Protein AF-0000000086875423 (afdb_homodimer)

pLDDT: mean 84.33, std 10.04, range [43.59, 97.69]

InterPro domains:
  IPR003594 Histidine kinase/HSP90-like ATPase domain [PF02518] (480-582)
  IPR003660 HAMP domain [PF00672] (319-369)
  IPR003660 HAMP domain [PS50885] (320-373)
  IPR003660 HAMP domain [SM00304] (320-373)
  IPR004358 Signal transduction histidine kinase-related protein, C-terminal [PR00344] (516-530)
  IPR004358 Signal transduction histidine kinase-related protein, C-terminal [PR00344] (540-558)
  IPR004358 Signal transduction histidine kinase-related protein, C-terminal [PR00344] (567-580)
  IPR005467 Histidine kinase domain [PS50109] (484-583)
  IPR010559 Signal transduction histidine kinase, internal region [PF06580] (385-463)
  IPR033479 Double Cache domain 1 [PF02743] (49-282)
  IPR036890 Histidine kinase/HSP90-like ATPase superfamily [G3DSA:3.30.565.10] (444-585)
  IPR036890 Histidine kinase/HSP90-like ATPase superfamily [SSF55874] (443-580)
  IPR050640 Bacterial two-component sensor kinase systems [PTHR34220] (109-584)

Structure (mmCIF, N/CA/C/O backbone):
data_AF-0000000086875423-model_v1
#
loop_
_entity.id
_entity.type
_entity.pdbx_description
1 polymer 'histidine kinase'
#
loop_
_atom_site.group_PDB
_atom_site.id
_atom_site.type_symbol
_atom_site.label_atom_id
_atom_site.label_alt_id
_atom_site.label_comp_id
_atom_site.label_asym_id
_atom_site.label_entity_id
_atom_site.label_seq_id
_atom_site.pdbx_PDB_ins_code
_atom_site.Cartn_x
_atom_site.Cartn_y
_atom_site.Cartn_z
_atom_site.occupancy
_atom_site.B_iso_or_equiv
_atom_site.auth_seq_id
_atom_site.auth_comp_id
_atom_site.auth_asym_id
_atom_site.auth_atom_id
_atom_site.pdbx_PDB_model_num
ATOM 1 N N . MET A 1 1 ? 19.328 7.938 24.641 1 50.44 1 MET A N 1
ATOM 2 C CA . MET A 1 1 ? 18.453 7.504 23.562 1 50.44 1 MET A CA 1
ATOM 3 C C . MET A 1 1 ? 17.484 8.617 23.156 1 50.44 1 MET A C 1
ATOM 5 O O . MET A 1 1 ? 17.203 8.805 21.969 1 50.44 1 MET A O 1
ATOM 9 N N . ARG A 1 2 ? 17.125 9.375 24.203 1 70.81 2 ARG A N 1
ATOM 10 C CA . ARG A 1 2 ? 16.156 10.461 24.047 1 70.81 2 ARG A CA 1
ATOM 11 C C . ARG A 1 2 ? 16.766 11.617 23.266 1 70.81 2 ARG A C 1
ATOM 13 O O . ARG A 1 2 ? 16.141 12.156 22.344 1 70.81 2 ARG A O 1
ATOM 20 N N . PRO A 1 3 ? 18.031 11.781 23.547 1 72.12 3 PRO A N 1
ATOM 21 C CA . PRO A 1 3 ? 18.594 12.906 22.797 1 72.12 3 PRO A CA 1
ATOM 22 C C . PRO A 1 3 ? 18.922 12.539 21.344 1 72.12 3 PRO A C 1
ATOM 24 O O . PRO A 1 3 ? 18.797 13.375 20.453 1 72.12 3 PRO A O 1
ATOM 27 N N . PHE A 1 4 ? 19.297 11.297 21.172 1 67.56 4 PHE A N 1
ATOM 28 C CA . PHE A 1 4 ? 19.594 10.844 19.812 1 67.56 4 PHE A CA 1
ATOM 29 C C . PHE A 1 4 ? 18.328 10.852 18.969 1 67.56 4 PHE A C 1
ATOM 31 O O . PHE A 1 4 ? 18.344 11.305 17.812 1 67.56 4 PHE A O 1
ATOM 38 N N . TYR A 1 5 ? 17.328 10.344 19.547 1 70.56 5 TYR A N 1
ATOM 39 C CA . TYR A 1 5 ? 16.047 10.344 18.859 1 70.56 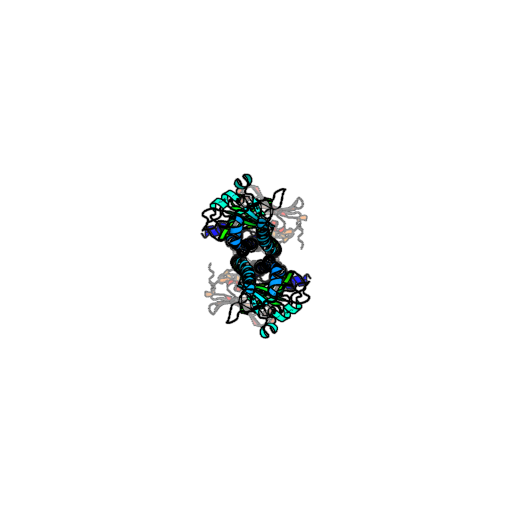5 TYR A CA 1
ATOM 40 C C . TYR A 1 5 ? 15.609 11.758 18.516 1 70.56 5 TYR A C 1
ATOM 42 O O . TYR A 1 5 ? 15.148 12.008 17.391 1 70.56 5 TYR A O 1
ATOM 50 N N . LYS A 1 6 ? 15.828 12.578 19.406 1 74.06 6 LYS A N 1
ATOM 51 C CA . LYS A 1 6 ? 15.391 13.953 19.188 1 74.06 6 LYS A CA 1
ATOM 52 C C . LYS A 1 6 ? 16.25 14.641 18.125 1 74.06 6 LYS A C 1
ATOM 54 O O . LYS A 1 6 ? 15.734 15.32 17.25 1 74.06 6 LYS A O 1
ATOM 59 N N . LYS A 1 7 ? 17.516 14.359 18.125 1 74.81 7 LYS A N 1
ATOM 60 C CA . LYS A 1 7 ? 18.438 15.078 17.25 1 74.81 7 LYS A CA 1
ATOM 61 C C . LYS A 1 7 ? 18.453 14.477 15.844 1 74.81 7 LYS A C 1
ATOM 63 O O . LYS A 1 7 ? 18.5 15.203 14.852 1 74.81 7 LYS A O 1
ATOM 68 N N . TYR A 1 8 ? 18.234 13.211 15.766 1 71.12 8 TYR A N 1
ATOM 69 C CA . TYR A 1 8 ? 18.516 12.609 14.469 1 71.12 8 TYR A CA 1
ATOM 70 C C . TYR A 1 8 ? 17.219 12.172 13.781 1 71.12 8 TYR A C 1
ATOM 72 O O . TYR A 1 8 ? 17.188 12.008 12.562 1 71.12 8 TYR A O 1
ATOM 80 N N . ILE A 1 9 ? 16.203 12.016 14.484 1 74.75 9 ILE A N 1
ATOM 81 C CA . ILE A 1 9 ? 14.969 11.547 13.859 1 74.75 9 ILE A CA 1
ATOM 82 C C . ILE A 1 9 ? 13.883 12.617 13.977 1 74.75 9 ILE A C 1
ATOM 84 O O . ILE A 1 9 ? 13.336 13.07 12.969 1 74.75 9 ILE A O 1
ATOM 88 N N . TYR A 1 10 ? 13.781 13.102 15.203 1 75.38 10 TYR A N 1
ATOM 89 C CA . TYR A 1 10 ? 12.688 14.031 15.461 1 75.38 10 TYR A CA 1
ATOM 90 C C . TYR A 1 10 ? 12.93 15.375 14.781 1 75.38 10 TYR A C 1
ATOM 92 O O . TYR A 1 10 ? 12.07 15.859 14.039 1 75.38 10 TYR A O 1
ATOM 100 N N . MET A 1 11 ? 14.078 15.898 14.883 1 75.75 11 MET A N 1
ATOM 101 C CA . MET A 1 11 ? 14.336 17.25 14.398 1 75.75 11 MET A CA 1
ATOM 102 C C . MET A 1 11 ? 14.375 17.297 12.875 1 75.75 11 MET A C 1
ATOM 104 O O . MET A 1 11 ? 13.773 18.172 12.258 1 75.75 11 MET A O 1
ATOM 108 N N . PRO A 1 12 ? 15.055 16.297 12.328 1 75.88 12 PRO A N 1
ATOM 109 C CA . PRO A 1 12 ? 15.039 16.328 10.867 1 75.88 12 PRO A CA 1
ATOM 110 C C . PRO A 1 12 ? 13.6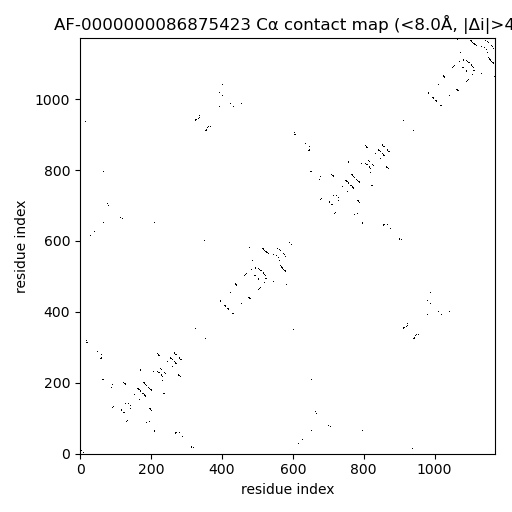33 16.156 10.289 1 75.88 12 PRO A C 1
ATOM 112 O O . PRO A 1 12 ? 13.305 16.75 9.258 1 75.88 12 PRO A O 1
ATOM 115 N N . PHE A 1 13 ? 12.797 15.438 10.938 1 80.25 13 PHE A N 1
ATOM 116 C CA . PHE A 1 13 ? 11.43 15.234 10.477 1 80.25 13 PHE A CA 1
ATOM 117 C C . PHE A 1 13 ? 10.594 16.484 10.695 1 80.25 13 PHE A C 1
ATOM 119 O O . PHE A 1 13 ? 9.805 16.875 9.82 1 80.25 13 PHE A O 1
ATOM 126 N N . VAL A 1 14 ? 10.812 17.094 11.789 1 76.56 14 VAL A N 1
ATOM 127 C CA . VAL A 1 14 ? 10.008 18.266 12.141 1 76.56 14 VAL A CA 1
ATOM 128 C C . VAL A 1 14 ? 10.422 19.453 11.281 1 76.56 14 VAL A C 1
ATOM 130 O O . VAL A 1 14 ? 9.594 20.328 10.977 1 76.56 14 VAL A O 1
ATOM 133 N N . ASN A 1 15 ? 11.648 19.406 10.773 1 76.94 15 ASN A N 1
ATOM 134 C CA . ASN A 1 15 ? 12.148 20.531 9.984 1 76.94 15 ASN A CA 1
ATOM 135 C C . ASN A 1 15 ? 11.727 20.422 8.523 1 76.94 15 ASN A C 1
ATOM 137 O O . ASN A 1 15 ? 11.805 21.406 7.773 1 76.94 15 ASN A O 1
ATOM 141 N N . LEU A 1 16 ? 11.266 19.281 8.188 1 78.06 16 LEU A N 1
ATOM 142 C CA . LEU A 1 16 ? 10.812 19.094 6.812 1 78.06 16 LEU A CA 1
ATOM 143 C C . LEU A 1 16 ? 9.492 19.828 6.57 1 78.06 16 LEU A C 1
ATOM 145 O O . LEU A 1 16 ? 8.688 19.984 7.492 1 78.06 16 LEU A O 1
ATOM 149 N N . SER A 1 17 ? 9.359 20.203 5.336 1 75.94 17 SER A N 1
ATOM 150 C CA . SER A 1 17 ? 8.086 20.812 4.969 1 75.94 17 SER A CA 1
ATOM 151 C C . SER A 1 17 ? 6.934 19.812 5.105 1 75.94 17 SER A C 1
ATOM 153 O O . SER A 1 17 ? 7.16 18.609 5.156 1 75.94 17 SER A O 1
ATOM 155 N N . PHE A 1 18 ? 5.855 20.297 5.305 1 77.31 18 PHE A N 1
ATOM 156 C CA . PHE A 1 18 ? 4.691 19.438 5.441 1 77.31 18 PHE A CA 1
ATOM 157 C C . PHE A 1 18 ? 4.547 18.531 4.227 1 77.31 18 PHE A C 1
ATOM 159 O O . PHE A 1 18 ? 4.238 17.344 4.367 1 77.31 18 PHE A O 1
ATOM 166 N N . ARG A 1 19 ? 4.82 19.094 3.084 1 75.38 19 ARG A N 1
ATOM 167 C CA . ARG A 1 19 ? 4.754 18.312 1.85 1 75.38 19 ARG A CA 1
ATOM 168 C C . ARG A 1 19 ? 5.77 17.172 1.861 1 75.38 19 ARG A C 1
ATOM 170 O O . ARG A 1 19 ? 5.441 16.031 1.521 1 75.38 19 ARG A O 1
ATOM 177 N N . SER A 1 20 ? 6.895 17.5 2.277 1 79.38 20 SER A N 1
ATOM 178 C CA . SER A 1 20 ? 7.957 16.5 2.301 1 79.38 20 SER A CA 1
ATOM 179 C C . SER A 1 20 ? 7.703 15.438 3.369 1 79.38 20 SER A C 1
ATOM 181 O O . SER A 1 20 ? 8.023 14.266 3.178 1 79.38 20 SER A O 1
ATOM 183 N N . LYS A 1 21 ? 7.125 15.82 4.441 1 81.94 21 LYS A N 1
ATOM 184 C CA . LYS A 1 21 ? 6.781 14.867 5.496 1 81.94 21 LYS A CA 1
ATOM 185 C C . LYS A 1 21 ? 5.746 13.859 5.012 1 81.94 21 LYS A C 1
ATOM 187 O O . LYS A 1 21 ? 5.895 12.656 5.238 1 81.94 21 LYS A O 1
ATOM 192 N N . LEU A 1 22 ? 4.766 14.461 4.402 1 78.19 22 LEU A N 1
ATOM 193 C CA . LEU A 1 22 ? 3.705 13.594 3.906 1 78.19 22 LEU A CA 1
ATOM 194 C C . LEU A 1 22 ? 4.234 12.648 2.834 1 78.19 22 LEU A C 1
ATOM 196 O O . LEU A 1 22 ? 3.859 11.477 2.793 1 78.19 22 LEU A O 1
ATOM 200 N N . PHE A 1 23 ? 5.105 13.188 2.053 1 79.06 23 PHE A N 1
ATOM 201 C CA . PHE A 1 23 ? 5.707 12.359 1.014 1 79.06 23 PHE A CA 1
ATOM 202 C C . PHE A 1 23 ? 6.52 11.227 1.629 1 79.06 23 PHE A C 1
ATOM 204 O O . PHE A 1 23 ? 6.445 10.086 1.173 1 79.06 23 PHE A O 1
ATOM 211 N N . LEU A 1 24 ? 7.301 11.516 2.566 1 80.62 24 LEU A N 1
ATOM 212 C CA . LEU A 1 24 ? 8.141 10.523 3.217 1 80.62 24 LEU A CA 1
ATOM 213 C C . LEU A 1 24 ? 7.297 9.43 3.863 1 80.62 24 LEU A C 1
ATOM 215 O O . LEU A 1 24 ? 7.594 8.242 3.725 1 80.62 24 LEU A O 1
ATOM 219 N N . VAL A 1 25 ? 6.289 9.844 4.555 1 78.75 25 VAL A N 1
ATOM 220 C CA . VAL A 1 25 ? 5.426 8.883 5.23 1 78.75 25 VAL A CA 1
ATOM 221 C C . VAL A 1 25 ? 4.695 8.023 4.199 1 78.75 25 VAL A C 1
ATOM 223 O O . VAL A 1 25 ? 4.562 6.809 4.371 1 78.75 25 VAL A O 1
ATOM 226 N N . PHE A 1 26 ? 4.383 8.617 3.137 1 76.75 26 PHE A N 1
ATOM 227 C CA . PHE A 1 26 ? 3.65 7.898 2.1 1 76.75 26 PHE A CA 1
ATOM 228 C C . PHE A 1 26 ? 4.551 6.883 1.406 1 76.75 26 PHE A C 1
ATOM 230 O O . PHE A 1 26 ? 4.105 5.785 1.06 1 76.75 26 PHE A O 1
ATOM 237 N N . VAL A 1 27 ? 5.719 7.301 1.132 1 77.81 27 VAL A N 1
ATOM 238 C CA . VAL A 1 27 ? 6.668 6.379 0.521 1 77.81 27 VAL A CA 1
ATOM 239 C C . VAL A 1 27 ? 6.844 5.152 1.414 1 77.81 27 VAL A C 1
ATOM 241 O O . VAL A 1 27 ? 6.836 4.016 0.93 1 77.81 27 VAL A O 1
ATOM 244 N N . LEU A 1 28 ? 6.883 5.375 2.66 1 78.12 28 LEU A N 1
ATOM 245 C CA . LEU A 1 28 ? 7.141 4.301 3.615 1 78.12 28 LEU A CA 1
ATOM 246 C C . LEU A 1 28 ? 5.91 3.412 3.773 1 78.12 28 LEU A C 1
ATOM 248 O O . LEU A 1 28 ? 6.039 2.209 4.012 1 78.12 28 LEU A O 1
ATOM 252 N N . VAL A 1 29 ? 4.758 4.008 3.535 1 77.12 29 VAL A N 1
ATOM 253 C CA . VAL A 1 29 ? 3.551 3.258 3.867 1 77.12 29 VAL A CA 1
ATOM 254 C C . VAL A 1 29 ? 2.951 2.656 2.6 1 77.12 29 VAL A C 1
ATOM 256 O O . VAL A 1 29 ? 2.217 1.666 2.662 1 77.12 29 VAL A O 1
ATOM 259 N N . THR A 1 30 ? 3.24 3.201 1.452 1 76.94 30 THR A N 1
ATOM 260 C CA . THR A 1 30 ? 2.576 2.725 0.244 1 76.94 30 THR A CA 1
ATOM 261 C C . THR A 1 30 ? 3.584 2.098 -0.715 1 76.94 30 THR A C 1
ATOM 263 O O . THR A 1 30 ? 3.461 0.925 -1.074 1 76.94 30 THR A O 1
ATOM 266 N N . ILE A 1 31 ? 4.656 2.846 -1.039 1 78.19 31 ILE A N 1
ATOM 267 C CA . ILE A 1 31 ? 5.555 2.414 -2.104 1 78.19 31 ILE A CA 1
ATOM 268 C C . ILE A 1 31 ? 6.34 1.186 -1.649 1 78.19 31 ILE A C 1
ATOM 270 O O . ILE A 1 31 ? 6.387 0.177 -2.357 1 78.19 31 ILE A O 1
ATOM 274 N N . ILE A 1 32 ? 6.852 1.234 -0.473 1 81 32 ILE A N 1
ATOM 275 C CA . ILE A 1 32 ? 7.715 0.156 -0.001 1 81 32 ILE A CA 1
ATOM 276 C C . ILE A 1 32 ? 6.891 -1.116 0.189 1 81 32 ILE A C 1
ATOM 278 O O . ILE A 1 32 ? 7.234 -2.172 -0.347 1 81 32 ILE A O 1
ATOM 282 N N . PRO A 1 33 ? 5.719 -1.047 0.858 1 79.94 33 PRO A N 1
ATOM 283 C CA . PRO A 1 33 ? 4.918 -2.262 1.01 1 79.94 33 PRO A CA 1
ATOM 284 C C . PRO A 1 33 ? 4.418 -2.811 -0.325 1 79.94 33 PRO A C 1
ATOM 286 O O . PRO A 1 33 ? 4.355 -4.031 -0.511 1 79.94 33 PRO A O 1
ATOM 289 N N . MET A 1 34 ? 4.121 -1.986 -1.259 1 80.44 34 MET A N 1
ATOM 290 C CA . MET A 1 34 ? 3.646 -2.439 -2.564 1 80.44 34 MET A CA 1
ATOM 291 C C . MET A 1 34 ? 4.758 -3.146 -3.33 1 80.44 34 MET A C 1
ATOM 293 O O . MET A 1 34 ? 4.523 -4.176 -3.965 1 80.44 34 MET A O 1
ATOM 297 N N . MET A 1 35 ? 5.949 -2.623 -3.225 1 82.62 35 MET A N 1
ATOM 298 C CA . MET A 1 35 ? 7.086 -3.25 -3.887 1 82.62 35 MET A CA 1
ATOM 299 C C . MET A 1 35 ? 7.414 -4.598 -3.248 1 82.62 35 MET A C 1
ATOM 301 O O . MET A 1 35 ? 7.734 -5.559 -3.947 1 82.62 35 MET A O 1
ATOM 305 N N . LEU A 1 36 ? 7.301 -4.645 -2 1 83.19 36 LEU A N 1
ATOM 306 C CA . LEU A 1 36 ? 7.559 -5.895 -1.293 1 83.19 36 LEU A CA 1
ATOM 307 C C . LEU A 1 36 ? 6.488 -6.934 -1.611 1 83.19 36 LEU A C 1
ATOM 309 O O . LEU A 1 36 ? 6.793 -8.117 -1.762 1 83.19 36 LEU A O 1
ATOM 313 N N . LEU A 1 37 ? 5.332 -6.449 -1.753 1 81.25 37 LEU A N 1
ATOM 314 C CA . LEU A 1 37 ? 4.242 -7.367 -2.076 1 81.25 37 LEU A CA 1
ATOM 315 C C . LEU A 1 37 ? 4.418 -7.945 -3.475 1 81.25 37 LEU A C 1
ATOM 317 O O . LEU A 1 37 ? 4.152 -9.133 -3.699 1 81.25 37 LEU A O 1
ATOM 321 N N . VAL A 1 38 ? 4.82 -7.152 -4.391 1 80.06 38 VAL A N 1
ATOM 322 C CA . VAL A 1 38 ? 5.074 -7.613 -5.75 1 80.06 38 VAL A CA 1
ATOM 323 C C . VAL A 1 38 ? 6.191 -8.648 -5.742 1 80.06 38 VAL A C 1
ATOM 325 O O . VAL A 1 38 ? 6.082 -9.695 -6.387 1 80.06 38 VAL A O 1
ATOM 328 N N . TYR A 1 39 ? 7.172 -8.414 -4.977 1 84.62 39 TYR A N 1
ATOM 329 C CA . TYR A 1 39 ? 8.32 -9.305 -4.883 1 84.62 39 TYR A CA 1
ATOM 330 C C . TYR A 1 39 ? 7.922 -10.641 -4.254 1 84.62 39 TYR A C 1
ATOM 332 O O . TYR A 1 39 ? 8.266 -11.703 -4.777 1 84.62 39 TYR A O 1
ATOM 340 N N . PHE A 1 40 ? 7.195 -10.547 -3.238 1 82.25 40 PHE A N 1
ATOM 341 C CA . PHE A 1 40 ? 6.801 -11.766 -2.543 1 82.25 40 PHE A CA 1
ATOM 342 C C . PHE A 1 40 ? 5.801 -12.562 -3.375 1 82.25 40 PHE A C 1
ATOM 344 O O . PHE A 1 40 ? 5.84 -13.789 -3.387 1 82.25 40 PHE A O 1
ATOM 351 N N . SER A 1 41 ? 4.953 -11.867 -4.008 1 80.38 41 SER A N 1
ATOM 352 C CA . SER A 1 41 ? 4.004 -12.547 -4.883 1 80.38 41 SER A CA 1
ATOM 353 C C . SER A 1 41 ? 4.719 -13.305 -5.996 1 80.38 41 SER A C 1
ATOM 355 O O . SER A 1 41 ? 4.359 -14.445 -6.312 1 80.38 41 SER A O 1
ATOM 357 N N . PHE A 1 42 ? 5.773 -12.781 -6.512 1 84.12 42 PHE A N 1
ATOM 358 C CA . PHE A 1 42 ? 6.562 -13.406 -7.566 1 84.12 42 PHE A CA 1
ATOM 359 C C . PHE A 1 42 ? 7.266 -14.656 -7.051 1 84.12 42 PHE A C 1
ATOM 361 O O . PHE A 1 42 ? 7.191 -15.719 -7.676 1 84.12 42 PHE A O 1
ATOM 368 N N . GLU A 1 43 ? 7.879 -14.469 -5.973 1 85.19 43 GLU A N 1
ATOM 369 C CA . GLU A 1 43 ? 8.656 -15.586 -5.43 1 85.19 43 GLU A CA 1
ATOM 370 C C . GLU A 1 43 ? 7.75 -16.75 -5.035 1 85.19 43 GLU A C 1
ATOM 372 O O . GLU A 1 43 ? 8.102 -17.906 -5.227 1 85.19 43 GLU A O 1
ATOM 377 N N . LEU A 1 44 ? 6.637 -16.469 -4.582 1 81.94 44 LEU A N 1
ATOM 378 C CA . LEU A 1 44 ? 5.707 -17.5 -4.145 1 81.94 44 LEU A CA 1
ATOM 379 C C . LEU A 1 44 ? 5.074 -18.203 -5.344 1 81.94 44 LEU A C 1
ATOM 381 O O . LEU A 1 44 ? 4.941 -19.422 -5.348 1 81.94 44 LEU A O 1
ATOM 385 N N . THR A 1 45 ? 4.746 -17.375 -6.27 1 81.94 45 THR A N 1
ATOM 386 C CA . THR A 1 45 ? 4.188 -17.969 -7.48 1 81.94 45 THR A CA 1
ATOM 387 C C . THR A 1 45 ? 5.207 -18.875 -8.164 1 81.94 45 THR A C 1
ATOM 389 O O . THR A 1 45 ? 4.875 -19.984 -8.586 1 81.94 45 THR A O 1
ATOM 392 N N . LYS A 1 46 ? 6.363 -18.406 -8.273 1 86.81 46 LYS A N 1
ATOM 393 C CA . LYS A 1 46 ? 7.445 -19.188 -8.859 1 86.81 46 LYS A CA 1
ATOM 394 C C . LYS A 1 46 ? 7.637 -20.516 -8.125 1 86.81 46 LYS A C 1
ATOM 396 O O . LYS A 1 46 ? 7.73 -21.562 -8.758 1 86.81 46 LYS A O 1
ATOM 401 N N . SER A 1 47 ? 7.605 -20.422 -6.832 1 87 47 SER A N 1
ATOM 402 C CA . SER A 1 47 ? 7.82 -21.609 -6.012 1 87 47 SER A CA 1
ATOM 403 C C . SER A 1 47 ? 6.676 -22.609 -6.176 1 87 47 SER A C 1
ATOM 405 O O . SER A 1 47 ? 6.91 -23.812 -6.332 1 87 47 SER A O 1
ATOM 407 N N . LYS A 1 48 ? 5.488 -22.125 -6.207 1 83.88 48 LYS A N 1
ATOM 408 C CA . LYS A 1 48 ? 4.328 -23 -6.316 1 83.88 48 LYS A CA 1
ATOM 409 C C . LYS A 1 48 ? 4.234 -23.625 -7.711 1 83.88 48 LYS A C 1
ATOM 411 O O . LYS A 1 48 ? 3.885 -24.797 -7.852 1 83.88 48 LYS A O 1
ATOM 416 N N . LEU A 1 49 ? 4.547 -22.875 -8.703 1 84.06 49 LEU A N 1
ATOM 417 C CA . LEU A 1 49 ? 4.555 -23.406 -10.07 1 84.06 49 LEU A CA 1
ATOM 418 C C . LEU A 1 49 ? 5.617 -24.484 -10.227 1 84.06 49 LEU A C 1
ATOM 420 O O . LEU A 1 49 ? 5.371 -25.516 -10.852 1 84.06 49 LEU A O 1
ATOM 424 N N . THR A 1 50 ? 6.73 -24.188 -9.578 1 87.69 50 THR A N 1
ATOM 425 C CA . THR A 1 50 ? 7.809 -25.172 -9.633 1 87.69 50 THR A CA 1
ATOM 426 C C . THR A 1 50 ? 7.387 -26.484 -8.969 1 87.69 50 THR A C 1
ATOM 428 O O . THR A 1 50 ? 7.637 -27.562 -9.5 1 87.69 50 THR A O 1
ATOM 431 N N . GLU A 1 51 ? 6.742 -26.312 -7.883 1 87.19 51 GLU A N 1
ATOM 432 C CA . GLU A 1 51 ? 6.289 -27.5 -7.148 1 87.19 51 GLU A CA 1
ATOM 433 C C . GLU A 1 51 ? 5.258 -28.281 -7.953 1 87.19 51 GLU A C 1
ATOM 435 O O . GLU A 1 51 ? 5.32 -29.516 -8.008 1 87.19 51 GLU A O 1
ATOM 440 N N . GLN A 1 52 ? 4.402 -27.625 -8.547 1 83.31 52 GLN A N 1
ATOM 441 C CA . GLN A 1 52 ? 3.363 -28.266 -9.336 1 83.31 52 GLN A CA 1
ATOM 442 C C . GLN A 1 52 ? 3.955 -28.969 -10.562 1 83.31 52 GLN A C 1
ATOM 444 O O . GLN A 1 52 ? 3.557 -30.078 -10.898 1 83.31 52 GLN A O 1
ATOM 449 N N . ILE A 1 53 ? 4.84 -28.312 -11.195 1 87.25 53 ILE A N 1
ATOM 450 C CA . ILE A 1 53 ? 5.496 -28.906 -12.359 1 87.25 53 ILE A CA 1
ATOM 451 C C . ILE A 1 53 ? 6.273 -30.141 -11.938 1 87.25 53 ILE A C 1
ATOM 453 O O . ILE A 1 53 ? 6.234 -31.172 -12.625 1 87.25 53 ILE A O 1
ATOM 457 N N . TYR A 1 54 ? 6.848 -30.062 -10.789 1 88.81 54 TYR A N 1
ATOM 458 C CA . TYR A 1 54 ? 7.598 -31.188 -10.258 1 88.81 54 TYR A CA 1
ATOM 459 C C . TYR A 1 54 ? 6.684 -32.406 -10.047 1 88.81 54 TYR A C 1
ATOM 461 O O . TYR A 1 54 ? 7.004 -33.5 -10.469 1 88.81 54 TYR A O 1
ATOM 469 N N . ILE A 1 55 ? 5.598 -32.156 -9.414 1 87.06 55 ILE A N 1
ATOM 470 C CA . ILE A 1 55 ? 4.676 -33.25 -9.117 1 87.06 55 ILE A CA 1
ATOM 471 C C . ILE A 1 55 ? 4.156 -33.875 -10.422 1 87.06 55 ILE A C 1
ATOM 473 O O . ILE A 1 55 ? 4.125 -35.094 -10.57 1 87.06 55 ILE A O 1
ATOM 477 N N . ASN A 1 56 ? 3.857 -33.031 -11.32 1 86.5 56 ASN A N 1
ATOM 478 C CA . ASN A 1 56 ? 3.359 -33.5 -12.609 1 86.5 56 ASN A CA 1
ATOM 479 C C . ASN A 1 56 ? 4.414 -34.312 -13.359 1 86.5 56 ASN A C 1
ATOM 481 O O . ASN A 1 56 ? 4.105 -35.344 -13.945 1 86.5 56 ASN A O 1
ATOM 485 N N . MET A 1 57 ? 5.594 -33.781 -13.297 1 89.19 57 MET A N 1
ATOM 486 C CA . MET A 1 57 ? 6.695 -34.469 -13.969 1 89.19 57 MET A CA 1
ATOM 487 C C . MET A 1 57 ? 6.977 -35.812 -13.32 1 89.19 57 MET A C 1
ATOM 489 O O . MET A 1 57 ? 7.242 -36.812 -14.016 1 89.19 57 MET A O 1
ATOM 493 N N . MET A 1 58 ? 6.879 -35.844 -12.039 1 91.12 58 MET A N 1
ATOM 494 C CA . MET A 1 58 ? 7.113 -37.094 -11.32 1 91.12 58 MET A CA 1
ATOM 495 C C . MET A 1 58 ? 6.078 -38.125 -11.703 1 91.12 58 MET A C 1
ATOM 497 O O . MET A 1 58 ? 6.426 -39.281 -11.969 1 91.12 58 MET A O 1
ATOM 501 N N . ASN A 1 59 ? 4.859 -37.688 -11.805 1 89.56 59 ASN A N 1
ATOM 502 C CA . ASN A 1 59 ? 3.777 -38.625 -12.156 1 89.56 59 ASN A CA 1
ATOM 503 C C . ASN A 1 59 ? 3.869 -39.062 -13.609 1 89.56 59 ASN A C 1
ATOM 505 O O . ASN A 1 59 ? 3.76 -40.25 -13.898 1 89.56 59 ASN A O 1
ATOM 509 N N . SER A 1 60 ? 4.105 -38.125 -14.445 1 90.19 60 SER A N 1
ATOM 510 C CA . SER A 1 60 ? 4.168 -38.438 -15.867 1 90.19 60 SER A CA 1
ATOM 511 C C . SER A 1 60 ? 5.359 -39.344 -16.188 1 90.19 60 SER A C 1
ATOM 513 O O . SER A 1 60 ? 5.234 -40.312 -16.938 1 90.19 60 SER A O 1
ATOM 515 N N . THR A 1 61 ? 6.504 -39.031 -15.594 1 93.19 61 THR A N 1
ATOM 516 C CA . THR A 1 61 ? 7.699 -39.844 -15.82 1 93.19 61 THR A CA 1
ATOM 517 C C . THR A 1 61 ? 7.52 -41.25 -15.258 1 93.19 61 THR A C 1
ATOM 519 O O . THR A 1 61 ? 7.938 -42.219 -15.883 1 93.19 61 THR A O 1
ATOM 522 N N . ALA A 1 62 ? 6.91 -41.344 -14.133 1 93.12 62 ALA A N 1
ATOM 523 C CA . ALA A 1 62 ? 6.629 -42.656 -13.555 1 93.12 62 ALA A CA 1
ATOM 524 C C . ALA A 1 62 ? 5.707 -43.469 -14.461 1 93.12 62 ALA A C 1
ATOM 526 O O . ALA A 1 62 ? 5.887 -44.656 -14.625 1 93.12 62 ALA A O 1
ATOM 527 N N . GLN A 1 63 ? 4.781 -42.75 -15 1 91.62 63 GLN A N 1
ATOM 528 C CA . GLN A 1 63 ? 3.844 -43.438 -15.891 1 91.62 63 GLN A CA 1
ATOM 529 C C . GLN A 1 63 ? 4.539 -43.906 -17.172 1 91.62 63 GLN A C 1
ATOM 531 O O . GLN A 1 63 ? 4.301 -45 -17.641 1 91.62 63 GLN A O 1
ATOM 536 N N . ILE A 1 64 ? 5.336 -43.094 -17.719 1 93.75 64 ILE A N 1
ATOM 537 C CA . ILE A 1 64 ? 6.098 -43.438 -18.906 1 93.75 64 ILE A CA 1
ATOM 538 C C . ILE A 1 64 ? 6.965 -44.688 -18.594 1 93.75 64 ILE A C 1
ATOM 540 O O . ILE A 1 64 ? 7.027 -45.594 -19.406 1 93.75 64 ILE A O 1
ATOM 544 N N . THR A 1 65 ? 7.566 -44.656 -17.469 1 94.31 65 THR A N 1
ATOM 545 C CA . THR A 1 65 ? 8.398 -45.781 -17.016 1 94.31 65 THR A CA 1
ATOM 546 C C . THR A 1 65 ? 7.59 -47.062 -16.953 1 94.31 65 THR A C 1
ATOM 548 O O . THR A 1 65 ? 8.023 -48.094 -17.438 1 94.31 65 THR A O 1
ATOM 551 N N . LYS A 1 66 ? 6.461 -46.906 -16.391 1 92.75 66 LYS A N 1
ATOM 552 C CA . LYS A 1 66 ? 5.605 -48.094 -16.25 1 92.75 66 LYS A CA 1
ATOM 553 C C . LYS A 1 66 ? 5.172 -48.625 -17.609 1 92.75 66 LYS A C 1
ATOM 555 O O . LYS A 1 66 ? 5.168 -49.844 -17.844 1 92.75 66 LYS A O 1
ATOM 560 N N . ASN A 1 67 ? 4.836 -47.781 -18.484 1 92.62 67 ASN A N 1
ATOM 561 C CA . ASN A 1 67 ? 4.426 -48.188 -19.828 1 92.62 67 ASN A CA 1
ATOM 562 C C . ASN A 1 67 ? 5.574 -48.844 -20.594 1 92.62 67 ASN A C 1
ATOM 564 O O . ASN A 1 67 ? 5.371 -49.844 -21.297 1 92.62 67 ASN A O 1
ATOM 568 N N . LEU A 1 68 ? 6.688 -48.25 -20.438 1 93.06 68 LEU A N 1
ATOM 569 C CA . LEU A 1 68 ? 7.867 -48.844 -21.062 1 93.06 68 LEU A CA 1
ATOM 570 C C . LEU A 1 68 ? 8.172 -50.219 -20.5 1 93.06 68 LEU A C 1
ATOM 572 O O . LEU A 1 68 ? 8.484 -51.156 -21.25 1 93.06 68 LEU A O 1
ATOM 576 N N . GLU A 1 69 ? 8.086 -50.344 -19.219 1 91.81 69 GLU A N 1
ATOM 577 C CA . GLU A 1 69 ? 8.305 -51.625 -18.562 1 91.81 69 GLU A CA 1
ATOM 578 C C . GLU A 1 69 ? 7.328 -52.688 -19.078 1 91.81 69 GLU A C 1
ATOM 580 O O . GLU A 1 69 ? 7.723 -53.812 -19.359 1 91.81 69 GLU A O 1
ATOM 585 N N . ASN A 1 70 ? 6.109 -52.281 -19.203 1 88.19 70 ASN A N 1
ATOM 586 C CA . ASN A 1 70 ? 5.098 -53.188 -19.719 1 88.19 70 ASN A CA 1
ATOM 587 C C . ASN A 1 70 ? 5.434 -53.656 -21.141 1 88.19 70 ASN A C 1
ATOM 589 O O . ASN A 1 70 ? 5.273 -54.812 -21.484 1 88.19 70 ASN A O 1
ATOM 593 N N . LYS A 1 71 ? 5.848 -52.719 -21.859 1 89.25 71 LYS A N 1
ATOM 594 C CA . LYS A 1 71 ? 6.207 -53.031 -23.25 1 89.25 71 LYS A CA 1
ATOM 595 C C . LYS A 1 71 ? 7.398 -54 -23.312 1 89.25 71 LYS A C 1
ATOM 597 O O . LYS A 1 71 ? 7.367 -54.969 -24.031 1 89.25 71 LYS A O 1
ATOM 602 N N . LEU A 1 72 ? 8.406 -53.781 -22.547 1 89.19 72 LEU A N 1
ATOM 603 C CA . LEU A 1 72 ? 9.602 -54.625 -22.531 1 89.19 72 LEU A CA 1
ATOM 604 C C . LEU A 1 72 ? 9.289 -56 -21.984 1 89.19 72 LEU A C 1
ATOM 606 O O . LEU A 1 72 ? 9.836 -57 -22.453 1 89.19 72 LEU A O 1
ATOM 610 N N . ASP A 1 73 ? 8.461 -56 -21.016 1 87.75 73 ASP A N 1
ATOM 611 C CA . ASP A 1 73 ? 8.023 -57.281 -20.484 1 87.75 73 ASP A CA 1
ATOM 612 C C . ASP A 1 73 ? 7.34 -58.125 -21.547 1 87.75 73 ASP A C 1
ATOM 614 O O . ASP A 1 73 ? 7.574 -59.312 -21.641 1 87.75 73 ASP A O 1
ATOM 618 N N . SER A 1 74 ? 6.566 -57.469 -22.328 1 84.12 74 SER A N 1
ATOM 619 C CA . SER A 1 74 ? 5.902 -58.156 -23.422 1 84.12 74 SER A CA 1
ATOM 620 C C . SER A 1 74 ? 6.914 -58.75 -24.422 1 84.12 74 SER A C 1
ATOM 622 O O . SER A 1 74 ? 6.773 -59.875 -24.875 1 84.12 74 SER A O 1
ATOM 624 N N . TYR A 1 75 ? 7.887 -57.969 -24.719 1 87.25 75 TYR A N 1
ATOM 625 C CA . TYR A 1 75 ? 8.922 -58.438 -25.641 1 87.25 75 TYR A CA 1
ATOM 626 C C . TYR A 1 75 ? 9.68 -59.625 -25.047 1 87.25 75 TYR A C 1
ATOM 628 O O . TYR A 1 75 ? 10.023 -60.562 -25.766 1 87.25 75 TYR A O 1
ATOM 636 N N . GLU A 1 76 ? 9.938 -59.562 -23.812 1 87.25 76 GLU A N 1
ATOM 637 C CA . GLU A 1 76 ? 10.633 -60.656 -23.141 1 87.25 76 GLU A CA 1
ATOM 638 C C . GLU A 1 76 ? 9.812 -61.938 -23.203 1 87.25 76 GLU A C 1
ATOM 640 O O . GLU A 1 76 ? 10.352 -63 -23.422 1 87.25 76 GLU A O 1
ATOM 645 N N . HIS A 1 77 ? 8.578 -61.812 -23.047 1 84.44 77 HIS A N 1
ATOM 646 C CA . HIS A 1 77 ? 7.711 -62.969 -23.062 1 84.44 77 HIS A CA 1
ATOM 647 C C . HIS A 1 77 ? 7.641 -63.594 -24.453 1 84.44 77 HIS A C 1
ATOM 649 O O . HIS A 1 77 ? 7.664 -64.812 -24.609 1 84.44 77 HIS A O 1
ATOM 655 N N . ILE A 1 78 ? 7.633 -62.75 -25.406 1 83.69 78 ILE A N 1
ATOM 656 C CA . ILE A 1 78 ? 7.594 -63.25 -26.766 1 83.69 78 ILE A CA 1
ATOM 657 C C . ILE A 1 78 ? 8.898 -63.969 -27.094 1 83.69 78 ILE A C 1
ATOM 659 O O . ILE A 1 78 ? 8.891 -65.062 -27.703 1 83.69 78 ILE A O 1
ATOM 663 N N . SER A 1 79 ? 9.945 -63.406 -26.719 1 86.94 79 SER A N 1
ATOM 664 C CA . SER A 1 79 ? 11.25 -64.062 -26.953 1 86.94 79 SER A CA 1
ATOM 665 C C . SER A 1 79 ? 11.367 -65.375 -26.219 1 86.94 79 SER A C 1
ATOM 667 O O . SER A 1 79 ? 11.922 -66.312 -26.75 1 86.94 79 SER A O 1
ATOM 669 N N . ALA A 1 80 ? 10.805 -65.375 -25.062 1 84.06 80 ALA A N 1
ATOM 670 C CA . ALA A 1 80 ? 10.844 -66.625 -24.266 1 84.06 80 ALA A CA 1
ATOM 671 C C . ALA A 1 80 ? 10.008 -67.75 -24.906 1 84.06 80 ALA A C 1
ATOM 673 O O . ALA A 1 80 ? 10.383 -68.875 -24.859 1 84.06 80 ALA A O 1
ATOM 674 N N . SER A 1 81 ? 8.922 -67.312 -25.531 1 80.75 81 SER A N 1
ATOM 675 C CA . SER A 1 81 ? 8.055 -68.312 -26.188 1 80.75 81 SER A CA 1
ATOM 676 C C . SER A 1 81 ? 8.766 -69 -27.344 1 80.75 81 SER A C 1
ATOM 678 O O . SER A 1 81 ? 8.539 -70.188 -27.609 1 80.75 81 SER A O 1
ATOM 680 N N . ILE A 1 82 ? 9.617 -68.312 -28 1 83 82 ILE A N 1
ATOM 681 C CA . ILE A 1 82 ? 10.391 -68.875 -29.094 1 83 82 ILE A CA 1
ATOM 682 C C . ILE A 1 82 ? 11.555 -69.688 -28.547 1 83 82 ILE A C 1
ATOM 684 O O . ILE A 1 82 ? 11.836 -70.812 -29.031 1 83 82 ILE A O 1
ATOM 688 N N . TYR A 1 83 ? 12.094 -69.188 -27.516 1 83 83 TYR A N 1
ATOM 689 C CA . TYR A 1 83 ? 13.234 -69.812 -26.875 1 83 83 TYR A CA 1
ATOM 690 C C . TYR A 1 83 ? 12.859 -71.188 -26.344 1 83 83 TYR A C 1
ATOM 692 O O . TYR A 1 83 ? 13.672 -72.125 -26.406 1 83 83 TYR A O 1
ATOM 700 N N . LEU A 1 84 ? 11.68 -71.375 -25.953 1 78.94 84 LEU A N 1
ATOM 701 C CA . LEU A 1 84 ? 11.25 -72.562 -25.297 1 78.94 84 LEU A CA 1
ATOM 702 C C . LEU A 1 84 ? 10.586 -73.5 -26.297 1 78.94 84 LEU A C 1
ATOM 704 O O . LEU A 1 84 ? 10.078 -74.562 -25.922 1 78.94 84 LEU A O 1
ATOM 708 N N . ASP A 1 85 ? 10.586 -73.125 -27.5 1 80.75 85 ASP A N 1
ATOM 709 C CA . ASP A 1 85 ? 10 -74 -28.531 1 80.75 85 ASP A CA 1
ATOM 710 C C . ASP A 1 85 ? 10.93 -75.125 -28.906 1 80.75 85 ASP A C 1
ATOM 712 O O . ASP A 1 85 ? 11.875 -74.938 -29.672 1 80.75 85 ASP A O 1
ATOM 716 N N . ASN A 1 86 ? 10.672 -76.312 -28.5 1 81.19 86 ASN A N 1
ATOM 717 C CA . ASN A 1 86 ? 11.508 -77.5 -28.719 1 81.19 86 ASN A CA 1
ATOM 718 C C . ASN A 1 86 ? 11.547 -77.938 -30.188 1 81.19 86 ASN A C 1
ATOM 720 O O . ASN A 1 86 ? 12.547 -78.438 -30.672 1 81.19 86 ASN A O 1
ATOM 724 N N . ARG A 1 87 ? 10.461 -77.75 -30.859 1 83.06 87 ARG A N 1
ATOM 725 C CA . ARG A 1 87 ? 10.438 -78.062 -32.281 1 83.06 87 ARG A CA 1
ATOM 726 C C . ARG A 1 87 ? 11.406 -77.188 -33.062 1 83.06 87 ARG A C 1
ATOM 728 O O . ARG A 1 87 ? 12.109 -77.688 -33.938 1 83.06 87 ARG A O 1
ATOM 735 N N . LEU A 1 88 ? 11.414 -76 -32.688 1 85.81 88 LEU A N 1
ATOM 736 C CA . LEU A 1 88 ? 12.344 -75.062 -33.344 1 85.81 88 LEU A CA 1
ATOM 737 C C . LEU A 1 88 ? 13.789 -75.5 -33.062 1 85.81 88 LEU A C 1
ATOM 739 O O . LEU A 1 88 ? 14.617 -75.5 -33.969 1 85.81 88 LEU A O 1
ATOM 743 N N . ALA A 1 89 ? 14.047 -75.812 -31.891 1 87.75 89 ALA A N 1
ATOM 744 C CA . ALA A 1 89 ? 15.391 -76.188 -31.531 1 87.75 89 ALA A CA 1
ATOM 745 C C . ALA A 1 89 ? 15.812 -77.438 -32.344 1 87.75 89 ALA A C 1
ATOM 747 O O . ALA A 1 89 ? 16.938 -77.5 -32.812 1 87.75 89 ALA A O 1
ATOM 748 N N . ASN A 1 90 ? 14.906 -78.312 -32.469 1 87.06 90 ASN A N 1
ATOM 749 C CA . ASN A 1 90 ? 15.195 -79.562 -33.219 1 87.06 90 ASN A CA 1
ATOM 750 C C . ASN A 1 90 ? 15.461 -79.25 -34.688 1 87.06 90 ASN A C 1
ATOM 752 O O . ASN A 1 90 ? 16.375 -79.812 -35.281 1 87.06 90 ASN A O 1
ATOM 756 N N . TYR A 1 91 ? 14.664 -78.438 -35.188 1 88 91 TYR A N 1
ATOM 757 C CA . TYR A 1 91 ? 14.836 -78.062 -36.594 1 88 91 TYR A CA 1
ATOM 758 C C . TYR A 1 91 ? 16.172 -77.375 -36.844 1 88 91 TYR A C 1
ATOM 760 O O . TYR A 1 91 ? 16.828 -77.625 -37.875 1 88 91 TYR A O 1
ATOM 768 N N . LEU A 1 92 ? 16.625 -76.625 -35.906 1 89.56 92 LEU A N 1
ATOM 769 C CA . LEU A 1 92 ? 17.844 -75.812 -36.094 1 89.56 92 LEU A CA 1
ATOM 770 C C . LEU A 1 92 ? 19.094 -76.625 -35.812 1 89.56 92 LEU A C 1
ATOM 772 O O . LEU A 1 92 ? 20.188 -76.312 -36.25 1 89.56 92 LEU A O 1
ATOM 776 N N . THR A 1 93 ? 18.891 -77.75 -35.156 1 88.94 93 THR A N 1
ATOM 777 C CA . THR A 1 93 ? 20.062 -78.562 -34.781 1 88.94 93 THR A CA 1
ATOM 778 C C . THR A 1 93 ? 20.125 -79.875 -35.562 1 88.94 93 THR A C 1
ATOM 780 O O . THR A 1 93 ? 21.156 -80.562 -35.562 1 88.94 93 THR A O 1
ATOM 783 N N . SER A 1 94 ? 19.141 -80.125 -36.219 1 88.25 94 SER A N 1
ATOM 784 C CA . SER A 1 94 ? 19.094 -81.375 -37 1 88.25 94 SER A CA 1
ATOM 785 C C . SER A 1 94 ? 20.047 -81.312 -38.188 1 88.25 94 SER A C 1
ATOM 787 O O . SER A 1 94 ? 20.391 -80.25 -38.656 1 88.25 94 SER A O 1
ATOM 789 N N . GLU A 1 95 ? 20.516 -82.562 -38.625 1 87.5 95 GLU A N 1
ATOM 790 C CA . GLU A 1 95 ? 21.375 -82.625 -39.781 1 87.5 95 GLU A CA 1
ATOM 791 C C . GLU A 1 95 ? 20.547 -82.875 -41.062 1 87.5 95 GLU A C 1
ATOM 793 O O . GLU A 1 95 ? 19.719 -83.812 -41.094 1 87.5 95 GLU A O 1
ATOM 798 N N . TYR A 1 96 ? 20.719 -82 -41.906 1 86.88 96 TYR A N 1
ATOM 799 C CA . TYR A 1 96 ? 19.922 -82.062 -43.125 1 86.88 96 TYR A CA 1
ATOM 800 C C . TYR A 1 96 ? 20.781 -82.562 -44.281 1 86.88 96 TYR A C 1
ATOM 802 O O . TYR A 1 96 ? 21.922 -82.125 -44.438 1 86.88 96 TYR A O 1
ATOM 810 N N . GLN A 1 97 ? 20.391 -83.688 -44.781 1 77.31 97 GLN A N 1
ATOM 811 C CA . GLN A 1 97 ? 21 -84.188 -46 1 77.31 97 GLN A CA 1
ATOM 812 C C . GLN A 1 97 ? 20.25 -83.75 -47.25 1 77.31 97 GLN A C 1
ATOM 814 O O . GLN A 1 97 ? 19.125 -83.25 -47.125 1 77.31 97 GLN A O 1
ATOM 819 N N . ASP A 1 98 ? 20.844 -83.625 -48.531 1 65.06 98 ASP A N 1
ATOM 820 C CA . ASP A 1 98 ? 20.312 -83.062 -49.812 1 65.06 98 ASP A CA 1
ATOM 821 C C . ASP A 1 98 ? 18.844 -83.5 -50 1 65.06 98 ASP A C 1
ATOM 823 O O . ASP A 1 98 ? 18.453 -83.938 -51.062 1 65.06 98 ASP A O 1
ATOM 827 N N . ASP A 1 99 ? 18.031 -83.625 -48.75 1 63.56 99 ASP A N 1
ATOM 828 C CA . ASP A 1 99 ? 16.641 -84 -48.938 1 63.56 99 ASP A CA 1
ATOM 829 C C . ASP A 1 99 ? 15.695 -82.812 -48.656 1 63.56 99 ASP A C 1
ATOM 831 O O . ASP A 1 99 ? 16.078 -81.875 -48.031 1 63.56 99 ASP A O 1
ATOM 835 N N . PRO A 1 100 ? 14.477 -82.812 -49.344 1 72.94 100 PRO A N 1
ATOM 836 C CA . PRO A 1 100 ? 13.438 -81.812 -49.281 1 72.94 100 PRO A CA 1
ATOM 837 C C . PRO A 1 100 ? 12.938 -81.562 -47.875 1 72.94 100 PRO A C 1
ATOM 839 O O . PRO A 1 100 ? 12.078 -80.688 -47.656 1 72.94 100 PRO A O 1
ATOM 842 N N . SER A 1 101 ? 13.594 -82.125 -46.875 1 76.25 101 SER A N 1
ATOM 843 C CA . SER A 1 101 ? 13.117 -82.062 -45.5 1 76.25 101 SER A CA 1
ATOM 844 C C . SER A 1 101 ? 13.391 -80.625 -44.938 1 76.25 101 SER A C 1
ATOM 846 O O . SER A 1 101 ? 12.711 -80.188 -44 1 76.25 101 SER A O 1
ATOM 848 N N . TYR A 1 102 ? 14.328 -79.938 -45.562 1 80.75 102 TYR A N 1
ATOM 849 C CA . TYR A 1 102 ? 14.633 -78.625 -45.031 1 80.75 102 TYR A CA 1
ATOM 850 C C . TYR A 1 102 ? 13.523 -77.625 -45.375 1 80.75 102 TYR A C 1
ATOM 852 O O . TYR A 1 102 ? 13.406 -76.562 -44.719 1 80.75 102 TYR A O 1
ATOM 860 N N . LEU A 1 103 ? 12.734 -77.938 -46.281 1 81.94 103 LEU A N 1
ATOM 861 C CA . LEU A 1 103 ? 11.609 -77.062 -46.625 1 81.94 103 LEU A CA 1
ATOM 862 C C . LEU A 1 103 ? 10.625 -77 -45.469 1 81.94 103 LEU A C 1
ATOM 864 O O . LEU A 1 103 ? 10.016 -75.938 -45.25 1 81.94 103 LEU A O 1
ATOM 868 N N . ASP A 1 104 ? 10.523 -78.062 -44.719 1 81.56 104 ASP A N 1
ATOM 869 C CA . ASP A 1 104 ? 9.648 -78.062 -43.531 1 81.56 104 ASP A CA 1
ATOM 870 C C . ASP A 1 104 ? 10.156 -77.125 -42.469 1 81.56 104 ASP A C 1
ATOM 872 O O . ASP A 1 104 ? 9.359 -76.5 -41.75 1 81.56 104 ASP A O 1
ATOM 876 N N . VAL A 1 105 ? 11.453 -76.938 -42.438 1 83.38 105 VAL A N 1
ATOM 877 C CA . VAL A 1 105 ? 12.062 -76.062 -41.438 1 83.38 105 VAL A CA 1
ATOM 878 C C . VAL A 1 105 ? 11.688 -74.625 -41.781 1 83.38 105 VAL A C 1
ATOM 880 O O . VAL A 1 105 ? 11.242 -73.875 -40.875 1 83.38 105 VAL A O 1
ATOM 883 N N . TYR A 1 106 ? 11.727 -74.25 -43.031 1 85.31 106 TYR A N 1
ATOM 884 C CA . TYR A 1 106 ? 11.422 -72.875 -43.438 1 85.31 106 TYR A CA 1
ATOM 885 C C . TYR A 1 106 ? 9.945 -72.562 -43.25 1 85.31 106 TYR A C 1
ATOM 887 O O . TYR A 1 106 ? 9.594 -71.438 -42.812 1 85.31 106 TYR A O 1
ATOM 895 N N . ASN A 1 107 ? 9.18 -73.5 -43.469 1 81 107 ASN A N 1
ATOM 896 C CA . ASN A 1 107 ? 7.742 -73.312 -43.281 1 81 107 ASN A CA 1
ATOM 897 C C . ASN A 1 107 ? 7.387 -73.188 -41.812 1 81 107 ASN A C 1
ATOM 899 O O . ASN A 1 107 ? 6.598 -72.25 -41.469 1 81 107 ASN A O 1
ATOM 903 N N . TYR A 1 108 ? 8 -74 -41.031 1 81.38 108 TYR A N 1
ATOM 904 C CA . TYR A 1 108 ? 7.699 -73.875 -39.625 1 81.38 108 TYR A CA 1
ATOM 905 C C . TYR A 1 108 ? 8.219 -72.625 -39 1 81.38 108 TYR A C 1
ATOM 907 O O . TYR A 1 108 ? 7.465 -71.875 -38.375 1 81.38 108 TYR A O 1
ATOM 915 N N . ILE A 1 109 ? 9.477 -72.312 -39.281 1 85.81 109 ILE A N 1
ATOM 916 C CA . ILE A 1 109 ? 10.102 -71.125 -38.688 1 85.81 109 ILE A CA 1
ATOM 917 C C . ILE A 1 109 ? 9.5 -69.875 -39.281 1 85.81 109 ILE A C 1
ATOM 919 O O . ILE A 1 109 ? 9.211 -68.875 -38.562 1 85.81 109 ILE A O 1
ATOM 923 N N . GLY A 1 110 ? 9.305 -69.875 -40.531 1 83.19 110 GLY A N 1
ATOM 924 C CA . GLY A 1 110 ? 8.664 -68.75 -41.188 1 83.19 110 GLY A CA 1
ATOM 925 C C . GLY A 1 110 ? 7.27 -68.438 -40.656 1 83.19 110 GLY A C 1
ATOM 926 O O . GLY A 1 110 ? 6.934 -67.312 -40.375 1 83.19 110 GLY A O 1
ATOM 927 N N . ASN A 1 111 ? 6.52 -69.5 -40.469 1 74.94 111 ASN A N 1
ATOM 928 C CA . ASN A 1 111 ? 5.172 -69.312 -39.938 1 74.94 111 ASN A CA 1
ATOM 929 C C . ASN A 1 111 ? 5.203 -68.812 -38.5 1 74.94 111 ASN A C 1
ATOM 931 O O . ASN A 1 111 ? 4.367 -68 -38.125 1 74.94 111 ASN A O 1
ATOM 935 N N . ARG A 1 112 ? 6.098 -69.312 -37.719 1 78.69 112 ARG A N 1
ATOM 936 C CA . ARG A 1 112 ? 6.23 -68.812 -36.344 1 78.69 112 ARG A CA 1
ATOM 937 C C . ARG A 1 112 ? 6.582 -67.375 -36.281 1 78.69 112 ARG A C 1
ATOM 939 O O . ARG A 1 112 ? 5.965 -66.625 -35.531 1 78.69 112 ARG A O 1
ATOM 946 N N . ILE A 1 113 ? 7.492 -66.938 -37.094 1 84.38 113 ILE A N 1
ATOM 947 C CA . ILE A 1 113 ? 7.953 -65.562 -37.094 1 84.38 113 ILE A CA 1
ATOM 948 C C . ILE A 1 113 ? 6.875 -64.625 -37.688 1 84.38 113 ILE A C 1
ATOM 950 O O . ILE A 1 113 ? 6.598 -63.562 -37.125 1 84.38 113 ILE A O 1
ATOM 954 N N . ASP A 1 114 ? 6.301 -65.125 -38.688 1 78.19 114 ASP A N 1
ATOM 955 C CA . ASP A 1 114 ? 5.242 -64.312 -39.312 1 78.19 114 ASP A CA 1
ATOM 956 C C . ASP A 1 114 ? 4.074 -64.125 -38.344 1 78.19 114 ASP A C 1
ATOM 958 O O . ASP A 1 114 ? 3.473 -63.062 -38.312 1 78.19 114 ASP A O 1
ATOM 962 N N . THR A 1 115 ? 3.764 -65.125 -37.625 1 73.31 115 THR A N 1
ATOM 963 C CA . THR A 1 115 ? 2.686 -65 -36.656 1 73.31 115 THR A CA 1
ATOM 964 C C . THR A 1 115 ? 3.023 -63.969 -35.594 1 73.31 115 THR A C 1
ATOM 966 O O . THR A 1 115 ? 2.17 -63.188 -35.219 1 73.31 115 THR A O 1
ATOM 969 N N . ILE A 1 116 ? 4.215 -64 -35.219 1 79.81 116 ILE A N 1
ATOM 970 C CA . ILE A 1 116 ? 4.648 -63.062 -34.188 1 79.81 116 ILE A CA 1
ATOM 971 C C . ILE A 1 116 ? 4.656 -61.656 -34.75 1 79.81 116 ILE A C 1
ATOM 973 O O . ILE A 1 116 ? 4.184 -60.719 -34.094 1 79.81 116 ILE A O 1
ATOM 977 N N . MET A 1 117 ? 5.164 -61.469 -35.906 1 82.56 117 MET A N 1
ATOM 978 C CA . MET A 1 117 ? 5.23 -60.156 -36.531 1 82.56 117 MET A CA 1
ATOM 979 C C . MET A 1 117 ? 3.836 -59.594 -36.781 1 82.56 117 MET A C 1
ATOM 981 O O . MET A 1 117 ? 3.625 -58.375 -36.688 1 82.56 117 MET A O 1
ATOM 985 N N . ALA A 1 118 ? 3.004 -60.5 -37.062 1 72.38 118 ALA A N 1
ATOM 986 C CA . ALA A 1 118 ? 1.621 -60.062 -37.281 1 72.38 118 ALA A CA 1
ATOM 987 C C . ALA A 1 118 ? 0.96 -59.688 -35.969 1 72.38 118 ALA A C 1
ATOM 989 O O . ALA A 1 118 ? 0.157 -58.75 -35.906 1 72.38 118 ALA A O 1
ATOM 990 N N . ALA A 1 119 ? 1.396 -60.375 -34.969 1 71 119 ALA A N 1
ATOM 991 C CA . ALA A 1 119 ? 0.822 -60.156 -33.656 1 71 119 ALA A CA 1
ATOM 992 C C . ALA A 1 119 ? 1.415 -58.875 -33 1 71 119 ALA A C 1
ATOM 994 O O . ALA A 1 119 ? 0.745 -58.188 -32.25 1 71 119 ALA A O 1
ATOM 995 N N . TYR A 1 120 ? 2.619 -58.594 -33.375 1 79.19 120 TYR A N 1
ATOM 996 C CA . TYR A 1 120 ? 3.303 -57.438 -32.781 1 79.19 120 TYR A CA 1
ATOM 997 C C . TYR A 1 120 ? 3.807 -56.5 -33.875 1 79.19 120 TYR A C 1
ATOM 999 O O . TYR A 1 120 ? 4.965 -56.594 -34.281 1 79.19 120 TYR A O 1
ATOM 1007 N N . PRO A 1 121 ? 2.975 -55.625 -34.156 1 79.19 121 PRO A N 1
ATOM 1008 C CA . PRO A 1 121 ? 3.361 -54.719 -35.219 1 79.19 121 PRO A CA 1
ATOM 1009 C C . PRO A 1 121 ? 4.547 -53.812 -34.875 1 79.19 121 PRO A C 1
ATOM 1011 O O . PRO A 1 121 ? 5.121 -53.156 -35.75 1 79.19 121 PRO A O 1
ATOM 1014 N N . ASP A 1 122 ? 4.918 -53.906 -33.625 1 85.69 122 ASP A N 1
ATOM 1015 C CA . ASP A 1 122 ? 6.066 -53.125 -33.188 1 85.69 122 ASP A CA 1
ATOM 1016 C C . ASP A 1 122 ? 7.348 -53.594 -33.875 1 85.69 122 ASP A C 1
ATOM 1018 O O . ASP A 1 122 ? 8.297 -52.812 -34.031 1 85.69 122 ASP A O 1
ATOM 1022 N N . PHE A 1 123 ? 7.352 -54.875 -34.188 1 88.5 123 PHE A N 1
ATOM 1023 C CA . PHE A 1 123 ? 8.57 -55.469 -34.719 1 88.5 123 PHE A CA 1
ATOM 1024 C C . PHE A 1 123 ? 8.68 -55.188 -36.219 1 88.5 123 PHE A C 1
ATOM 1026 O O . PHE A 1 123 ? 7.793 -55.531 -37 1 88.5 123 PHE A O 1
ATOM 1033 N N . ASP A 1 124 ? 9.688 -54.562 -36.562 1 89.56 124 ASP A N 1
ATOM 1034 C CA . ASP A 1 124 ? 9.961 -54.312 -38 1 89.56 124 ASP A CA 1
ATOM 1035 C C . ASP A 1 124 ? 10.484 -55.562 -38.656 1 89.56 124 ASP A C 1
ATOM 1037 O O . ASP A 1 124 ? 10.172 -55.844 -39.844 1 89.56 124 ASP A O 1
ATOM 1041 N N . SER A 1 125 ? 11.336 -56.281 -37.906 1 90.25 125 SER A N 1
ATOM 1042 C CA . SER A 1 125 ? 11.875 -57.531 -38.438 1 90.25 125 SER A CA 1
ATOM 1043 C C . SER A 1 125 ? 12.227 -58.5 -37.281 1 90.25 125 SER A C 1
ATOM 1045 O O . SER A 1 125 ? 12.438 -58.062 -36.156 1 90.25 125 SER A O 1
ATOM 1047 N N . ALA A 1 126 ? 12.125 -59.75 -37.594 1 92.69 126 ALA A N 1
ATOM 1048 C CA . ALA A 1 126 ? 12.523 -60.844 -36.688 1 92.69 126 ALA A CA 1
ATOM 1049 C C . ALA A 1 126 ? 13.195 -61.969 -37.438 1 92.69 126 ALA A C 1
ATOM 1051 O O . ALA A 1 126 ? 12.711 -62.375 -38.5 1 92.69 126 ALA A O 1
ATOM 1052 N N . PHE A 1 127 ? 14.312 -62.375 -37.031 1 93.88 127 PHE A N 1
ATOM 1053 C CA . PHE A 1 127 ? 15.023 -63.469 -37.688 1 93.88 127 PHE A CA 1
ATOM 1054 C C . PHE A 1 127 ? 15.898 -64.25 -36.688 1 93.88 127 PHE A C 1
ATOM 1056 O O . PHE A 1 127 ? 16.062 -63.812 -35.562 1 93.88 127 PHE A O 1
ATOM 1063 N N . ILE A 1 128 ? 16.422 -65.375 -37.156 1 94.81 128 ILE A N 1
ATOM 1064 C CA . ILE A 1 128 ? 17.25 -66.25 -36.312 1 94.81 128 ILE A CA 1
ATOM 1065 C C . ILE A 1 128 ? 18.594 -66.5 -37 1 94.81 128 ILE A C 1
ATOM 1067 O O . ILE A 1 128 ? 18.641 -66.812 -38.188 1 94.81 128 ILE A O 1
ATOM 1071 N N . TYR A 1 129 ? 19.656 -66.25 -36.312 1 94.69 129 TYR A N 1
ATOM 1072 C CA . TYR A 1 129 ? 20.969 -66.688 -36.781 1 94.69 129 TYR A CA 1
ATOM 1073 C C . TYR A 1 129 ? 21.234 -68.188 -36.406 1 94.69 129 TYR A C 1
ATOM 1075 O O . TYR A 1 129 ? 21.031 -68.562 -35.25 1 94.69 129 TYR A O 1
ATOM 1083 N N . SER A 1 130 ? 21.594 -68.938 -37.344 1 92.69 130 SER A N 1
ATOM 1084 C CA . SER A 1 130 ? 21.891 -70.312 -37.094 1 92.69 130 SER A CA 1
ATOM 1085 C C . SER A 1 130 ? 23.312 -70.688 -37.531 1 92.69 130 SER A C 1
ATOM 1087 O O . SER A 1 130 ? 23.781 -70.188 -38.562 1 92.69 130 SER A O 1
ATOM 1089 N N . ASP A 1 131 ? 23.969 -71.5 -36.781 1 86.88 131 ASP A N 1
ATOM 1090 C CA . ASP A 1 131 ? 25.328 -71.938 -37.094 1 86.88 131 ASP A CA 1
ATOM 1091 C C . ASP A 1 131 ? 25.312 -73.312 -37.688 1 86.88 131 ASP A C 1
ATOM 1093 O O . ASP A 1 131 ? 26.375 -73.938 -37.906 1 86.88 131 ASP A O 1
ATOM 1097 N N . ASN A 1 132 ? 24.188 -73.875 -37.938 1 89.69 132 ASN A N 1
ATOM 1098 C CA . ASN A 1 132 ? 24.094 -75.188 -38.562 1 89.69 132 ASN A CA 1
ATOM 1099 C C . ASN A 1 132 ? 24.453 -75.125 -40.031 1 89.69 132 ASN A C 1
ATOM 1101 O O . ASN A 1 132 ? 23.703 -74.625 -40.844 1 89.69 132 ASN A O 1
ATOM 1105 N N . PRO A 1 133 ? 25.547 -75.75 -40.438 1 87.38 133 PRO A N 1
ATOM 1106 C CA . PRO A 1 133 ? 25.984 -75.688 -41.812 1 87.38 133 PRO A CA 1
ATOM 1107 C C . PRO A 1 133 ? 25.109 -76.5 -42.75 1 87.38 133 PRO A C 1
ATOM 1109 O O . PRO A 1 133 ? 25.031 -76.25 -43.969 1 87.38 133 PRO A O 1
ATOM 1112 N N . SER A 1 134 ? 24.469 -77.5 -42.219 1 88.56 134 SER A N 1
ATOM 1113 C CA . SER A 1 134 ? 23.672 -78.375 -43.062 1 88.56 134 SER A CA 1
ATOM 1114 C C . SER A 1 134 ? 22.312 -77.75 -43.375 1 88.56 134 SER A C 1
ATOM 1116 O O . SER A 1 134 ? 21.609 -78.25 -44.281 1 88.56 134 SER A O 1
ATOM 1118 N N . LEU A 1 135 ? 22.047 -76.75 -42.656 1 88.69 135 LEU A N 1
ATOM 1119 C CA . LEU A 1 135 ? 20.781 -76.062 -42.906 1 88.69 135 LEU A CA 1
ATOM 1120 C C . LEU A 1 135 ? 20.953 -74.875 -43.844 1 88.69 135 LEU A C 1
ATOM 1122 O O . LEU A 1 135 ? 21.641 -73.938 -43.531 1 88.69 135 LEU A O 1
ATOM 1126 N N . PRO A 1 136 ? 20.328 -74.938 -45 1 86.5 136 PRO A N 1
ATOM 1127 C CA . PRO A 1 136 ? 20.391 -73.812 -45.906 1 86.5 136 PRO A CA 1
ATOM 1128 C C . PRO A 1 136 ? 19.75 -72.562 -45.312 1 86.5 136 PRO A C 1
ATOM 1130 O O . PRO A 1 136 ? 18.734 -72.625 -44.625 1 86.5 136 PRO A O 1
ATOM 1133 N N . LYS A 1 137 ? 20.375 -71.438 -45.531 1 88.56 137 LYS A N 1
ATOM 1134 C CA . LYS A 1 137 ? 19.891 -70.188 -45 1 88.56 137 LYS A CA 1
ATOM 1135 C C . LYS A 1 137 ? 19.094 -69.438 -46.062 1 88.56 137 LYS A C 1
ATOM 1137 O O . LYS A 1 137 ? 19.547 -69.25 -47.188 1 88.56 137 LYS A O 1
ATOM 1142 N N . ASP A 1 138 ? 17.938 -69 -45.719 1 85.69 138 ASP A N 1
ATOM 1143 C CA . ASP A 1 138 ? 17.125 -68.25 -46.688 1 85.69 138 ASP A CA 1
ATOM 1144 C C . ASP A 1 138 ? 17.422 -66.75 -46.625 1 85.69 138 ASP A C 1
ATOM 1146 O O . ASP A 1 138 ? 16.906 -65.938 -47.438 1 85.69 138 ASP A O 1
ATOM 1150 N N . HIS A 1 139 ? 18.156 -66.25 -45.656 1 86.5 139 HIS A N 1
ATOM 1151 C CA . HIS A 1 139 ? 18.594 -64.875 -45.5 1 86.5 139 HIS A CA 1
ATOM 1152 C C . HIS A 1 139 ? 17.422 -63.969 -45.188 1 86.5 139 HIS A C 1
ATOM 1154 O O . HIS A 1 139 ? 17.484 -62.75 -45.438 1 86.5 139 HIS A O 1
ATOM 1160 N N . TYR A 1 140 ? 16.375 -64.5 -44.844 1 89.5 140 TYR A N 1
ATOM 1161 C CA . TYR A 1 140 ? 15.195 -63.75 -44.438 1 89.5 140 TYR A CA 1
ATOM 1162 C C . TYR A 1 140 ? 14.781 -64.125 -43 1 89.5 140 TYR A C 1
ATOM 1164 O O . TYR A 1 140 ? 15 -63.344 -42.062 1 89.5 140 TYR A O 1
ATOM 1172 N N . TYR A 1 141 ? 14.453 -65.438 -42.812 1 90.88 141 TYR A N 1
ATOM 1173 C CA . TYR A 1 141 ? 14.109 -65.875 -41.469 1 90.88 141 TYR A CA 1
ATOM 1174 C C . TYR A 1 141 ? 15.336 -66.438 -40.75 1 90.88 141 TYR A C 1
ATOM 1176 O O . TYR A 1 141 ? 15.477 -66.312 -39.531 1 90.88 141 TYR A O 1
ATOM 1184 N N . ILE A 1 142 ? 16.141 -67.125 -41.562 1 93.25 142 ILE A N 1
ATOM 1185 C CA . ILE A 1 142 ? 17.328 -67.75 -41 1 93.25 142 ILE A CA 1
ATOM 1186 C C . ILE A 1 142 ? 18.578 -67.125 -41.688 1 93.25 142 ILE A C 1
ATOM 1188 O O . ILE A 1 142 ? 18.719 -67.25 -42.906 1 93.25 142 ILE A O 1
ATOM 1192 N N . LYS A 1 143 ? 19.391 -66.625 -40.875 1 93.94 143 LYS A N 1
ATOM 1193 C CA . LYS A 1 143 ? 20.625 -66 -41.375 1 93.94 143 LYS A CA 1
ATOM 1194 C C . LYS A 1 143 ? 21.859 -66.75 -40.844 1 93.94 143 LYS A C 1
ATOM 1196 O O . LYS A 1 143 ? 21.828 -67.25 -39.75 1 93.94 143 LYS A O 1
ATOM 1201 N N . PRO A 1 144 ? 22.891 -66.688 -41.656 1 93.62 144 PRO A N 1
ATOM 1202 C CA . PRO A 1 144 ? 24.109 -67.375 -41.188 1 93.62 144 PRO A CA 1
ATOM 1203 C C . PRO A 1 144 ? 24.906 -66.5 -40.219 1 93.62 144 PRO A C 1
ATOM 1205 O O . PRO A 1 144 ? 24.766 -65.25 -40.219 1 93.62 144 PRO A O 1
ATOM 1208 N N . ILE A 1 145 ? 25.625 -67.188 -39.406 1 92.81 145 ILE A N 1
ATOM 1209 C CA . ILE A 1 145 ? 26.547 -66.5 -38.531 1 92.81 145 ILE A CA 1
ATOM 1210 C C . ILE A 1 145 ? 27.891 -66.312 -39.219 1 92.81 145 ILE A C 1
ATOM 1212 O O . ILE A 1 145 ? 28.766 -67.188 -39.156 1 92.81 145 ILE A O 1
ATOM 1216 N N . THR A 1 146 ? 28.047 -65.188 -39.875 1 91.31 146 THR A N 1
ATOM 1217 C CA . THR A 1 146 ? 29.281 -64.875 -40.594 1 91.31 146 THR A CA 1
ATOM 1218 C C . THR A 1 146 ? 30.328 -64.312 -39.656 1 91.31 146 THR A C 1
ATOM 1220 O O . THR A 1 146 ? 30.016 -63.906 -38.531 1 91.31 146 THR A O 1
ATOM 1223 N N . PRO A 1 147 ? 31.531 -64.312 -40.094 1 92 147 PRO A N 1
ATOM 1224 C CA . PRO A 1 147 ? 32.562 -63.719 -39.25 1 92 147 PRO A CA 1
ATOM 1225 C C . PRO A 1 147 ? 32.281 -62.25 -38.969 1 92 147 PRO A C 1
ATOM 1227 O O . PRO A 1 147 ? 32.625 -61.75 -37.875 1 92 147 PRO A O 1
ATOM 1230 N N . GLU A 1 148 ? 31.672 -61.594 -39.812 1 92 148 GLU A N 1
ATOM 1231 C CA . GLU A 1 148 ? 31.297 -60.188 -39.594 1 92 148 GLU A CA 1
ATOM 1232 C C . GLU A 1 148 ? 30.297 -60.062 -38.469 1 92 148 GLU A C 1
ATOM 1234 O O . GLU A 1 148 ? 30.391 -59.125 -37.656 1 92 148 GLU A O 1
ATOM 1239 N N . VAL A 1 149 ? 29.359 -60.969 -38.438 1 91 149 VAL A N 1
ATOM 1240 C CA . VAL A 1 149 ? 28.344 -60.969 -37.375 1 91 149 VAL A CA 1
ATOM 1241 C C . VAL A 1 149 ? 29 -61.25 -36.031 1 91 149 VAL A C 1
ATOM 1243 O O . VAL A 1 149 ? 28.609 -60.688 -35 1 91 149 VAL A O 1
ATOM 1246 N N . GLN A 1 150 ? 29.969 -62.094 -36.062 1 91.94 150 GLN A N 1
ATOM 1247 C CA . GLN A 1 150 ? 30.656 -62.469 -34.844 1 91.94 150 GLN A CA 1
ATOM 1248 C C . GLN A 1 150 ? 31.422 -61.312 -34.25 1 91.94 150 GLN A C 1
ATOM 1250 O O . GLN A 1 150 ? 31.672 -61.25 -33.062 1 91.94 150 GLN A O 1
ATOM 1255 N N . GLU A 1 151 ? 31.688 -60.344 -35.062 1 91.19 151 GLU A N 1
ATOM 1256 C CA . GLU A 1 151 ? 32.469 -59.188 -34.625 1 91.19 151 GLU A CA 1
ATOM 1257 C C . GLU A 1 151 ? 31.547 -58.062 -34.125 1 91.19 151 GLU A C 1
ATOM 1259 O O . GLU A 1 151 ? 32.031 -57.094 -33.531 1 91.19 151 GLU A O 1
ATOM 1264 N N . THR A 1 152 ? 30.344 -58.25 -34.312 1 88.88 152 THR A N 1
ATOM 1265 C CA . THR A 1 152 ? 29.406 -57.188 -33.906 1 88.88 152 THR A CA 1
ATOM 1266 C C . THR A 1 152 ? 29.25 -57.156 -32.375 1 88.88 152 THR A C 1
ATOM 1268 O O . THR A 1 152 ? 29.516 -58.156 -31.703 1 88.88 152 THR A O 1
ATOM 1271 N N . GLU A 1 153 ? 28.891 -56.031 -31.906 1 87.81 153 GLU A N 1
ATOM 1272 C CA . GLU A 1 153 ? 28.625 -55.844 -30.484 1 87.81 153 GLU A CA 1
ATOM 1273 C C . GLU A 1 153 ? 27.484 -56.75 -30.031 1 87.81 153 GLU A C 1
ATOM 1275 O O . GLU A 1 153 ? 27.516 -57.281 -28.906 1 87.81 153 GLU A O 1
ATOM 1280 N N . LEU A 1 154 ? 26.562 -57 -30.828 1 88.69 154 LEU A N 1
ATOM 1281 C CA . LEU A 1 154 ? 25.422 -57.812 -30.531 1 88.69 154 LEU A CA 1
ATOM 1282 C C . LEU A 1 154 ? 25.844 -59.25 -30.203 1 88.69 154 LEU A C 1
ATOM 1284 O O . LEU A 1 154 ? 25.422 -59.812 -29.188 1 88.69 154 LEU A O 1
ATOM 1288 N N . TYR A 1 155 ? 26.672 -59.75 -31.062 1 91.31 155 TYR A N 1
ATOM 1289 C CA . TYR A 1 155 ? 27.125 -61.125 -30.891 1 91.31 155 TYR A CA 1
ATOM 1290 C C . TYR A 1 155 ? 27.906 -61.25 -29.594 1 91.31 155 TYR A C 1
ATOM 1292 O O . TYR A 1 155 ? 27.688 -62.219 -28.844 1 91.31 155 TYR A O 1
ATOM 1300 N N . GLN A 1 156 ? 28.75 -60.312 -29.344 1 90.19 156 GLN A N 1
ATOM 1301 C CA . GLN A 1 156 ? 29.578 -60.344 -28.141 1 90.19 156 GLN A CA 1
ATOM 1302 C C . GLN A 1 156 ? 28.719 -60.312 -26.875 1 90.19 156 GLN A C 1
ATOM 1304 O O . GLN A 1 156 ? 28.938 -61.062 -25.938 1 90.19 156 GLN A O 1
ATOM 1309 N N . LYS A 1 157 ? 27.734 -59.5 -26.875 1 88.75 157 LYS A N 1
ATOM 1310 C CA . LYS A 1 157 ? 26.859 -59.344 -25.719 1 88.75 157 LYS A CA 1
ATOM 1311 C C . LYS A 1 157 ? 26.016 -60.625 -25.516 1 88.75 157 LYS A C 1
ATOM 1313 O O . LYS A 1 157 ? 25.75 -61.031 -24.375 1 88.75 157 LYS A O 1
ATOM 1318 N N . LEU A 1 158 ? 25.578 -61.156 -26.531 1 90.5 158 LEU A N 1
ATOM 1319 C CA . LEU A 1 158 ? 24.719 -62.344 -26.469 1 90.5 158 LEU A CA 1
ATOM 1320 C C . LEU A 1 158 ? 25.484 -63.531 -25.906 1 90.5 158 LEU A C 1
ATOM 1322 O O . LEU A 1 158 ? 24.922 -64.312 -25.156 1 90.5 158 LEU A O 1
ATOM 1326 N N . GLN A 1 159 ? 26.734 -63.594 -26.281 1 87.06 159 GLN A N 1
ATOM 1327 C CA . GLN A 1 159 ? 27.547 -64.688 -25.812 1 87.06 159 GLN A CA 1
ATOM 1328 C C . GLN A 1 159 ? 27.672 -64.688 -24.281 1 87.06 159 GLN A C 1
ATOM 1330 O O . GLN A 1 159 ? 27.812 -65.75 -23.656 1 87.06 159 GLN A O 1
ATOM 1335 N N . GLN A 1 160 ? 27.531 -63.5 -23.766 1 85.62 160 GLN A N 1
ATOM 1336 C CA . GLN A 1 160 ? 27.688 -63.375 -22.328 1 85.62 160 GLN A CA 1
ATOM 1337 C C . GLN A 1 160 ? 26.312 -63.312 -21.641 1 85.62 160 GLN A C 1
ATOM 1339 O O . GLN A 1 160 ? 26.234 -63.188 -20.406 1 85.62 160 GLN A O 1
ATOM 1344 N N . SER A 1 161 ? 25.234 -63.469 -22.297 1 85.06 161 SER A N 1
ATOM 1345 C CA . SER A 1 161 ? 23.891 -63.281 -21.734 1 85.06 161 SER A CA 1
ATOM 1346 C C . SER A 1 161 ? 23.328 -64.562 -21.156 1 85.06 161 SER A C 1
ATOM 1348 O O . SER A 1 161 ? 22.391 -64.562 -20.359 1 85.06 161 SER A O 1
ATOM 1350 N N . TYR A 1 162 ? 23.844 -65.688 -21.5 1 79 162 TYR A N 1
ATOM 1351 C CA . TYR A 1 162 ? 23.406 -67 -21.047 1 79 162 TYR A CA 1
ATOM 1352 C C . TYR A 1 162 ? 21.891 -67.188 -21.234 1 79 162 TYR A C 1
ATOM 1354 O O . TYR A 1 162 ? 21.203 -67.625 -20.312 1 79 162 TYR A O 1
ATOM 1362 N N . GLY A 1 163 ? 21.344 -66.688 -22.375 1 80.56 163 GLY A N 1
ATOM 1363 C CA . GLY A 1 163 ? 19.938 -66.875 -22.688 1 80.56 163 GLY A CA 1
ATOM 1364 C C . GLY A 1 163 ? 19.062 -65.688 -22.328 1 80.56 163 GLY A C 1
ATOM 1365 O O . GLY A 1 163 ? 17.891 -65.625 -22.688 1 80.56 163 GLY A O 1
ATOM 1366 N N . ASN A 1 164 ? 19.625 -64.812 -21.594 1 85.12 164 ASN A N 1
ATOM 1367 C CA . ASN A 1 164 ? 18.891 -63.594 -21.25 1 85.12 164 ASN A CA 1
ATOM 1368 C C . ASN A 1 164 ? 18.766 -62.625 -22.438 1 85.12 164 ASN A C 1
ATOM 1370 O O . ASN A 1 164 ? 19.594 -62.688 -23.359 1 85.12 164 ASN A O 1
ATOM 1374 N N . ILE A 1 165 ? 17.766 -61.875 -22.391 1 88.88 165 ILE A N 1
ATOM 1375 C CA . ILE A 1 165 ? 17.5 -60.969 -23.484 1 88.88 165 ILE A CA 1
ATOM 1376 C C . ILE A 1 165 ? 18.516 -59.812 -23.422 1 88.88 165 ILE A C 1
ATOM 1378 O O . ILE A 1 165 ? 18.859 -59.344 -22.344 1 88.88 165 ILE A O 1
ATOM 1382 N N . VAL A 1 166 ? 19.047 -59.438 -24.5 1 88.88 166 VAL A N 1
ATOM 1383 C CA . VAL A 1 166 ? 19.953 -58.312 -24.641 1 88.88 166 VAL A CA 1
ATOM 1384 C C . VAL A 1 166 ? 19.297 -57.188 -25.438 1 88.88 166 VAL A C 1
ATOM 1386 O O . VAL A 1 166 ? 18.594 -57.469 -26.422 1 88.88 166 VAL A O 1
ATOM 1389 N N . HIS A 1 167 ? 19.484 -56 -24.938 1 87.44 167 HIS A N 1
ATOM 1390 C CA . HIS A 1 167 ? 18.953 -54.812 -25.609 1 87.44 167 HIS A CA 1
ATOM 1391 C C . HIS A 1 167 ? 20.062 -53.969 -26.219 1 87.44 167 HIS A C 1
ATOM 1393 O O . HIS A 1 167 ? 21.094 -53.719 -25.578 1 87.44 167 HIS A O 1
ATOM 1399 N N . LEU A 1 168 ? 19.875 -53.562 -27.469 1 85.31 168 LEU A N 1
ATOM 1400 C CA . LEU A 1 168 ? 20.812 -52.656 -28.125 1 85.31 168 LEU A CA 1
ATOM 1401 C C . LEU A 1 168 ? 20.078 -51.562 -28.891 1 85.31 168 LEU A C 1
ATOM 1403 O O . LEU A 1 168 ? 18.969 -51.781 -29.406 1 85.31 168 LEU A O 1
ATOM 1407 N N . SER A 1 169 ? 20.594 -50.375 -28.891 1 83.62 169 SER A N 1
ATOM 1408 C CA . SER A 1 169 ? 20.047 -49.281 -29.672 1 83.62 169 SER A CA 1
ATOM 1409 C C . SER A 1 169 ? 21.016 -48.844 -30.781 1 83.62 169 SER A C 1
ATOM 1411 O O . SER A 1 169 ? 22.234 -48.875 -30.578 1 83.62 169 SER A O 1
ATOM 1413 N N . SER A 1 170 ? 20.484 -48.594 -31.953 1 80.19 170 SER A N 1
ATOM 1414 C CA . SER A 1 170 ? 21.266 -48.062 -33.062 1 80.19 170 SER A CA 1
ATOM 1415 C C . SER A 1 170 ? 20.703 -46.719 -33.531 1 80.19 170 SER A C 1
ATOM 1417 O O . SER A 1 170 ? 19.484 -46.562 -33.719 1 80.19 170 SER A O 1
ATOM 1419 N N . PRO A 1 171 ? 21.562 -45.719 -33.656 1 77.06 171 PRO A N 1
ATOM 1420 C CA . PRO A 1 171 ? 21.109 -44.375 -34.062 1 77.06 171 PRO A CA 1
ATOM 1421 C C . PRO A 1 171 ? 20.656 -44.344 -35.531 1 77.06 171 PRO A C 1
ATOM 1423 O O . PRO A 1 171 ? 20.781 -45.344 -36.25 1 77.06 171 PRO A O 1
ATOM 1426 N N . ILE A 1 172 ? 20.031 -43.219 -35.781 1 75.19 172 ILE A N 1
ATOM 1427 C CA . ILE A 1 172 ? 19.578 -43 -37.156 1 75.19 172 ILE A CA 1
ATOM 1428 C C . ILE A 1 172 ? 20.797 -42.906 -38.094 1 75.19 172 ILE A C 1
ATOM 1430 O O . ILE A 1 172 ? 21.797 -42.281 -37.75 1 75.19 172 ILE A O 1
ATOM 1434 N N . THR A 1 173 ? 20.797 -43.75 -39.062 1 74.19 173 THR A N 1
ATOM 1435 C CA . THR A 1 173 ? 21.828 -43.688 -40.094 1 74.19 173 THR A CA 1
ATOM 1436 C C . THR A 1 173 ? 21.219 -43.344 -41.438 1 74.19 173 THR A C 1
ATOM 1438 O O . THR A 1 173 ? 20.016 -43.156 -41.562 1 74.19 173 THR A O 1
ATOM 1441 N N . GLU A 1 174 ? 22.016 -42.938 -42.406 1 74.12 174 GLU A N 1
ATOM 1442 C CA . GLU A 1 174 ? 21.562 -42.688 -43.781 1 74.12 174 GLU A CA 1
ATOM 1443 C C . GLU A 1 174 ? 20.766 -43.844 -44.312 1 74.12 174 GLU A C 1
ATOM 1445 O O . GLU A 1 174 ? 19.891 -43.688 -45.156 1 74.12 174 GLU A O 1
ATOM 1450 N N . GLU A 1 175 ? 20.984 -44.969 -43.719 1 66.88 175 GLU A N 1
ATOM 1451 C CA . GLU A 1 175 ? 20.422 -46.188 -44.25 1 66.88 175 GLU A CA 1
ATOM 1452 C C . GLU A 1 175 ? 19.078 -46.5 -43.625 1 66.88 175 GLU A C 1
ATOM 1454 O O . GLU A 1 175 ? 18.281 -47.281 -44.188 1 66.88 175 GLU A O 1
ATOM 1459 N N . GLY A 1 176 ? 18.797 -45.75 -42.438 1 75.69 176 GLY A N 1
ATOM 1460 C CA . GLY A 1 176 ? 17.516 -46.094 -41.844 1 75.69 176 GLY A CA 1
ATOM 1461 C C . GLY A 1 176 ? 17.25 -45.375 -40.531 1 75.69 176 GLY A C 1
ATOM 1462 O O . GLY A 1 176 ? 18.109 -44.656 -40.031 1 75.69 176 GLY A O 1
ATOM 1463 N N . PRO A 1 177 ? 16.062 -45.531 -40.125 1 82.75 177 PRO A N 1
ATOM 1464 C CA . PRO A 1 177 ? 15.672 -44.875 -38.875 1 82.75 177 PRO A CA 1
ATOM 1465 C C . PRO A 1 177 ? 16.328 -45.5 -37.656 1 82.75 177 PRO A C 1
ATOM 1467 O O . PRO A 1 177 ? 16.984 -46.531 -37.75 1 82.75 177 PRO A O 1
ATOM 1470 N N . ALA A 1 178 ? 16.359 -44.875 -36.531 1 86.31 178 ALA A N 1
ATOM 1471 C CA . ALA A 1 178 ? 16.859 -45.406 -35.281 1 86.31 178 ALA A CA 1
ATOM 1472 C C . ALA A 1 178 ? 16.109 -46.688 -34.906 1 86.31 178 ALA A C 1
ATOM 1474 O O . ALA A 1 178 ? 14.898 -46.781 -35.062 1 86.31 178 ALA A O 1
ATOM 1475 N N . MET A 1 179 ? 16.875 -47.719 -34.531 1 88.25 179 MET A N 1
ATOM 1476 C CA . MET A 1 179 ? 16.266 -49 -34.25 1 88.25 179 MET A CA 1
ATOM 1477 C C . MET A 1 179 ? 16.641 -49.469 -32.844 1 88.25 179 MET A C 1
ATOM 1479 O O . MET A 1 179 ? 17.688 -49.094 -32.312 1 88.25 179 MET A O 1
ATOM 1483 N N . PHE A 1 180 ? 15.719 -50.219 -32.312 1 89 180 PHE A N 1
ATOM 1484 C CA . PHE A 1 180 ? 15.922 -50.938 -31.078 1 89 180 PHE A CA 1
ATOM 1485 C C . PHE A 1 180 ? 15.969 -52.438 -31.359 1 89 180 PHE A C 1
ATOM 1487 O O . PHE A 1 180 ? 15.086 -53 -32.031 1 89 180 PHE A O 1
ATOM 1494 N N . THR A 1 181 ? 17.094 -53.062 -30.938 1 90.44 181 THR A N 1
ATOM 1495 C CA . THR A 1 181 ? 17.266 -54.469 -31.203 1 90.44 181 THR A CA 1
ATOM 1496 C C . THR A 1 181 ? 17.172 -55.281 -29.906 1 90.44 181 THR A C 1
ATOM 1498 O O . THR A 1 181 ? 17.812 -54.969 -28.922 1 90.44 181 THR A O 1
ATOM 1501 N N . LEU A 1 182 ? 16.312 -56.219 -29.922 1 92.25 182 LEU A N 1
ATOM 1502 C CA . LEU A 1 182 ? 16.219 -57.219 -28.875 1 92.25 182 LEU A CA 1
ATOM 1503 C C . LEU A 1 182 ? 16.703 -58.594 -29.359 1 92.25 182 LEU A C 1
ATOM 1505 O O . LEU A 1 182 ? 16.312 -59.031 -30.438 1 92.25 182 LEU A O 1
ATOM 1509 N N . ALA A 1 183 ? 17.594 -59.188 -28.594 1 93.88 183 ALA A N 1
ATOM 1510 C CA . ALA A 1 183 ? 18.156 -60.469 -29.047 1 93.88 183 ALA A CA 1
ATOM 1511 C C . ALA A 1 183 ? 18.297 -61.438 -27.875 1 93.88 183 ALA A C 1
ATOM 1513 O O . ALA A 1 183 ? 18.406 -61.031 -26.719 1 93.88 183 ALA A O 1
ATOM 1514 N N . ARG A 1 184 ? 18.188 -62.625 -28.219 1 92.56 184 ARG A N 1
ATOM 1515 C CA . ARG A 1 184 ? 18.297 -63.719 -27.234 1 92.56 184 ARG A CA 1
ATOM 1516 C C . ARG A 1 184 ? 19.078 -64.875 -27.797 1 92.56 184 ARG A C 1
ATOM 1518 O O . ARG A 1 184 ? 18.906 -65.25 -28.969 1 92.56 184 ARG A O 1
ATOM 1525 N N . LEU A 1 185 ? 20.016 -65.375 -26.984 1 92 185 LEU A N 1
ATOM 1526 C CA . LEU A 1 185 ? 20.75 -66.625 -27.359 1 92 185 LEU A CA 1
ATOM 1527 C C . LEU A 1 185 ? 19.891 -67.875 -27.172 1 92 185 LEU A C 1
ATOM 1529 O O . LEU A 1 185 ? 19.266 -68.062 -26.125 1 92 185 LEU A O 1
ATOM 1533 N N . LEU A 1 186 ? 19.734 -68.625 -28.25 1 91 186 LEU A N 1
ATOM 1534 C CA . LEU A 1 186 ? 19 -69.875 -28.172 1 91 186 LEU A CA 1
ATOM 1535 C C . LEU A 1 186 ? 19.906 -71 -27.734 1 91 186 LEU A C 1
ATOM 1537 O O . LEU A 1 186 ? 20.781 -71.438 -28.5 1 91 186 LEU A O 1
ATOM 1541 N N . ASN A 1 187 ? 19.781 -71.375 -26.5 1 83.94 187 ASN A N 1
ATOM 1542 C CA . ASN A 1 187 ? 20.594 -72.438 -25.969 1 83.94 187 ASN A CA 1
ATOM 1543 C C . ASN A 1 187 ? 19.734 -73.5 -25.234 1 83.94 187 ASN A C 1
ATOM 1545 O O . ASN A 1 187 ? 18.625 -73.188 -24.781 1 83.94 187 ASN A O 1
ATOM 1549 N N . ASN A 1 188 ? 19.75 -74.625 -25.453 1 68.38 188 ASN A N 1
ATOM 1550 C CA . ASN A 1 188 ? 19.016 -75.688 -24.75 1 68.38 188 ASN A CA 1
ATOM 1551 C C . ASN A 1 188 ? 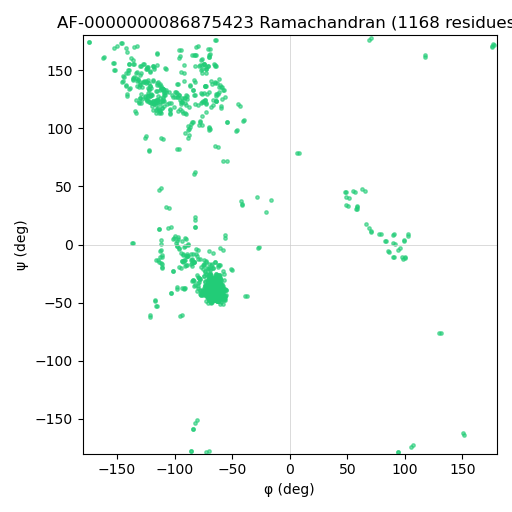19.812 -76.25 -23.578 1 68.38 188 ASN A C 1
ATOM 1553 O O . ASN A 1 188 ? 21.047 -76.25 -23.609 1 68.38 188 ASN A O 1
ATOM 1557 N N . ASN A 1 189 ? 19.234 -76.25 -22.344 1 58.19 189 ASN A N 1
ATOM 1558 C CA . ASN A 1 189 ? 19.906 -76.938 -21.219 1 58.19 189 ASN A CA 1
ATOM 1559 C C . ASN A 1 189 ? 20.562 -78.25 -21.641 1 58.19 189 ASN A C 1
ATOM 1561 O O . ASN A 1 189 ? 21.625 -78.625 -21.125 1 58.19 189 ASN A O 1
ATOM 1565 N N . SER A 1 190 ? 19.75 -78.938 -22.422 1 54.56 190 SER A N 1
ATOM 1566 C CA . SER A 1 190 ? 20.266 -80.312 -22.75 1 54.56 190 SER A CA 1
ATOM 1567 C C . SER A 1 190 ? 21.484 -80.188 -23.656 1 54.56 190 SER A C 1
ATOM 1569 O O . SER A 1 190 ? 22.328 -81.125 -23.656 1 54.56 190 SER A O 1
ATOM 1571 N N . ASN A 1 191 ? 21.438 -79.312 -24.516 1 53.78 191 ASN A N 1
ATOM 1572 C CA . ASN A 1 191 ? 22.562 -79.188 -25.438 1 53.78 191 ASN A CA 1
ATOM 1573 C C . ASN A 1 191 ? 23.562 -78.125 -25 1 53.78 191 ASN A C 1
ATOM 1575 O O . ASN A 1 191 ? 23.172 -77.062 -24.609 1 53.78 191 ASN A O 1
ATOM 1579 N N . GLN A 1 192 ? 24.5 -78.312 -24.125 1 57.5 192 GLN A N 1
ATOM 1580 C CA . GLN A 1 192 ? 25.578 -77.5 -23.562 1 57.5 192 GLN A CA 1
ATOM 1581 C C . GLN A 1 192 ? 26 -76.438 -24.547 1 57.5 192 GLN A C 1
ATOM 1583 O O . GLN A 1 192 ? 26.891 -75.625 -24.234 1 57.5 192 GLN A O 1
ATOM 1588 N N . TYR A 1 193 ? 25.469 -76.25 -25.875 1 74.06 193 TYR A N 1
ATOM 1589 C CA . TYR A 1 193 ? 26.031 -75.312 -26.812 1 74.06 193 TYR A CA 1
ATOM 1590 C C . TYR A 1 193 ? 24.922 -74.438 -27.438 1 74.06 193 TYR A C 1
ATOM 1592 O O . TYR A 1 193 ? 23.812 -74.938 -27.641 1 74.06 193 TYR A O 1
ATOM 1600 N N . PRO A 1 194 ? 25.062 -73.188 -27.688 1 85.94 194 PRO A N 1
ATOM 1601 C CA . PRO A 1 194 ? 24.141 -72.312 -28.406 1 85.94 194 PRO A CA 1
ATOM 1602 C C . PRO A 1 194 ? 23.938 -72.75 -29.859 1 85.94 194 PRO A C 1
ATOM 1604 O O . PRO A 1 194 ? 24.875 -73.188 -30.5 1 85.94 194 PRO A O 1
ATOM 1607 N N . TYR A 1 195 ? 22.688 -72.875 -30.312 1 88.19 195 TYR A N 1
ATOM 1608 C CA . TYR A 1 195 ? 22.422 -73.312 -31.672 1 88.19 195 TYR A CA 1
ATOM 1609 C C . TYR A 1 195 ? 21.828 -72.25 -32.531 1 88.19 195 TYR A C 1
ATOM 1611 O O . TYR A 1 195 ? 21.531 -72.438 -33.719 1 88.19 195 TYR A O 1
ATOM 1619 N N . GLY A 1 196 ? 21.688 -71 -31.953 1 91.75 196 GLY A N 1
ATOM 1620 C CA . GLY A 1 196 ? 21.172 -69.875 -32.75 1 91.75 196 GLY A CA 1
ATOM 1621 C C . GLY A 1 196 ? 21.016 -68.625 -31.922 1 91.75 196 GLY A C 1
ATOM 1622 O O . GLY A 1 196 ? 21.266 -68.625 -30.719 1 91.75 196 GLY A O 1
ATOM 1623 N N . MET A 1 197 ? 20.703 -67.562 -32.625 1 93.56 197 MET A N 1
ATOM 1624 C CA . MET A 1 197 ? 20.422 -66.25 -32.031 1 93.56 197 MET A CA 1
ATOM 1625 C C . MET A 1 197 ? 19.125 -65.688 -32.594 1 93.56 197 MET A C 1
ATOM 1627 O O . MET A 1 197 ? 18.984 -65.5 -33.812 1 93.56 197 MET A O 1
ATOM 1631 N N . LEU A 1 198 ? 18.219 -65.438 -31.641 1 94.25 198 LEU A N 1
ATOM 1632 C CA . LEU A 1 198 ? 16.953 -64.812 -32.031 1 94.25 198 LEU A CA 1
ATOM 1633 C C . LEU A 1 198 ? 17.078 -63.281 -31.969 1 94.25 198 LEU A C 1
ATOM 1635 O O . LEU A 1 198 ? 17.531 -62.719 -30.969 1 94.25 198 LEU A O 1
ATOM 1639 N N . VAL A 1 199 ? 16.703 -62.562 -33.062 1 94.12 199 VAL A N 1
ATOM 1640 C CA . VAL A 1 199 ? 16.875 -61.125 -33.125 1 94.12 199 VAL A CA 1
ATOM 1641 C C . VAL A 1 199 ? 15.547 -60.469 -33.531 1 94.12 199 VAL A C 1
ATOM 1643 O O . VAL A 1 199 ? 14.922 -60.875 -34.5 1 94.12 199 VAL A O 1
ATOM 1646 N N . PHE A 1 200 ? 15.086 -59.531 -32.719 1 93.44 200 PHE A N 1
ATOM 1647 C CA . PHE A 1 200 ? 13.961 -58.656 -33.031 1 93.44 200 PHE A CA 1
ATOM 1648 C C . PHE A 1 200 ? 14.43 -57.219 -33.25 1 93.44 200 PHE A C 1
ATOM 1650 O O . PHE A 1 200 ? 15.195 -56.688 -32.438 1 93.44 200 PHE A O 1
ATOM 1657 N N . GLN A 1 201 ? 13.977 -56.594 -34.281 1 92.25 201 GLN A N 1
ATOM 1658 C CA . GLN A 1 201 ? 14.273 -55.188 -34.5 1 92.25 201 GLN A CA 1
ATOM 1659 C C . GLN A 1 201 ? 13.008 -54.344 -34.406 1 92.25 201 GLN A C 1
ATOM 1661 O O . GLN A 1 201 ? 11.977 -54.656 -35 1 92.25 201 GLN A O 1
ATOM 1666 N N . ILE A 1 202 ? 13.109 -53.312 -33.562 1 92.38 202 ILE A N 1
ATOM 1667 C CA . ILE A 1 202 ? 11.984 -52.438 -33.312 1 92.38 202 ILE A CA 1
ATOM 1668 C C . ILE A 1 202 ? 12.375 -51 -33.656 1 92.38 202 ILE A C 1
ATOM 1670 O O . ILE A 1 202 ? 13.445 -50.531 -33.281 1 92.38 202 ILE A O 1
ATOM 1674 N N . SER A 1 203 ? 11.492 -50.312 -34.375 1 90.88 203 SER A N 1
ATOM 1675 C CA . SER A 1 203 ? 11.734 -48.906 -34.656 1 90.88 203 SER A CA 1
ATOM 1676 C C . SER A 1 203 ? 11.719 -48.062 -33.375 1 90.88 203 SER A C 1
ATOM 1678 O O . SER A 1 203 ? 10.898 -48.312 -32.469 1 90.88 203 SER A O 1
ATOM 1680 N N . GLU A 1 204 ? 12.594 -47.125 -33.219 1 91.44 204 GLU A N 1
ATOM 1681 C CA . GLU A 1 204 ? 12.648 -46.25 -32.062 1 91.44 204 GLU A CA 1
ATOM 1682 C C . GLU A 1 204 ? 11.352 -45.438 -31.906 1 91.44 204 GLU A C 1
ATOM 1684 O O . GLU A 1 204 ? 10.984 -45.094 -30.797 1 91.44 204 GLU A O 1
ATOM 1689 N N . SER A 1 205 ? 10.648 -45.188 -32.969 1 90.5 205 SER A N 1
ATOM 1690 C CA . SER A 1 205 ? 9.406 -44.406 -32.938 1 90.5 205 SER A CA 1
ATOM 1691 C C . SER A 1 205 ? 8.344 -45.094 -32.094 1 90.5 205 SER A C 1
ATOM 1693 O O . SER A 1 205 ? 7.477 -44.438 -31.516 1 90.5 205 SER A O 1
ATOM 1695 N N . VAL A 1 206 ? 8.453 -46.438 -32 1 91.12 206 VAL A N 1
ATOM 1696 C CA . VAL A 1 206 ? 7.5 -47.188 -31.203 1 91.12 206 VAL A CA 1
ATOM 1697 C C . VAL A 1 206 ? 7.695 -46.875 -29.734 1 91.12 206 VAL A C 1
ATOM 1699 O O . VAL A 1 206 ? 6.727 -46.656 -29 1 91.12 206 VAL A O 1
ATOM 1702 N N . ILE A 1 207 ? 8.906 -46.75 -29.359 1 91.06 207 ILE A N 1
ATOM 1703 C CA . ILE A 1 207 ? 9.234 -46.438 -27.969 1 91.06 207 ILE A CA 1
ATOM 1704 C C . ILE A 1 207 ? 8.898 -44.969 -27.688 1 91.06 207 ILE A C 1
ATOM 1706 O O . ILE A 1 207 ? 8.328 -44.625 -26.641 1 91.06 207 ILE A O 1
ATOM 1710 N N . TYR A 1 208 ? 9.234 -44.125 -28.609 1 92.12 208 TYR A N 1
ATOM 1711 C CA . TYR A 1 208 ? 8.984 -42.719 -28.453 1 92.12 208 TYR A CA 1
ATOM 1712 C C . TYR A 1 208 ? 7.488 -42.438 -28.359 1 92.12 208 TYR A C 1
ATOM 1714 O O . TYR A 1 208 ? 7.07 -41.5 -27.672 1 92.12 208 TYR A O 1
ATOM 1722 N N . SER A 1 209 ? 6.648 -43.156 -28.969 1 91.38 209 SER A N 1
ATOM 1723 C CA . SER A 1 209 ? 5.203 -42.938 -28.969 1 91.38 209 SER A CA 1
ATOM 1724 C C . SER A 1 209 ? 4.629 -43.062 -27.562 1 91.38 209 SER A C 1
ATOM 1726 O O . SER A 1 209 ? 3.527 -42.594 -27.281 1 91.38 209 SER A O 1
ATOM 1728 N N . LEU A 1 210 ? 5.391 -43.719 -26.641 1 91.25 210 LEU A N 1
ATOM 1729 C CA . LEU A 1 210 ? 4.957 -43.875 -25.25 1 91.25 210 LEU A CA 1
ATOM 1730 C C . LEU A 1 210 ? 5.059 -42.562 -24.484 1 91.25 210 LEU A C 1
ATOM 1732 O O . LEU A 1 210 ? 4.492 -42.438 -23.406 1 91.25 210 LEU A O 1
ATOM 1736 N N . MET A 1 211 ? 5.781 -41.594 -25.078 1 92.38 211 MET A N 1
ATOM 1737 C CA . MET A 1 211 ? 6.016 -40.344 -24.344 1 92.38 211 MET A CA 1
ATOM 1738 C C . MET A 1 211 ? 5.82 -39.125 -25.234 1 92.38 211 MET A C 1
ATOM 1740 O O . MET A 1 211 ? 5.93 -38 -24.766 1 92.38 211 MET A O 1
ATOM 1744 N N . GLU A 1 212 ? 5.484 -39.281 -26.406 1 90.56 212 GLU A N 1
ATOM 1745 C CA . GLU A 1 212 ? 5.477 -38.219 -27.422 1 90.56 212 GLU A CA 1
ATOM 1746 C C . GLU A 1 212 ? 4.5 -37.125 -27.047 1 90.56 212 GLU A C 1
ATOM 1748 O O . GLU A 1 212 ? 4.82 -35.938 -27.172 1 90.56 212 GLU A O 1
ATOM 1753 N N . LYS A 1 213 ? 3.334 -37.469 -26.516 1 87.06 213 LYS A N 1
ATOM 1754 C CA . LYS A 1 213 ? 2.289 -36.469 -26.266 1 87.06 213 LYS A CA 1
ATOM 1755 C C . LYS A 1 213 ? 2.514 -35.75 -24.938 1 87.06 213 LYS A C 1
ATOM 1757 O O . LYS A 1 213 ? 1.926 -34.719 -24.672 1 87.06 213 LYS A O 1
ATOM 1762 N N . GLU A 1 214 ? 3.381 -36.375 -24.156 1 84.62 214 GLU A N 1
ATOM 1763 C CA . GLU A 1 214 ? 3.697 -35.781 -22.859 1 84.62 214 GLU A CA 1
ATOM 1764 C C . GLU A 1 214 ? 4.719 -34.656 -23 1 84.62 214 GLU A C 1
ATOM 1766 O O . GLU A 1 214 ? 4.898 -33.875 -22.094 1 84.62 214 GLU A O 1
ATOM 1771 N N . ALA A 1 215 ? 5.277 -34.5 -24.078 1 70.25 215 ALA A N 1
ATOM 1772 C CA . ALA A 1 215 ? 6.434 -33.625 -24.281 1 70.25 215 ALA A CA 1
ATOM 1773 C C . ALA A 1 215 ? 6 -32.188 -24.469 1 70.25 215 ALA A C 1
ATOM 1775 O O . ALA A 1 215 ? 6.797 -31.344 -24.891 1 70.25 215 ALA A O 1
ATOM 1776 N N . GLY A 1 216 ? 4.902 -31.891 -24 1 71.81 216 GLY A N 1
ATOM 1777 C CA . GLY A 1 216 ? 4.547 -30.5 -24.125 1 71.81 216 GLY A CA 1
ATOM 1778 C C . GLY A 1 216 ? 5.367 -29.578 -23.234 1 71.81 216 GLY A C 1
ATOM 1779 O O . GLY A 1 216 ? 5.094 -29.469 -22.047 1 71.81 216 GLY A O 1
ATOM 1780 N N . GLY A 1 217 ? 6.402 -28.953 -23.797 1 75.62 217 GLY A N 1
ATOM 1781 C CA . GLY A 1 217 ? 7.25 -28 -23.078 1 75.62 217 GLY A CA 1
ATOM 1782 C C . GLY A 1 217 ? 8.383 -28.672 -22.328 1 75.62 217 GLY A C 1
ATOM 1783 O O . GLY A 1 217 ? 9.133 -28 -21.609 1 75.62 217 GLY A O 1
ATOM 1784 N N . LYS A 1 218 ? 8.438 -29.969 -22.281 1 87.81 218 LYS A N 1
ATOM 1785 C CA . LYS A 1 218 ? 9.5 -30.719 -21.609 1 87.81 218 LYS A CA 1
ATOM 1786 C C . LYS A 1 218 ? 10.188 -31.688 -22.562 1 87.81 218 LYS A C 1
ATOM 1788 O O . LYS A 1 218 ? 9.617 -32.062 -23.594 1 87.81 218 LYS A O 1
ATOM 1793 N N . ASP A 1 219 ? 11.398 -31.984 -22.312 1 91.69 219 ASP A N 1
ATOM 1794 C CA . ASP A 1 219 ? 12.141 -33 -23.047 1 91.69 219 ASP A CA 1
ATOM 1795 C C . ASP A 1 219 ? 12.227 -34.312 -22.234 1 91.69 219 ASP A C 1
ATOM 1797 O O . ASP A 1 219 ? 12.617 -34.281 -21.062 1 91.69 219 ASP A O 1
ATOM 1801 N N . ILE A 1 220 ? 11.844 -35.312 -22.875 1 94.94 220 ILE A N 1
ATOM 1802 C CA . ILE A 1 220 ? 11.859 -36.594 -22.188 1 94.94 220 ILE A CA 1
ATOM 1803 C C . ILE A 1 220 ? 12.875 -37.531 -22.859 1 94.94 220 ILE A C 1
ATOM 1805 O O . ILE A 1 220 ? 12.938 -37.594 -24.094 1 94.94 220 ILE A O 1
ATOM 1809 N N . PHE A 1 221 ? 13.641 -38.281 -22.031 1 95.12 221 PHE A N 1
ATOM 1810 C CA . PHE A 1 221 ? 14.664 -39.188 -22.516 1 95.12 221 PHE A CA 1
ATOM 1811 C C . PHE A 1 221 ? 14.5 -40.562 -21.875 1 95.12 221 PHE A C 1
ATOM 1813 O O . PHE A 1 221 ? 14.07 -40.688 -20.719 1 95.12 221 PHE A O 1
ATOM 1820 N N . ILE A 1 222 ? 14.805 -41.5 -22.609 1 95.19 222 ILE A N 1
ATOM 1821 C CA . ILE A 1 222 ? 14.992 -42.844 -22.078 1 95.19 222 ILE A CA 1
ATOM 1822 C C . ILE A 1 222 ? 16.453 -43.281 -22.234 1 95.19 222 ILE A C 1
ATOM 1824 O O . ILE A 1 222 ? 17.016 -43.188 -23.344 1 95.19 222 ILE A O 1
ATOM 1828 N N . MET A 1 223 ? 17.062 -43.656 -21.172 1 93.81 223 MET A N 1
ATOM 1829 C CA . MET A 1 223 ? 18.453 -44.062 -21.234 1 93.81 223 MET A CA 1
ATOM 1830 C C . MET A 1 223 ? 18.672 -45.438 -20.609 1 93.81 223 MET A C 1
ATOM 1832 O O . MET A 1 223 ? 17.875 -45.875 -19.781 1 93.81 223 MET A O 1
ATOM 1836 N N . ASN A 1 224 ? 19.719 -46.094 -21.047 1 89.94 224 ASN A N 1
ATOM 1837 C CA . ASN A 1 224 ? 20.031 -47.375 -20.469 1 89.94 224 ASN A CA 1
ATOM 1838 C C . ASN A 1 224 ? 20.875 -47.25 -19.203 1 89.94 224 ASN A C 1
ATOM 1840 O O . ASN A 1 224 ? 21.031 -46.156 -18.672 1 89.94 224 ASN A O 1
ATOM 1844 N N . ASP A 1 225 ? 21.266 -48.344 -18.609 1 87.69 225 ASP A N 1
ATOM 1845 C CA . ASP A 1 225 ? 21.984 -48.375 -17.344 1 87.69 225 ASP A CA 1
ATOM 1846 C C . ASP A 1 225 ? 23.359 -47.719 -17.469 1 87.69 225 ASP A C 1
ATOM 1848 O O . ASP A 1 225 ? 23.953 -47.312 -16.469 1 87.69 225 ASP A O 1
ATOM 1852 N N . GLN A 1 226 ? 23.859 -47.5 -18.656 1 87 226 GLN A N 1
ATOM 1853 C CA . GLN A 1 226 ? 25.172 -46.875 -18.891 1 87 226 GLN A CA 1
ATOM 1854 C C . GLN A 1 226 ? 25.016 -45.406 -19.188 1 87 226 GLN A C 1
ATOM 1856 O O . GLN A 1 226 ? 26.016 -44.719 -19.406 1 87 226 GLN A O 1
ATOM 1861 N N . GLY A 1 227 ? 23.781 -44.938 -19.219 1 91 227 GLY A N 1
ATOM 1862 C CA . GLY A 1 227 ? 23.547 -43.531 -19.422 1 91 227 GLY A CA 1
ATOM 1863 C C . GLY A 1 227 ? 23.406 -43.156 -20.891 1 91 227 GLY A C 1
ATOM 1864 O O . GLY A 1 227 ? 23.375 -41.969 -21.234 1 91 227 GLY A O 1
ATOM 1865 N N . ILE A 1 228 ? 23.344 -44.156 -21.734 1 90.94 228 ILE A N 1
ATOM 1866 C CA . ILE A 1 228 ? 23.219 -43.906 -23.156 1 90.94 228 ILE A CA 1
ATOM 1867 C C . ILE A 1 228 ? 21.766 -43.688 -23.531 1 90.94 228 ILE A C 1
ATOM 1869 O O . ILE A 1 228 ? 20.891 -44.469 -23.156 1 90.94 228 ILE A O 1
ATOM 1873 N N . ILE A 1 229 ? 21.5 -42.656 -24.312 1 93.38 229 ILE A N 1
ATOM 1874 C CA . ILE A 1 229 ? 20.141 -42.281 -24.703 1 93.38 229 ILE A CA 1
ATOM 1875 C C . ILE A 1 229 ? 19.625 -43.281 -25.734 1 93.38 229 ILE A C 1
ATOM 1877 O O . ILE A 1 229 ? 20.234 -43.5 -26.781 1 93.38 229 ILE A O 1
ATOM 1881 N N . LEU A 1 230 ? 18.547 -43.812 -25.391 1 91.06 230 LEU A N 1
ATOM 1882 C CA . LEU A 1 230 ? 17.906 -44.781 -26.281 1 91.06 230 LEU A CA 1
ATOM 1883 C C . LEU A 1 230 ? 16.812 -44.125 -27.109 1 91.06 230 LEU A C 1
ATOM 1885 O O . LEU A 1 230 ? 16.578 -44.531 -28.25 1 91.06 230 LEU A O 1
ATOM 1889 N N . SER A 1 231 ? 16.094 -43.219 -26.5 1 92.62 231 SER A N 1
ATOM 1890 C CA . SER A 1 231 ? 15 -42.531 -27.172 1 92.62 231 SER A CA 1
ATOM 1891 C C . SER A 1 231 ? 14.883 -41.094 -26.719 1 92.62 231 SER A C 1
ATOM 1893 O O . SER A 1 231 ? 15.109 -40.781 -25.547 1 92.62 231 SER A O 1
ATOM 1895 N N . SER A 1 232 ? 14.609 -40.219 -27.625 1 91.38 232 SER A N 1
ATOM 1896 C CA . SER A 1 232 ? 14.438 -38.781 -27.359 1 91.38 232 SER A CA 1
ATOM 1897 C C . SER A 1 232 ? 13.703 -38.094 -28.5 1 91.38 232 SER A C 1
ATOM 1899 O O . SER A 1 232 ? 13.547 -38.688 -29.594 1 91.38 232 SER A O 1
ATOM 1901 N N . ALA A 1 233 ? 13.18 -36.969 -28.203 1 88.94 233 ALA A N 1
ATOM 1902 C CA . ALA A 1 233 ? 12.555 -36.188 -29.266 1 88.94 233 ALA A CA 1
ATOM 1903 C C . ALA A 1 233 ? 13.547 -35.844 -30.375 1 88.94 233 ALA A C 1
ATOM 1905 O O . ALA A 1 233 ? 13.234 -35.969 -31.562 1 88.94 233 ALA A O 1
ATOM 1906 N N . ASP A 1 234 ? 14.742 -35.406 -29.984 1 88.06 234 ASP A N 1
ATOM 1907 C CA . ASP A 1 234 ? 15.836 -35.156 -30.922 1 88.06 234 ASP A CA 1
ATOM 1908 C C . ASP A 1 234 ? 16.594 -36.469 -31.219 1 88.06 234 ASP A C 1
ATOM 1910 O O . ASP A 1 234 ? 17.438 -36.875 -30.422 1 88.06 234 ASP A O 1
ATOM 1914 N N . LYS A 1 235 ? 16.375 -36.969 -32.344 1 87.12 235 LYS A N 1
ATOM 1915 C CA . LYS A 1 235 ? 16.922 -38.281 -32.719 1 87.12 235 LYS A CA 1
ATOM 1916 C C . LYS A 1 235 ? 18.438 -38.219 -32.812 1 87.12 235 LYS A C 1
ATOM 1918 O O . LYS A 1 235 ? 19.109 -39.25 -32.781 1 87.12 235 LYS A O 1
ATOM 1923 N N . LYS A 1 236 ? 19.047 -36.969 -32.969 1 86.56 236 LYS A N 1
ATOM 1924 C CA . LYS A 1 236 ? 20.484 -36.812 -33.094 1 86.56 236 LYS A CA 1
ATOM 1925 C C . LYS A 1 236 ? 21.188 -37.125 -31.766 1 86.56 236 LYS A C 1
ATOM 1927 O O . LYS A 1 236 ? 22.375 -37.406 -31.75 1 86.56 236 LYS A O 1
ATOM 1932 N N . LEU A 1 237 ? 20.406 -37.125 -30.719 1 89.31 237 LEU A N 1
ATOM 1933 C CA . LEU A 1 237 ? 20.984 -37.312 -29.406 1 89.31 237 LEU A CA 1
ATOM 1934 C C . LEU A 1 237 ? 21.047 -38.781 -29.047 1 89.31 237 LEU A C 1
ATOM 1936 O O . LEU A 1 237 ? 21.688 -39.156 -28.062 1 89.31 237 LEU A O 1
ATOM 1940 N N . ILE A 1 238 ? 20.453 -39.594 -29.781 1 88.06 238 ILE A N 1
ATOM 1941 C CA . ILE A 1 238 ? 20.453 -41.031 -29.516 1 88.06 238 ILE A CA 1
ATOM 1942 C C . ILE A 1 238 ? 21.891 -41.562 -29.547 1 88.06 238 ILE A C 1
ATOM 1944 O O . ILE A 1 238 ? 22.672 -41.188 -30.406 1 88.06 238 ILE A O 1
ATOM 1948 N N . ASN A 1 239 ? 22.234 -42.406 -28.609 1 87.38 239 ASN A N 1
ATOM 1949 C CA . ASN A 1 239 ? 23.531 -43.062 -28.453 1 87.38 239 ASN A CA 1
ATOM 1950 C C . ASN A 1 239 ? 24.562 -42.094 -27.859 1 87.38 239 ASN A C 1
ATOM 1952 O O . ASN A 1 239 ? 25.766 -42.375 -27.922 1 87.38 239 ASN A O 1
ATOM 1956 N N . THR A 1 240 ? 24.109 -40.938 -27.422 1 90 240 THR A N 1
ATOM 1957 C CA . THR A 1 240 ? 24.953 -40.062 -26.625 1 90 240 THR A CA 1
ATOM 1958 C C . THR A 1 240 ? 24.703 -40.281 -25.141 1 90 240 THR A C 1
ATOM 1960 O O . THR A 1 240 ? 23.688 -40.844 -24.75 1 90 240 THR A O 1
ATOM 1963 N N . ARG A 1 241 ? 25.656 -39.812 -24.328 1 93.44 241 ARG A N 1
ATOM 1964 C CA . ARG A 1 241 ? 25.547 -40 -22.891 1 93.44 241 ARG A CA 1
ATOM 1965 C C . ARG A 1 241 ? 24.797 -38.812 -22.25 1 93.44 241 ARG A C 1
ATOM 1967 O O . ARG A 1 241 ? 25.266 -37.688 -22.312 1 93.44 241 ARG A O 1
ATOM 1974 N N . LEU A 1 242 ? 23.703 -39.125 -21.625 1 93.31 242 LEU A N 1
ATOM 1975 C CA . LEU A 1 242 ? 22.844 -38.094 -21.062 1 93.31 242 LEU A CA 1
ATOM 1976 C C . LEU A 1 242 ? 23.5 -37.438 -19.859 1 93.31 242 LEU A C 1
ATOM 1978 O O . LEU A 1 242 ? 23.438 -36.219 -19.703 1 93.31 242 LEU A O 1
ATOM 1982 N N . PRO A 1 243 ? 24.188 -38.188 -18.953 1 92.56 243 PRO A N 1
ATOM 1983 C CA . PRO A 1 243 ? 24.828 -37.562 -17.797 1 92.56 243 PRO A CA 1
ATOM 1984 C C . PRO A 1 243 ? 25.875 -36.531 -18.203 1 92.56 243 PRO A C 1
ATOM 1986 O O . PRO A 1 243 ? 26.062 -35.562 -17.484 1 92.56 243 PRO A O 1
ATOM 1989 N N . GLU A 1 244 ? 26.484 -36.75 -19.328 1 91.44 244 GLU A N 1
ATOM 1990 C CA . GLU A 1 244 ? 27.469 -35.812 -19.828 1 91.44 244 GLU A CA 1
ATOM 1991 C C . GLU A 1 244 ? 26.781 -34.531 -20.375 1 91.44 244 GLU A C 1
ATOM 1993 O O . GLU A 1 244 ? 27.281 -33.438 -20.203 1 91.44 244 GLU A O 1
ATOM 1998 N N . LEU A 1 245 ? 25.641 -34.781 -21 1 91.31 245 LEU A N 1
ATOM 1999 C CA . LEU A 1 245 ? 24.875 -33.656 -21.531 1 91.31 245 LEU A CA 1
ATOM 2000 C C . LEU A 1 245 ? 24.328 -32.781 -20.406 1 91.31 245 LEU A C 1
ATOM 2002 O O . LEU A 1 245 ? 24.203 -31.578 -20.562 1 91.31 245 LEU A O 1
ATOM 2006 N N . LEU A 1 246 ? 24.016 -33.469 -19.312 1 92 246 LEU A N 1
ATOM 2007 C CA . LEU A 1 246 ? 23.422 -32.75 -18.172 1 92 246 LEU A CA 1
ATOM 2008 C C . LEU A 1 246 ? 24.484 -32.406 -17.141 1 92 246 LEU A C 1
ATOM 2010 O O . LEU A 1 246 ? 24.188 -31.703 -16.172 1 92 246 LEU A O 1
ATOM 2014 N N . GLN A 1 247 ? 25.75 -32.781 -17.344 1 85.56 247 GLN A N 1
ATOM 2015 C CA . GLN A 1 247 ? 26.844 -32.531 -16.438 1 85.56 247 GLN A CA 1
ATOM 2016 C C . GLN A 1 247 ? 26.484 -32.938 -15.008 1 85.56 247 GLN A C 1
ATOM 2018 O O . GLN A 1 247 ? 26.75 -32.219 -14.062 1 85.56 247 GLN A O 1
ATOM 2023 N N . GLN A 1 248 ? 25.703 -33.969 -14.875 1 83.88 248 GLN A N 1
ATOM 2024 C CA . GLN A 1 248 ? 25.25 -34.469 -13.578 1 83.88 248 GLN A CA 1
ATOM 2025 C C . GLN A 1 248 ? 25.125 -35.969 -13.57 1 83.88 248 GLN A C 1
ATOM 2027 O O . GLN A 1 248 ? 24.688 -36.562 -14.562 1 83.88 248 GLN A O 1
ATOM 2032 N N . ASN A 1 249 ? 25.453 -36.5 -12.414 1 80.88 249 ASN A N 1
ATOM 2033 C CA . ASN A 1 249 ? 25.281 -37.938 -12.258 1 80.88 249 ASN A CA 1
ATOM 2034 C C . ASN A 1 249 ? 23.969 -38.281 -11.57 1 80.88 249 ASN A C 1
ATOM 2036 O O . ASN A 1 249 ? 23.5 -37.531 -10.719 1 80.88 249 ASN A O 1
ATOM 2040 N N . PHE A 1 250 ? 23.359 -39.312 -12.109 1 84.31 250 PHE A N 1
ATOM 2041 C CA . PHE A 1 250 ? 22.094 -39.75 -11.531 1 84.31 250 PHE A CA 1
ATOM 2042 C C . PHE A 1 250 ? 22.344 -40.531 -10.25 1 84.31 250 PHE A C 1
ATOM 2044 O O . PHE A 1 250 ? 23.328 -41.281 -10.148 1 84.31 250 PHE A O 1
ATOM 2051 N N . GLY A 1 251 ? 21.703 -40.25 -9.188 1 74.62 251 GLY A N 1
ATOM 2052 C CA . GLY A 1 251 ? 21.844 -40.969 -7.918 1 74.62 251 GLY A CA 1
ATOM 2053 C C . GLY A 1 251 ? 21.406 -42.406 -7.977 1 74.62 251 GLY A C 1
ATOM 2054 O O . GLY A 1 251 ? 20.953 -42.875 -9.023 1 74.62 251 GLY A O 1
ATOM 2055 N N . GLU A 1 252 ? 21.609 -43.125 -6.84 1 78.44 252 GLU A N 1
ATOM 2056 C CA . GLU A 1 252 ? 21.297 -44.562 -6.715 1 78.44 252 GLU A CA 1
ATOM 2057 C C . GLU A 1 252 ? 19.797 -44.75 -6.441 1 78.44 252 GLU A C 1
ATOM 2059 O O . GLU A 1 252 ? 19.297 -45.875 -6.582 1 78.44 252 GLU A O 1
ATOM 2064 N N . SER A 1 253 ? 19.172 -43.688 -6.301 1 85.06 253 SER A N 1
ATOM 2065 C CA . SER A 1 253 ? 17.75 -43.812 -5.977 1 85.06 253 SER A CA 1
ATOM 2066 C C . SER A 1 253 ? 16.938 -44.188 -7.211 1 85.06 253 SER A C 1
ATOM 2068 O O . SER A 1 253 ? 17.328 -43.875 -8.336 1 85.06 253 SER A O 1
ATOM 2070 N N . LEU A 1 254 ? 15.82 -44.906 -7.039 1 89.94 254 LEU A N 1
ATOM 2071 C CA . LEU A 1 254 ? 14.961 -45.375 -8.117 1 89.94 254 LEU A CA 1
ATOM 2072 C C . LEU A 1 254 ? 14.258 -44.188 -8.789 1 89.94 254 LEU A C 1
ATOM 2074 O O . LEU A 1 254 ? 13.969 -44.25 -9.992 1 89.94 254 LEU A O 1
ATOM 2078 N N . SER A 1 255 ? 13.984 -43.188 -7.996 1 92.19 255 SER A N 1
ATOM 2079 C CA . SER A 1 255 ? 13.383 -41.969 -8.523 1 92.19 255 SER A CA 1
ATOM 2080 C C . SER A 1 255 ? 13.961 -40.75 -7.832 1 92.19 255 SER A C 1
ATOM 2082 O O . SER A 1 255 ? 14.484 -40.844 -6.723 1 92.19 255 SER A O 1
ATOM 2084 N N . GLY A 1 256 ? 14.039 -39.688 -8.57 1 91.06 256 GLY A N 1
ATOM 2085 C CA . GLY A 1 256 ? 14.578 -38.469 -7.965 1 91.06 256 GLY A CA 1
ATOM 2086 C C . GLY A 1 256 ? 14.5 -37.25 -8.875 1 91.06 256 GLY A C 1
ATOM 2087 O O . GLY A 1 256 ? 13.938 -37.344 -9.977 1 91.06 256 GLY A O 1
ATOM 2088 N N . ARG A 1 257 ? 14.875 -36.219 -8.227 1 91.75 257 ARG A N 1
ATOM 2089 C CA . ARG A 1 257 ? 14.922 -34.938 -8.961 1 91.75 257 ARG A CA 1
ATOM 2090 C C . ARG A 1 257 ? 16.234 -34.219 -8.703 1 91.75 257 ARG A C 1
ATOM 2092 O O . ARG A 1 257 ? 16.875 -34.406 -7.66 1 91.75 257 ARG A O 1
ATOM 2099 N N . PHE A 1 258 ? 16.734 -33.469 -9.664 1 92.06 258 PHE A N 1
ATOM 2100 C CA . PHE A 1 258 ? 17.906 -32.625 -9.469 1 92.06 258 PHE A CA 1
ATOM 2101 C C . PHE A 1 258 ? 17.875 -31.438 -10.43 1 92.06 258 PHE A C 1
ATOM 2103 O O . PHE A 1 258 ? 17.219 -31.5 -11.469 1 92.06 258 PHE A O 1
ATOM 2110 N N . ASP A 1 259 ? 18.547 -30.453 -10.023 1 91.94 259 ASP A N 1
ATOM 2111 C CA . ASP A 1 259 ? 18.703 -29.297 -10.891 1 91.94 259 ASP A CA 1
ATOM 2112 C C . ASP A 1 259 ? 19.891 -29.469 -11.836 1 91.94 259 ASP A C 1
ATOM 2114 O O . ASP A 1 259 ? 20.922 -30.031 -11.438 1 91.94 259 ASP A O 1
ATOM 2118 N N . THR A 1 260 ? 19.656 -29.078 -13.086 1 92.25 260 THR A N 1
ATOM 2119 C CA . THR A 1 260 ? 20.734 -29.234 -14.062 1 92.25 260 THR A CA 1
ATOM 2120 C C . THR A 1 260 ? 20.688 -28.094 -15.086 1 92.25 260 THR A C 1
ATOM 2122 O O . THR A 1 260 ? 19.906 -27.156 -14.953 1 92.25 260 THR A O 1
ATOM 2125 N N . THR A 1 261 ? 21.734 -28.094 -15.945 1 91.81 261 THR A N 1
ATOM 2126 C CA . THR A 1 261 ? 21.781 -27.188 -17.078 1 91.81 261 THR A CA 1
ATOM 2127 C C . THR A 1 261 ? 21.672 -27.953 -18.391 1 91.81 261 THR A C 1
ATOM 2129 O O . THR A 1 261 ? 22.438 -28.875 -18.641 1 91.81 261 THR A O 1
ATOM 2132 N N . TYR A 1 262 ? 20.641 -27.734 -19.078 1 89.81 262 TYR A N 1
ATOM 2133 C CA . TYR A 1 262 ? 20.375 -28.375 -20.359 1 89.81 262 TYR A CA 1
ATOM 2134 C C . TYR A 1 262 ? 20.359 -27.359 -21.484 1 89.81 262 TYR A C 1
ATOM 2136 O O . TYR A 1 262 ? 19.547 -26.422 -21.469 1 89.81 262 TYR A O 1
ATOM 2144 N N . GLN A 1 263 ? 21.281 -27.5 -22.406 1 86.12 263 GLN A N 1
ATOM 2145 C CA . GLN A 1 263 ? 21.406 -26.578 -23.531 1 86.12 263 GLN A CA 1
ATOM 2146 C C . GLN A 1 263 ? 21.625 -25.156 -23.047 1 86.12 263 GLN A C 1
ATOM 2148 O O . GLN A 1 263 ? 21 -24.219 -23.562 1 86.12 263 GLN A O 1
ATOM 2153 N N . GLY A 1 264 ? 22.281 -24.969 -21.938 1 86.56 264 GLY A N 1
ATOM 2154 C CA . GLY A 1 264 ? 22.688 -23.656 -21.453 1 86.56 264 GLY A CA 1
ATOM 2155 C C . GLY A 1 264 ? 21.641 -23.016 -20.562 1 86.56 264 GLY A C 1
ATOM 2156 O O . GLY A 1 264 ? 21.828 -21.875 -20.109 1 86.56 264 GLY A O 1
ATOM 2157 N N . VAL A 1 265 ? 20.656 -23.672 -20.359 1 89.69 265 VAL A N 1
ATOM 2158 C CA . VAL A 1 265 ? 19.594 -23.094 -19.531 1 89.69 265 VAL A CA 1
ATOM 2159 C C . VAL A 1 265 ? 19.375 -23.953 -18.297 1 89.69 265 VAL A C 1
ATOM 2161 O O . VAL A 1 265 ? 19.469 -25.188 -18.359 1 89.69 265 VAL A O 1
ATOM 2164 N N . LYS A 1 266 ? 19.156 -23.266 -17.203 1 92.88 266 LYS A N 1
ATOM 2165 C CA . LYS A 1 266 ? 18.844 -24 -15.977 1 92.88 266 LYS A CA 1
ATOM 2166 C C . LYS A 1 266 ? 17.547 -24.781 -16.109 1 92.88 266 LYS A C 1
ATOM 2168 O O . LYS A 1 266 ? 16.562 -24.266 -16.641 1 92.88 266 LYS A O 1
ATOM 2173 N N . ALA A 1 267 ? 17.578 -26.109 -15.766 1 93.69 267 ALA A N 1
ATOM 2174 C CA . ALA A 1 267 ? 16.406 -26.953 -15.945 1 93.69 267 ALA A CA 1
ATOM 2175 C C . ALA A 1 267 ? 16.234 -27.906 -14.766 1 93.69 267 ALA A C 1
ATOM 2177 O O . ALA A 1 267 ? 17.188 -28.125 -14 1 93.69 267 ALA A O 1
ATOM 2178 N N . LEU A 1 268 ? 15.031 -28.297 -14.602 1 92.75 268 LEU A N 1
ATOM 2179 C CA . LEU A 1 268 ? 14.695 -29.312 -13.617 1 92.75 268 LEU A CA 1
ATOM 2180 C C . LEU A 1 268 ? 14.617 -30.688 -14.258 1 92.75 268 LEU A C 1
ATOM 2182 O O . LEU A 1 268 ? 13.938 -30.859 -15.273 1 92.75 268 LEU A O 1
ATOM 2186 N N . ALA A 1 269 ? 15.312 -31.656 -13.703 1 94.62 269 ALA A N 1
ATOM 2187 C CA . ALA A 1 269 ? 15.297 -33.031 -14.227 1 94.62 269 ALA A CA 1
ATOM 2188 C C . ALA A 1 269 ? 14.672 -33.969 -13.219 1 94.62 269 ALA A C 1
ATOM 2190 O O . ALA A 1 269 ? 14.945 -33.906 -12.016 1 94.62 269 ALA A O 1
ATOM 2191 N N . VAL A 1 270 ? 13.781 -34.75 -13.703 1 94.69 270 VAL A N 1
ATOM 2192 C CA . VAL A 1 270 ? 13.156 -35.812 -12.922 1 94.69 270 VAL A CA 1
ATOM 2193 C C . VAL A 1 270 ? 13.391 -37.156 -13.602 1 94.69 270 VAL A C 1
ATOM 2195 O O . VAL A 1 270 ? 13.32 -37.281 -14.828 1 94.69 270 VAL A O 1
ATOM 2198 N N . TYR A 1 271 ? 13.734 -38.156 -12.828 1 95.44 271 TYR A N 1
ATOM 2199 C CA . TYR A 1 271 ? 13.992 -39.438 -13.453 1 95.44 271 TYR A CA 1
ATOM 2200 C C . TYR A 1 271 ? 13.344 -40.562 -12.672 1 95.44 271 TYR A C 1
ATOM 2202 O O . TYR A 1 271 ? 13 -40.406 -11.492 1 95.44 271 TYR A O 1
ATOM 2210 N N . ASN A 1 272 ? 13.07 -41.594 -13.297 1 95.38 272 ASN A N 1
ATOM 2211 C CA . ASN A 1 272 ? 12.547 -42.844 -12.766 1 95.38 272 ASN A CA 1
ATOM 2212 C C . ASN A 1 272 ? 13.266 -44.031 -13.383 1 95.38 272 ASN A C 1
ATOM 2214 O O . ASN A 1 272 ? 13.586 -44.031 -14.57 1 95.38 272 ASN A O 1
ATOM 2218 N N . THR A 1 273 ? 13.484 -45.062 -12.562 1 95 273 THR A N 1
ATOM 2219 C CA . THR A 1 273 ? 14.297 -46.188 -12.992 1 95 273 THR A CA 1
ATOM 2220 C C . THR A 1 273 ? 13.438 -47.438 -13.18 1 95 273 THR A C 1
ATOM 2222 O O . THR A 1 273 ? 12.57 -47.75 -12.352 1 95 273 THR A O 1
ATOM 2225 N N . LEU A 1 274 ? 13.656 -48.125 -14.273 1 93 274 LEU A N 1
ATOM 2226 C CA . LEU A 1 274 ? 12.992 -49.375 -14.562 1 93 274 LEU A CA 1
ATOM 2227 C C . LEU A 1 274 ? 13.672 -50.531 -13.828 1 93 274 LEU A C 1
ATOM 2229 O O . LEU A 1 274 ? 14.766 -50.375 -13.281 1 93 274 LEU A O 1
ATOM 2233 N N . LYS A 1 275 ? 13.047 -51.656 -13.852 1 87.19 275 LYS A N 1
ATOM 2234 C CA . LYS A 1 275 ? 13.586 -52.844 -13.211 1 87.19 275 LYS A CA 1
ATOM 2235 C C . LYS A 1 275 ? 14.898 -53.281 -13.859 1 87.19 275 LYS A C 1
ATOM 2237 O O . LYS A 1 275 ? 15.789 -53.812 -13.188 1 87.19 275 LYS A O 1
ATOM 2242 N N . ASN A 1 276 ? 15.109 -53.031 -15.148 1 86.31 276 ASN A N 1
ATOM 2243 C CA . ASN A 1 276 ? 16.297 -53.469 -15.875 1 86.31 276 ASN A CA 1
ATOM 2244 C C . ASN A 1 276 ? 17.422 -52.438 -15.781 1 86.31 276 ASN A C 1
ATOM 2246 O O . ASN A 1 276 ? 18.469 -52.594 -16.422 1 86.31 276 ASN A O 1
ATOM 2250 N N . GLY A 1 277 ? 17.156 -51.344 -15.07 1 89.44 277 GLY A N 1
ATOM 2251 C CA . GLY A 1 277 ? 18.188 -50.344 -14.875 1 89.44 277 GLY A CA 1
ATOM 2252 C C . GLY A 1 277 ? 18.047 -49.156 -15.812 1 89.44 277 GLY A C 1
ATOM 2253 O O . GLY A 1 277 ? 18.734 -48.125 -15.641 1 89.44 277 GLY A O 1
ATOM 2254 N N . TRP A 1 278 ? 17.172 -49.25 -16.828 1 92.62 278 TRP A N 1
ATOM 2255 C CA . TRP A 1 278 ? 16.922 -48.125 -17.703 1 92.62 278 TRP A CA 1
ATOM 2256 C C . TRP A 1 278 ? 16.266 -47 -16.938 1 92.62 278 TRP A C 1
ATOM 2258 O O . TRP A 1 278 ? 15.648 -47.219 -15.891 1 92.62 278 TRP A O 1
ATOM 2268 N N . LYS A 1 279 ? 16.438 -45.781 -17.422 1 94.75 279 LYS A N 1
ATOM 2269 C CA . LYS A 1 279 ? 15.852 -44.625 -16.75 1 94.75 279 LYS A CA 1
ATOM 2270 C C . LYS A 1 279 ? 15.094 -43.75 -17.734 1 94.75 279 LYS A C 1
ATOM 2272 O O . LYS A 1 279 ? 15.523 -43.594 -18.891 1 94.75 279 LYS A O 1
ATOM 2277 N N . THR A 1 280 ? 13.961 -43.312 -17.297 1 95.44 280 THR A N 1
ATOM 2278 C CA . THR A 1 280 ? 13.25 -42.25 -17.984 1 95.44 280 THR A CA 1
ATOM 2279 C C . THR A 1 280 ? 13.523 -40.906 -17.328 1 95.44 280 THR A C 1
ATOM 2281 O O . THR A 1 280 ? 13.391 -40.75 -16.109 1 95.44 280 THR A O 1
ATOM 2284 N N . VAL A 1 281 ? 13.945 -39.938 -18.141 1 95.31 281 VAL A N 1
ATOM 2285 C CA . VAL A 1 281 ? 14.336 -38.625 -17.625 1 95.31 281 VAL A CA 1
ATOM 2286 C C . VAL A 1 281 ? 13.516 -37.531 -18.312 1 95.31 281 VAL A C 1
ATOM 2288 O O . VAL A 1 281 ? 13.484 -37.469 -19.547 1 95.31 281 VAL A O 1
ATOM 2291 N N . SER A 1 282 ? 12.883 -36.781 -17.516 1 94.62 282 SER A N 1
ATOM 2292 C CA . SER A 1 282 ? 12.156 -35.625 -18 1 94.62 282 SER A CA 1
ATOM 2293 C C . SER A 1 282 ? 12.852 -34.312 -17.594 1 94.62 282 SER A C 1
ATOM 2295 O O . SER A 1 282 ? 13.234 -34.156 -16.422 1 94.62 282 SER A O 1
ATOM 2297 N N . ILE A 1 283 ? 13.047 -33.438 -18.516 1 94.25 283 ILE A N 1
ATOM 2298 C CA . ILE A 1 283 ? 13.727 -32.156 -18.266 1 94.25 283 ILE A CA 1
ATOM 2299 C C . ILE A 1 283 ? 12.797 -31 -18.594 1 94.25 283 ILE A C 1
ATOM 2301 O O . ILE A 1 283 ? 12.227 -30.953 -19.688 1 94.25 283 ILE A O 1
ATOM 2305 N N . PHE A 1 284 ? 12.656 -30.125 -17.703 1 92.38 284 PHE A N 1
ATOM 2306 C CA . PHE A 1 284 ? 11.836 -28.922 -17.875 1 92.38 284 PHE A CA 1
ATOM 2307 C C . PHE A 1 284 ? 12.656 -27.672 -17.609 1 92.38 284 PHE A C 1
ATOM 2309 O O . PHE A 1 284 ? 13.203 -27.484 -16.531 1 92.38 284 PHE A O 1
ATOM 2316 N N . PRO A 1 285 ? 12.664 -26.781 -18.562 1 91.31 285 PRO A N 1
ATOM 2317 C CA . PRO A 1 285 ? 13.414 -25.531 -18.391 1 91.31 285 PRO A CA 1
ATOM 2318 C C . PRO A 1 285 ? 12.758 -24.578 -17.406 1 91.31 285 PRO A C 1
ATOM 2320 O O . PRO A 1 285 ? 11.547 -24.344 -17.469 1 91.31 285 PRO A O 1
ATOM 2323 N N . TYR A 1 286 ? 13.547 -23.969 -16.516 1 90.19 286 TYR A N 1
ATOM 2324 C CA . TYR A 1 286 ? 13.047 -23.031 -15.523 1 90.19 286 TYR A CA 1
ATOM 2325 C C . TYR A 1 286 ? 12.57 -21.734 -16.172 1 90.19 286 TYR A C 1
ATOM 2327 O O . TYR A 1 286 ? 11.711 -21.047 -15.641 1 90.19 286 TYR A O 1
ATOM 2335 N N . ASP A 1 287 ? 13.109 -21.484 -17.297 1 88.69 287 ASP A N 1
ATOM 2336 C CA . ASP A 1 287 ? 12.758 -20.25 -17.984 1 88.69 287 ASP A CA 1
ATOM 2337 C C . ASP A 1 287 ? 11.258 -20.203 -18.281 1 88.69 287 ASP A C 1
ATOM 2339 O O . ASP A 1 287 ? 10.648 -19.141 -18.25 1 88.69 287 ASP A O 1
ATOM 2343 N N . SER A 1 288 ? 10.695 -21.328 -18.547 1 84.25 288 SER A N 1
ATOM 2344 C CA . SER A 1 288 ? 9.266 -21.375 -18.812 1 84.25 288 SER A CA 1
ATOM 2345 C C . SER A 1 288 ? 8.453 -21.078 -17.562 1 84.25 288 SER A C 1
ATOM 2347 O O . SER A 1 288 ? 7.438 -20.391 -17.625 1 84.25 288 SER A O 1
ATOM 2349 N N . ILE A 1 289 ? 8.984 -21.516 -16.469 1 83.75 289 ILE A N 1
ATOM 2350 C CA . ILE A 1 289 ? 8.344 -21.25 -15.18 1 83.75 289 ILE A CA 1
ATOM 2351 C C . ILE A 1 289 ? 8.445 -19.766 -14.859 1 83.75 289 ILE A C 1
ATOM 2353 O O . ILE A 1 289 ? 7.453 -19.141 -14.469 1 83.75 289 ILE A O 1
ATOM 2357 N N . ILE A 1 290 ? 9.625 -19.281 -15.117 1 85.25 290 ILE A N 1
ATOM 2358 C CA . ILE A 1 290 ? 9.898 -17.875 -14.828 1 85.25 290 ILE A CA 1
ATOM 2359 C C . ILE A 1 290 ? 9.047 -16.984 -15.727 1 85.25 290 ILE A C 1
ATOM 2361 O O . ILE A 1 290 ? 8.516 -15.961 -15.281 1 85.25 290 ILE A O 1
ATOM 2365 N N . LYS A 1 291 ? 8.906 -17.453 -16.938 1 84.94 291 LYS A N 1
ATOM 2366 C CA . LYS A 1 291 ? 8.109 -16.672 -17.891 1 84.94 291 LYS A CA 1
ATOM 2367 C C . LYS A 1 291 ? 6.66 -16.562 -17.438 1 84.94 291 LYS A C 1
ATOM 2369 O O . LYS A 1 291 ? 6.066 -15.484 -17.5 1 84.94 291 LYS A O 1
ATOM 2374 N N . ASP A 1 292 ? 6.105 -17.531 -16.875 1 81.56 292 ASP A N 1
ATOM 2375 C CA . ASP A 1 292 ? 4.73 -17.516 -16.391 1 81.56 292 ASP A CA 1
ATOM 2376 C C . ASP A 1 292 ? 4.609 -16.672 -15.125 1 81.56 292 ASP A C 1
ATOM 2378 O O . ASP A 1 292 ? 3.664 -15.898 -14.977 1 81.56 292 ASP A O 1
ATOM 2382 N N . ALA A 1 293 ? 5.629 -16.891 -14.367 1 83.12 293 ALA A N 1
ATOM 2383 C CA . ALA A 1 293 ? 5.645 -16.109 -13.133 1 83.12 293 ALA A CA 1
ATOM 2384 C C . ALA A 1 293 ? 5.824 -14.625 -13.43 1 83.12 293 ALA A C 1
ATOM 2386 O O . ALA A 1 293 ? 5.188 -13.781 -12.797 1 83.12 293 ALA A O 1
ATOM 2387 N N . LYS A 1 294 ? 6.641 -14.289 -14.445 1 84.19 294 LYS A N 1
ATOM 2388 C CA . LYS A 1 294 ? 6.902 -12.898 -14.82 1 84.19 294 LYS A CA 1
ATOM 2389 C C . LYS A 1 294 ? 5.66 -12.242 -15.414 1 84.19 294 LYS A C 1
ATOM 2391 O O . LYS A 1 294 ? 5.391 -11.07 -15.164 1 84.19 294 LYS A O 1
ATOM 2396 N N . SER A 1 295 ? 4.969 -12.992 -16.125 1 83.56 295 SER A N 1
ATOM 2397 C CA . SER A 1 295 ? 3.76 -12.438 -16.719 1 83.56 295 SER A CA 1
ATOM 2398 C C . SER A 1 295 ? 2.76 -12.008 -15.648 1 83.56 295 SER A C 1
ATOM 2400 O O . SER A 1 295 ? 2.146 -10.945 -15.75 1 83.56 295 SER A O 1
ATOM 2402 N N . LEU A 1 296 ? 2.691 -12.766 -14.656 1 78.44 296 LEU A N 1
ATOM 2403 C CA . LEU A 1 296 ? 1.814 -12.445 -13.531 1 78.44 296 LEU A CA 1
ATOM 2404 C C . LEU A 1 296 ? 2.338 -11.242 -12.766 1 78.44 296 LEU A C 1
ATOM 2406 O O . LEU A 1 296 ? 1.574 -10.336 -12.422 1 78.44 296 LEU A O 1
ATOM 2410 N N . SER A 1 297 ? 3.555 -11.297 -12.586 1 80.81 297 SER A N 1
ATOM 2411 C CA . SER A 1 297 ? 4.176 -10.227 -11.812 1 80.81 297 SER A CA 1
ATOM 2412 C C . SER A 1 297 ? 4.094 -8.898 -12.547 1 80.81 297 SER A C 1
ATOM 2414 O O . SER A 1 297 ? 3.916 -7.848 -11.922 1 80.81 297 SER A O 1
ATOM 2416 N N . GLN A 1 298 ? 4.145 -8.922 -13.844 1 85.31 298 GLN A N 1
ATOM 2417 C CA . GLN A 1 298 ? 4.059 -7.691 -14.625 1 85.31 298 GLN A CA 1
ATOM 2418 C C . GLN A 1 298 ? 2.684 -7.047 -14.477 1 85.31 298 GLN A C 1
ATOM 2420 O O . GLN A 1 298 ? 2.572 -5.82 -14.414 1 85.31 298 GLN A O 1
ATOM 2425 N N . LEU A 1 299 ? 1.727 -7.918 -14.453 1 83 299 LEU A N 1
ATOM 2426 C CA . LEU A 1 299 ? 0.381 -7.391 -14.25 1 83 299 LEU A CA 1
ATOM 2427 C C . LEU A 1 299 ? 0.244 -6.758 -12.875 1 83 299 LEU A C 1
ATOM 2429 O O . LEU A 1 299 ? -0.333 -5.676 -12.734 1 83 299 LEU A O 1
ATOM 2433 N N . ILE A 1 300 ? 0.803 -7.363 -11.898 1 81.69 300 ILE A N 1
ATOM 2434 C CA . ILE A 1 300 ? 0.747 -6.855 -10.531 1 81.69 300 ILE A CA 1
ATOM 2435 C C . ILE A 1 300 ? 1.522 -5.543 -10.438 1 81.69 300 ILE A C 1
ATOM 2437 O O . ILE A 1 300 ? 1.098 -4.613 -9.75 1 81.69 300 ILE A O 1
ATOM 2441 N N . ILE A 1 301 ? 2.598 -5.422 -11.164 1 84.25 301 ILE A N 1
ATOM 2442 C CA . ILE A 1 301 ? 3.412 -4.211 -11.18 1 84.25 301 ILE A CA 1
ATOM 2443 C C . ILE A 1 301 ? 2.621 -3.066 -11.805 1 84.25 301 ILE A C 1
ATOM 2445 O O . ILE A 1 301 ? 2.617 -1.948 -11.281 1 84.25 301 ILE A O 1
ATOM 2449 N N . LYS A 1 302 ? 1.899 -3.354 -12.867 1 85.38 302 LYS A N 1
ATOM 2450 C CA . LYS A 1 302 ? 1.103 -2.324 -13.531 1 85.38 302 LYS A CA 1
ATOM 2451 C C . LYS A 1 302 ? 0.001 -1.807 -12.609 1 85.38 302 LYS A C 1
ATOM 2453 O O . LYS A 1 302 ? -0.216 -0.597 -12.508 1 85.38 302 LYS A O 1
ATOM 2458 N N . ILE A 1 303 ? -0.571 -2.738 -11.891 1 81.56 303 ILE A N 1
ATOM 2459 C CA . ILE A 1 303 ? -1.637 -2.365 -10.961 1 81.56 303 ILE A CA 1
ATOM 2460 C C . ILE A 1 303 ? -1.056 -1.552 -9.805 1 81.56 303 ILE A C 1
ATOM 2462 O O . ILE A 1 303 ? -1.626 -0.533 -9.406 1 81.56 303 ILE A O 1
ATOM 2466 N N . SER A 1 304 ? 0.082 -1.967 -9.297 1 82.06 304 SER A N 1
ATOM 2467 C CA . SER A 1 304 ? 0.753 -1.261 -8.211 1 82.06 304 SER A CA 1
ATOM 2468 C C . SER A 1 304 ? 1.156 0.148 -8.633 1 82.06 304 SER A C 1
ATOM 2470 O O . SER A 1 304 ? 1.04 1.093 -7.848 1 82.06 304 SER A O 1
ATOM 2472 N N . LEU A 1 305 ? 1.562 0.326 -9.875 1 84.94 305 LEU A N 1
ATOM 2473 C CA . LEU A 1 305 ? 1.951 1.634 -10.391 1 84.94 305 LEU A CA 1
ATOM 2474 C C . LEU A 1 305 ? 0.746 2.564 -10.477 1 84.94 305 LEU A C 1
ATOM 2476 O O . LEU A 1 305 ? 0.86 3.762 -10.203 1 84.94 305 LEU A O 1
ATOM 2480 N N . GLY A 1 306 ? -0.363 1.969 -10.836 1 84.69 306 GLY A N 1
ATOM 2481 C CA . GLY A 1 306 ? -1.595 2.742 -10.82 1 84.69 306 GLY A CA 1
ATOM 2482 C C . GLY A 1 306 ? -1.964 3.244 -9.438 1 84.69 306 GLY A C 1
ATOM 2483 O O . GLY A 1 306 ? -2.305 4.418 -9.266 1 84.69 306 GLY A O 1
ATOM 2484 N N . PHE A 1 307 ? -1.76 2.416 -8.445 1 82.19 307 PHE A N 1
ATOM 2485 C CA . PHE A 1 307 ? -2.08 2.777 -7.066 1 82.19 307 PHE A CA 1
ATOM 2486 C C . PHE A 1 307 ? -1.102 3.82 -6.539 1 82.19 307 PHE A C 1
ATOM 2488 O O . PHE A 1 307 ? -1.486 4.715 -5.781 1 82.19 307 PHE A O 1
ATOM 2495 N N . ILE A 1 308 ? 0.106 3.73 -6.965 1 82.81 308 ILE A N 1
ATOM 2496 C CA . ILE A 1 308 ? 1.117 4.699 -6.559 1 82.81 308 ILE A CA 1
ATOM 2497 C C . ILE A 1 308 ? 0.793 6.066 -7.156 1 82.81 308 ILE A C 1
ATOM 2499 O O . ILE A 1 308 ? 0.926 7.094 -6.484 1 82.81 308 ILE A O 1
ATOM 2503 N N . GLY A 1 309 ? 0.327 6.121 -8.398 1 85.19 309 GLY A N 1
ATOM 2504 C CA . GLY A 1 309 ? -0.083 7.363 -9.031 1 85.19 309 GLY A CA 1
ATOM 2505 C C . GLY A 1 309 ? -1.212 8.062 -8.297 1 85.19 309 GLY A C 1
ATOM 2506 O O . GLY A 1 309 ? -1.146 9.266 -8.039 1 85.19 309 GLY A O 1
ATOM 2507 N N . VAL A 1 310 ? -2.145 7.316 -7.906 1 82.69 310 VAL A N 1
ATOM 2508 C CA . VAL A 1 310 ? -3.289 7.859 -7.184 1 82.69 310 VAL A CA 1
ATOM 2509 C C . VAL A 1 310 ? -2.848 8.352 -5.809 1 82.69 310 VAL A C 1
ATOM 2511 O O . VAL A 1 310 ? -3.299 9.398 -5.34 1 82.69 310 VAL A O 1
ATOM 2514 N N . ALA A 1 311 ? -1.988 7.559 -5.184 1 81.06 311 ALA A N 1
ATOM 2515 C CA . ALA A 1 311 ? -1.473 7.938 -3.873 1 81.06 311 ALA A CA 1
ATOM 2516 C C . ALA A 1 311 ? -0.722 9.266 -3.939 1 81.06 311 ALA A C 1
ATOM 2518 O O . ALA A 1 311 ? -0.901 10.133 -3.08 1 81.06 311 ALA A O 1
ATOM 2519 N N . LEU A 1 312 ? 0.067 9.469 -4.977 1 83.06 312 LEU A N 1
ATOM 2520 C CA . LEU A 1 312 ? 0.833 10.703 -5.148 1 83.06 312 LEU A CA 1
ATOM 2521 C C . LEU A 1 312 ? -0.092 11.891 -5.379 1 83.06 312 LEU A C 1
ATOM 2523 O O . LEU A 1 312 ? 0.146 12.984 -4.855 1 83.06 312 LEU A O 1
ATOM 2527 N N . LEU A 1 313 ? -1.121 11.695 -6.094 1 84.75 313 LEU A N 1
ATOM 2528 C CA . LEU A 1 313 ? -2.098 12.75 -6.352 1 84.75 313 LEU A CA 1
ATOM 2529 C C . LEU A 1 313 ? -2.801 13.164 -5.066 1 84.75 313 LEU A C 1
ATOM 2531 O O . LEU A 1 313 ? -2.959 14.359 -4.801 1 84.75 313 LEU A O 1
ATOM 2535 N N . LEU A 1 314 ? -3.123 12.211 -4.254 1 80.69 314 LEU A N 1
ATOM 2536 C CA . LEU A 1 314 ? -3.83 12.492 -3.008 1 80.69 314 LEU A CA 1
ATOM 2537 C C . LEU A 1 314 ? -2.922 13.211 -2.016 1 80.69 314 LEU A C 1
ATOM 2539 O O . LEU A 1 314 ? -3.371 14.102 -1.291 1 80.69 314 LEU A O 1
ATOM 2543 N N . ILE A 1 315 ? -1.729 12.844 -2.023 1 76.81 315 ILE A N 1
ATOM 2544 C CA . ILE A 1 315 ? -0.751 13.492 -1.155 1 76.81 315 ILE A CA 1
ATOM 2545 C C . ILE A 1 315 ? -0.572 14.945 -1.574 1 76.81 315 ILE A C 1
ATOM 2547 O O . ILE A 1 315 ? -0.507 15.844 -0.726 1 76.81 315 ILE A O 1
ATOM 2551 N N . TYR A 1 316 ? -0.56 15.133 -2.834 1 82.06 316 TYR A N 1
ATOM 2552 C CA . TYR A 1 316 ? -0.383 16.484 -3.357 1 82.06 316 TYR A CA 1
ATOM 2553 C C . TYR A 1 316 ? -1.567 17.359 -2.992 1 82.06 316 TYR A C 1
ATOM 2555 O O . TYR A 1 316 ? -1.388 18.516 -2.562 1 82.06 316 TYR A O 1
ATOM 2563 N N . ILE A 1 317 ? -2.682 16.812 -3.109 1 82.38 317 ILE A N 1
ATOM 2564 C CA . ILE A 1 317 ? -3.895 17.578 -2.822 1 82.38 317 ILE A CA 1
ATOM 2565 C C . ILE A 1 317 ? -3.953 17.906 -1.333 1 82.38 317 ILE A C 1
ATOM 2567 O O . ILE A 1 317 ? -4.199 19.062 -0.958 1 82.38 317 ILE A O 1
ATOM 2571 N N . THR A 1 318 ? -3.688 16.922 -0.49 1 81.56 318 THR A N 1
ATOM 2572 C CA . THR A 1 318 ? -3.758 17.125 0.953 1 81.56 318 THR A CA 1
ATOM 2573 C C . THR A 1 318 ? -2.703 18.125 1.41 1 81.56 318 THR A C 1
ATOM 2575 O O . THR A 1 318 ? -2.99 19.016 2.217 1 81.56 318 THR A O 1
ATOM 2578 N N . ALA A 1 319 ? -1.534 17.953 0.903 1 79.38 319 ALA A N 1
ATOM 2579 C CA . ALA A 1 319 ? -0.444 18.859 1.266 1 79.38 319 ALA A CA 1
ATOM 2580 C C . ALA A 1 319 ? -0.748 20.297 0.828 1 79.38 319 ALA A C 1
ATOM 2582 O O . ALA A 1 319 ? -0.464 21.25 1.557 1 79.38 319 ALA A O 1
ATOM 2583 N N . SER A 1 320 ? -1.312 20.438 -0.292 1 82.69 320 SER A N 1
ATOM 2584 C CA . SER A 1 320 ? -1.621 21.766 -0.816 1 82.69 320 SER A CA 1
ATOM 2585 C C . SER A 1 320 ? -2.725 22.438 -0.005 1 82.69 320 SER A C 1
ATOM 2587 O O . SER A 1 320 ? -2.668 23.641 0.251 1 82.69 320 SER A O 1
ATOM 2589 N N . LEU A 1 321 ? -3.682 21.688 0.376 1 81.5 321 LEU A N 1
ATOM 2590 C CA . LEU A 1 321 ? -4.777 22.219 1.178 1 81.5 321 LEU A CA 1
ATOM 2591 C C . LEU A 1 321 ? -4.277 22.688 2.537 1 81.5 321 LEU A C 1
ATOM 2593 O O . LEU A 1 321 ? -4.656 23.766 3.004 1 81.5 321 LEU A O 1
ATOM 2597 N N . PHE A 1 322 ? -3.41 21.922 3.041 1 82.88 322 PHE A N 1
ATOM 2598 C CA . PHE A 1 322 ? -2.852 22.25 4.348 1 82.88 322 PHE A CA 1
ATOM 2599 C C . PHE A 1 322 ? -1.953 23.469 4.258 1 82.88 322 PHE A C 1
ATOM 2601 O O . PHE A 1 322 ? -2.066 24.391 5.07 1 82.88 322 PHE A O 1
ATOM 2608 N N . SER A 1 323 ? -1.111 23.469 3.314 1 80.25 323 SER A N 1
ATOM 2609 C CA . SER A 1 323 ? -0.149 24.547 3.162 1 80.25 323 SER A CA 1
ATOM 2610 C C . SER A 1 323 ? -0.851 25.875 2.873 1 80.25 323 SER A C 1
ATOM 2612 O O . SER A 1 323 ? -0.448 26.922 3.385 1 80.25 323 SER A O 1
ATOM 2614 N N . LYS A 1 324 ? -1.854 25.844 2.113 1 83.81 324 LYS A N 1
ATOM 2615 C CA . LYS A 1 324 ? -2.598 27.047 1.772 1 83.81 324 LYS A CA 1
ATOM 2616 C C . LYS A 1 324 ? -3.268 27.656 3.004 1 83.81 324 LYS A C 1
ATOM 2618 O O . LYS A 1 324 ? -3.26 28.875 3.189 1 83.81 324 LYS A O 1
ATOM 2623 N N . ARG A 1 325 ? -3.836 26.844 3.785 1 85.62 325 ARG A N 1
ATOM 2624 C CA . ARG A 1 325 ? -4.531 27.312 4.977 1 85.62 325 ARG A CA 1
ATOM 2625 C C . ARG A 1 325 ? -3.549 27.906 5.98 1 85.62 325 ARG A C 1
ATOM 2627 O O . ARG A 1 325 ? -3.832 28.953 6.59 1 85.62 325 ARG A O 1
ATOM 2634 N N . ILE A 1 326 ? -2.377 27.312 6.059 1 84.69 326 ILE A N 1
ATOM 2635 C CA . ILE A 1 326 ? -1.366 27.828 6.98 1 84.69 326 ILE A CA 1
ATOM 2636 C C . ILE A 1 326 ? -0.825 29.156 6.469 1 84.69 326 ILE A C 1
ATOM 2638 O O . ILE A 1 326 ? -0.597 30.078 7.254 1 84.69 326 ILE A O 1
ATOM 2642 N N . ARG A 1 327 ? -0.688 29.266 5.258 1 84.69 327 ARG A N 1
ATOM 2643 C CA . ARG A 1 327 ? -0.189 30.5 4.672 1 84.69 327 ARG A CA 1
ATOM 2644 C C . ARG A 1 327 ? -1.174 31.656 4.887 1 84.69 327 ARG A C 1
ATOM 2646 O O . ARG A 1 327 ? -0.767 32.812 5.078 1 84.69 327 ARG A O 1
ATOM 2653 N N . THR A 1 328 ? -2.412 31.266 4.766 1 86.06 328 THR A N 1
ATOM 2654 C CA . THR A 1 328 ? -3.438 32.281 5.02 1 86.06 328 THR A CA 1
ATOM 2655 C C . THR A 1 328 ? -3.342 32.781 6.449 1 86.06 328 THR A C 1
ATOM 2657 O O . THR A 1 328 ? -3.463 34 6.688 1 86.06 328 THR A O 1
ATOM 2660 N N . LEU A 1 329 ? -3.078 31.938 7.344 1 86.5 329 LEU A N 1
ATOM 2661 C CA . LEU A 1 329 ? -2.934 32.344 8.742 1 86.5 329 LEU A CA 1
ATOM 2662 C C . LEU A 1 329 ? -1.709 33.219 8.93 1 86.5 329 LEU A C 1
ATOM 2664 O O . LEU A 1 329 ? -1.751 34.188 9.68 1 86.5 329 LEU A O 1
ATOM 2668 N N . ILE A 1 330 ? -0.661 32.875 8.211 1 86.81 330 ILE A N 1
ATOM 2669 C CA . ILE A 1 330 ? 0.568 33.656 8.297 1 86.81 330 ILE A CA 1
ATOM 2670 C C . ILE A 1 330 ? 0.32 35.062 7.766 1 86.81 330 ILE A C 1
ATOM 2672 O O . ILE A 1 330 ? 0.802 36.031 8.344 1 86.81 330 ILE A O 1
ATOM 2676 N N . ARG A 1 331 ? -0.425 35.188 6.738 1 87 331 ARG A N 1
ATOM 2677 C CA . ARG A 1 331 ? -0.754 36.469 6.172 1 87 331 ARG A CA 1
ATOM 2678 C C . ARG A 1 331 ? -1.559 37.312 7.16 1 87 331 ARG A C 1
ATOM 2680 O O . ARG A 1 331 ? -1.351 38.531 7.266 1 87 331 ARG A O 1
ATOM 2687 N N . MET A 1 332 ? -2.428 36.656 7.84 1 84.69 332 MET A N 1
ATOM 2688 C CA . MET A 1 332 ? -3.25 37.375 8.828 1 84.69 332 MET A CA 1
ATOM 2689 C C . MET A 1 332 ? -2.395 37.906 9.977 1 84.69 332 MET A C 1
ATOM 2691 O O . MET A 1 332 ? -2.588 39.031 10.438 1 84.69 332 MET A O 1
ATOM 2695 N N . ILE A 1 333 ? -1.461 37.094 10.367 1 85.12 333 ILE A N 1
ATOM 2696 C CA . ILE A 1 333 ? -0.558 37.469 11.453 1 85.12 333 ILE A CA 1
ATOM 2697 C C . ILE A 1 333 ? 0.296 38.656 11.023 1 85.12 333 ILE A C 1
ATOM 2699 O O . ILE A 1 333 ? 0.5 39.594 11.805 1 85.12 333 ILE A O 1
ATOM 2703 N N . ARG A 1 334 ? 0.671 38.625 9.789 1 85.06 334 ARG A N 1
ATOM 2704 C CA . ARG A 1 334 ? 1.522 39.688 9.281 1 85.06 334 ARG A CA 1
ATOM 2705 C C . ARG A 1 334 ? 0.748 41 9.164 1 85.06 334 ARG A C 1
ATOM 2707 O O . ARG A 1 334 ? 1.308 42.094 9.367 1 85.06 334 ARG A O 1
ATOM 2714 N N . ARG A 1 335 ? -0.485 40.906 8.906 1 83.5 335 ARG A N 1
ATOM 2715 C CA . ARG A 1 335 ? -1.335 42.094 8.852 1 83.5 335 ARG A CA 1
ATOM 2716 C C . ARG A 1 335 ? -1.442 42.75 10.219 1 83.5 335 ARG A C 1
ATOM 2718 O O . ARG A 1 335 ? -1.389 43.969 10.328 1 83.5 335 ARG A O 1
ATOM 2725 N N . ILE A 1 336 ? -1.543 41.906 11.18 1 80 336 ILE A N 1
ATOM 2726 C CA . ILE A 1 336 ? -1.645 42.406 12.539 1 80 336 ILE A CA 1
ATOM 2727 C C . ILE A 1 336 ? -0.312 43.031 12.961 1 80 336 ILE A C 1
ATOM 2729 O O . ILE A 1 336 ? -0.283 44.031 13.656 1 80 336 ILE A O 1
ATOM 2733 N N . GLU A 1 337 ? 0.689 42.406 12.469 1 80.31 337 GLU A N 1
ATOM 2734 C CA . GLU A 1 337 ? 2.033 42.906 12.711 1 80.31 337 GLU A CA 1
ATOM 2735 C C . GLU A 1 337 ? 2.195 44.312 12.141 1 80.31 337 GLU A C 1
ATOM 2737 O O . GLU A 1 337 ? 2.916 45.156 12.711 1 80.31 337 GLU A O 1
ATOM 2742 N N . ARG A 1 338 ? 1.46 44.562 11.086 1 78.69 338 ARG A N 1
ATOM 2743 C CA . ARG A 1 338 ? 1.559 45.844 10.414 1 78.69 338 ARG A CA 1
ATOM 2744 C C . ARG A 1 338 ? 0.546 46.844 10.984 1 78.69 338 ARG A C 1
ATOM 2746 O O . ARG A 1 338 ? 0.445 47.969 10.508 1 78.69 338 ARG A O 1
ATOM 2753 N N . GLY A 1 339 ? -0.185 46.344 11.906 1 72 339 GLY A N 1
ATOM 2754 C CA . GLY A 1 339 ? -1.083 47.281 12.594 1 72 339 GLY A CA 1
ATOM 2755 C C . GLY A 1 339 ? -2.508 47.219 12.07 1 72 339 GLY A C 1
ATOM 2756 O O . GLY A 1 339 ? -3.348 48.031 12.461 1 72 339 GLY A O 1
ATOM 2757 N N . ASP A 1 340 ? -2.676 46.344 11.188 1 75.69 340 ASP A N 1
ATOM 2758 C CA . ASP A 1 340 ? -4.027 46.188 10.656 1 75.69 340 ASP A CA 1
ATOM 2759 C C . ASP A 1 340 ? -4.832 45.219 11.5 1 75.69 340 ASP A C 1
ATOM 2761 O O . ASP A 1 340 ? -4.688 44 11.352 1 75.69 340 ASP A O 1
ATOM 2765 N N . PHE A 1 341 ? -5.672 45.75 12.383 1 73.44 341 PHE A N 1
ATOM 2766 C CA . PHE A 1 341 ? -6.445 44.906 13.289 1 73.44 341 PHE A CA 1
ATOM 2767 C C . PHE A 1 341 ? -7.852 44.656 12.75 1 73.44 341 PHE A C 1
ATOM 2769 O O . PHE A 1 341 ? -8.711 44.125 13.453 1 73.44 341 PHE A O 1
ATOM 2776 N N . ASN A 1 342 ? -8.109 45.125 11.555 1 67.62 342 ASN A N 1
ATOM 2777 C CA . ASN A 1 342 ? -9.445 44.969 11 1 67.62 342 ASN A CA 1
ATOM 2778 C C . ASN A 1 342 ? -9.766 43.5 10.742 1 67.62 342 ASN A C 1
ATOM 2780 O O . ASN A 1 342 ? -8.922 42.75 10.227 1 67.62 342 ASN A O 1
ATOM 2784 N N . PRO A 1 343 ? -10.945 43.219 11.445 1 64.19 343 PRO A N 1
ATOM 2785 C CA . PRO A 1 343 ? -11.328 41.812 11.203 1 64.19 343 PRO A CA 1
ATOM 2786 C C . PRO A 1 343 ? -11.453 41.469 9.719 1 64.19 343 PRO A C 1
ATOM 2788 O O . PRO A 1 343 ? -11.992 42.281 8.953 1 64.19 343 PRO A O 1
ATOM 2791 N N . THR A 1 344 ? -10.562 40.812 9.25 1 59.91 344 THR A N 1
ATOM 2792 C CA . THR A 1 344 ? -10.75 40.375 7.871 1 59.91 344 THR A CA 1
ATOM 2793 C C . THR A 1 344 ? -11.836 39.312 7.777 1 59.91 344 THR A C 1
ATOM 2795 O O . THR A 1 344 ? -11.914 38.438 8.617 1 59.91 344 THR A O 1
ATOM 2798 N N . HIS A 1 345 ? -13.062 39.781 7.332 1 57.34 345 HIS A N 1
ATOM 2799 C CA . HIS A 1 345 ? -14.117 38.812 7.047 1 57.34 345 HIS A CA 1
ATOM 2800 C C . HIS A 1 345 ? -13.562 37.594 6.305 1 57.34 345 HIS A C 1
ATOM 2802 O O . HIS A 1 345 ? -13.812 37.406 5.109 1 57.34 345 HIS A O 1
ATOM 2808 N N . GLU A 1 346 ? -12.406 37.219 6.68 1 57.5 346 GLU A N 1
ATOM 2809 C CA . GLU A 1 346 ? -11.82 36.219 5.809 1 57.5 346 GLU A CA 1
ATOM 2810 C C . GLU A 1 346 ? -12.508 34.875 5.996 1 57.5 346 GLU A C 1
ATOM 2812 O O . GLU A 1 346 ? -13.266 34.656 6.945 1 57.5 346 GLU A O 1
ATOM 2817 N N . GLU A 1 347 ? -12 33.719 5.191 1 63.28 347 GLU A N 1
ATOM 2818 C CA . GLU A 1 347 ? -12.312 32.375 4.715 1 63.28 347 GLU A CA 1
ATOM 2819 C C . GLU A 1 347 ? -12.383 31.375 5.867 1 63.28 347 GLU A C 1
ATOM 2821 O O . GLU A 1 347 ? -11.633 31.5 6.836 1 63.28 347 GLU A O 1
ATOM 2826 N N . GLN A 1 348 ? -13.508 30.781 6.023 1 65.31 348 GLN A N 1
ATOM 2827 C CA . GLN A 1 348 ? -13.703 29.641 6.918 1 65.31 348 GLN A CA 1
ATOM 2828 C C . GLN A 1 348 ? -12.594 28.609 6.746 1 65.31 348 GLN A C 1
ATOM 2830 O O . GLN A 1 348 ? -12.461 28.016 5.68 1 65.31 348 GLN A O 1
ATOM 2835 N N . LEU A 1 349 ? -11.617 28.719 7.691 1 76.88 349 LEU A N 1
ATOM 2836 C CA . LEU A 1 349 ? -10.477 27.812 7.598 1 76.88 349 LEU A CA 1
ATOM 2837 C C . LEU A 1 349 ? -10.812 26.469 8.227 1 76.88 349 LEU A C 1
ATOM 2839 O O . LEU A 1 349 ? -9.914 25.688 8.578 1 76.88 349 LEU A O 1
ATOM 2843 N N . GLY A 1 350 ? -12.148 26.281 8.445 1 77 350 GLY A N 1
ATOM 2844 C CA . GLY A 1 350 ? -12.562 24.969 8.945 1 77 350 GLY A CA 1
ATOM 2845 C C . GLY A 1 350 ? -12.68 24.922 10.453 1 77 350 GLY A C 1
ATOM 2846 O O . GLY A 1 350 ? -12.531 25.938 11.133 1 77 350 GLY A O 1
ATOM 2847 N N . SER A 1 351 ? -13.039 23.688 10.906 1 77.06 351 SER A N 1
ATOM 2848 C CA . SER A 1 351 ? -13.234 23.516 12.344 1 77.06 351 SER A CA 1
ATOM 2849 C C . SER A 1 351 ? -12.18 22.578 12.938 1 77.06 351 SER A C 1
ATOM 2851 O O . SER A 1 351 ? -12.297 22.156 14.086 1 77.06 351 SER A O 1
ATOM 2853 N N . ASP A 1 352 ? -11.156 22.328 12.164 1 80.5 352 ASP A N 1
ATOM 2854 C CA . ASP A 1 352 ? -10.086 21.453 12.648 1 80.5 352 ASP A CA 1
ATOM 2855 C C . ASP A 1 352 ? -9.078 22.234 13.492 1 80.5 352 ASP A C 1
ATOM 2857 O O . ASP A 1 352 ? -9.406 23.297 14.016 1 80.5 352 ASP A O 1
ATOM 2861 N N . GLU A 1 353 ? -7.914 21.703 13.617 1 82.31 353 GLU A N 1
ATOM 2862 C CA . GLU A 1 353 ? -6.898 22.359 14.438 1 82.31 353 GLU A CA 1
ATOM 2863 C C . GLU A 1 353 ? -6.5 23.703 13.859 1 82.31 353 GLU A C 1
ATOM 2865 O O . GLU A 1 353 ? -6.277 24.672 14.594 1 82.31 353 GLU A O 1
ATOM 2870 N N . ILE A 1 354 ? -6.52 23.75 12.586 1 82.25 354 ILE A N 1
ATOM 2871 C CA . ILE A 1 354 ? -6.191 25 11.93 1 82.25 354 ILE A CA 1
ATOM 2872 C C . ILE A 1 354 ? -7.336 26 12.133 1 82.25 354 ILE A C 1
ATOM 2874 O O . ILE A 1 354 ? -7.098 27.188 12.352 1 82.25 354 ILE A O 1
ATOM 2878 N N . GLY A 1 355 ? -8.508 25.406 12.055 1 83 355 GLY A N 1
ATOM 2879 C CA . GLY A 1 355 ? -9.664 26.234 12.336 1 83 355 GLY A CA 1
ATOM 2880 C C . GLY A 1 355 ? -9.68 26.766 13.758 1 83 355 GLY A C 1
ATOM 2881 O O . GLY A 1 355 ? -10.008 27.938 13.984 1 83 355 GLY A O 1
ATOM 2882 N N . GLN A 1 356 ? -9.336 25.969 14.641 1 83.94 356 GLN A N 1
ATOM 2883 C CA . GLN A 1 356 ? -9.258 26.391 16.031 1 83.94 356 GLN A CA 1
ATOM 2884 C C . GLN A 1 356 ? -8.195 27.469 16.234 1 83.94 356 GLN A C 1
ATOM 2886 O O . GLN A 1 356 ? -8.383 28.406 17.016 1 83.94 356 GLN A O 1
ATOM 2891 N N . LEU A 1 357 ? -7.152 27.266 15.586 1 84.5 357 LEU A N 1
ATOM 2892 C CA . LEU A 1 357 ? -6.082 28.25 15.641 1 84.5 357 LEU A CA 1
ATOM 2893 C C . LEU A 1 357 ? -6.555 29.594 15.086 1 84.5 357 LEU A C 1
ATOM 2895 O O . LEU A 1 357 ? -6.258 30.656 15.664 1 84.5 357 LEU A O 1
ATOM 2899 N N . HIS A 1 358 ? -7.262 29.5 14.016 1 85.25 358 HIS A N 1
ATOM 2900 C CA . HIS A 1 358 ? -7.812 30.703 13.391 1 85.25 358 HIS A CA 1
ATOM 2901 C C . HIS A 1 358 ? -8.766 31.422 14.336 1 85.25 358 HIS A C 1
ATOM 2903 O O . HIS A 1 358 ? -8.719 32.656 14.461 1 85.25 358 HIS A O 1
ATOM 2909 N N . PHE A 1 359 ? -9.555 30.594 14.961 1 84.56 359 PHE A N 1
ATOM 2910 C CA . PHE A 1 359 ? -10.516 31.156 15.898 1 84.56 359 PHE A CA 1
ATOM 2911 C C . PHE A 1 359 ? -9.805 31.797 17.078 1 84.56 359 PHE A C 1
ATOM 2913 O O . PHE A 1 359 ? -10.172 32.906 17.516 1 84.56 359 PHE A O 1
ATOM 2920 N N . ALA A 1 360 ? -8.906 31.141 17.641 1 84.56 360 ALA A N 1
ATOM 2921 C CA . ALA A 1 360 ? -8.133 31.688 18.75 1 84.56 360 ALA A CA 1
ATOM 2922 C C . ALA A 1 360 ? -7.426 32.969 18.359 1 84.56 360 ALA A C 1
ATOM 2924 O O . ALA A 1 360 ? -7.379 33.938 19.156 1 84.56 360 ALA A O 1
ATOM 2925 N N . PHE A 1 361 ? -6.984 32.969 17.203 1 87 361 PHE A N 1
ATOM 2926 C CA . PHE A 1 361 ? -6.285 34.156 16.703 1 87 361 PHE A CA 1
ATOM 2927 C C . PHE A 1 361 ? -7.238 35.344 16.547 1 87 361 PHE A C 1
ATOM 2929 O O . PHE A 1 361 ? -6.883 36.469 16.875 1 87 361 PHE A O 1
ATOM 2936 N N . GLN A 1 362 ? -8.367 35.062 16.078 1 83.44 362 GLN A N 1
ATOM 2937 C CA . GLN A 1 362 ? -9.367 36.094 15.922 1 83.44 362 GLN A CA 1
ATOM 2938 C C . GLN A 1 362 ? -9.773 36.688 17.266 1 83.44 362 GLN A C 1
ATOM 2940 O O . GLN A 1 362 ? -9.945 37.906 17.406 1 83.44 362 GLN A O 1
ATOM 2945 N N . GLN A 1 363 ? -9.906 35.844 18.203 1 85.25 363 GLN A N 1
ATOM 2946 C CA . GLN A 1 363 ? -10.266 36.281 19.547 1 85.25 363 GLN A CA 1
ATOM 2947 C C . GLN A 1 363 ? -9.156 37.125 20.156 1 85.25 363 GLN A C 1
ATOM 2949 O O . GLN A 1 363 ? -9.438 38.125 20.828 1 85.25 363 GLN A O 1
ATOM 2954 N N . MET A 1 364 ? -7.992 36.688 19.922 1 84 364 MET A N 1
ATOM 2955 C CA . MET A 1 364 ? -6.84 37.438 20.422 1 84 364 MET A CA 1
ATOM 2956 C C . MET A 1 364 ? -6.781 38.844 19.812 1 84 364 MET A C 1
ATOM 2958 O O . MET A 1 364 ? -6.527 39.812 20.516 1 84 364 MET A O 1
ATOM 2962 N N . THR A 1 365 ? -7.043 38.906 18.516 1 82.06 365 THR A N 1
ATOM 2963 C CA . THR A 1 365 ? -6.988 40.188 17.812 1 82.06 365 THR A CA 1
ATOM 2964 C C . THR A 1 365 ? -8.039 41.156 18.359 1 82.06 365 THR A C 1
ATOM 2966 O O . THR A 1 365 ? -7.762 42.344 18.547 1 82.06 365 THR A O 1
ATOM 2969 N N . THR A 1 366 ? -9.195 40.625 18.625 1 80.62 366 THR A N 1
ATOM 2970 C CA . THR A 1 366 ? -10.289 41.406 19.156 1 80.62 366 THR A CA 1
ATOM 2971 C C . THR A 1 366 ? -9.961 41.906 20.562 1 80.62 366 THR A C 1
ATOM 2973 O O . THR A 1 366 ? -10.211 43.062 20.891 1 80.62 366 THR A O 1
ATOM 2976 N N . ARG A 1 367 ? -9.43 41.062 21.312 1 79.31 367 ARG A N 1
ATOM 2977 C CA . ARG A 1 367 ? -9.086 41.406 22.688 1 79.31 367 ARG A CA 1
ATOM 2978 C C . ARG A 1 367 ? -7.957 42.438 22.734 1 79.31 367 ARG A C 1
ATOM 2980 O O . ARG A 1 367 ? -7.961 43.344 23.578 1 79.31 367 ARG A O 1
ATOM 2987 N N . LEU A 1 368 ? -7.016 42.312 21.891 1 75.88 368 LEU A N 1
ATOM 2988 C CA . LEU A 1 368 ? -5.895 43.25 21.828 1 75.88 368 LEU A CA 1
ATOM 2989 C C . LEU A 1 368 ? -6.375 44.625 21.438 1 75.88 368 LEU A C 1
ATOM 2991 O O . LEU A 1 368 ? -5.906 45.625 22 1 75.88 368 LEU A O 1
ATOM 2995 N N . ARG A 1 369 ? -7.312 44.656 20.562 1 74.62 369 ARG A N 1
ATOM 2996 C CA . ARG A 1 369 ? -7.887 45.938 20.156 1 74.62 369 ARG A CA 1
ATOM 2997 C C . ARG A 1 369 ? -8.578 46.625 21.328 1 74.62 369 ARG A C 1
ATOM 2999 O O . ARG A 1 369 ? -8.43 47.844 21.516 1 74.62 369 ARG A O 1
ATOM 3006 N N . SER A 1 370 ? -9.219 45.906 22.125 1 76.5 370 SER A N 1
ATOM 3007 C CA . SER A 1 370 ? -9.969 46.406 23.25 1 76.5 370 SER A CA 1
ATOM 3008 C C . SER A 1 370 ? -9.031 46.906 24.359 1 76.5 370 SER A C 1
ATOM 3010 O O . SER A 1 370 ? -9.25 47.938 24.969 1 76.5 370 SER A O 1
ATOM 3012 N N . LEU A 1 371 ? -8.008 46.156 24.656 1 71.5 371 LEU A N 1
ATOM 3013 C CA . LEU A 1 371 ? -7.07 46.5 25.719 1 71.5 371 LEU A CA 1
ATOM 3014 C C . LEU A 1 371 ? -6.293 47.75 25.406 1 71.5 371 LEU A C 1
ATOM 3016 O O . LEU A 1 371 ? -6.102 48.594 26.281 1 71.5 371 LEU A O 1
ATOM 3020 N N . ILE A 1 372 ? -5.973 47.906 24.172 1 69.88 372 ILE A N 1
ATOM 3021 C CA . ILE A 1 372 ? -5.219 49.094 23.75 1 69.88 372 ILE A CA 1
ATOM 3022 C C . ILE A 1 372 ? -6.094 50.344 23.875 1 69.88 372 ILE A C 1
ATOM 3024 O O . ILE A 1 372 ? -5.648 51.375 24.375 1 69.88 372 ILE A O 1
ATOM 3028 N N . THR A 1 373 ? -7.289 50.188 23.578 1 69.19 373 THR A N 1
ATOM 3029 C CA . THR A 1 373 ? -8.219 51.312 23.625 1 69.19 373 THR A CA 1
ATOM 3030 C C . THR A 1 373 ? -8.531 51.688 25.062 1 69.19 373 THR A C 1
ATOM 3032 O O . THR A 1 373 ? -8.625 52.875 25.391 1 69.19 373 THR A O 1
ATOM 3035 N N . GLU A 1 374 ? -8.609 50.75 25.922 1 71.38 374 GLU A N 1
ATOM 3036 C CA . GLU A 1 374 ? -8.969 50.969 27.312 1 71.38 374 GLU A CA 1
ATOM 3037 C C . GLU A 1 374 ? -7.832 51.688 28.062 1 71.38 374 GLU A C 1
ATOM 3039 O O . GLU A 1 374 ? -8.062 52.625 28.812 1 71.38 374 GLU A O 1
ATOM 3044 N N . VAL A 1 375 ? -6.656 51.25 27.984 1 67.25 375 VAL A N 1
ATOM 3045 C CA . VAL A 1 375 ? -5.508 51.812 28.672 1 67.25 375 VAL A CA 1
ATOM 3046 C C . VAL A 1 375 ? -5.277 53.25 28.188 1 67.25 375 VAL A C 1
ATOM 3048 O O . VAL A 1 375 ? -5.004 54.156 28.984 1 67.25 375 VAL A O 1
ATOM 3051 N N . TYR A 1 376 ? -5.605 53.375 26.969 1 65.75 376 TYR A N 1
ATOM 3052 C CA . TYR A 1 376 ? -5.469 54.688 26.344 1 65.75 376 TYR A CA 1
ATOM 3053 C C . TYR A 1 376 ? -6.461 55.688 26.922 1 65.75 376 TYR A C 1
ATOM 3055 O O . TYR A 1 376 ? -6.086 56.812 27.297 1 65.75 376 TYR A O 1
ATOM 3063 N N . GLN A 1 377 ? -7.555 55.312 27.047 1 68.62 377 GLN A N 1
ATOM 3064 C CA . GLN A 1 377 ? -8.617 56.219 27.516 1 68.62 377 GLN A CA 1
ATOM 3065 C C . GLN A 1 377 ? -8.422 56.562 28.984 1 68.62 377 GLN A C 1
ATOM 3067 O O . GLN A 1 377 ? -8.602 57.719 29.375 1 68.62 377 GLN A O 1
ATOM 3072 N N . LYS A 1 378 ? -8.008 55.688 29.797 1 66.62 378 LYS A N 1
ATOM 3073 C CA . LYS A 1 378 ? -7.836 55.906 31.219 1 66.62 378 LYS A CA 1
ATOM 3074 C C . LYS A 1 378 ? -6.707 56.906 31.5 1 66.62 378 LYS A C 1
ATOM 3076 O O . LYS A 1 378 ? -6.844 57.781 32.344 1 66.62 378 LYS A O 1
ATOM 3081 N N . GLU A 1 379 ? -5.688 56.781 30.797 1 65.81 379 GLU A N 1
ATOM 3082 C CA . GLU A 1 379 ? -4.543 57.656 31 1 65.81 379 GLU A CA 1
ATOM 3083 C C . GLU A 1 379 ? -4.844 59.062 30.547 1 65.81 379 GLU A C 1
ATOM 3085 O O . GLU A 1 379 ? -4.43 60.031 31.203 1 65.81 379 GLU A O 1
ATOM 3090 N N . LEU A 1 380 ? -5.602 59.188 29.578 1 65.12 380 LEU A N 1
ATOM 3091 C CA . LEU A 1 380 ? -6 60.5 29.078 1 65.12 380 LEU A CA 1
ATOM 3092 C C . LEU A 1 380 ? -6.918 61.188 30.062 1 65.12 380 LEU A C 1
ATOM 3094 O O . LEU A 1 380 ? -6.785 62.406 30.297 1 65.12 380 LEU A O 1
ATOM 3098 N N . GLN A 1 381 ? -7.773 60.5 30.641 1 63.69 381 GLN A N 1
ATOM 3099 C CA . GLN A 1 381 ? -8.711 61.062 31.609 1 63.69 381 GLN A CA 1
ATOM 3100 C C . GLN A 1 381 ? -7.977 61.562 32.844 1 63.69 381 GLN A C 1
ATOM 3102 O O . GLN A 1 381 ? -8.312 62.625 33.406 1 63.69 381 GLN A O 1
ATOM 3107 N N . SER A 1 382 ? -7 60.812 33.25 1 63.72 382 SER A N 1
ATOM 3108 C CA . SER A 1 382 ? -6.215 61.188 34.406 1 63.72 382 SER A CA 1
ATOM 3109 C C . SER A 1 382 ? -5.488 62.5 34.188 1 63.72 382 SER A C 1
ATOM 3111 O O . SER A 1 382 ? -5.477 63.375 35.062 1 63.72 382 SER A O 1
ATOM 3113 N N . LYS A 1 383 ? -5.016 62.75 33 1 64.62 383 LYS A N 1
ATOM 3114 C CA . LYS A 1 383 ? -4.262 63.969 32.688 1 64.62 383 LYS A CA 1
ATOM 3115 C C . LYS A 1 383 ? -5.195 65.125 32.531 1 64.62 383 LYS A C 1
ATOM 3117 O O . LYS A 1 383 ? -4.852 66.25 32.906 1 64.62 383 LYS A O 1
ATOM 3122 N N . GLU A 1 384 ? -6.348 64.938 32.125 1 63.5 384 GLU A N 1
ATOM 3123 C CA . GLU A 1 384 ? -7.344 66 31.984 1 63.5 384 GLU A CA 1
ATOM 3124 C C . GLU A 1 384 ? -7.812 66.5 33.344 1 63.5 384 GLU A C 1
ATOM 3126 O O . GLU A 1 384 ? -7.977 67.688 33.531 1 63.5 384 GLU A O 1
ATOM 3131 N N . ALA A 1 385 ? -8.016 65.562 34.25 1 58.12 385 ALA A N 1
ATOM 3132 C CA . ALA A 1 385 ? -8.422 65.938 35.625 1 58.12 385 ALA A CA 1
ATOM 3133 C C . ALA A 1 385 ? -7.355 66.812 36.312 1 58.12 385 ALA A C 1
ATOM 3135 O O . ALA A 1 385 ? -7.68 67.75 37 1 58.12 385 ALA A O 1
ATOM 3136 N N . GLU A 1 386 ? -6.129 66.438 36 1 61.53 386 GLU A N 1
ATOM 3137 C CA . GLU A 1 386 ? -5.016 67.188 36.531 1 61.53 386 GLU A CA 1
ATOM 3138 C C . GLU A 1 386 ? -4.996 68.625 36 1 61.53 386 GLU A C 1
ATOM 3140 O O . GLU A 1 386 ? -4.734 69.562 36.719 1 61.53 386 GLU A O 1
ATOM 3145 N N . LEU A 1 387 ? -5.34 68.812 34.781 1 61.25 387 LEU A N 1
ATOM 3146 C CA . LEU A 1 387 ? -5.387 70.062 34.125 1 61.25 387 LEU A CA 1
ATOM 3147 C C . LEU A 1 387 ? -6.516 70.938 34.688 1 61.25 387 LEU A C 1
ATOM 3149 O O . LEU A 1 387 ? -6.328 72.125 34.938 1 61.25 387 LEU A O 1
ATOM 3153 N N . ASP A 1 388 ? -7.633 70.375 34.906 1 58.66 388 ASP A N 1
ATOM 3154 C CA . ASP A 1 388 ? -8.781 71.062 35.438 1 58.66 388 ASP A CA 1
ATOM 3155 C C . ASP A 1 388 ? -8.469 71.625 36.844 1 58.66 388 ASP A C 1
ATOM 3157 O O . ASP A 1 388 ? -8.844 72.75 37.156 1 58.66 388 ASP A O 1
ATOM 3161 N N . LEU A 1 389 ? -7.848 70.875 37.625 1 57.97 389 LEU A N 1
ATOM 3162 C CA . LEU A 1 389 ? -7.461 71.25 38.969 1 57.97 389 LEU A CA 1
ATOM 3163 C C . LEU A 1 389 ? -6.551 72.5 38.938 1 57.97 389 LEU A C 1
ATOM 3165 O O . LEU A 1 389 ? -6.738 73.438 39.719 1 57.97 389 LEU A O 1
ATOM 3169 N N . LEU A 1 390 ? -5.656 72.438 37.969 1 60.12 390 LEU A N 1
ATOM 3170 C CA . LEU A 1 390 ? -4.707 73.562 37.875 1 60.12 390 LEU A CA 1
ATOM 3171 C C . LEU A 1 390 ? -5.418 74.812 37.469 1 60.12 390 LEU A C 1
ATOM 3173 O O . LEU A 1 390 ? -5.109 75.875 38 1 60.12 390 LEU A O 1
ATOM 3177 N N . GLN A 1 391 ? -6.465 74.75 36.75 1 58.44 391 GLN A N 1
ATOM 3178 C CA . GLN A 1 391 ? -7.219 75.875 36.281 1 58.44 391 GLN A CA 1
ATOM 3179 C C . GLN A 1 391 ? -8.07 76.5 37.406 1 58.44 391 GLN A C 1
ATOM 3181 O O . GLN A 1 391 ? -8.164 77.688 37.562 1 58.44 391 GLN A O 1
ATOM 3186 N N . ALA A 1 392 ? -8.68 75.688 38.156 1 58.19 392 ALA A N 1
ATOM 3187 C CA . ALA A 1 392 ? -9.539 76.125 39.281 1 58.19 392 ALA A CA 1
ATOM 3188 C C . ALA A 1 392 ? -8.742 76.875 40.344 1 58.19 392 ALA A C 1
ATOM 3190 O O . ALA A 1 392 ? -9.273 77.75 41 1 58.19 392 ALA A O 1
ATOM 3191 N N . GLN A 1 393 ? -7.5 76.562 40.438 1 58.94 393 GLN A N 1
ATOM 3192 C CA . GLN A 1 393 ? -6.652 77.188 41.469 1 58.94 393 GLN A CA 1
ATOM 3193 C C . GLN A 1 393 ? -6.402 78.688 41.188 1 58.94 393 GLN A C 1
ATOM 3195 O O . GLN A 1 393 ? -6.23 79.438 42.125 1 58.94 393 GLN A O 1
ATOM 3200 N N . ILE A 1 394 ? -6.496 79.25 40.094 1 60.06 394 ILE A N 1
ATOM 3201 C CA . ILE A 1 394 ? -6.113 80.625 39.781 1 60.06 394 ILE A CA 1
ATOM 3202 C C . ILE A 1 394 ? -7.312 81.562 39.938 1 60.06 394 ILE A C 1
ATOM 3204 O O . ILE A 1 394 ? -7.16 82.75 40.344 1 60.06 394 ILE A O 1
ATOM 3208 N N . ASN A 1 395 ? -8.539 81.312 40.125 1 68.12 395 ASN A N 1
ATOM 3209 C CA . ASN A 1 395 ? -9.766 82.062 40.156 1 68.12 395 ASN A CA 1
ATOM 3210 C C . ASN A 1 395 ? -9.508 83.5 39.688 1 68.12 395 ASN A C 1
ATOM 3212 O O . ASN A 1 395 ? -9.445 84.438 40.5 1 68.12 395 ASN A O 1
ATOM 3216 N N . PRO A 1 396 ? -9.375 83.875 38.5 1 73.94 396 PRO A N 1
ATOM 3217 C CA . PRO A 1 396 ? -9.016 85.188 37.938 1 73.94 396 PRO A CA 1
ATOM 3218 C C . PRO A 1 396 ? -10.047 86.312 38.25 1 73.94 396 PRO A C 1
ATOM 3220 O O . PRO A 1 396 ? -9.688 87.438 38.5 1 73.94 396 PRO A O 1
ATOM 3223 N N . HIS A 1 397 ? -11.242 85.938 38.406 1 78 397 HIS A N 1
ATOM 3224 C CA . HIS A 1 397 ? -12.312 86.938 38.656 1 78 397 HIS A CA 1
ATOM 3225 C C . HIS A 1 397 ? -12.164 87.562 40.031 1 78 397 HIS A C 1
ATOM 3227 O O . HIS A 1 397 ? -12.281 88.812 40.156 1 78 397 HIS A O 1
ATOM 3233 N N . PHE A 1 398 ? -11.898 86.938 40.906 1 83.5 398 PHE A N 1
ATOM 3234 C CA . PHE A 1 398 ? -11.719 87.438 42.281 1 83.5 398 PHE A CA 1
ATOM 3235 C C . PHE A 1 398 ? -10.547 88.375 42.312 1 83.5 398 PHE A C 1
ATOM 3237 O O . PHE A 1 398 ? -10.633 89.438 42.938 1 83.5 398 PHE A O 1
ATOM 3244 N N . LEU A 1 399 ? -9.602 88 41.594 1 85.69 399 LEU A N 1
ATOM 3245 C CA . LEU A 1 399 ? -8.406 88.875 41.594 1 85.69 399 LEU A CA 1
ATOM 3246 C C . LEU A 1 399 ? -8.695 90.188 40.969 1 85.69 399 LEU A C 1
ATOM 3248 O O . LEU A 1 399 ? -8.445 91.25 41.562 1 85.69 399 LEU A O 1
ATOM 3252 N N . TYR A 1 400 ? -9.438 90.25 39.906 1 84.69 400 TYR A N 1
ATOM 3253 C CA . TYR A 1 400 ? -9.711 91.5 39.188 1 84.69 400 TYR A CA 1
ATOM 3254 C C . TYR A 1 400 ? -10.648 92.375 40 1 84.69 400 TYR A C 1
ATOM 3256 O O . TYR A 1 400 ? -10.445 93.562 40.094 1 84.69 400 TYR A O 1
ATOM 3264 N N . ASN A 1 401 ? -11.531 91.75 40.562 1 85 401 ASN A N 1
ATOM 3265 C CA . ASN A 1 401 ? -12.516 92.5 41.344 1 85 401 ASN A CA 1
ATOM 3266 C C . ASN A 1 401 ? -11.891 93.188 42.562 1 85 401 ASN A C 1
ATOM 3268 O O . ASN A 1 401 ? -12.195 94.312 42.906 1 85 401 ASN A O 1
ATOM 3272 N N . THR A 1 402 ? -11.062 92.438 43.125 1 91.88 402 THR A N 1
ATOM 3273 C CA . THR A 1 402 ? -10.406 93 44.344 1 91.88 402 THR A CA 1
ATOM 3274 C C . THR A 1 402 ? -9.445 94.125 43.969 1 91.88 402 THR A C 1
ATOM 3276 O O . THR A 1 402 ? -9.445 95.125 44.625 1 91.88 402 THR A O 1
ATOM 3279 N N . LEU A 1 403 ? -8.773 93.938 42.969 1 92.88 403 LEU A N 1
ATOM 3280 C CA . LEU A 1 403 ? -7.871 94.938 42.5 1 92.88 403 LEU A CA 1
ATOM 3281 C C . LEU A 1 403 ? -8.648 96.188 42.062 1 92.88 403 LEU A C 1
ATOM 3283 O O . LEU A 1 403 ? -8.227 97.312 42.312 1 92.88 403 LEU A O 1
ATOM 3287 N N . GLY A 1 404 ? -9.742 96 41.5 1 90.56 404 GLY A N 1
ATOM 3288 C CA . GLY A 1 404 ? -10.625 97.125 41.156 1 90.56 404 GLY A CA 1
ATOM 3289 C C . GLY A 1 404 ? -11.117 97.875 42.375 1 90.56 404 GLY A C 1
ATOM 3290 O O . GLY A 1 404 ? -11.164 99.125 42.375 1 90.56 404 GLY A O 1
ATOM 3291 N N . SER A 1 405 ? -11.43 97.188 43.375 1 92.25 405 SER A N 1
ATOM 3292 C CA . SER A 1 405 ? -11.883 97.812 44.594 1 92.25 405 SER A CA 1
ATOM 3293 C C . SER A 1 405 ? -10.766 98.625 45.25 1 92.25 405 SER A C 1
ATOM 3295 O O . SER A 1 405 ? -11.008 99.688 45.75 1 92.25 405 SER A O 1
ATOM 3297 N N . ILE A 1 406 ? -9.633 98.062 45.219 1 93.56 406 ILE A N 1
ATOM 3298 C CA . ILE A 1 406 ? -8.484 98.812 45.781 1 93.56 406 ILE A CA 1
ATOM 3299 C C . ILE A 1 406 ? -8.203 100.062 44.969 1 93.56 406 ILE A C 1
ATOM 3301 O O . ILE A 1 406 ? -7.934 101.125 45.531 1 93.56 406 ILE A O 1
ATOM 3305 N N . SER A 1 407 ? -8.336 99.938 43.75 1 93.75 407 SER A N 1
ATOM 3306 C CA . SER A 1 407 ? -8.164 101.125 42.875 1 93.75 407 SER A CA 1
ATOM 3307 C C . SER A 1 407 ? -9.188 102.188 43.156 1 93.75 407 SER A C 1
ATOM 3309 O O . SER A 1 407 ? -8.844 103.375 43.25 1 93.75 407 SER A O 1
ATOM 3311 N N . SER A 1 408 ? -10.336 101.812 43.375 1 93.12 408 SER A N 1
ATOM 3312 C CA . SER A 1 408 ? -11.398 102.75 43.688 1 93.12 408 SER A CA 1
ATOM 3313 C C . SER A 1 408 ? -11.141 103.438 45.031 1 93.12 408 SER A C 1
ATOM 3315 O O . SER A 1 408 ? -11.359 104.625 45.188 1 93.12 408 SER A O 1
ATOM 3317 N N . LEU A 1 409 ? -10.703 102.75 45.938 1 92.31 409 LEU A N 1
ATOM 3318 C CA . LEU A 1 409 ? -10.359 103.312 47.25 1 92.31 409 LEU A CA 1
ATOM 3319 C C . LEU A 1 409 ? -9.195 104.25 47.125 1 92.31 409 LEU A C 1
ATOM 3321 O O . LEU A 1 409 ? -9.188 105.312 47.781 1 92.31 409 LEU A O 1
ATOM 3325 N N . ALA A 1 410 ? -8.281 103.875 46.344 1 94.25 410 ALA A N 1
ATOM 3326 C CA . ALA A 1 410 ? -7.125 104.75 46.156 1 94.25 410 ALA A CA 1
ATOM 3327 C C . ALA A 1 410 ? -7.547 106.125 45.531 1 94.25 410 ALA A C 1
ATOM 3329 O O . ALA A 1 410 ? -7.027 107.125 45.906 1 94.25 410 ALA A O 1
ATOM 3330 N N . ILE A 1 411 ? -8.461 106.062 44.688 1 93.38 411 ILE A N 1
ATOM 3331 C CA . ILE A 1 411 ? -9 107.25 44.094 1 93.38 411 ILE A CA 1
ATOM 3332 C C . ILE A 1 411 ? -9.695 108.062 45.156 1 93.38 411 ILE A C 1
ATOM 3334 O O . ILE A 1 411 ? -9.461 109.312 45.25 1 93.38 411 ILE A O 1
ATOM 3338 N N . LYS A 1 412 ? -10.461 107.5 45.906 1 93.94 412 LYS A N 1
ATOM 3339 C CA . LYS A 1 412 ? -11.195 108.188 46.969 1 93.94 412 LYS A CA 1
ATOM 3340 C C . LYS A 1 412 ? -10.25 108.812 47.969 1 93.94 412 LYS A C 1
ATOM 3342 O O . LYS A 1 412 ? -10.5 109.938 48.469 1 93.94 412 LYS A O 1
ATOM 3347 N N . HIS A 1 413 ? -9.195 108.125 48.188 1 94.12 413 HIS A N 1
ATOM 3348 C CA . HIS A 1 413 ? -8.227 108.625 49.156 1 94.12 413 HIS A CA 1
ATOM 3349 C C . HIS A 1 413 ? -7.164 109.5 48.531 1 94.12 413 HIS A C 1
ATOM 3351 O O . HIS A 1 413 ? -6.188 109.875 49.188 1 94.12 413 HIS A O 1
ATOM 3357 N N . GLN A 1 414 ? -7.27 109.812 47.25 1 92.81 414 GLN A N 1
ATOM 3358 C CA . GLN A 1 414 ? -6.387 110.688 46.469 1 92.81 414 GLN A CA 1
ATOM 3359 C C . GLN A 1 414 ? -4.941 110.25 46.562 1 92.81 414 GLN A C 1
ATOM 3361 O O . GLN A 1 414 ? -4.039 111 46.875 1 92.81 414 GLN A O 1
ATOM 3366 N N . ASP A 1 415 ? -4.746 109 46.406 1 93.56 415 ASP A N 1
ATOM 3367 C CA . ASP A 1 415 ? -3.422 108.375 46.375 1 93.56 415 ASP A CA 1
ATOM 3368 C C . ASP A 1 415 ? -3.082 107.875 44.969 1 93.56 415 ASP A C 1
ATOM 3370 O O . ASP A 1 415 ? -3.293 106.75 44.625 1 93.56 415 ASP A O 1
ATOM 3374 N N . PRO A 1 416 ? -2.494 108.625 44.188 1 92.25 416 PRO A N 1
ATOM 3375 C CA . PRO A 1 416 ? -2.24 108.312 42.781 1 92.25 416 PRO A CA 1
ATOM 3376 C C . PRO A 1 416 ? -1.198 107.188 42.625 1 92.25 416 PRO A C 1
ATOM 3378 O O . PRO A 1 416 ? -1.259 106.438 41.656 1 92.25 416 PRO A O 1
ATOM 3381 N N . GLN A 1 417 ? -0.305 107.062 43.531 1 91.38 417 GLN A N 1
ATOM 3382 C CA . GLN A 1 417 ? 0.735 106 43.438 1 91.38 417 GLN A CA 1
ATOM 3383 C C . GLN A 1 417 ? 0.154 104.625 43.594 1 91.38 417 GLN A C 1
ATOM 3385 O O . GLN A 1 417 ? 0.444 103.75 42.781 1 91.38 417 GLN A O 1
ATOM 3390 N N . ILE A 1 418 ? -0.611 104.5 44.531 1 94.12 418 ILE A N 1
ATOM 3391 C CA . ILE A 1 418 ? -1.244 103.188 44.75 1 94.12 418 ILE A CA 1
ATOM 3392 C C . ILE A 1 418 ? -2.211 102.875 43.625 1 94.12 418 ILE A C 1
ATOM 3394 O O . ILE A 1 418 ? -2.289 101.75 43.156 1 94.12 418 ILE A O 1
ATOM 3398 N N . GLN A 1 419 ? -2.943 103.875 43.219 1 95.31 419 GLN A N 1
ATOM 3399 C CA . GLN A 1 419 ? -3.871 103.688 42.125 1 95.31 419 GLN A CA 1
ATOM 3400 C C . GLN A 1 419 ? -3.145 103.188 40.875 1 95.31 419 GLN A C 1
ATOM 3402 O O . GLN A 1 419 ? -3.598 102.25 40.219 1 95.31 419 GLN A O 1
ATOM 3407 N N . GLU A 1 420 ? -2.096 103.812 40.594 1 94.38 420 GLU A N 1
ATOM 3408 C CA . GLU A 1 420 ? -1.323 103.438 39.406 1 94.38 420 GLU A CA 1
ATOM 3409 C C . GLU A 1 420 ? -0.808 102 39.531 1 94.38 420 GLU A C 1
ATOM 3411 O O . GLU A 1 420 ? -0.887 101.25 38.562 1 94.38 420 GLU A O 1
ATOM 3416 N N . MET A 1 421 ? -0.329 101.562 40.625 1 93.94 421 MET A N 1
ATOM 3417 C CA . MET A 1 421 ? 0.211 100.25 40.812 1 93.94 421 MET A CA 1
ATOM 3418 C C . MET A 1 421 ? -0.884 99.188 40.688 1 93.94 421 MET A C 1
ATOM 3420 O O . MET A 1 421 ? -0.689 98.125 40.031 1 93.94 421 MET A O 1
ATOM 3424 N N . VAL A 1 422 ? -1.959 99.438 41.281 1 95.25 422 VAL A N 1
ATOM 3425 C CA . VAL A 1 422 ? -3.064 98.5 41.281 1 95.25 422 VAL A CA 1
ATOM 3426 C C . VAL A 1 422 ? -3.635 98.375 39.875 1 95.25 422 VAL A C 1
ATOM 3428 O O . VAL A 1 422 ? -3.965 97.25 39.438 1 95.25 422 VAL A O 1
ATOM 3431 N N . LEU A 1 423 ? -3.781 99.438 39.188 1 94.88 423 LEU A N 1
ATOM 3432 C CA . LEU A 1 423 ? -4.297 99.375 37.812 1 94.88 423 LEU A CA 1
ATOM 3433 C C . LEU A 1 423 ? -3.379 98.562 36.906 1 94.88 423 LEU A C 1
ATOM 3435 O O . LEU A 1 423 ? -3.85 97.812 36.062 1 94.88 423 LEU A O 1
ATOM 3439 N N . ASN A 1 424 ? -2.158 98.812 37.062 1 94.69 424 ASN A N 1
ATOM 3440 C CA . ASN A 1 424 ? -1.199 98.062 36.25 1 94.69 424 ASN A CA 1
ATOM 3441 C C . ASN A 1 424 ? -1.192 96.562 36.594 1 94.69 424 ASN A C 1
ATOM 3443 O O . ASN A 1 424 ? -1.041 95.688 35.75 1 94.69 424 ASN A O 1
ATOM 3447 N N . LEU A 1 425 ? -1.288 96.312 37.812 1 93.25 425 LEU A N 1
ATOM 3448 C CA . LEU A 1 425 ? -1.377 94.938 38.25 1 93.25 425 LEU A CA 1
ATOM 3449 C C . LEU A 1 425 ? -2.617 94.25 37.688 1 93.25 425 LEU A C 1
ATOM 3451 O O . LEU A 1 425 ? -2.549 93.125 37.219 1 93.25 425 LEU A O 1
ATOM 3455 N N . ALA A 1 426 ? -3.709 94.938 37.781 1 90.88 426 ALA A N 1
ATOM 3456 C CA . ALA A 1 426 ? -4.957 94.375 37.219 1 90.88 426 ALA A CA 1
ATOM 3457 C C . ALA A 1 426 ? -4.82 94.125 35.719 1 90.88 426 ALA A C 1
ATOM 3459 O O . ALA A 1 426 ? -5.246 93.125 35.188 1 90.88 426 ALA A O 1
ATOM 3460 N N . LYS A 1 427 ? -4.309 95.125 35.062 1 91.56 427 LYS A N 1
ATOM 3461 C CA . LYS A 1 427 ? -4.098 94.938 33.625 1 91.56 427 LYS A CA 1
ATOM 3462 C C . LYS A 1 427 ? -3.191 93.812 33.312 1 91.56 427 LYS A C 1
ATOM 3464 O O . LYS A 1 427 ? -3.459 93 32.375 1 91.56 427 LYS A O 1
ATOM 3469 N N . PHE A 1 428 ? -2.203 93.562 34.031 1 90.44 428 PHE A N 1
ATOM 3470 C CA . PHE A 1 428 ? -1.254 92.5 33.875 1 90.44 428 PHE A CA 1
ATOM 3471 C C . PHE A 1 428 ? -1.959 91.125 33.969 1 90.44 428 PHE A C 1
ATOM 3473 O O . PHE A 1 428 ? -1.828 90.312 33.062 1 90.44 428 PHE A O 1
ATOM 3480 N N . TYR A 1 429 ? -2.65 90.938 34.875 1 86.69 429 TYR A N 1
ATOM 3481 C CA . TYR A 1 429 ? -3.26 89.625 35.125 1 86.69 429 TYR A CA 1
ATOM 3482 C C . TYR A 1 429 ? -4.469 89.438 34.25 1 86.69 429 TYR A C 1
ATOM 3484 O O . TYR A 1 429 ? -4.785 88.312 33.875 1 86.69 429 TYR A O 1
ATOM 3492 N N . ARG A 1 430 ? -5.105 90.438 33.875 1 83.31 430 ARG A N 1
ATOM 3493 C CA . ARG A 1 430 ? -6.184 90.312 32.906 1 83.31 430 ARG A CA 1
ATOM 3494 C C . ARG A 1 430 ? -5.668 89.75 31.609 1 83.31 430 ARG A C 1
ATOM 3496 O O . ARG A 1 430 ? -6.293 88.812 31.031 1 83.31 430 ARG A O 1
ATOM 3503 N N . ILE A 1 431 ? -4.555 90.188 31.219 1 85.06 431 ILE A N 1
ATOM 3504 C CA . ILE A 1 431 ? -3.971 89.75 29.969 1 85.06 431 ILE A CA 1
ATOM 3505 C C . ILE A 1 431 ? -3.352 88.375 30.172 1 85.06 431 ILE A C 1
ATOM 3507 O O . ILE A 1 431 ? -3.537 87.438 29.359 1 85.06 431 ILE A O 1
ATOM 3511 N N . SER A 1 432 ? -2.654 88.125 31.281 1 81.88 432 SER A N 1
ATOM 3512 C CA . SER A 1 432 ? -1.915 86.938 31.531 1 81.88 432 SER A CA 1
ATOM 3513 C C . SER A 1 432 ? -2.859 85.75 31.766 1 81.88 432 SER A C 1
ATOM 3515 O O . SER A 1 432 ? -2.535 84.625 31.422 1 81.88 432 SER A O 1
ATOM 3517 N N . LEU A 1 433 ? -3.988 86 32.312 1 76 433 LEU A N 1
ATOM 3518 C CA . LEU A 1 433 ? -4.914 84.938 32.625 1 76 433 LEU A CA 1
ATOM 3519 C C . LEU A 1 433 ? -6.062 84.875 31.625 1 76 433 LEU A C 1
ATOM 3521 O O . LEU A 1 433 ? -7.082 84.25 31.875 1 76 433 LEU A O 1
ATOM 3525 N N . ASN A 1 434 ? -6.027 85.5 30.453 1 68.94 434 ASN A N 1
ATOM 3526 C CA . ASN A 1 434 ? -7.039 85.75 29.422 1 68.94 434 ASN A CA 1
ATOM 3527 C C . ASN A 1 434 ? -7.609 84.375 28.922 1 68.94 434 ASN A C 1
ATOM 3529 O O . ASN A 1 434 ? -7.5 84.062 27.75 1 68.94 434 ASN A O 1
ATOM 3533 N N . LYS A 1 435 ? -8.43 83.625 29.688 1 59.38 435 LYS A N 1
ATOM 3534 C CA . LYS A 1 435 ? -9.375 82.562 29.375 1 59.38 435 LYS A CA 1
ATOM 3535 C C . LYS A 1 435 ? -8.672 81.438 28.688 1 59.38 435 LYS A C 1
ATOM 3537 O O . LYS A 1 435 ? -9.148 80.938 27.656 1 59.38 435 LYS A O 1
ATOM 3542 N N . GLY A 1 436 ? -7.5 81.188 29 1 61.38 436 GLY A N 1
ATOM 3543 C CA . GLY A 1 436 ? -6.969 79.875 28.578 1 61.38 436 GLY A CA 1
ATOM 3544 C C . GLY A 1 436 ? -6.238 79.938 27.25 1 61.38 436 GLY A C 1
ATOM 3545 O O . GLY A 1 436 ? -5.668 78.938 26.797 1 61.38 436 GLY A O 1
ATOM 3546 N N . LYS A 1 437 ? -6.211 81.062 26.547 1 70.56 437 LYS A N 1
ATOM 3547 C CA . LYS A 1 437 ? -5.512 81.188 25.266 1 70.56 437 LYS A CA 1
ATOM 3548 C C . LYS A 1 437 ? -4 81.188 25.469 1 70.56 437 LYS A C 1
ATOM 3550 O O . LYS A 1 437 ? -3.49 81.875 26.344 1 70.56 437 LYS A O 1
ATOM 3555 N N . SER A 1 438 ? -3.369 80.312 24.672 1 74.69 438 SER A N 1
ATOM 3556 C CA . SER A 1 438 ? -1.916 80.25 24.781 1 74.69 438 SER A CA 1
ATOM 3557 C C . SER A 1 438 ? -1.229 81.25 23.844 1 74.69 438 SER A C 1
ATOM 3559 O O . SER A 1 438 ? -0.043 81.5 24.016 1 74.69 438 SER A O 1
ATOM 3561 N N . ILE A 1 439 ? -2.01 81.875 22.938 1 83.06 439 ILE A N 1
ATOM 3562 C CA . ILE A 1 439 ? -1.455 82.75 21.938 1 83.06 439 ILE A CA 1
ATOM 3563 C C . ILE A 1 439 ? -2.059 84.125 22.094 1 83.06 439 ILE A C 1
ATOM 3565 O O . ILE A 1 439 ? -3.248 84.25 22.406 1 83.06 439 ILE A O 1
ATOM 3569 N N . LEU A 1 440 ? -1.293 85.188 22.047 1 88.12 440 LEU A N 1
ATOM 3570 C CA . LEU A 1 440 ? -1.747 86.562 22.078 1 88.12 440 LEU A CA 1
ATOM 3571 C C . LEU A 1 440 ? -1.014 87.375 21.031 1 88.12 440 LEU A C 1
ATOM 3573 O O . LEU A 1 440 ? -0.078 86.938 20.391 1 88.12 440 LEU A O 1
ATOM 3577 N N . THR A 1 441 ? -1.489 88.625 20.797 1 93 441 THR A N 1
ATOM 3578 C CA . THR A 1 441 ? -0.798 89.562 19.875 1 93 441 THR A CA 1
ATOM 3579 C C . THR A 1 441 ? 0.433 90.125 20.547 1 93 441 THR A C 1
ATOM 3581 O O . THR A 1 441 ? 0.492 90.25 21.766 1 93 441 THR A O 1
ATOM 3584 N N . ILE A 1 442 ? 1.347 90.5 19.781 1 95.06 442 ILE A N 1
ATOM 3585 C CA . ILE A 1 442 ? 2.533 91.188 20.297 1 95.06 442 ILE A CA 1
ATOM 3586 C C . ILE A 1 442 ? 2.127 92.438 21 1 95.06 442 ILE A C 1
ATOM 3588 O O . ILE A 1 442 ? 2.715 92.812 22.016 1 95.06 442 ILE A O 1
ATOM 3592 N N . ASN A 1 443 ? 1.08 93.062 20.422 1 95.44 443 ASN A N 1
ATOM 3593 C CA . ASN A 1 443 ? 0.544 94.25 21.078 1 95.44 443 ASN A CA 1
ATOM 3594 C C . ASN A 1 443 ? 0.13 94 22.516 1 95.44 443 ASN A C 1
ATOM 3596 O O . ASN A 1 443 ? 0.469 94.75 23.422 1 95.44 443 ASN A O 1
ATOM 3600 N N . GLU A 1 444 ? -0.557 92.938 22.719 1 93.38 444 GLU A N 1
ATOM 3601 C CA . GLU A 1 444 ? -0.999 92.562 24.062 1 93.38 444 GLU A CA 1
ATOM 3602 C C . GLU A 1 444 ? 0.186 92.188 24.938 1 93.38 444 GLU A C 1
ATOM 3604 O O . GLU A 1 444 ? 0.207 92.5 26.125 1 93.38 444 GLU A O 1
ATOM 3609 N N . GLU A 1 445 ? 1.163 91.562 24.359 1 94.38 445 GLU A N 1
ATOM 3610 C CA . GLU A 1 445 ? 2.357 91.188 25.109 1 94.38 445 GLU A CA 1
ATOM 3611 C C . GLU A 1 445 ? 3.137 92.438 25.562 1 94.38 445 GLU A C 1
ATOM 3613 O O . GLU A 1 445 ? 3.631 92.438 26.688 1 94.38 445 GLU A O 1
ATOM 3618 N N . VAL A 1 446 ? 3.176 93.312 24.688 1 95.94 446 VAL A N 1
ATOM 3619 C CA . VAL A 1 446 ? 3.879 94.562 25.016 1 95.94 446 VAL A CA 1
ATOM 3620 C C . VAL A 1 446 ? 3.139 95.312 26.125 1 95.94 446 VAL A C 1
ATOM 3622 O O . VAL A 1 446 ? 3.756 95.812 27.062 1 95.94 446 VAL A O 1
ATOM 3625 N N . LYS A 1 447 ? 1.866 95.312 26 1 95.38 447 LYS A N 1
ATOM 3626 C CA . LYS A 1 447 ? 1.056 96 27.031 1 95.38 447 LYS A CA 1
ATOM 3627 C C . LYS A 1 447 ? 1.227 95.312 28.375 1 95.38 447 LYS A C 1
ATOM 3629 O O . LYS A 1 447 ? 1.355 95.938 29.406 1 95.38 447 LYS A O 1
ATOM 3634 N N . LEU A 1 448 ? 1.239 94.062 28.297 1 93.44 448 LEU A N 1
ATOM 3635 C CA . LEU A 1 448 ? 1.46 93.25 29.5 1 93.44 448 LEU A CA 1
ATOM 3636 C C . LEU A 1 448 ? 2.812 93.562 30.125 1 93.44 448 LEU A C 1
ATOM 3638 O O . LEU A 1 448 ? 2.904 93.812 31.328 1 93.44 448 LEU A O 1
ATOM 3642 N N . THR A 1 449 ? 3.773 93.625 29.359 1 95.75 449 THR A N 1
ATOM 3643 C CA . THR A 1 449 ? 5.129 93.938 29.828 1 95.75 449 THR A CA 1
ATOM 3644 C C . THR A 1 449 ? 5.23 95.312 30.359 1 95.75 449 THR A C 1
ATOM 3646 O O . THR A 1 449 ? 5.895 95.562 31.375 1 95.75 449 THR A O 1
ATOM 3649 N N . GLN A 1 450 ? 4.594 96.188 29.672 1 96.56 450 GLN A N 1
ATOM 3650 C CA . GLN A 1 450 ? 4.586 97.562 30.109 1 96.56 450 GLN A CA 1
ATOM 3651 C C . GLN A 1 450 ? 3.93 97.75 31.484 1 96.56 450 GLN A C 1
ATOM 3653 O O . GLN A 1 450 ? 4.395 98.5 32.312 1 96.56 450 GLN A O 1
ATOM 3658 N N . SER A 1 451 ? 2.875 97.062 31.719 1 95.19 451 SER A N 1
ATOM 3659 C CA . SER A 1 451 ? 2.221 97.062 33.031 1 95.19 451 SER A CA 1
ATOM 3660 C C . SER A 1 451 ? 3.143 96.5 34.094 1 95.19 451 SER A C 1
ATOM 3662 O O . SER A 1 451 ? 3.223 97.062 35.188 1 95.19 451 SER A O 1
ATOM 3664 N N . TYR A 1 452 ? 3.795 95.5 33.781 1 94.38 452 TYR A N 1
ATOM 3665 C CA . TYR A 1 452 ? 4.789 94.938 34.688 1 94.38 452 TYR A CA 1
ATOM 3666 C C . TYR A 1 452 ? 5.879 95.938 35.031 1 94.38 452 TYR A C 1
ATOM 3668 O O . TYR A 1 452 ? 6.227 96.125 36.188 1 94.38 452 TYR A O 1
ATOM 3676 N N . ASN A 1 453 ? 6.34 96.562 34 1 95.44 453 ASN A N 1
ATOM 3677 C CA . ASN A 1 453 ? 7.43 97.5 34.156 1 95.44 453 ASN A CA 1
ATOM 3678 C C . ASN A 1 453 ? 7.004 98.688 34.969 1 95.44 453 ASN A C 1
ATOM 3680 O O . ASN A 1 453 ? 7.789 99.25 35.781 1 95.44 453 ASN A O 1
ATOM 3684 N N . ALA A 1 454 ? 5.844 99.188 34.719 1 95.56 454 ALA A N 1
ATOM 3685 C CA . ALA A 1 454 ? 5.324 100.312 35.469 1 95.56 454 ALA A CA 1
ATOM 3686 C C . ALA A 1 454 ? 5.312 100 36.969 1 95.56 454 ALA A C 1
ATOM 3688 O O . ALA A 1 454 ? 5.652 100.875 37.781 1 95.56 454 ALA A O 1
ATOM 3689 N N . ILE A 1 455 ? 5 98.812 37.312 1 94.06 455 ILE A N 1
ATOM 3690 C CA . ILE A 1 455 ? 4.977 98.438 38.719 1 94.06 455 ILE A CA 1
ATOM 3691 C C . ILE A 1 455 ? 6.398 98.375 39.281 1 94.06 455 ILE A C 1
ATOM 3693 O O . ILE A 1 455 ? 6.664 98.875 40.375 1 94.06 455 ILE A O 1
ATOM 3697 N N . GLN A 1 456 ? 7.281 97.875 38.531 1 93.44 456 GLN A N 1
ATOM 3698 C CA . GLN A 1 456 ? 8.672 97.75 38.969 1 93.44 456 GLN A CA 1
ATOM 3699 C C . GLN A 1 456 ? 9.312 99.125 39.125 1 93.44 456 GLN A C 1
ATOM 3701 O O . GLN A 1 456 ? 10.148 99.312 40 1 93.44 456 GLN A O 1
ATOM 3706 N N . LEU A 1 457 ? 8.93 100.062 38.281 1 93.69 457 LEU A N 1
ATOM 3707 C CA . LEU A 1 457 ? 9.453 101.375 38.375 1 93.69 457 LEU A CA 1
ATOM 3708 C C . LEU A 1 457 ? 9.062 102.062 39.688 1 93.69 457 LEU A C 1
ATOM 3710 O O . LEU A 1 457 ? 9.852 102.812 40.281 1 93.69 457 LEU A O 1
ATOM 3714 N N . ILE A 1 458 ? 7.895 101.812 40.125 1 91.12 458 ILE A N 1
ATOM 3715 C CA . ILE A 1 458 ? 7.422 102.375 41.375 1 91.12 458 ILE A CA 1
ATOM 3716 C C . ILE A 1 458 ? 8.125 101.625 42.531 1 91.12 458 ILE A C 1
ATOM 3718 O O . ILE A 1 458 ? 8.547 102.312 43.5 1 91.12 458 ILE A O 1
ATOM 3722 N N . ARG A 1 459 ? 8.367 100.438 42.438 1 87.94 459 ARG A N 1
ATOM 3723 C CA . ARG A 1 459 ? 8.977 99.625 43.5 1 87.94 459 ARG A CA 1
ATOM 3724 C C . ARG A 1 459 ? 10.453 100 43.656 1 87.94 459 ARG A C 1
ATOM 3726 O O . ARG A 1 459 ? 10.953 100.062 44.781 1 87.94 459 ARG A O 1
ATOM 3733 N N . PHE A 1 460 ? 11.055 100.188 42.531 1 87.56 460 PHE A N 1
ATOM 3734 C CA . PHE A 1 460 ? 12.492 100.438 42.531 1 87.56 460 PHE A CA 1
ATOM 3735 C C . PHE A 1 460 ? 12.789 101.875 42.094 1 87.56 460 PHE A C 1
ATOM 3737 O O . PHE A 1 460 ? 13.617 102.125 41.219 1 87.56 460 PHE A O 1
ATOM 3744 N N . LYS A 1 461 ? 12.125 102.75 42.656 1 83.25 461 LYS A N 1
ATOM 3745 C CA . LYS A 1 461 ? 12.195 104.188 42.281 1 83.25 461 LYS A CA 1
ATOM 3746 C C . LYS A 1 461 ? 13.633 104.625 42.062 1 83.25 461 LYS A C 1
ATOM 3748 O O . LYS A 1 461 ? 14.484 104.438 42.938 1 83.25 461 LYS A O 1
ATOM 3753 N N . GLY A 1 462 ? 13.859 105.062 40.844 1 83 462 GLY A N 1
ATOM 3754 C CA . GLY A 1 462 ? 15.133 105.688 40.5 1 83 462 GLY A CA 1
ATOM 3755 C C . GLY A 1 462 ? 16.203 104.688 40.156 1 83 462 GLY A C 1
ATOM 3756 O O . GLY A 1 462 ? 17.328 105.062 39.812 1 83 462 GLY A O 1
ATOM 3757 N N . GLN A 1 463 ? 15.914 103.438 40.125 1 90.31 463 GLN A N 1
ATOM 3758 C CA . GLN A 1 463 ? 16.938 102.438 39.906 1 90.31 463 GLN A CA 1
ATOM 3759 C C . GLN A 1 463 ? 16.75 101.75 38.562 1 90.31 463 GLN A C 1
ATOM 3761 O O . GLN A 1 463 ? 17.609 100.938 38.125 1 90.31 463 GLN A O 1
ATOM 3766 N N . LEU A 1 464 ? 15.648 102.062 37.844 1 93.5 464 LEU A N 1
ATOM 3767 C CA . LEU A 1 464 ? 15.336 101.375 36.594 1 93.5 464 LEU A CA 1
ATOM 3768 C C . LEU A 1 464 ? 14.977 102.375 35.5 1 93.5 464 LEU A C 1
ATOM 3770 O O . LEU A 1 464 ? 14.375 103.438 35.781 1 93.5 464 LEU A O 1
ATOM 3774 N N . ASN A 1 465 ? 15.383 102.188 34.312 1 94.5 465 ASN A N 1
ATOM 3775 C CA . ASN A 1 465 ? 15.008 102.938 33.125 1 94.5 465 ASN A CA 1
ATOM 3776 C C . ASN A 1 465 ? 14.609 102 31.969 1 94.5 465 ASN A C 1
ATOM 3778 O O . ASN A 1 465 ? 15.367 101.062 31.609 1 94.5 465 ASN A O 1
ATOM 3782 N N . PHE A 1 466 ? 13.367 102.188 31.469 1 96 466 PHE A N 1
ATOM 3783 C CA . PHE A 1 466 ? 12.883 101.375 30.375 1 96 466 PHE A CA 1
ATOM 3784 C C . PHE A 1 466 ? 12.82 102.188 29.078 1 96 466 PHE A C 1
ATOM 3786 O O . PHE A 1 466 ? 12.344 103.312 29.062 1 96 466 PHE A O 1
ATOM 3793 N N . ILE A 1 467 ? 13.336 101.625 27.984 1 96.44 467 ILE A N 1
ATOM 3794 C CA . ILE A 1 467 ? 13.25 102.188 26.656 1 96.44 467 ILE A CA 1
ATOM 3795 C C . ILE A 1 467 ? 12.547 101.188 25.703 1 96.44 467 ILE A C 1
ATOM 3797 O O . ILE A 1 467 ? 12.867 100 25.672 1 96.44 467 ILE A O 1
ATOM 3801 N N . TYR A 1 468 ? 11.508 101.688 25 1 96.81 468 TYR A N 1
ATOM 3802 C CA . TYR A 1 468 ? 10.75 100.875 24.062 1 96.81 468 TYR A CA 1
ATOM 3803 C C . TYR A 1 468 ? 11 101.312 22.625 1 96.81 468 TYR A C 1
ATOM 3805 O O . TYR A 1 468 ? 10.852 102.5 22.281 1 96.81 468 TYR A O 1
ATOM 3813 N N . THR A 1 469 ? 11.531 100.5 21.797 1 97 469 THR A N 1
ATOM 3814 C CA . THR A 1 469 ? 11.664 100.688 20.359 1 97 469 THR A CA 1
ATOM 3815 C C . THR A 1 469 ? 10.992 99.562 19.594 1 97 469 THR A C 1
ATOM 3817 O O . THR A 1 469 ? 11.656 98.625 19.172 1 97 469 THR A O 1
ATOM 3820 N N . ILE A 1 470 ? 9.672 99.688 19.469 1 96.69 470 ILE A N 1
ATOM 3821 C CA . ILE A 1 470 ? 8.898 98.625 18.859 1 96.69 470 ILE A CA 1
ATOM 3822 C C . ILE A 1 470 ? 8.258 99.125 17.562 1 96.69 470 ILE A C 1
ATOM 3824 O O . ILE A 1 470 ? 7.508 100.062 17.578 1 96.69 470 ILE A O 1
ATOM 3828 N N . ASP A 1 471 ? 8.586 98.5 16.469 1 95.31 471 ASP A N 1
ATOM 3829 C CA . ASP A 1 471 ? 7.965 98.812 15.18 1 95.31 471 ASP A CA 1
ATOM 3830 C C . ASP A 1 471 ? 6.469 98.5 15.203 1 95.31 471 ASP A C 1
ATOM 3832 O O . ASP A 1 471 ? 6.062 97.375 15.586 1 95.31 471 ASP A O 1
ATOM 3836 N N . GLN A 1 472 ? 5.621 99.438 14.82 1 94.06 472 GLN A N 1
ATOM 3837 C CA . GLN A 1 472 ? 4.172 99.25 14.82 1 94.06 472 GLN A CA 1
ATOM 3838 C C . GLN A 1 472 ? 3.742 98.125 13.93 1 94.06 472 GLN A C 1
ATOM 3840 O O . GLN A 1 472 ? 2.695 97.5 14.156 1 94.06 472 GLN A O 1
ATOM 3845 N N . THR A 1 473 ? 4.621 97.688 13.008 1 93.06 473 THR A N 1
ATOM 3846 C CA . THR A 1 473 ? 4.281 96.625 12.039 1 93.06 473 THR A CA 1
ATOM 3847 C C . THR A 1 473 ? 4.277 95.25 12.711 1 93.06 473 THR A C 1
ATOM 3849 O O . THR A 1 473 ? 3.656 94.312 12.203 1 93.06 473 THR A O 1
ATOM 3852 N N . VAL A 1 474 ? 4.898 95.125 13.906 1 94.75 474 VAL A N 1
ATOM 3853 C CA . VAL A 1 474 ? 5.016 93.812 14.516 1 94.75 474 VAL A CA 1
ATOM 3854 C C . VAL A 1 474 ? 3.848 93.562 15.477 1 94.75 474 VAL A C 1
ATOM 3856 O O . VAL A 1 474 ? 3.555 92.438 15.844 1 94.75 474 VAL A O 1
ATOM 3859 N N . LEU A 1 475 ? 3.094 94.562 15.852 1 94.75 475 LEU A N 1
ATOM 3860 C CA . LEU A 1 475 ? 2.131 94.562 16.953 1 94.75 475 LEU A CA 1
ATOM 3861 C C . LEU A 1 475 ? 0.965 93.625 16.625 1 94.75 475 LEU A C 1
ATOM 3863 O O . LEU A 1 475 ? 0.477 92.938 17.516 1 94.75 475 LEU A O 1
ATOM 3867 N N . PRO A 1 476 ? 0.62 93.438 15.336 1 93.25 476 PRO A N 1
ATOM 3868 C CA . PRO A 1 476 ? -0.543 92.625 15.047 1 93.25 476 PRO A CA 1
ATOM 3869 C C . PRO A 1 476 ? -0.196 91.125 14.992 1 93.25 476 PRO A C 1
ATOM 3871 O O . PRO A 1 476 ? -1.092 90.25 15.008 1 93.25 476 PRO A O 1
ATOM 3874 N N . TYR A 1 477 ? 1.028 90.812 15.031 1 93.94 477 TYR A N 1
ATOM 3875 C CA . TYR A 1 477 ? 1.43 89.438 14.891 1 93.94 477 TYR A CA 1
ATOM 3876 C C . TYR A 1 477 ? 1.306 88.688 16.219 1 93.94 477 TYR A C 1
ATOM 3878 O O . TYR A 1 477 ? 1.162 89.312 17.266 1 93.94 477 TYR A O 1
ATOM 3886 N N . SER A 1 478 ? 1.321 87.312 16.109 1 92.12 478 SER A N 1
ATOM 3887 C CA . SER A 1 478 ? 1.042 86.438 17.25 1 92.12 478 SER A CA 1
ATOM 3888 C C . SER A 1 478 ? 2.328 86.062 17.969 1 92.12 478 SER A C 1
ATOM 3890 O O . SER A 1 478 ? 3.387 85.938 17.344 1 92.12 478 SER A O 1
ATOM 3892 N N . THR A 1 479 ? 2.252 85.875 19.297 1 91.62 479 THR A N 1
ATOM 3893 C CA . THR A 1 479 ? 3.295 85.25 20.125 1 91.62 479 THR A CA 1
ATOM 3894 C C . THR A 1 479 ? 2.684 84.375 21.219 1 91.62 479 THR A C 1
ATOM 3896 O O . THR A 1 479 ? 1.461 84.312 21.344 1 91.62 479 THR A O 1
ATOM 3899 N N . VAL A 1 480 ? 3.564 83.625 21.844 1 86.88 480 VAL A N 1
ATOM 3900 C CA . VAL A 1 480 ? 3.102 82.875 23 1 86.88 480 VAL A CA 1
ATOM 3901 C C . VAL A 1 480 ? 2.939 83.812 24.203 1 86.88 480 VAL A C 1
ATOM 3903 O O . VAL A 1 480 ? 3.658 84.812 24.312 1 86.88 480 VAL A O 1
ATOM 3906 N N . LYS A 1 481 ? 2.021 83.5 25 1 84.62 481 LYS A N 1
ATOM 3907 C CA . LYS A 1 481 ? 1.764 84.312 26.203 1 84.62 481 LYS A CA 1
ATOM 3908 C C . LYS A 1 481 ? 2.992 84.312 27.109 1 84.62 481 LYS A C 1
ATOM 3910 O O . LYS A 1 481 ? 3.654 83.312 27.297 1 84.62 481 LYS A O 1
ATOM 3915 N N . LEU A 1 482 ? 3.318 85.562 27.609 1 87.94 482 LEU A N 1
ATOM 3916 C CA . LEU A 1 482 ? 4.445 85.75 28.516 1 87.94 482 LEU A CA 1
ATOM 3917 C C . LEU A 1 482 ? 5.766 85.438 27.828 1 87.94 482 LEU A C 1
ATOM 3919 O O . LEU A 1 482 ? 6.617 84.75 28.406 1 87.94 482 LEU A O 1
ATOM 3923 N N . ALA A 1 483 ? 5.918 85.938 26.688 1 90.38 483 ALA A N 1
ATOM 3924 C CA . ALA A 1 483 ? 7.125 85.75 25.906 1 90.38 483 ALA A CA 1
ATOM 3925 C C . ALA A 1 483 ? 8.219 86.75 26.281 1 90.38 483 ALA A C 1
ATOM 3927 O O . ALA A 1 483 ? 9.406 86.438 26.203 1 90.38 483 ALA A O 1
ATOM 3928 N N . LEU A 1 484 ? 7.812 87.938 26.703 1 93.38 484 LEU A N 1
ATOM 3929 C CA . LEU A 1 484 ? 8.758 89 26.953 1 93.38 484 LEU A CA 1
ATOM 3930 C C . LEU A 1 484 ? 9 89.188 28.453 1 93.38 484 LEU A C 1
ATOM 3932 O O . LEU A 1 484 ? 10.148 89.25 28.891 1 93.38 484 LEU A O 1
ATOM 3936 N N . GLN A 1 485 ? 7.941 89.125 29.156 1 90.44 485 GLN A N 1
ATOM 3937 C CA . GLN A 1 485 ? 7.93 89.5 30.562 1 90.44 485 GLN A CA 1
ATOM 3938 C C . GLN A 1 485 ? 8.945 88.75 31.359 1 90.44 485 GLN A C 1
ATOM 3940 O O . GLN A 1 485 ? 9.672 89.25 32.188 1 90.44 485 GLN A O 1
ATOM 3945 N N . PRO A 1 486 ? 9.07 87.438 31.125 1 88.25 486 PRO A N 1
ATOM 3946 C CA . PRO A 1 486 ? 10.031 86.688 31.922 1 88.25 486 PRO A CA 1
ATOM 3947 C C . PRO A 1 486 ? 11.469 87.188 31.75 1 88.25 486 PRO A C 1
ATOM 3949 O O . PRO A 1 486 ? 12.258 87.125 32.688 1 88.25 486 PRO A O 1
ATOM 3952 N N . PHE A 1 487 ? 11.758 87.688 30.703 1 92.88 487 PHE A N 1
ATOM 3953 C CA . PHE A 1 487 ? 13.125 88.125 30.438 1 92.88 487 PHE A CA 1
ATOM 3954 C C . PHE A 1 487 ? 13.375 89.5 31.031 1 92.88 487 PHE A C 1
ATOM 3956 O O . PHE A 1 487 ? 14.484 89.812 31.469 1 92.88 487 PHE A O 1
ATOM 3963 N N . VAL A 1 488 ? 12.398 90.312 31.016 1 93.69 488 VAL A N 1
ATOM 3964 C CA . VAL A 1 488 ? 12.492 91.625 31.75 1 93.69 488 VAL A CA 1
ATOM 3965 C C . VAL A 1 488 ? 12.688 91.312 33.25 1 93.69 488 VAL A C 1
ATOM 3967 O O . VAL A 1 488 ? 13.523 91.938 33.875 1 93.69 488 VAL A O 1
ATOM 3970 N N . GLU A 1 489 ? 11.961 90.375 33.688 1 90 489 GLU A N 1
ATOM 3971 C CA . GLU A 1 489 ? 12.078 90 35.094 1 90 489 GLU A CA 1
ATOM 3972 C C . GLU A 1 489 ? 13.484 89.5 35.406 1 90 489 GLU A C 1
ATOM 3974 O O . GLU A 1 489 ? 14.062 89.875 36.438 1 90 489 GLU A O 1
ATOM 3979 N N . ASN A 1 490 ? 13.984 88.75 34.594 1 87.62 490 ASN A N 1
ATOM 3980 C CA . ASN A 1 490 ? 15.336 88.25 34.781 1 87.62 490 ASN A CA 1
ATOM 3981 C C . ASN A 1 490 ? 16.375 89.375 34.844 1 87.62 490 ASN A C 1
ATOM 3983 O O . ASN A 1 490 ? 17.312 89.312 35.625 1 87.62 490 ASN A O 1
ATOM 3987 N N . ALA A 1 491 ? 16.156 90.25 34.031 1 91.19 491 ALA A N 1
ATOM 3988 C CA . ALA A 1 491 ? 17.047 91.438 34.031 1 91.19 491 ALA A CA 1
ATOM 3989 C C . ALA A 1 491 ? 16.984 92.125 35.375 1 91.19 491 ALA A C 1
ATOM 3991 O O . ALA A 1 491 ? 18.016 92.5 35.938 1 91.19 491 ALA A O 1
ATOM 3992 N N . ILE A 1 492 ? 15.859 92.375 35.844 1 90 492 ILE A N 1
ATOM 3993 C CA . ILE A 1 492 ? 15.648 93.125 37.062 1 90 492 ILE A CA 1
ATOM 3994 C C . ILE A 1 492 ? 16.219 92.375 38.25 1 90 492 ILE A C 1
ATOM 3996 O O . ILE A 1 492 ? 16.859 92.938 39.125 1 90 492 ILE A O 1
ATOM 4000 N N . ILE A 1 493 ? 16.047 91.062 38.281 1 86.19 493 ILE A N 1
ATOM 4001 C CA . ILE A 1 493 ? 16.453 90.25 39.406 1 86.19 493 ILE A CA 1
ATOM 4002 C C . ILE A 1 493 ? 17.969 90.062 39.344 1 86.19 493 ILE A C 1
ATOM 4004 O O . ILE A 1 493 ? 18.641 90.062 40.406 1 86.19 493 ILE A O 1
ATOM 4008 N N . HIS A 1 494 ? 18.469 89.875 38.188 1 83.69 494 HIS A N 1
ATOM 4009 C CA . HIS A 1 494 ? 19.828 89.375 38.125 1 83.69 494 HIS A CA 1
ATOM 4010 C C . HIS A 1 494 ? 20.781 90.438 37.594 1 83.69 494 HIS A C 1
ATOM 4012 O O . HIS A 1 494 ? 22 90.312 37.75 1 83.69 494 HIS A O 1
ATOM 4018 N N . ALA A 1 495 ? 20.328 91.438 37 1 80.06 495 ALA A N 1
ATOM 4019 C CA . ALA A 1 495 ? 21.219 92.312 36.281 1 80.06 495 ALA A CA 1
ATOM 4020 C C . ALA A 1 495 ? 21.688 93.438 37.219 1 80.06 495 ALA A C 1
ATOM 4022 O O . ALA A 1 495 ? 22.672 94.125 36.906 1 80.06 495 ALA A O 1
ATOM 4023 N N . ILE A 1 496 ? 21.016 93.625 38.375 1 75.5 496 ILE A N 1
ATOM 4024 C CA . ILE A 1 496 ? 21.359 94.688 39.25 1 75.5 496 ILE A CA 1
ATOM 4025 C C . ILE A 1 496 ? 22.625 94.375 40.031 1 75.5 496 ILE A C 1
ATOM 4027 O O . ILE A 1 496 ? 22.672 93.375 40.75 1 75.5 496 ILE A O 1
ATOM 4031 N N . TRP A 1 497 ? 23.844 94.938 39.688 1 65.19 497 TRP A N 1
ATOM 4032 C CA . TRP A 1 497 ? 25.141 94.625 40.281 1 65.19 497 TRP A CA 1
ATOM 4033 C C . TRP A 1 497 ? 25.469 95.625 41.375 1 65.19 497 TRP A C 1
ATOM 4035 O O . TRP A 1 497 ? 25.875 95.25 42.5 1 65.19 497 TRP A O 1
ATOM 4045 N N . ASN A 1 498 ? 25.609 97.062 41.031 1 64.75 498 ASN A N 1
ATOM 4046 C CA . ASN A 1 498 ? 26 98.125 41.906 1 64.75 498 ASN A CA 1
ATOM 4047 C C . ASN A 1 498 ? 24.875 99.125 42.094 1 64.75 498 ASN A C 1
ATOM 4049 O O . ASN A 1 498 ? 24.203 99.562 41.156 1 64.75 498 ASN A O 1
ATOM 4053 N N . GLN A 1 499 ? 24.422 99.438 43.375 1 64.56 499 GLN A N 1
ATOM 4054 C CA . GLN A 1 499 ? 23.328 100.312 43.781 1 64.56 499 GLN A CA 1
ATOM 4055 C C . GLN A 1 499 ? 23.531 101.75 43.312 1 64.56 499 GLN A C 1
ATOM 4057 O O . GLN A 1 499 ? 22.609 102.562 43.344 1 64.56 499 GLN A O 1
ATOM 4062 N N . GLU A 1 500 ? 24.672 102.062 42.656 1 70.56 500 GLU A N 1
ATOM 4063 C CA . GLU A 1 500 ? 24.922 103.5 42.438 1 70.56 500 GLU A CA 1
ATOM 4064 C C . GLU A 1 500 ? 24.406 103.938 41.062 1 70.56 500 GLU A C 1
ATOM 4066 O O . GLU A 1 500 ? 24.125 105.125 40.844 1 70.56 500 GLU A O 1
ATOM 4071 N N . ARG A 1 501 ? 24.156 103 39.969 1 81.62 501 ARG A N 1
ATOM 4072 C CA . ARG A 1 501 ? 23.656 103.375 38.656 1 81.62 501 ARG A CA 1
ATOM 4073 C C . ARG A 1 501 ? 22.359 102.625 38.344 1 81.62 501 ARG A C 1
ATOM 4075 O O . ARG A 1 501 ? 22.219 101.438 38.625 1 81.62 501 ARG A O 1
ATOM 4082 N N . PRO A 1 502 ? 21.453 103.375 37.75 1 90.06 502 PRO A N 1
ATOM 4083 C CA . PRO A 1 502 ? 20.203 102.75 37.344 1 90.06 502 PRO A CA 1
ATOM 4084 C C . PRO A 1 502 ? 20.375 101.75 36.219 1 90.06 502 PRO A C 1
ATOM 4086 O O . PRO A 1 502 ? 21.281 101.875 35.406 1 90.06 502 PRO A O 1
ATOM 4089 N N . LEU A 1 503 ? 19.734 100.625 36.25 1 93.75 503 LEU A N 1
ATOM 4090 C CA . LEU A 1 503 ? 19.703 99.625 35.219 1 93.75 503 LEU A CA 1
ATOM 4091 C C . LEU A 1 503 ? 18.875 100.062 34.031 1 93.75 503 LEU A C 1
ATOM 4093 O O . LEU A 1 503 ? 17.75 100.562 34.188 1 93.75 503 LEU A O 1
ATOM 4097 N N . ASN A 1 504 ? 19.469 100.125 32.844 1 94.56 504 ASN A N 1
ATOM 4098 C CA . ASN A 1 504 ? 18.75 100.438 31.609 1 94.56 504 ASN A CA 1
ATOM 4099 C C . ASN A 1 504 ? 18.312 99.125 30.891 1 94.56 504 ASN A C 1
ATOM 4101 O O . ASN A 1 504 ? 19.125 98.25 30.656 1 94.56 504 ASN A O 1
ATOM 4105 N N . ILE A 1 505 ? 17.031 99 30.672 1 96.38 505 ILE A N 1
ATOM 4106 C CA . ILE A 1 505 ? 16.469 97.875 29.938 1 96.38 505 ILE A CA 1
ATOM 4107 C C . ILE A 1 505 ? 15.812 98.375 28.641 1 96.38 505 ILE A C 1
ATOM 4109 O O . ILE A 1 505 ? 14.93 99.25 28.688 1 96.38 505 ILE A O 1
ATOM 4113 N N . HIS A 1 506 ? 16.266 97.812 27.516 1 97.31 506 HIS A N 1
ATOM 4114 C CA . HIS A 1 506 ? 15.758 98.188 26.203 1 97.31 506 HIS A CA 1
ATOM 4115 C C . HIS A 1 506 ? 14.938 97.062 25.578 1 97.31 506 HIS A C 1
ATOM 4117 O O . HIS A 1 506 ? 15.438 95.938 25.438 1 97.31 506 HIS A O 1
ATOM 4123 N N . ILE A 1 507 ? 13.641 97.312 25.328 1 97.69 507 ILE A N 1
ATOM 4124 C CA . ILE A 1 507 ? 12.75 96.375 24.672 1 97.69 507 ILE A CA 1
ATOM 4125 C C . ILE A 1 507 ? 12.562 96.75 23.203 1 97.69 507 ILE A C 1
ATOM 4127 O O . ILE A 1 507 ? 12.078 97.875 22.922 1 97.69 507 ILE A O 1
ATOM 4131 N N . LYS A 1 508 ? 12.977 95.812 22.312 1 97.25 508 LYS A N 1
ATOM 4132 C CA . LYS A 1 508 ? 12.961 96.125 20.891 1 97.25 508 LYS A CA 1
ATOM 4133 C C . LYS A 1 508 ? 12.141 95.062 20.109 1 97.25 508 LYS A C 1
ATOM 4135 O O . LYS A 1 508 ? 12.102 93.938 20.484 1 97.25 508 LYS A O 1
ATOM 4140 N N . GLY A 1 509 ? 11.328 95.5 19.125 1 96.69 509 GLY A N 1
ATOM 4141 C CA . GLY A 1 509 ? 10.594 94.688 18.203 1 96.69 509 GLY A CA 1
ATOM 4142 C C . GLY A 1 509 ? 10.703 95.125 16.766 1 96.69 509 GLY A C 1
ATOM 4143 O O . GLY A 1 509 ? 10.312 96.25 16.422 1 96.69 509 GLY A O 1
ATOM 4144 N N . VAL A 1 510 ? 11.359 94.25 15.984 1 96 510 VAL A N 1
ATOM 4145 C CA . VAL A 1 510 ? 11.562 94.562 14.586 1 96 510 VAL A CA 1
ATOM 4146 C C . VAL A 1 510 ? 11.289 93.375 13.695 1 96 510 VAL A C 1
ATOM 4148 O O . VAL A 1 510 ? 11.227 92.25 14.18 1 96 510 VAL A O 1
ATOM 4151 N N . VAL A 1 511 ? 11.023 93.688 12.438 1 94.88 511 VAL A N 1
ATOM 4152 C CA . VAL A 1 511 ? 10.938 92.625 11.422 1 94.88 511 VAL A CA 1
ATOM 4153 C C . VAL A 1 511 ? 12.281 92.438 10.719 1 94.88 511 VAL A C 1
ATOM 4155 O O . VAL A 1 511 ? 12.852 93.438 10.234 1 94.88 511 VAL A O 1
ATOM 4158 N N . GLU A 1 512 ? 12.828 91.312 10.914 1 92.19 512 GLU A N 1
ATOM 4159 C CA . GLU A 1 512 ? 14.086 91 10.242 1 92.19 512 GLU A CA 1
ATOM 4160 C C . GLU A 1 512 ? 13.969 89.75 9.422 1 92.19 512 GLU A C 1
ATOM 4162 O O . GLU A 1 512 ? 13.633 88.688 9.961 1 92.19 512 GLU A O 1
ATOM 4167 N N . ASN A 1 513 ? 14.344 89.688 8.102 1 89 513 ASN A N 1
ATOM 4168 C CA . ASN A 1 513 ? 14.391 88.5 7.234 1 89 513 ASN A CA 1
ATOM 4169 C C . ASN A 1 513 ? 13.109 87.688 7.336 1 89 513 ASN A C 1
ATOM 4171 O O . ASN A 1 513 ? 13.156 86.5 7.586 1 89 513 ASN A O 1
ATOM 4175 N N . ASN A 1 514 ? 11.898 88.312 7.301 1 89.19 514 ASN A N 1
ATOM 4176 C CA . ASN A 1 514 ? 10.57 87.688 7.297 1 89.19 514 ASN A CA 1
ATOM 4177 C C . ASN A 1 514 ? 10.242 87.062 8.648 1 89.19 514 ASN A C 1
ATOM 4179 O O . ASN A 1 514 ? 9.398 86.188 8.727 1 89.19 514 ASN A O 1
ATOM 4183 N N . SER A 1 515 ? 11.07 87.375 9.633 1 94.56 515 SER A N 1
ATOM 4184 C CA . SER A 1 515 ? 10.781 87 11 1 94.56 515 SER A CA 1
ATOM 4185 C C . SER A 1 515 ? 10.648 88.188 11.922 1 94.56 515 SER A C 1
ATOM 4187 O O . SER A 1 515 ? 11.148 89.25 11.617 1 94.56 515 SER A O 1
ATOM 4189 N N . ILE A 1 516 ? 9.922 88 12.938 1 96.12 516 ILE A N 1
ATOM 4190 C CA . ILE A 1 516 ? 9.797 89 13.984 1 96.12 516 ILE A CA 1
ATOM 4191 C C . ILE A 1 516 ? 10.836 88.75 15.07 1 96.12 516 ILE A C 1
ATOM 4193 O O . ILE A 1 516 ? 10.961 87.625 15.562 1 96.12 516 ILE A O 1
ATOM 4197 N N . ILE A 1 517 ? 11.609 89.75 15.367 1 96.75 517 ILE A N 1
ATOM 4198 C CA . ILE A 1 517 ? 12.602 89.625 16.438 1 96.75 517 ILE A CA 1
ATOM 4199 C C . ILE A 1 517 ? 12.234 90.5 17.594 1 96.75 517 ILE A C 1
ATOM 4201 O O . ILE A 1 517 ? 12.203 91.75 17.438 1 96.75 517 ILE A O 1
ATOM 4205 N N . LEU A 1 518 ? 11.891 89.938 18.703 1 97.06 518 LEU A N 1
ATOM 4206 C CA . LEU A 1 518 ? 11.727 90.688 19.953 1 97.06 518 LEU A CA 1
ATOM 4207 C C . LEU A 1 518 ? 12.977 90.562 20.812 1 97.06 518 LEU A C 1
ATOM 4209 O O . LEU A 1 518 ? 13.508 89.5 21 1 97.06 518 LEU A O 1
ATOM 4213 N N . SER A 1 519 ? 13.484 91.688 21.312 1 97.06 519 SER A N 1
ATOM 4214 C CA . SER A 1 519 ? 14.727 91.688 22.078 1 97.06 519 SER A CA 1
ATOM 4215 C C . SER A 1 519 ? 14.562 92.375 23.438 1 97.06 519 SER A C 1
ATOM 4217 O O . SER A 1 519 ? 13.844 93.375 23.531 1 97.06 519 SER A O 1
ATOM 4219 N N . VAL A 1 520 ? 15.117 91.875 24.438 1 96.62 520 VAL A N 1
ATOM 4220 C CA . VAL A 1 520 ? 15.289 92.5 25.75 1 96.62 520 VAL A CA 1
ATOM 4221 C C . VAL A 1 520 ? 16.781 92.625 26.047 1 96.62 520 VAL A C 1
ATOM 4223 O O . VAL A 1 520 ? 17.516 91.688 26.125 1 96.62 520 VAL A O 1
ATOM 4226 N N . ILE A 1 521 ? 17.203 93.938 26.141 1 96.19 521 ILE A N 1
ATOM 4227 C CA . ILE A 1 521 ? 18.609 94.25 26.312 1 96.19 521 ILE A CA 1
ATOM 4228 C C . ILE A 1 521 ? 18.828 95 27.625 1 96.19 521 ILE A C 1
ATOM 4230 O O . ILE A 1 521 ? 18.172 96 27.891 1 96.19 521 ILE A O 1
ATOM 4234 N N . ASP A 1 522 ? 19.641 94.438 28.453 1 94.62 522 ASP A N 1
ATOM 4235 C CA . ASP A 1 522 ? 19.984 95.125 29.703 1 94.62 522 ASP A CA 1
ATOM 4236 C C . ASP A 1 522 ? 21.469 95.5 29.75 1 94.62 522 ASP A C 1
ATOM 4238 O O . ASP A 1 522 ? 22.281 94.875 29.031 1 94.62 522 ASP A O 1
ATOM 4242 N N . ASP A 1 523 ? 21.875 96.5 30.484 1 91.56 523 ASP A N 1
ATOM 4243 C CA . ASP A 1 523 ? 23.266 96.875 30.641 1 91.56 523 ASP A CA 1
ATOM 4244 C C . ASP A 1 523 ? 23.781 96.5 32.031 1 91.56 523 ASP A C 1
ATOM 4246 O O . ASP A 1 523 ? 24.578 97.25 32.625 1 91.56 523 ASP A O 1
ATOM 4250 N N . GLY A 1 524 ? 23.312 95.5 32.562 1 90.31 524 GLY A N 1
ATOM 4251 C CA . GLY A 1 524 ? 23.688 95.062 33.906 1 90.31 524 GLY A CA 1
ATOM 4252 C C . GLY A 1 524 ? 24.984 94.312 33.938 1 90.31 524 GLY A C 1
ATOM 4253 O O . GLY A 1 524 ? 25.875 94.5 33.125 1 90.31 524 GLY A O 1
ATOM 4254 N N . MET A 1 525 ? 25.094 93.438 34.875 1 88.62 525 MET A N 1
ATOM 4255 C CA . MET A 1 525 ? 26.328 92.688 35.188 1 88.62 525 MET A CA 1
ATOM 4256 C C . MET A 1 525 ? 26.672 91.688 34.125 1 88.62 525 MET A C 1
ATOM 4258 O O . MET A 1 525 ? 27.828 91.375 33.906 1 88.62 525 MET A O 1
ATOM 4262 N N . GLY A 1 526 ? 25.656 91.188 33.406 1 89.38 526 GLY A N 1
ATOM 4263 C CA . GLY A 1 526 ? 25.875 90.125 32.438 1 89.38 526 GLY A CA 1
ATOM 4264 C C . GLY A 1 526 ? 26.234 88.812 33.094 1 89.38 526 GLY A C 1
ATOM 4265 O O . GLY A 1 526 ? 26.141 88.625 34.312 1 89.38 526 GLY A O 1
ATOM 4266 N N . MET A 1 527 ? 26.375 87.75 32.25 1 88.12 527 MET A N 1
ATOM 4267 C CA . MET A 1 527 ? 26.672 86.438 32.719 1 88.12 527 MET A CA 1
ATOM 4268 C C . MET A 1 527 ? 27.953 85.875 32.125 1 88.12 527 MET A C 1
ATOM 4270 O O . MET A 1 527 ? 28.328 86.25 31.016 1 88.12 527 MET A O 1
ATOM 4274 N N . SER A 1 528 ? 28.625 85.062 32.875 1 88.25 528 SER A N 1
ATOM 4275 C CA . SER A 1 528 ? 29.797 84.375 32.344 1 88.25 528 SER A CA 1
ATOM 4276 C C . SER A 1 528 ? 29.422 83.312 31.297 1 88.25 528 SER A C 1
ATOM 4278 O O . SER A 1 528 ? 28.25 82.875 31.234 1 88.25 528 SER A O 1
ATOM 4280 N N . ARG A 1 529 ? 30.344 82.938 30.531 1 86 529 ARG A N 1
ATOM 4281 C CA . ARG A 1 529 ? 30.109 81.938 29.5 1 86 529 ARG A CA 1
ATOM 4282 C C . ARG A 1 529 ? 29.609 80.625 30.125 1 86 529 ARG A C 1
ATOM 4284 O O . ARG A 1 529 ? 28.719 79.938 29.562 1 86 529 ARG A O 1
ATOM 4291 N N . ASP A 1 530 ? 30.094 80.312 31.266 1 84.12 530 ASP A N 1
ATOM 4292 C CA . ASP A 1 530 ? 29.703 79.062 31.953 1 84.12 530 ASP A CA 1
ATOM 4293 C C . ASP A 1 530 ? 28.25 79.125 32.406 1 84.12 530 ASP A C 1
ATOM 4295 O O . ASP A 1 530 ? 27.516 78.188 32.281 1 84.12 530 ASP A O 1
ATOM 4299 N N . THR A 1 531 ? 27.891 80.25 32.875 1 82.25 531 THR A N 1
ATOM 4300 C CA . THR A 1 531 ? 26.531 80.438 33.344 1 82.25 531 THR A CA 1
ATOM 4301 C C . THR A 1 531 ? 25.531 80.375 32.188 1 82.25 531 THR A C 1
ATOM 4303 O O . THR A 1 531 ? 24.453 79.812 32.312 1 82.25 531 THR A O 1
ATOM 4306 N N . LEU A 1 532 ? 25.938 80.938 31.141 1 84.19 532 LEU A N 1
ATOM 4307 C CA . LEU A 1 532 ? 25.094 81 29.953 1 84.19 532 LEU A CA 1
ATOM 4308 C C . LEU A 1 532 ? 24.875 79.625 29.375 1 84.19 532 LEU A C 1
ATOM 4310 O O . LEU A 1 532 ? 23.766 79.25 28.984 1 84.19 532 LEU A O 1
ATOM 4314 N N . GLN A 1 533 ? 25.906 78.812 29.375 1 81 533 GLN A N 1
ATOM 4315 C CA . GLN A 1 533 ? 25.797 77.438 28.844 1 81 533 GLN A CA 1
ATOM 4316 C C . GLN A 1 533 ? 24.938 76.562 29.734 1 81 533 GLN A C 1
ATOM 4318 O O . GLN A 1 533 ? 24.156 75.75 29.234 1 81 533 GLN A O 1
ATOM 4323 N N . SER A 1 534 ? 24.984 76.812 30.953 1 78.69 534 SER A N 1
ATOM 4324 C CA . SER A 1 534 ? 24.219 76 31.891 1 78.69 534 SER A CA 1
ATOM 4325 C C . SER A 1 534 ? 22.734 76.312 31.812 1 78.69 534 SER A C 1
ATOM 4327 O O . SER A 1 534 ? 21.891 75.438 32.031 1 78.69 534 SER A O 1
ATOM 4329 N N . LEU A 1 535 ? 22.391 77.5 31.578 1 75.25 535 LEU A N 1
ATOM 4330 C CA . LEU A 1 535 ? 21.016 77.938 31.5 1 75.25 535 LEU A CA 1
ATOM 4331 C C . LEU A 1 535 ? 20.312 77.375 30.281 1 75.25 535 LEU A C 1
ATOM 4333 O O . LEU A 1 535 ? 19.125 77.062 30.328 1 75.25 535 LEU A O 1
ATOM 4337 N N . LEU A 1 536 ? 21.141 77.188 29.297 1 71.94 536 LEU A N 1
ATOM 4338 C CA . LEU A 1 536 ? 20.562 76.688 28.047 1 71.94 536 LEU A CA 1
ATOM 4339 C C . LEU A 1 536 ? 20.469 75.125 28.078 1 71.94 536 LEU A C 1
ATOM 4341 O O . LEU A 1 536 ? 19.688 74.562 27.328 1 71.94 536 LEU A O 1
ATOM 4345 N N . GLU A 1 537 ? 21.203 74.562 29 1 66.69 537 GLU A N 1
ATOM 4346 C CA . GLU A 1 537 ? 21.141 73.125 29.125 1 66.69 537 GLU A CA 1
ATOM 4347 C C . GLU A 1 537 ? 20.031 72.688 30.078 1 66.69 537 GLU A C 1
ATOM 4349 O O . GLU A 1 537 ? 19.766 73.375 31.078 1 66.69 537 GLU A O 1
ATOM 4354 N N . ASP A 1 538 ? 18.781 72.188 29.703 1 55.91 538 ASP A N 1
ATOM 4355 C CA . ASP A 1 538 ? 17.516 71.75 30.25 1 55.91 538 ASP A CA 1
ATOM 4356 C C . ASP A 1 538 ? 17.688 71.188 31.672 1 55.91 538 ASP A C 1
ATOM 4358 O O . ASP A 1 538 ? 17.547 70 31.906 1 55.91 538 ASP A O 1
ATOM 4362 N N . LYS A 1 539 ? 18.406 71.625 32.625 1 51.53 539 LYS A N 1
ATOM 4363 C CA . LYS A 1 539 ? 18.438 71.062 33.969 1 51.53 539 LYS A CA 1
ATOM 4364 C C . LYS A 1 539 ? 17.297 71.562 34.844 1 51.53 539 LYS A C 1
ATOM 4366 O O . LYS A 1 539 ? 16.938 72.75 34.781 1 51.53 539 LYS A O 1
ATOM 4371 N N . PRO A 1 540 ? 16.812 70.625 35.562 1 50.88 540 PRO A N 1
ATOM 4372 C CA . PRO A 1 540 ? 15.742 70.875 36.5 1 50.88 540 PRO A CA 1
ATOM 4373 C C . PRO A 1 540 ? 16.172 71.938 37.562 1 50.88 540 PRO A C 1
ATOM 4375 O O . PRO A 1 540 ? 17.266 71.812 38.125 1 50.88 540 PRO A O 1
ATOM 4378 N N . GLY A 1 541 ? 15.602 73.188 37.781 1 49.25 541 GLY A N 1
ATOM 4379 C CA . GLY A 1 541 ? 15.766 74.125 38.875 1 49.25 541 GLY A CA 1
ATOM 4380 C C . GLY A 1 541 ? 16.047 75.562 38.375 1 49.25 541 GLY A C 1
ATOM 4381 O O . GLY A 1 541 ? 15.375 76.5 38.781 1 49.25 541 GLY A O 1
ATOM 4382 N N . ARG A 1 542 ? 17.297 75.875 37.906 1 50.25 542 ARG A N 1
ATOM 4383 C CA . ARG A 1 542 ? 17.922 77.125 37.5 1 50.25 542 ARG A CA 1
ATOM 4384 C C . ARG A 1 542 ? 17.703 77.375 36.031 1 50.25 542 ARG A C 1
ATOM 4386 O O . ARG A 1 542 ? 17.906 76.5 35.188 1 50.25 542 ARG A O 1
ATOM 4393 N N . GLY A 1 543 ? 16.891 78.438 35.594 1 55.72 543 GLY A N 1
ATOM 4394 C CA . GLY A 1 543 ? 16.828 78.812 34.188 1 55.72 543 GLY A CA 1
ATOM 4395 C C . GLY A 1 543 ? 15.555 78.312 33.5 1 55.72 543 GLY A C 1
ATOM 4396 O O . GLY A 1 543 ? 15.469 78.25 32.281 1 55.72 543 GLY A O 1
ATOM 4397 N N . TYR A 1 544 ? 14.656 77.812 34.25 1 59 544 TYR A N 1
ATOM 4398 C CA . TYR A 1 544 ? 13.391 77.188 33.875 1 59 544 TYR A CA 1
ATOM 4399 C C . TYR A 1 544 ? 12.547 78.188 33.031 1 59 544 TYR A C 1
ATOM 4401 O O . TYR A 1 544 ? 11.859 77.75 32.094 1 59 544 TYR A O 1
ATOM 4409 N N . GLY A 1 545 ? 12.828 79.438 33.25 1 69.81 545 GLY A N 1
ATOM 4410 C CA . GLY A 1 545 ? 12 80.375 32.562 1 69.81 545 GLY A CA 1
ATOM 4411 C C . GLY A 1 545 ? 12.344 80.562 31.094 1 69.81 545 GLY A C 1
ATOM 4412 O O . GLY A 1 545 ? 11.453 80.5 30.234 1 69.81 545 GLY A O 1
ATOM 4413 N N . ILE A 1 546 ? 13.617 80.562 30.859 1 79.75 546 ILE A N 1
ATOM 4414 C CA . ILE A 1 546 ? 14.078 80.812 29.484 1 79.75 546 ILE A CA 1
ATOM 4415 C C . ILE A 1 546 ? 13.75 79.562 28.656 1 79.75 546 ILE A C 1
ATOM 4417 O O . ILE A 1 546 ? 13.195 79.625 27.547 1 79.75 546 ILE A O 1
ATOM 4421 N N . SER A 1 547 ? 14.047 78.438 29.219 1 81.19 547 SER A N 1
ATOM 4422 C CA . SER A 1 547 ? 13.828 77.188 28.5 1 81.19 547 SER A CA 1
ATOM 4423 C C . SER A 1 547 ? 12.344 76.938 28.266 1 81.19 547 SER A C 1
ATOM 4425 O O . SER A 1 547 ? 11.961 76.375 27.219 1 81.19 547 SER A O 1
ATOM 4427 N N . ASN A 1 548 ? 11.609 77.312 29.156 1 76.56 548 ASN A N 1
ATOM 4428 C CA . ASN A 1 548 ? 10.164 77.125 29.016 1 76.56 548 ASN A CA 1
ATOM 4429 C C . ASN A 1 548 ? 9.602 77.938 27.859 1 76.56 548 ASN A C 1
ATOM 4431 O O . ASN A 1 548 ? 8.789 77.438 27.078 1 76.56 548 ASN A O 1
ATOM 4435 N N . VAL A 1 549 ? 10.07 79.25 27.828 1 85.06 549 VAL A N 1
ATOM 4436 C CA . VAL A 1 549 ? 9.578 80.125 26.75 1 85.06 549 VAL A CA 1
ATOM 4437 C C . VAL A 1 549 ? 10.086 79.562 25.406 1 85.06 549 VAL A C 1
ATOM 4439 O O . VAL A 1 549 ? 9.336 79.562 24.422 1 85.06 549 VAL A O 1
ATOM 4442 N N . ASP A 1 550 ? 11.281 79.062 25.406 1 88.19 550 ASP A N 1
ATOM 4443 C CA . ASP A 1 550 ? 11.875 78.5 24.188 1 88.19 550 ASP A CA 1
ATOM 4444 C C . ASP A 1 550 ? 11.086 77.312 23.719 1 88.19 550 ASP A C 1
ATOM 4446 O O . ASP A 1 550 ? 10.742 77.188 22.531 1 88.19 550 ASP A O 1
ATOM 4450 N N . ARG A 1 551 ? 10.797 76.438 24.594 1 81.62 551 ARG A N 1
ATOM 4451 C CA . ARG A 1 551 ? 10.07 75.25 24.281 1 81.62 551 ARG A CA 1
ATOM 4452 C C . ARG A 1 551 ? 8.672 75.562 23.766 1 81.62 551 ARG A C 1
ATOM 4454 O O . ARG A 1 551 ? 8.203 74.938 22.812 1 81.62 551 ARG A O 1
ATOM 4461 N N . ARG A 1 552 ? 8.016 76.438 24.312 1 79.12 552 ARG A N 1
ATOM 4462 C CA . ARG A 1 552 ? 6.656 76.812 23.922 1 79.12 552 ARG A CA 1
ATOM 4463 C C . ARG A 1 552 ? 6.625 77.438 22.531 1 79.12 552 ARG A C 1
ATOM 4465 O O . ARG A 1 552 ? 5.715 77.125 21.75 1 79.12 552 ARG A O 1
ATOM 4472 N N . ILE A 1 553 ? 7.609 78.25 22.344 1 87.25 553 ILE A N 1
ATOM 4473 C CA . ILE A 1 553 ? 7.688 78.875 21.031 1 87.25 553 ILE A CA 1
ATOM 4474 C C . ILE A 1 553 ? 7.957 77.812 19.969 1 87.25 553 ILE A C 1
ATOM 4476 O O . ILE A 1 553 ? 7.297 77.812 18.938 1 87.25 553 ILE A O 1
ATOM 4480 N N . LYS A 1 554 ? 8.828 76.875 20.25 1 88.12 554 LYS A N 1
ATOM 4481 C CA . LYS A 1 554 ? 9.172 75.812 19.312 1 88.12 554 LYS A CA 1
ATOM 4482 C C . LYS A 1 554 ? 7.996 74.875 19.078 1 88.12 554 LYS A C 1
ATOM 4484 O O . LYS A 1 554 ? 7.758 74.438 17.969 1 88.12 554 LYS A O 1
ATOM 4489 N N . LEU A 1 555 ? 7.305 74.625 20.109 1 79.25 555 LEU A N 1
ATOM 4490 C CA . LEU A 1 555 ? 6.148 73.75 20.031 1 79.25 555 LEU A CA 1
ATOM 4491 C C . LEU A 1 555 ? 5.047 74.375 19.172 1 79.25 555 LEU A C 1
ATOM 4493 O O . LEU A 1 555 ? 4.367 73.688 18.422 1 79.25 555 LEU A O 1
ATOM 4497 N N . LYS A 1 556 ? 4.934 75.625 19.25 1 79.44 556 LYS A N 1
ATOM 4498 C CA . LYS A 1 556 ? 3.803 76.312 18.609 1 79.44 556 LYS A CA 1
ATOM 4499 C C . LYS A 1 556 ? 4.164 76.75 17.188 1 79.44 556 LYS A C 1
ATOM 4501 O O . LYS A 1 556 ? 3.318 76.75 16.297 1 79.44 556 LYS A O 1
ATOM 4506 N N . PHE A 1 557 ? 5.438 77.188 17.078 1 88.56 557 PHE A N 1
ATOM 4507 C CA . PHE A 1 557 ? 5.754 77.875 15.812 1 88.56 557 PHE A CA 1
ATOM 4508 C C . PHE A 1 557 ? 6.805 77.062 15.047 1 88.56 557 PHE A C 1
ATOM 4510 O O . PHE A 1 557 ? 7.055 77.312 13.867 1 88.56 557 PHE A O 1
ATOM 4517 N N . GLY A 1 558 ? 7.461 76.125 15.609 1 88.44 558 GLY A N 1
ATOM 4518 C CA . GLY A 1 558 ? 8.453 75.312 14.93 1 88.44 558 GLY A CA 1
ATOM 4519 C C . GLY A 1 558 ? 9.852 75.438 15.5 1 88.44 558 GLY A C 1
ATOM 4520 O O . GLY A 1 558 ? 10.148 76.438 16.172 1 88.44 558 GLY A O 1
ATOM 4521 N N . GLU A 1 559 ? 10.703 74.562 15.219 1 89.81 559 GLU A N 1
ATOM 4522 C CA . GLU A 1 559 ? 12.039 74.438 15.781 1 89.81 559 GLU A CA 1
ATOM 4523 C C . GLU A 1 559 ? 12.938 75.562 15.297 1 89.81 559 GLU A C 1
ATOM 4525 O O . GLU A 1 559 ? 13.961 75.875 15.914 1 89.81 559 GLU A O 1
ATOM 4530 N N . TYR A 1 560 ? 12.469 76.125 14.172 1 91.75 560 TYR A N 1
ATOM 4531 C CA . TYR A 1 560 ? 13.266 77.188 13.602 1 91.75 560 TYR A CA 1
ATOM 4532 C C . TYR A 1 560 ? 13.203 78.438 14.469 1 91.75 560 TYR A C 1
ATOM 4534 O O . TYR A 1 560 ? 14.125 79.25 14.469 1 91.75 560 TYR A O 1
ATOM 4542 N N . TYR A 1 561 ? 12.18 78.688 15.219 1 92.88 561 TYR A N 1
ATOM 4543 C CA . TYR A 1 561 ? 11.961 79.812 16.094 1 92.88 561 TYR A CA 1
ATOM 4544 C C . TYR A 1 561 ? 12.383 79.5 17.531 1 92.88 561 TYR A C 1
ATOM 4546 O O . TYR A 1 561 ? 12.68 78.375 17.844 1 92.88 561 TYR A O 1
ATOM 4554 N N . GLY A 1 562 ? 12.469 80.562 18.344 1 92.62 562 GLY A N 1
ATOM 4555 C CA . GLY A 1 562 ? 12.891 80.312 19.703 1 92.62 562 GLY A CA 1
ATOM 4556 C C . GLY A 1 562 ? 13.617 81.5 20.328 1 92.62 562 GLY A C 1
ATOM 4557 O O . GLY A 1 562 ? 13.477 82.625 19.859 1 92.62 562 GLY A O 1
ATOM 4558 N N . VAL A 1 563 ? 14.336 81.125 21.484 1 94.12 563 VAL A N 1
ATOM 4559 C CA . VAL A 1 563 ? 15 82.125 22.281 1 94.12 563 VAL A CA 1
ATOM 4560 C C . VAL A 1 563 ? 16.516 82 22.141 1 94.12 563 VAL A C 1
ATOM 4562 O O . VAL A 1 563 ? 17.047 80.875 22.156 1 94.12 563 VAL A O 1
ATOM 4565 N N . LYS A 1 564 ? 17.219 83.062 21.719 1 94.19 564 LYS A N 1
ATOM 4566 C CA . LYS A 1 564 ? 18.688 83.125 21.719 1 94.19 564 LYS A CA 1
ATOM 4567 C C . LYS A 1 564 ? 19.172 84.125 22.781 1 94.19 564 LYS A C 1
ATOM 4569 O O . LYS A 1 564 ? 18.594 85.188 22.969 1 94.19 564 LYS A O 1
ATOM 4574 N N . VAL A 1 565 ? 20.156 83.75 23.578 1 93.06 565 VAL A N 1
ATOM 4575 C CA . VAL A 1 565 ? 20.672 84.562 24.672 1 93.06 565 VAL A CA 1
ATOM 4576 C C . VAL A 1 565 ? 22.125 84.938 24.391 1 93.06 565 VAL A C 1
ATOM 4578 O O . VAL A 1 565 ? 22.938 84.062 24.031 1 93.06 565 VAL A O 1
ATOM 4581 N N . TYR A 1 566 ? 22.422 86.188 24.344 1 93.12 566 TYR A N 1
ATOM 4582 C CA . TYR A 1 566 ? 23.781 86.75 24.25 1 93.12 566 TYR A CA 1
ATOM 4583 C C . TYR A 1 566 ? 24.156 87.5 25.484 1 93.12 566 TYR A C 1
ATOM 4585 O O . TYR A 1 566 ? 23.453 88.438 25.875 1 93.12 566 TYR A O 1
ATOM 4593 N N . SER A 1 567 ? 25.172 87.062 26.25 1 92 567 SER A N 1
ATOM 4594 C CA . SER A 1 567 ? 25.562 87.75 27.469 1 92 567 SER A CA 1
ATOM 4595 C C . SER A 1 567 ? 27.078 87.75 27.672 1 92 567 SER A C 1
ATOM 4597 O O . SER A 1 567 ? 27.75 86.812 27.25 1 92 567 SER A O 1
ATOM 4599 N N . ARG A 1 568 ? 27.672 88.875 28.094 1 89.12 568 ARG A N 1
ATOM 4600 C CA . ARG A 1 568 ? 29.062 88.938 28.5 1 89.12 568 ARG A CA 1
ATOM 4601 C C . ARG A 1 568 ? 29.188 89.625 29.859 1 89.12 568 ARG A C 1
ATOM 4603 O O . ARG A 1 568 ? 28.484 90.625 30.125 1 89.12 568 ARG A O 1
ATOM 4610 N N . LEU A 1 569 ? 30.016 89.125 30.641 1 88.88 569 LEU A N 1
ATOM 4611 C CA . LEU A 1 569 ? 30.219 89.688 31.969 1 88.88 569 LEU A CA 1
ATOM 4612 C C . LEU A 1 569 ? 30.641 91.125 31.875 1 88.88 569 LEU A C 1
ATOM 4614 O O . LEU A 1 569 ? 31.578 91.5 31.156 1 88.88 569 LEU A O 1
ATOM 4618 N N . GLY A 1 570 ? 29.922 92 32.531 1 86.62 570 GLY A N 1
ATOM 4619 C CA . GLY A 1 570 ? 30.234 93.375 32.594 1 86.62 570 GLY A CA 1
ATOM 4620 C C . GLY A 1 570 ? 29.594 94.188 31.484 1 86.62 570 GLY A C 1
ATOM 4621 O O . GLY A 1 570 ? 29.672 95.438 31.469 1 86.62 570 GLY A O 1
ATOM 4622 N N . ALA A 1 571 ? 29.016 93.562 30.469 1 88.31 571 ALA A N 1
ATOM 4623 C CA . ALA A 1 571 ? 28.469 94.312 29.312 1 88.31 571 ALA A CA 1
ATOM 4624 C C . ALA A 1 571 ? 26.953 94.188 29.266 1 88.31 571 ALA A C 1
ATOM 4626 O O . ALA A 1 571 ? 26.297 94.938 28.531 1 88.31 571 ALA A O 1
ATOM 4627 N N . GLY A 1 572 ? 26.344 93.312 30.047 1 92 572 GLY A N 1
ATOM 4628 C CA . GLY A 1 572 ? 24.906 93.188 30.031 1 92 572 GLY A CA 1
ATOM 4629 C C . GLY A 1 572 ? 24.453 91.938 29.312 1 92 572 GLY A C 1
ATOM 4630 O O . GLY A 1 572 ? 25.25 91 29.047 1 92 572 GLY A O 1
ATOM 4631 N N . THR A 1 573 ? 23.188 91.75 29.125 1 94.06 573 THR A N 1
ATOM 4632 C CA . THR A 1 573 ? 22.578 90.562 28.516 1 94.06 573 THR A CA 1
ATOM 4633 C C . THR A 1 573 ? 21.578 91 27.438 1 94.06 573 THR A C 1
ATOM 4635 O O . THR A 1 573 ? 20.844 92 27.594 1 94.06 573 THR A O 1
ATOM 4638 N N . THR A 1 574 ? 21.641 90.312 26.266 1 95.56 574 THR A N 1
ATOM 4639 C CA . THR A 1 574 ? 20.672 90.5 25.172 1 95.56 574 THR A CA 1
ATOM 4640 C C . THR A 1 574 ? 19.922 89.188 24.906 1 95.56 574 THR A C 1
ATOM 4642 O O . THR A 1 574 ? 20.547 88.125 24.625 1 95.56 574 THR A O 1
ATOM 4645 N N . ILE A 1 575 ? 18.641 89.25 25.031 1 95.44 575 ILE A N 1
ATOM 4646 C CA . ILE A 1 575 ? 17.781 88.125 24.688 1 95.44 575 ILE A CA 1
ATOM 4647 C C . ILE A 1 575 ? 17.031 88.438 23.391 1 95.44 575 ILE A C 1
ATOM 4649 O O . ILE A 1 575 ? 16.438 89.5 23.25 1 95.44 575 ILE A O 1
ATOM 4653 N N . ARG A 1 576 ? 17.047 87.5 22.469 1 96.06 576 ARG A N 1
ATOM 4654 C CA . ARG A 1 576 ? 16.328 87.625 21.203 1 96.06 576 ARG A CA 1
ATOM 4655 C C . ARG A 1 576 ? 15.289 86.5 21.031 1 96.06 576 ARG A C 1
ATOM 4657 O O . ARG A 1 576 ? 15.617 85.312 21.109 1 96.06 576 ARG A O 1
ATOM 4664 N N . ILE A 1 577 ? 14.102 86.938 20.875 1 96.81 577 ILE A N 1
ATOM 4665 C CA . ILE A 1 577 ? 12.992 86 20.625 1 96.81 577 ILE A CA 1
ATOM 4666 C C . ILE A 1 577 ? 12.602 86.062 19.141 1 96.81 577 ILE A C 1
ATOM 4668 O O . ILE A 1 577 ? 12.164 87.125 18.656 1 96.81 577 ILE A O 1
ATOM 4672 N N . ILE A 1 578 ? 12.828 85 18.422 1 95.94 578 ILE A N 1
ATOM 4673 C CA . ILE A 1 578 ? 12.531 84.938 17 1 95.94 578 ILE A CA 1
ATOM 4674 C C . ILE A 1 578 ? 11.148 84.312 16.797 1 95.94 578 ILE A C 1
ATOM 4676 O O . ILE A 1 578 ? 10.891 83.188 17.25 1 95.94 578 ILE A O 1
ATOM 4680 N N . LEU A 1 579 ? 10.234 85 16.094 1 96.06 579 LEU A N 1
ATOM 4681 C CA . LEU A 1 579 ? 8.859 84.562 15.875 1 96.06 579 LEU A CA 1
ATOM 4682 C C . LEU A 1 579 ? 8.492 84.625 14.398 1 96.06 579 LEU A C 1
ATOM 4684 O O . LEU A 1 579 ? 9.078 85.438 13.664 1 96.06 579 LEU A O 1
ATOM 4688 N N . PRO A 1 580 ? 7.562 83.812 13.969 1 94.38 580 PRO A N 1
ATOM 4689 C CA . PRO A 1 580 ? 7.09 83.938 12.594 1 94.38 580 PRO A CA 1
ATOM 4690 C C . PRO A 1 580 ? 6.137 85.125 12.406 1 94.38 580 PRO A C 1
ATOM 4692 O O . PRO A 1 580 ? 5.57 85.625 13.383 1 94.38 580 PRO A O 1
ATOM 4695 N N . GLN A 1 581 ? 6.074 85.5 11.172 1 90.94 581 GLN A N 1
ATOM 4696 C CA . GLN A 1 581 ? 5.094 86.5 10.812 1 90.94 581 GLN A CA 1
ATOM 4697 C C . GLN A 1 581 ? 3.713 85.875 10.602 1 90.94 581 GLN A C 1
ATOM 4699 O O . GLN A 1 581 ? 3.219 85.812 9.477 1 90.94 581 GLN A O 1
ATOM 4704 N N . ASN A 1 582 ? 3.223 85.312 11.68 1 82.94 582 ASN A N 1
ATOM 4705 C CA . ASN A 1 582 ? 1.892 84.75 11.656 1 82.94 582 ASN A CA 1
ATOM 4706 C C . ASN A 1 582 ? 0.876 85.562 12.398 1 82.94 582 ASN A C 1
ATOM 4708 O O . ASN A 1 582 ? 1.134 86 13.516 1 82.94 582 ASN A O 1
ATOM 4712 N N . GLN A 1 583 ? -0.179 86 11.672 1 70.19 583 GLN A N 1
ATOM 4713 C CA . GLN A 1 583 ? -1.227 86.75 12.344 1 70.19 583 GLN A CA 1
ATOM 4714 C C . GLN A 1 583 ? -2.129 85.812 13.172 1 70.19 583 GLN A C 1
ATOM 4716 O O . GLN A 1 583 ? -2.32 84.688 12.836 1 70.19 583 GLN A O 1
ATOM 4721 N N . VAL A 1 584 ? -2.283 86 14.422 1 62.34 584 VAL A N 1
ATOM 4722 C CA . VAL A 1 584 ? -3.215 85.312 15.273 1 62.34 584 VAL A CA 1
ATOM 4723 C C . VAL A 1 584 ? -4.551 85.125 14.555 1 62.34 584 VAL A C 1
ATOM 4725 O O . VAL A 1 584 ? -5.066 86.062 13.961 1 62.34 584 VAL A O 1
ATOM 4728 N N . GLN A 1 585 ? -4.93 83.938 14.094 1 52.59 585 GLN A N 1
ATOM 4729 C CA . GLN A 1 585 ? -6.332 83.875 13.695 1 52.59 585 GLN A CA 1
ATOM 4730 C C . GLN A 1 585 ? -7.258 84.062 14.891 1 52.59 585 GLN A C 1
ATOM 4732 O O . GLN A 1 585 ? -7.207 83.312 15.875 1 52.59 585 GLN A O 1
ATOM 4737 N N . VAL A 1 586 ? -7.504 85.312 15.203 1 43.78 586 VAL A N 1
ATOM 4738 C CA . VAL A 1 586 ? -8.562 85.562 16.172 1 43.78 586 VAL A CA 1
ATOM 4739 C C . VAL A 1 586 ? -9.805 84.75 15.812 1 43.78 586 VAL A C 1
ATOM 4741 O O . VAL A 1 586 ? -10.188 84.625 14.648 1 43.78 586 VAL A O 1
ATOM 4744 N N . MET B 1 1 ? -20.516 22.984 -10.297 1 50.84 1 MET B N 1
ATOM 4745 C CA . MET B 1 1 ? -19.562 21.938 -9.922 1 50.84 1 MET B CA 1
ATOM 4746 C C . MET B 1 1 ? -18.672 22.406 -8.773 1 50.84 1 MET B C 1
ATOM 4748 O O . MET B 1 1 ? -18.359 21.625 -7.871 1 50.84 1 MET B O 1
ATOM 4752 N N . ARG B 1 2 ? -18.391 23.719 -8.836 1 70.94 2 ARG B N 1
ATOM 4753 C CA . ARG B 1 2 ? -17.5 24.344 -7.863 1 70.94 2 ARG B CA 1
ATOM 4754 C C . ARG B 1 2 ? -18.156 24.438 -6.492 1 70.94 2 ARG B C 1
ATOM 4756 O O . ARG B 1 2 ? -17.531 24.094 -5.477 1 70.94 2 ARG B O 1
ATOM 4763 N N . PRO B 1 3 ? -19.438 24.672 -6.586 1 72.06 3 PRO B N 1
ATOM 4764 C CA . PRO B 1 3 ? -20.047 24.766 -5.258 1 72.06 3 PRO B CA 1
ATOM 4765 C C . PRO B 1 3 ? -20.312 23.391 -4.637 1 72.06 3 PRO B C 1
ATOM 4767 O O . PRO B 1 3 ? -20.219 23.234 -3.418 1 72.06 3 PRO B O 1
ATOM 4770 N N . PHE B 1 4 ? -20.609 22.453 -5.477 1 67.69 4 PHE B N 1
ATOM 4771 C CA . PHE B 1 4 ? -20.828 21.109 -4.98 1 67.69 4 PHE B CA 1
ATOM 4772 C C . PHE B 1 4 ? -19.547 20.516 -4.402 1 67.69 4 PHE B C 1
ATOM 4774 O O . PHE B 1 4 ? -19.562 19.922 -3.326 1 67.69 4 PHE B O 1
ATOM 4781 N N . TYR B 1 5 ? -18.531 20.703 -5.137 1 70.5 5 TYR B N 1
ATOM 4782 C CA . TYR B 1 5 ? -17.234 20.25 -4.668 1 70.5 5 TYR B CA 1
ATOM 4783 C C . TYR B 1 5 ? -16.875 20.891 -3.332 1 70.5 5 TYR B C 1
ATOM 4785 O O . TYR B 1 5 ? -16.406 20.219 -2.414 1 70.5 5 TYR B O 1
ATOM 4793 N N . LYS B 1 6 ? -17.172 22.094 -3.281 1 74.12 6 LYS B N 1
ATOM 4794 C CA . LYS B 1 6 ? -16.828 22.828 -2.066 1 74.12 6 LYS B CA 1
ATOM 4795 C C . LYS B 1 6 ? -17.688 22.391 -0.891 1 74.12 6 LYS B C 1
ATOM 4797 O O . LYS B 1 6 ? -17.188 22.172 0.212 1 74.12 6 LYS B O 1
ATOM 4802 N N . LYS B 1 7 ? -18.938 22.125 -1.129 1 74.94 7 LYS B N 1
ATOM 4803 C CA . LYS B 1 7 ? -19.875 21.844 -0.046 1 74.94 7 LYS B CA 1
ATOM 4804 C C . LYS B 1 7 ? -19.812 20.375 0.375 1 74.94 7 LYS B C 1
ATOM 4806 O O . LYS B 1 7 ? -19.875 20.062 1.566 1 74.94 7 LYS B O 1
ATOM 4811 N N . TYR B 1 8 ? -19.5 19.531 -0.549 1 71.19 8 TYR B N 1
ATOM 4812 C CA . TYR B 1 8 ? -19.719 18.125 -0.203 1 71.19 8 TYR B CA 1
ATOM 4813 C C . TYR B 1 8 ? -18.375 17.406 -0.061 1 71.19 8 TYR B C 1
ATOM 4815 O O . TYR B 1 8 ? -18.297 16.359 0.589 1 71.19 8 TYR B O 1
ATOM 4823 N N . ILE B 1 9 ? -17.359 17.906 -0.599 1 74.88 9 ILE B N 1
ATOM 4824 C CA . ILE B 1 9 ? -16.094 17.203 -0.527 1 74.88 9 ILE B CA 1
ATOM 4825 C C . ILE B 1 9 ? -15.086 18.047 0.26 1 74.88 9 ILE B C 1
ATOM 4827 O O . ILE B 1 9 ? -14.539 17.594 1.268 1 74.88 9 ILE B O 1
ATOM 4831 N N . TYR B 1 10 ? -15.031 19.312 -0.139 1 75.44 10 TYR B N 1
ATOM 4832 C CA . TYR B 1 10 ? -14 20.156 0.441 1 75.44 10 TYR B CA 1
ATOM 4833 C C . TYR B 1 10 ? -14.305 20.469 1.902 1 75.44 10 TYR B C 1
ATOM 4835 O O . TYR B 1 10 ? -13.461 20.25 2.775 1 75.44 10 TYR B O 1
ATOM 4843 N N . MET B 1 11 ? -15.492 20.812 2.223 1 75.88 11 MET B N 1
ATOM 4844 C CA . MET B 1 11 ? -15.812 21.281 3.568 1 75.88 11 MET B CA 1
ATOM 4845 C C . MET B 1 11 ? -15.805 20.125 4.559 1 75.88 11 MET B C 1
ATOM 4847 O O . MET B 1 11 ? -15.242 20.234 5.648 1 75.88 11 MET B O 1
ATOM 4851 N N . PRO B 1 12 ? -16.406 19.031 4.113 1 76 12 PRO B N 1
ATOM 4852 C CA . PRO B 1 12 ? -16.359 17.922 5.066 1 76 12 PRO B CA 1
ATOM 4853 C C . PRO B 1 12 ? -14.93 17.453 5.34 1 76 12 PRO B C 1
ATOM 4855 O O . PRO B 1 12 ? -14.609 17.047 6.461 1 76 12 PRO B O 1
ATOM 4858 N N . PHE B 1 13 ? -14.062 17.547 4.41 1 80.06 13 PHE B N 1
ATOM 4859 C CA . PHE B 1 13 ? -12.672 17.156 4.582 1 80.06 13 PHE B CA 1
ATOM 4860 C C . PHE B 1 13 ? -11.914 18.156 5.438 1 80.06 13 PHE B C 1
ATOM 4862 O O . PHE B 1 13 ? -11.133 17.781 6.309 1 80.06 13 PHE B O 1
ATOM 4869 N N . VAL B 1 14 ? -12.211 19.375 5.215 1 76.38 14 VAL B N 1
ATOM 4870 C CA . VAL B 1 14 ? -11.492 20.438 5.918 1 76.38 14 VAL B CA 1
ATOM 4871 C C . VAL B 1 14 ? -11.945 20.5 7.371 1 76.38 14 VAL B C 1
ATOM 4873 O O . VAL B 1 14 ? -11.172 20.859 8.258 1 76.38 14 VAL B O 1
ATOM 4876 N N . ASN B 1 15 ? -13.156 19.984 7.617 1 76.88 15 ASN B N 1
ATOM 4877 C CA . ASN B 1 15 ? -13.703 20.047 8.969 1 76.88 15 ASN B CA 1
ATOM 4878 C C . ASN B 1 15 ? -13.242 18.875 9.82 1 76.88 15 ASN B C 1
ATOM 4880 O O . ASN B 1 15 ? -13.352 18.906 11.047 1 76.88 15 ASN B O 1
ATOM 4884 N N . LEU B 1 16 ? -12.695 17.922 9.164 1 78.25 16 LEU B N 1
ATOM 4885 C CA . LEU B 1 16 ? -12.188 16.766 9.906 1 78.25 16 LEU B CA 1
ATOM 4886 C C . LEU B 1 16 ? -10.914 17.125 10.664 1 78.25 16 LEU B C 1
ATOM 4888 O O . LEU B 1 16 ? -10.148 17.984 10.234 1 78.25 16 LEU B O 1
ATOM 4892 N N . SER B 1 17 ? -10.766 16.406 11.742 1 76 17 SER B N 1
ATOM 4893 C CA . SER B 1 17 ? -9.523 16.578 12.484 1 76 17 SER B CA 1
ATOM 4894 C C . SER B 1 17 ? -8.32 16.125 11.656 1 76 17 SER B C 1
ATOM 4896 O O . SER B 1 17 ? -8.469 15.398 10.68 1 76 17 SER B O 1
ATOM 4898 N N . PHE B 1 18 ? -7.273 16.656 11.938 1 77.25 18 PHE B N 1
ATOM 4899 C CA . PHE B 1 18 ? -6.062 16.297 11.211 1 77.25 18 PHE B CA 1
ATOM 4900 C C . PHE B 1 18 ? -5.824 14.789 11.281 1 77.25 18 PHE B C 1
ATOM 4902 O O . PHE B 1 18 ? -5.449 14.164 10.281 1 77.25 18 PHE B O 1
ATOM 4909 N N . ARG B 1 19 ? -6.102 14.242 12.43 1 75.56 19 ARG B N 1
ATOM 4910 C CA . ARG B 1 19 ? -5.957 12.797 12.609 1 75.56 19 ARG B CA 1
ATOM 4911 C C . ARG B 1 19 ? -6.902 12.031 11.695 1 75.56 19 ARG B C 1
ATOM 4913 O O . ARG B 1 19 ? -6.496 11.07 11.039 1 75.56 19 ARG B O 1
ATOM 4920 N N . SER B 1 20 ? -8.055 12.492 11.648 1 79.81 20 SER B N 1
ATOM 4921 C CA . SER B 1 20 ? -9.055 11.812 10.828 1 79.81 20 SER B CA 1
ATOM 4922 C C . SER B 1 20 ? -8.758 11.992 9.336 1 79.81 20 SER B C 1
ATOM 4924 O O . SER B 1 20 ? -9.008 11.086 8.539 1 79.81 20 SER B O 1
ATOM 4926 N N . LYS B 1 21 ? -8.242 13.102 8.977 1 81.88 21 LYS B N 1
ATOM 4927 C CA . LYS B 1 21 ? -7.875 13.344 7.582 1 81.88 21 LYS B CA 1
ATOM 4928 C C . LYS B 1 21 ? -6.766 12.398 7.133 1 81.88 21 LYS B C 1
ATOM 4930 O O . LYS B 1 21 ? -6.844 11.812 6.051 1 81.88 21 LYS B O 1
ATOM 4935 N N . LEU B 1 22 ? -5.797 12.352 8.016 1 78.25 22 LEU B N 1
ATOM 4936 C CA . LEU B 1 22 ? -4.672 11.484 7.684 1 78.25 22 LEU B CA 1
ATOM 4937 C C . LEU B 1 22 ? -5.113 10.031 7.613 1 78.25 22 LEU B C 1
ATOM 4939 O O . LEU B 1 22 ? -4.664 9.281 6.738 1 78.25 22 LEU B O 1
ATOM 4943 N N . PHE B 1 23 ? -5.996 9.711 8.5 1 79.81 23 PHE B N 1
ATOM 4944 C CA . PHE B 1 23 ? -6.52 8.344 8.492 1 79.81 23 PHE B CA 1
ATOM 4945 C C . PHE B 1 23 ? -7.277 8.062 7.203 1 79.81 23 PHE B C 1
ATOM 4947 O O . PHE B 1 23 ? -7.117 6.996 6.605 1 79.81 23 PHE B O 1
ATOM 4954 N N . LEU B 1 24 ? -8.102 8.93 6.816 1 80.88 24 LEU B N 1
ATOM 4955 C CA . LEU B 1 24 ? -8.898 8.758 5.605 1 80.88 24 LEU B CA 1
ATOM 4956 C C . LEU B 1 24 ? -8 8.625 4.379 1 80.88 24 LEU B C 1
ATOM 4958 O O . LEU B 1 24 ? -8.219 7.746 3.537 1 80.88 24 LEU B O 1
ATOM 4962 N N . VAL B 1 25 ? -7.035 9.477 4.293 1 78.88 25 VAL B N 1
ATOM 4963 C CA . VAL B 1 25 ? -6.133 9.453 3.146 1 78.88 25 VAL B CA 1
ATOM 4964 C C . VAL B 1 25 ? -5.32 8.156 3.156 1 78.88 25 VAL B C 1
ATOM 4966 O O . VAL B 1 25 ? -5.117 7.539 2.109 1 78.88 25 VAL B O 1
ATOM 4969 N N . PHE B 1 26 ? -5.016 7.73 4.293 1 77.06 26 PHE B N 1
ATOM 4970 C CA . PHE B 1 26 ? -4.211 6.52 4.414 1 77.06 26 PHE B CA 1
ATOM 4971 C C . PHE B 1 26 ? -5.023 5.285 4.047 1 77.06 26 PHE B C 1
ATOM 4973 O O . PHE B 1 26 ? -4.504 4.355 3.43 1 77.06 26 PHE B O 1
ATOM 4980 N N . VAL B 1 27 ? -6.211 5.273 4.496 1 78.19 27 VAL B N 1
ATOM 4981 C CA . VAL B 1 27 ? -7.082 4.164 4.137 1 78.19 27 VAL B CA 1
ATOM 4982 C C . VAL B 1 27 ? -7.211 4.07 2.619 1 78.19 27 VAL B C 1
ATOM 4984 O O . VAL B 1 27 ? -7.117 2.982 2.047 1 78.19 27 VAL B O 1
ATOM 4987 N N . LEU B 1 28 ? -7.301 5.172 2.006 1 78.44 28 LEU B N 1
ATOM 4988 C CA . LEU B 1 28 ? -7.516 5.219 0.563 1 78.44 28 LEU B CA 1
ATOM 4989 C C . LEU B 1 28 ? -6.242 4.859 -0.19 1 78.44 28 LEU B C 1
ATOM 4991 O O . LEU B 1 28 ? -6.301 4.277 -1.275 1 78.44 28 LEU B O 1
ATOM 4995 N N . VAL B 1 29 ? -5.113 5.113 0.448 1 77.25 29 VAL B N 1
ATOM 4996 C CA . VAL B 1 29 ? -3.871 4.973 -0.305 1 77.25 29 VAL B CA 1
ATOM 4997 C C . VAL B 1 29 ? -3.201 3.646 0.047 1 77.25 29 VAL B C 1
ATOM 4999 O O . VAL B 1 29 ? -2.406 3.119 -0.734 1 77.25 29 VAL B O 1
ATOM 5002 N N . THR B 1 30 ? -3.496 3.088 1.194 1 77.12 30 THR B N 1
ATOM 5003 C CA . THR B 1 30 ? -2.771 1.892 1.608 1 77.12 30 THR B CA 1
ATOM 5004 C C . THR B 1 30 ? -3.711 0.693 1.7 1 77.12 30 THR B C 1
ATOM 5006 O O . THR B 1 30 ? -3.508 -0.315 1.021 1 77.12 30 THR B O 1
ATOM 5009 N N . ILE B 1 31 ? -4.816 0.852 2.453 1 78.19 31 ILE B N 1
ATOM 5010 C CA . ILE B 1 31 ? -5.656 -0.298 2.77 1 78.19 31 ILE B CA 1
ATOM 5011 C C . ILE B 1 31 ? -6.379 -0.77 1.509 1 78.19 31 ILE B C 1
ATOM 5013 O O . ILE B 1 31 ? -6.344 -1.957 1.175 1 78.19 31 ILE B O 1
ATOM 5017 N N . ILE B 1 32 ? -6.926 0.136 0.794 1 81.12 32 ILE B N 1
ATOM 5018 C CA . ILE B 1 32 ? -7.738 -0.23 -0.362 1 81.12 32 ILE B CA 1
ATOM 5019 C C . ILE B 1 32 ? -6.848 -0.834 -1.446 1 81.12 32 ILE B C 1
ATOM 5021 O O . ILE B 1 32 ? -7.113 -1.937 -1.932 1 81.12 32 ILE B O 1
ATOM 5025 N N . PRO B 1 33 ? -5.699 -0.196 -1.79 1 79.94 33 PRO B N 1
ATOM 5026 C CA . PRO B 1 33 ? -4.832 -0.795 -2.807 1 79.94 33 PRO B CA 1
ATOM 5027 C C . PRO B 1 33 ? -4.262 -2.145 -2.375 1 79.94 33 PRO B C 1
ATOM 5029 O O . PRO B 1 33 ? -4.121 -3.053 -3.199 1 79.94 33 PRO B O 1
ATOM 5032 N N . MET B 1 34 ? -3.986 -2.328 -1.13 1 80.44 34 MET B N 1
ATOM 5033 C CA . MET B 1 34 ? -3.447 -3.596 -0.644 1 80.44 34 MET B CA 1
ATOM 5034 C C . MET B 1 34 ? -4.492 -4.703 -0.736 1 80.44 34 MET B C 1
ATOM 5036 O O . MET B 1 34 ? -4.176 -5.828 -1.129 1 80.44 34 MET B O 1
ATOM 5040 N N . MET B 1 35 ? -5.711 -4.367 -0.434 1 82.62 35 MET B N 1
ATOM 5041 C CA . MET B 1 35 ? -6.789 -5.344 -0.532 1 82.62 35 MET B CA 1
ATOM 5042 C C . MET B 1 35 ? -7.055 -5.715 -1.986 1 82.62 35 MET B C 1
ATOM 5044 O O . MET B 1 35 ? -7.293 -6.887 -2.299 1 82.62 35 MET B O 1
ATOM 5048 N N . LEU B 1 36 ? -6.984 -4.781 -2.816 1 83.19 36 LEU B N 1
ATOM 5049 C CA . LEU B 1 36 ? -7.191 -5.035 -4.238 1 83.19 36 LEU B CA 1
ATOM 5050 C C . LEU B 1 36 ? -6.051 -5.871 -4.812 1 83.19 36 LEU B C 1
ATOM 5052 O O . LEU B 1 36 ? -6.277 -6.754 -5.645 1 83.19 36 LEU B O 1
ATOM 5056 N N . LEU B 1 37 ? -4.918 -5.602 -4.312 1 81.19 37 LEU B N 1
ATOM 5057 C CA . LEU B 1 37 ? -3.768 -6.359 -4.789 1 81.19 37 LEU B CA 1
ATOM 5058 C C . LEU B 1 37 ? -3.861 -7.816 -4.355 1 81.19 37 LEU B C 1
ATOM 5060 O O . LEU B 1 37 ? -3.514 -8.719 -5.121 1 81.19 37 LEU B O 1
ATOM 5064 N N . VAL B 1 38 ? -4.281 -8.047 -3.18 1 80.25 38 VAL B N 1
ATOM 5065 C CA . VAL B 1 38 ? -4.465 -9.406 -2.684 1 80.25 38 VAL B CA 1
ATOM 5066 C C . VAL B 1 38 ? -5.52 -10.125 -3.52 1 80.25 38 VAL B C 1
ATOM 5068 O O . VAL B 1 38 ? -5.324 -11.281 -3.922 1 80.25 38 VAL B O 1
ATOM 5071 N N . TYR B 1 39 ? -6.535 -9.453 -3.844 1 84.75 39 TYR B N 1
ATOM 5072 C CA . TYR B 1 39 ? -7.629 -10.016 -4.625 1 84.75 39 TYR B CA 1
ATOM 5073 C C . TYR B 1 39 ? -7.172 -10.344 -6.043 1 84.75 39 TYR B C 1
ATOM 5075 O O . TYR B 1 39 ? -7.43 -11.438 -6.543 1 84.75 39 TYR B O 1
ATOM 5083 N N . PHE B 1 40 ? -6.492 -9.453 -6.59 1 82.25 40 PHE B N 1
ATOM 5084 C CA . PHE B 1 40 ? -6.047 -9.656 -7.961 1 82.25 40 PHE B CA 1
ATOM 5085 C C . PHE B 1 40 ? -4.977 -10.742 -8.023 1 82.25 40 PHE B C 1
ATOM 5087 O O . PHE B 1 40 ? -4.941 -11.531 -8.977 1 82.25 40 PHE B O 1
ATOM 5094 N N . SER B 1 41 ? -4.152 -10.742 -7.066 1 80.44 41 SER B N 1
ATOM 5095 C CA . SER B 1 41 ? -3.137 -11.789 -7.012 1 80.44 41 SER B CA 1
ATOM 5096 C C . SER B 1 41 ? -3.771 -13.172 -6.914 1 80.44 41 SER B C 1
ATOM 5098 O O . SER B 1 41 ? -3.332 -14.109 -7.586 1 80.44 41 SER B O 1
ATOM 5100 N N . PHE B 1 42 ? -4.844 -13.305 -6.219 1 84.44 42 PHE B N 1
ATOM 5101 C CA . PHE B 1 42 ? -5.559 -14.562 -6.055 1 84.44 42 PHE B CA 1
ATOM 5102 C C . PHE B 1 42 ? -6.195 -15 -7.371 1 84.44 42 PHE B C 1
ATOM 5104 O O . PHE B 1 42 ? -6.039 -16.141 -7.797 1 84.44 42 PHE B O 1
ATOM 5111 N N . GLU B 1 43 ? -6.859 -14.094 -7.926 1 85.25 43 GLU B N 1
ATOM 5112 C CA . GLU B 1 43 ? -7.578 -14.422 -9.148 1 85.25 43 GLU B CA 1
ATOM 5113 C C . GLU B 1 43 ? -6.613 -14.789 -10.273 1 85.25 43 GLU B C 1
ATOM 5115 O O . GLU B 1 43 ? -6.891 -15.695 -11.07 1 85.25 43 GLU B O 1
ATOM 5120 N N . LEU B 1 44 ? -5.535 -14.195 -10.328 1 82 44 LEU B N 1
ATOM 5121 C CA . LEU B 1 44 ? -4.555 -14.445 -11.375 1 82 44 LEU B CA 1
ATOM 5122 C C . LEU B 1 44 ? -3.844 -15.781 -11.148 1 82 44 LEU B C 1
ATOM 5124 O O . LEU B 1 44 ? -3.635 -16.547 -12.086 1 82 44 LEU B O 1
ATOM 5128 N N . THR B 1 45 ? -3.539 -15.945 -9.906 1 82 45 THR B N 1
ATOM 5129 C CA . THR B 1 45 ? -2.908 -17.219 -9.586 1 82 45 THR B CA 1
ATOM 5130 C C . THR B 1 45 ? -3.854 -18.375 -9.883 1 82 45 THR B C 1
ATOM 5132 O O . THR B 1 45 ? -3.441 -19.391 -10.461 1 82 45 THR B O 1
ATOM 5135 N N . LYS B 1 46 ? -5.035 -18.25 -9.492 1 86.81 46 LYS B N 1
ATOM 5136 C CA . LYS B 1 46 ? -6.051 -19.266 -9.75 1 86.81 46 LYS B CA 1
ATOM 5137 C C . LYS B 1 46 ? -6.184 -19.547 -11.242 1 86.81 46 LYS B C 1
ATOM 5139 O O . LYS B 1 46 ? -6.195 -20.703 -11.672 1 86.81 46 LYS B O 1
ATOM 5144 N N . SER B 1 47 ? -6.195 -18.484 -11.992 1 87 47 SER B N 1
ATOM 5145 C CA . SER B 1 47 ? -6.363 -18.609 -13.438 1 87 47 SER B CA 1
ATOM 5146 C C . SER B 1 47 ? -5.156 -19.297 -14.07 1 87 47 SER B C 1
ATOM 5148 O O . SER B 1 47 ? -5.312 -20.188 -14.906 1 87 47 SER B O 1
ATOM 5150 N N . LYS B 1 48 ? -4 -18.938 -13.648 1 83.88 48 LYS B N 1
ATOM 5151 C CA . LYS B 1 48 ? -2.783 -19.5 -14.227 1 83.88 48 LYS B CA 1
ATOM 5152 C C . LYS B 1 48 ? -2.611 -20.969 -13.82 1 83.88 48 LYS B C 1
ATOM 5154 O O . LYS B 1 48 ? -2.188 -21.797 -14.633 1 83.88 48 LYS B O 1
ATOM 5159 N N . LEU B 1 49 ? -2.938 -21.281 -12.625 1 84.12 49 LEU B N 1
ATOM 5160 C CA . LEU B 1 49 ? -2.871 -22.672 -12.172 1 84.12 49 LEU B CA 1
ATOM 5161 C C . LEU B 1 49 ? -3.863 -23.531 -12.938 1 84.12 49 LEU B C 1
ATOM 5163 O O . LEU B 1 49 ? -3.535 -24.656 -13.336 1 84.12 49 LEU B O 1
ATOM 5167 N N . THR B 1 50 ? -5.008 -22.922 -13.148 1 87.69 50 THR B N 1
ATOM 5168 C CA . THR B 1 50 ? -6.023 -23.656 -13.898 1 87.69 50 THR B CA 1
ATOM 5169 C C . THR B 1 50 ? -5.543 -23.938 -15.32 1 87.69 50 THR B C 1
ATOM 5171 O O . THR B 1 50 ? -5.711 -25.047 -15.828 1 87.69 50 THR B O 1
ATOM 5174 N N . GLU B 1 51 ? -4.941 -22.953 -15.875 1 87.12 51 GLU B N 1
ATOM 5175 C CA . GLU B 1 51 ? -4.441 -23.109 -17.234 1 87.12 51 GLU B CA 1
ATOM 5176 C C . GLU B 1 51 ? -3.346 -24.156 -17.312 1 87.12 51 GLU B C 1
ATOM 5178 O O . GLU B 1 51 ? -3.328 -24.984 -18.234 1 87.12 51 GLU B O 1
ATOM 5183 N N . GLN B 1 52 ? -2.506 -24.156 -16.391 1 83.31 52 GLN B N 1
ATOM 5184 C CA . GLN B 1 52 ? -1.407 -25.109 -16.359 1 83.31 52 GLN B CA 1
ATOM 5185 C C . GLN B 1 52 ? -1.923 -26.531 -16.141 1 83.31 52 GLN B C 1
ATOM 5187 O O . GLN B 1 52 ? -1.446 -27.469 -16.781 1 83.31 52 GLN B O 1
ATOM 5192 N N . ILE B 1 53 ? -2.826 -26.656 -15.258 1 87.31 53 ILE B N 1
ATOM 5193 C CA . ILE B 1 53 ? -3.414 -27.969 -15 1 87.31 53 ILE B CA 1
ATOM 5194 C C . ILE B 1 53 ? -4.125 -28.484 -16.25 1 87.31 53 ILE B C 1
ATOM 5196 O O . ILE B 1 53 ? -4.008 -29.656 -16.609 1 87.31 53 ILE B O 1
ATOM 5200 N N . TYR B 1 54 ? -4.734 -27.562 -16.922 1 88.69 54 TYR B N 1
ATOM 5201 C CA . TYR B 1 54 ? -5.43 -27.922 -18.156 1 88.69 54 TYR B CA 1
ATOM 5202 C C . TYR B 1 54 ? -4.453 -28.453 -19.188 1 88.69 54 TYR B C 1
ATOM 5204 O O . TYR B 1 54 ? -4.695 -29.5 -19.797 1 88.69 54 TYR B O 1
ATOM 5212 N N . ILE B 1 55 ? -3.396 -27.766 -19.391 1 87.06 55 ILE B N 1
ATOM 5213 C CA . ILE B 1 55 ? -2.42 -28.172 -20.391 1 87.06 55 ILE B CA 1
ATOM 5214 C C . ILE B 1 55 ? -1.828 -29.531 -20.016 1 87.06 55 ILE B C 1
ATOM 5216 O O . ILE B 1 55 ? -1.718 -30.406 -20.875 1 87.06 55 ILE B O 1
ATOM 5220 N N . ASN B 1 56 ? -1.558 -29.672 -18.797 1 86.56 56 ASN B N 1
ATOM 5221 C CA . ASN B 1 56 ? -0.999 -30.938 -18.328 1 86.56 56 ASN B CA 1
ATOM 5222 C C . ASN B 1 56 ? -1.982 -32.094 -18.5 1 86.56 56 ASN B C 1
ATOM 5224 O O . ASN B 1 56 ? -1.596 -33.188 -18.938 1 86.56 56 ASN B O 1
ATOM 5228 N N . MET B 1 57 ? -3.191 -31.781 -18.188 1 89.19 57 MET B N 1
ATOM 5229 C CA . MET B 1 57 ? -4.23 -32.812 -18.328 1 89.19 57 MET B CA 1
ATOM 5230 C C . MET B 1 57 ? -4.445 -33.156 -19.797 1 89.19 57 MET B C 1
ATOM 5232 O O . MET B 1 57 ? -4.633 -34.344 -20.125 1 89.19 57 MET B O 1
ATOM 5236 N N . MET B 1 58 ? -4.379 -32.188 -20.609 1 91 58 MET B N 1
ATOM 5237 C CA . MET B 1 58 ? -4.559 -32.406 -22.031 1 91 58 MET B CA 1
ATOM 5238 C C . MET B 1 58 ? -3.453 -33.312 -22.578 1 91 58 MET B C 1
ATOM 5240 O O . MET B 1 58 ? -3.725 -34.281 -23.312 1 91 58 MET B O 1
ATOM 5244 N N . ASN B 1 59 ? -2.264 -33.062 -22.141 1 89.56 59 ASN B N 1
ATOM 5245 C CA . ASN B 1 59 ? -1.12 -33.844 -22.594 1 89.56 59 ASN B CA 1
ATOM 5246 C C . ASN B 1 59 ? -1.147 -35.25 -22.031 1 89.56 59 ASN B C 1
ATOM 5248 O O . ASN B 1 59 ? -0.958 -36.219 -22.766 1 89.56 59 ASN B O 1
ATOM 5252 N N . SER B 1 60 ? -1.421 -35.312 -20.781 1 90.25 60 SER B N 1
ATOM 5253 C CA . SER B 1 60 ? -1.425 -36.625 -20.125 1 90.25 60 SER B CA 1
ATOM 5254 C C . SER B 1 60 ? -2.551 -37.5 -20.656 1 90.25 60 SER B C 1
ATOM 5256 O O . SER B 1 60 ? -2.344 -38.688 -20.938 1 90.25 60 SER B O 1
ATOM 5258 N N . THR B 1 61 ? -3.727 -36.938 -20.828 1 93.25 61 THR B N 1
ATOM 5259 C CA . THR B 1 61 ? -4.867 -37.688 -21.344 1 93.25 61 THR B CA 1
ATOM 5260 C C . THR B 1 61 ? -4.617 -38.125 -22.781 1 93.25 61 THR B C 1
ATOM 5262 O O . THR B 1 61 ? -4.961 -39.25 -23.156 1 93.25 61 THR B O 1
ATOM 5265 N N . ALA B 1 62 ? -4.039 -37.281 -23.547 1 93.12 62 ALA B N 1
ATOM 5266 C CA . ALA B 1 62 ? -3.695 -37.625 -24.922 1 93.12 62 ALA B CA 1
ATOM 5267 C C . ALA B 1 62 ? -2.701 -38.781 -24.953 1 93.12 62 ALA B C 1
ATOM 5269 O O . ALA B 1 62 ? -2.809 -39.688 -25.781 1 93.12 62 ALA B O 1
ATOM 5270 N N . GLN B 1 63 ? -1.805 -38.719 -24.031 1 91.75 63 GLN B N 1
ATOM 5271 C CA . GLN B 1 63 ? -0.805 -39.781 -23.969 1 91.75 63 GLN B CA 1
ATOM 5272 C C . GLN B 1 63 ? -1.437 -41.094 -23.547 1 91.75 63 GLN B C 1
ATOM 5274 O O . GLN B 1 63 ? -1.118 -42.156 -24.094 1 91.75 63 GLN B O 1
ATOM 5279 N N . ILE B 1 64 ? -2.268 -41.062 -22.594 1 93.81 64 ILE B N 1
ATOM 5280 C CA . ILE B 1 64 ? -2.973 -42.25 -22.141 1 93.81 64 ILE B CA 1
ATOM 5281 C C . ILE B 1 64 ? -3.773 -42.844 -23.312 1 93.81 64 ILE B C 1
ATOM 5283 O O . ILE B 1 64 ? -3.754 -44.062 -23.531 1 93.81 64 ILE B O 1
ATOM 5287 N N . THR B 1 65 ? -4.406 -41.969 -24.031 1 94.44 65 THR B N 1
ATOM 5288 C CA . THR B 1 65 ? -5.184 -42.375 -25.203 1 94.44 65 THR B CA 1
ATOM 5289 C C . THR B 1 65 ? -4.297 -43.094 -26.219 1 94.44 65 THR B C 1
ATOM 5291 O O . THR B 1 65 ? -4.656 -44.156 -26.734 1 94.44 65 THR B O 1
ATOM 5294 N N . LYS B 1 66 ? -3.193 -42.5 -26.422 1 92.69 66 LYS B N 1
ATOM 5295 C CA . LYS B 1 66 ? -2.273 -43.094 -27.406 1 92.69 66 LYS B CA 1
ATOM 5296 C C . LYS B 1 66 ? -1.772 -44.469 -26.938 1 92.69 66 LYS B C 1
ATOM 5298 O O . LYS B 1 66 ? -1.693 -45.406 -27.734 1 92.69 66 LYS B O 1
ATOM 5303 N N . ASN B 1 67 ? -1.465 -44.594 -25.734 1 92.69 67 ASN B N 1
ATOM 5304 C CA . ASN B 1 67 ? -0.994 -45.844 -25.188 1 92.69 67 ASN B CA 1
ATOM 5305 C C . ASN B 1 67 ? -2.08 -46.938 -25.234 1 92.69 67 ASN B C 1
ATOM 5307 O O . ASN B 1 67 ? -1.799 -48.094 -25.547 1 92.69 67 ASN B O 1
ATOM 5311 N N . LEU B 1 68 ? -3.229 -46.5 -24.922 1 93.12 68 LEU B N 1
ATOM 5312 C CA . LEU B 1 68 ? -4.355 -47.438 -25 1 93.12 68 LEU B CA 1
ATOM 5313 C C . LEU B 1 68 ? -4.594 -47.875 -26.438 1 93.12 68 LEU B C 1
ATOM 5315 O O . LEU B 1 68 ? -4.824 -49.062 -26.688 1 93.12 68 LEU B O 1
ATOM 5319 N N . GLU B 1 69 ? -4.535 -46.969 -27.344 1 91.81 69 GLU B N 1
ATOM 5320 C CA . GLU B 1 69 ? -4.695 -47.281 -28.766 1 91.81 69 GLU B CA 1
ATOM 5321 C C . GLU B 1 69 ? -3.646 -48.281 -29.219 1 91.81 69 GLU B C 1
ATOM 5323 O O . GLU B 1 69 ? -3.965 -49.219 -29.938 1 91.81 69 GLU B O 1
ATOM 5328 N N . ASN B 1 70 ? -2.453 -48.031 -28.797 1 88.19 70 ASN B N 1
ATOM 5329 C CA . ASN B 1 70 ? -1.374 -48.969 -29.141 1 88.19 70 ASN B CA 1
ATOM 5330 C C . ASN B 1 70 ? -1.644 -50.375 -28.609 1 88.19 70 ASN B C 1
ATOM 5332 O O . ASN B 1 70 ? -1.404 -51.344 -29.297 1 88.19 70 ASN B O 1
ATOM 5336 N N . LYS B 1 71 ? -2.088 -50.375 -27.453 1 89.31 71 LYS B N 1
ATOM 5337 C CA . LYS B 1 71 ? -2.385 -51.656 -26.828 1 89.31 71 LYS B CA 1
ATOM 5338 C C . LYS B 1 71 ? -3.518 -52.375 -27.562 1 89.31 71 LYS B C 1
ATOM 5340 O O . LYS B 1 71 ? -3.408 -53.562 -27.875 1 89.31 71 LYS B O 1
ATOM 5345 N N . LEU B 1 72 ? -4.559 -51.719 -27.906 1 89.19 72 LEU B N 1
ATOM 5346 C CA . LEU B 1 72 ? -5.703 -52.312 -28.609 1 89.19 72 LEU B CA 1
ATOM 5347 C C . LEU B 1 72 ? -5.316 -52.75 -30.016 1 89.19 72 LEU B C 1
ATOM 5349 O O . LEU B 1 72 ? -5.797 -53.781 -30.5 1 89.19 72 LEU B O 1
ATOM 5353 N N . ASP B 1 73 ? -4.527 -51.938 -30.594 1 87.75 73 ASP B N 1
ATOM 5354 C CA . ASP B 1 73 ? -4.031 -52.312 -31.922 1 87.75 73 ASP B CA 1
ATOM 5355 C C . ASP B 1 73 ? -3.266 -53.625 -31.875 1 87.75 73 ASP B C 1
ATOM 5357 O O . ASP B 1 73 ? -3.428 -54.469 -32.75 1 87.75 73 ASP B O 1
ATOM 5361 N N . SER B 1 74 ? -2.51 -53.781 -30.844 1 84.12 74 SER B N 1
ATOM 5362 C CA . SER B 1 74 ? -1.774 -55.031 -30.672 1 84.12 74 SER B CA 1
ATOM 5363 C C . SER B 1 74 ? -2.723 -56.219 -30.516 1 84.12 74 SER B C 1
ATOM 5365 O O . SER B 1 74 ? -2.504 -57.25 -31.109 1 84.12 74 SER B O 1
ATOM 5367 N N . TYR B 1 75 ? -3.736 -56 -29.766 1 87.31 75 TYR B N 1
ATOM 5368 C CA . TYR B 1 75 ? -4.719 -57.062 -29.562 1 87.31 75 TYR B CA 1
ATOM 5369 C C . TYR B 1 75 ? -5.418 -57.406 -30.875 1 87.31 75 TYR B C 1
ATOM 5371 O O . TYR B 1 75 ? -5.688 -58.594 -31.156 1 87.31 75 TYR B O 1
ATOM 5379 N N . GLU B 1 76 ? -5.719 -56.438 -31.609 1 87.25 76 GLU B N 1
ATOM 5380 C CA . GLU B 1 76 ? -6.359 -56.656 -32.906 1 87.25 76 GLU B CA 1
ATOM 5381 C C . GLU B 1 76 ? -5.461 -57.438 -33.844 1 87.25 76 GLU B C 1
ATOM 5383 O O . GLU B 1 76 ? -5.934 -58.344 -34.531 1 87.25 76 GLU B O 1
ATOM 5388 N N . HIS B 1 77 ? -4.25 -57.188 -33.781 1 84.38 77 HIS B N 1
ATOM 5389 C CA . HIS B 1 77 ? -3.311 -57.875 -34.656 1 84.38 77 HIS B CA 1
ATOM 5390 C C . HIS B 1 77 ? -3.166 -59.344 -34.25 1 84.38 77 HIS B C 1
ATOM 5392 O O . HIS B 1 77 ? -3.109 -60.219 -35.094 1 84.38 77 HIS B O 1
ATOM 5398 N N . ILE B 1 78 ? -3.188 -59.531 -33 1 83.62 78 ILE B N 1
ATOM 5399 C CA . ILE B 1 78 ? -3.08 -60.906 -32.531 1 83.62 78 ILE B CA 1
ATOM 5400 C C . ILE B 1 78 ? -4.328 -61.688 -32.906 1 83.62 78 ILE B C 1
ATOM 5402 O O . ILE B 1 78 ? -4.234 -62.844 -33.375 1 83.62 78 ILE B O 1
ATOM 5406 N N . SER B 1 79 ? -5.41 -61.125 -32.75 1 87 79 SER B N 1
ATOM 5407 C CA . SER B 1 79 ? -6.664 -61.781 -33.125 1 87 79 SER B CA 1
ATOM 5408 C C . SER B 1 79 ? -6.723 -62.062 -34.625 1 87 79 SER B C 1
ATOM 5410 O O . SER B 1 79 ? -7.203 -63.125 -35.031 1 87 79 SER B O 1
ATOM 5412 N N . ALA B 1 80 ? -6.195 -61.156 -35.375 1 84 80 ALA B N 1
ATOM 5413 C CA . ALA B 1 80 ? -6.188 -61.312 -36.812 1 84 80 ALA B CA 1
ATOM 5414 C C . ALA B 1 80 ? -5.27 -62.469 -37.25 1 84 80 ALA B C 1
ATOM 5416 O O . ALA B 1 80 ? -5.57 -63.188 -38.188 1 84 80 ALA B O 1
ATOM 5417 N N . SER B 1 81 ? -4.191 -62.625 -36.5 1 80.75 81 SER B N 1
ATOM 5418 C CA . SER B 1 81 ? -3.248 -63.688 -36.812 1 80.75 81 SER B CA 1
ATOM 5419 C C . SER B 1 81 ? -3.883 -65.062 -36.625 1 80.75 81 SER B C 1
ATOM 5421 O O . SER B 1 81 ? -3.576 -66 -37.375 1 80.75 81 SER B O 1
ATOM 5423 N N . ILE B 1 82 ? -4.762 -65.188 -35.75 1 83.06 82 ILE B N 1
ATOM 5424 C CA . ILE B 1 82 ? -5.461 -66.438 -35.5 1 83.06 82 ILE B CA 1
ATOM 5425 C C . ILE B 1 82 ? -6.59 -66.625 -36.531 1 83.06 82 ILE B C 1
ATOM 5427 O O . ILE B 1 82 ? -6.793 -67.688 -37.062 1 83.06 82 ILE B O 1
ATOM 5431 N N . TYR B 1 83 ? -7.195 -65.5 -36.75 1 83 83 TYR B N 1
ATOM 5432 C CA . TYR B 1 83 ? -8.312 -65.5 -37.688 1 83 83 TYR B CA 1
ATOM 5433 C C . TYR B 1 83 ? -7.875 -65.938 -39.094 1 83 83 TYR B C 1
ATOM 5435 O O . TYR B 1 83 ? -8.625 -66.625 -39.781 1 83 83 TYR B O 1
ATOM 5443 N N . LEU B 1 84 ? -6.695 -65.625 -39.438 1 79.12 84 LEU B N 1
ATOM 5444 C CA . LEU B 1 84 ? -6.207 -65.875 -40.781 1 79.12 84 LEU B CA 1
ATOM 5445 C C . LEU B 1 84 ? -5.465 -67.25 -40.875 1 79.12 84 LEU B C 1
ATOM 5447 O O . LEU B 1 84 ? -4.906 -67.562 -41.906 1 79.12 84 LEU B O 1
ATOM 5451 N N . ASP B 1 85 ? -5.461 -67.938 -39.812 1 80.88 85 ASP B N 1
ATOM 5452 C CA . ASP B 1 85 ? -4.797 -69.188 -39.781 1 80.88 85 ASP B CA 1
ATOM 5453 C C . ASP B 1 85 ? -5.648 -70.25 -40.469 1 80.88 85 ASP B C 1
ATOM 5455 O O . ASP B 1 85 ? -6.578 -70.812 -39.875 1 80.88 85 ASP B O 1
ATOM 5459 N N . ASN B 1 86 ? -5.328 -70.688 -41.656 1 81.31 86 ASN B N 1
ATOM 5460 C CA . ASN B 1 86 ? -6.09 -71.688 -42.438 1 81.31 86 ASN B CA 1
ATOM 5461 C C . ASN B 1 86 ? -6.062 -73.062 -41.812 1 81.31 86 ASN B C 1
ATOM 5463 O O . ASN B 1 86 ? -7.02 -73.812 -41.969 1 81.31 86 ASN B O 1
ATOM 5467 N N . ARG B 1 87 ? -4.977 -73.375 -41.219 1 83.06 87 ARG B N 1
ATOM 5468 C CA . ARG B 1 87 ? -4.891 -74.688 -40.594 1 83.06 87 ARG B CA 1
ATOM 5469 C C . ARG B 1 87 ? -5.883 -74.812 -39.438 1 83.06 87 ARG B C 1
ATOM 5471 O O . ARG B 1 87 ? -6.531 -75.812 -39.25 1 83.06 87 ARG B O 1
ATOM 5478 N N . LEU B 1 88 ? -5.973 -73.812 -38.75 1 85.81 88 LEU B N 1
ATOM 5479 C CA . LEU B 1 88 ? -6.934 -73.75 -37.656 1 85.81 88 LEU B CA 1
ATOM 5480 C C . LEU B 1 88 ? -8.359 -73.875 -38.188 1 85.81 88 LEU B C 1
ATOM 5482 O O . LEU B 1 88 ? -9.156 -74.625 -37.625 1 85.81 88 LEU B O 1
ATOM 5486 N N . ALA B 1 89 ? -8.633 -73.188 -39.156 1 87.69 89 ALA B N 1
ATOM 5487 C CA . ALA B 1 89 ? -9.961 -73.25 -39.75 1 87.69 89 ALA B CA 1
ATOM 5488 C C . ALA B 1 89 ? -10.289 -74.688 -40.188 1 87.69 89 ALA B C 1
ATOM 5490 O O . ALA B 1 89 ? -11.398 -75.188 -39.969 1 87.69 89 ALA B O 1
ATOM 5491 N N . ASN B 1 90 ? -9.328 -75.312 -40.781 1 87.06 90 ASN B N 1
ATOM 5492 C CA . ASN B 1 90 ? -9.523 -76.625 -41.25 1 87.06 90 ASN B CA 1
ATOM 5493 C C . ASN B 1 90 ? -9.766 -77.625 -40.094 1 87.06 90 ASN B C 1
ATOM 5495 O O . ASN B 1 90 ? -10.633 -78.5 -40.188 1 87.06 90 ASN B O 1
ATOM 5499 N N . TYR B 1 91 ? -9.016 -77.438 -39.125 1 88.06 91 TYR B N 1
ATOM 5500 C CA . TYR B 1 91 ? -9.156 -78.312 -37.969 1 88.06 91 TYR B CA 1
ATOM 5501 C C . TYR B 1 91 ? -10.523 -78.125 -37.312 1 88.06 91 TYR B C 1
ATOM 5503 O O . TYR B 1 91 ? -11.133 -79.125 -36.844 1 88.06 91 TYR B O 1
ATOM 5511 N N . LEU B 1 92 ? -11.047 -76.938 -37.312 1 89.5 92 LEU B N 1
ATOM 5512 C CA . LEU B 1 92 ? -12.297 -76.688 -36.625 1 89.5 92 LEU B CA 1
ATOM 5513 C C . LEU B 1 92 ? -13.5 -77.062 -37.469 1 89.5 92 LEU B C 1
ATOM 5515 O O . LEU B 1 92 ? -14.602 -77.25 -36.938 1 89.5 92 LEU B O 1
ATOM 5519 N N . THR B 1 93 ? -13.266 -77.25 -38.75 1 88.94 93 THR B N 1
ATOM 5520 C CA . THR B 1 93 ? -14.398 -77.5 -39.625 1 88.94 93 THR B CA 1
ATOM 5521 C C . THR B 1 93 ? -14.359 -78.938 -40.125 1 88.94 93 THR B C 1
ATOM 5523 O O . THR B 1 93 ? -15.344 -79.438 -40.688 1 88.94 93 THR B O 1
ATOM 5526 N N . SER B 1 94 ? -13.344 -79.562 -39.906 1 88.25 94 SER B N 1
ATOM 5527 C CA . SER B 1 94 ? -13.211 -80.938 -40.406 1 88.25 94 SER B CA 1
ATOM 5528 C C . SER B 1 94 ? -14.117 -81.875 -39.625 1 88.25 94 SER B C 1
ATOM 5530 O O . SER B 1 94 ? -14.508 -81.625 -38.5 1 88.25 94 SER B O 1
ATOM 5532 N N . GLU B 1 95 ? -14.508 -83 -40.312 1 87.5 95 GLU B N 1
ATOM 5533 C CA . GLU B 1 95 ? -15.32 -84.062 -39.656 1 87.5 95 GLU B CA 1
ATOM 5534 C C . GLU B 1 95 ? -14.445 -85.125 -39.031 1 87.5 95 GLU B C 1
ATOM 5536 O O . GLU B 1 95 ? -13.562 -85.688 -39.688 1 87.5 95 GLU B O 1
ATOM 5541 N N . TYR B 1 96 ? -14.641 -85.25 -37.812 1 86.94 96 TYR B N 1
ATOM 5542 C CA . TYR B 1 96 ? -13.812 -86.188 -37.062 1 86.94 96 TYR B CA 1
ATOM 5543 C C . TYR B 1 96 ? -14.602 -87.438 -36.75 1 86.94 96 TYR B C 1
ATOM 5545 O O . TYR B 1 96 ? -15.758 -87.375 -36.312 1 86.94 96 TYR B O 1
ATOM 5553 N N . GLN B 1 97 ? -14.125 -88.562 -37.344 1 77.06 97 GLN B N 1
ATOM 5554 C CA . GLN B 1 97 ? -14.672 -89.875 -37 1 77.06 97 GLN B CA 1
ATOM 5555 C C . GLN B 1 97 ? -13.867 -90.5 -35.875 1 77.06 97 GLN B C 1
ATOM 5557 O O . GLN B 1 97 ? -12.703 -90.188 -35.656 1 77.06 97 GLN B O 1
ATOM 5562 N N . ASP B 1 98 ? -14.492 -91.25 -34.812 1 65.31 98 ASP B N 1
ATOM 5563 C CA . ASP B 1 98 ? -13.961 -91.938 -33.625 1 65.31 98 ASP B CA 1
ATOM 5564 C C . ASP B 1 98 ? -12.477 -92.25 -33.781 1 65.31 98 ASP B C 1
ATOM 5566 O O . ASP B 1 98 ? -12.023 -93.312 -33.375 1 65.31 98 ASP B O 1
ATOM 5570 N N . ASP B 1 99 ? -11.688 -91.375 -34.625 1 63.97 99 ASP B N 1
ATOM 5571 C CA . ASP B 1 99 ? -10.273 -91.688 -34.781 1 63.97 99 ASP B CA 1
ATOM 5572 C C . ASP B 1 99 ? -9.398 -90.688 -34.031 1 63.97 99 ASP B C 1
ATOM 5574 O O . ASP B 1 99 ? -9.859 -89.562 -33.656 1 63.97 99 ASP B O 1
ATOM 5578 N N . PRO B 1 100 ? -8.172 -91.125 -33.562 1 73.69 100 PRO B N 1
ATOM 5579 C CA . PRO B 1 100 ? -7.195 -90.375 -32.781 1 73.69 100 PRO B CA 1
ATOM 5580 C C . PRO B 1 100 ? -6.742 -89.062 -33.469 1 73.69 100 PRO B C 1
ATOM 5582 O O . PRO B 1 100 ? -5.949 -88.312 -32.906 1 73.69 100 PRO B O 1
ATOM 5585 N N . SER B 1 101 ? -7.371 -88.75 -34.594 1 76.62 101 SER B N 1
ATOM 5586 C CA . SER B 1 101 ? -6.938 -87.562 -35.375 1 76.62 101 SER B CA 1
ATOM 5587 C C . SER B 1 101 ? -7.309 -86.25 -34.688 1 76.62 101 SER B C 1
ATOM 5589 O O . SER B 1 101 ? -6.68 -85.25 -34.906 1 76.62 101 SER B O 1
ATOM 5591 N N . TYR B 1 102 ? -8.281 -86.375 -33.781 1 80.88 102 TYR B N 1
ATOM 5592 C CA . TYR B 1 102 ? -8.68 -85.125 -33.094 1 80.88 102 TYR B CA 1
ATOM 5593 C C . TYR B 1 102 ? -7.625 -84.688 -32.062 1 80.88 102 TYR B C 1
ATOM 5595 O O . TYR B 1 102 ? -7.586 -83.562 -31.672 1 80.88 102 TYR B O 1
ATOM 5603 N N . LEU B 1 103 ? -6.797 -85.562 -31.703 1 82.12 103 LEU B N 1
ATOM 5604 C CA . LEU B 1 103 ? -5.727 -85.25 -30.781 1 82.12 103 LEU B CA 1
ATOM 5605 C C . LEU B 1 103 ? -4.773 -84.188 -31.406 1 82.12 103 LEU B C 1
ATOM 5607 O O . LEU B 1 103 ? -4.23 -83.375 -30.719 1 82.12 103 LEU B O 1
ATOM 5611 N N . ASP B 1 104 ? -4.617 -84.312 -32.719 1 81.75 104 ASP B N 1
ATOM 5612 C CA . ASP B 1 104 ? -3.779 -83.312 -33.438 1 81.75 104 ASP B CA 1
ATOM 5613 C C . ASP B 1 104 ? -4.367 -81.938 -33.406 1 81.75 104 ASP B C 1
ATOM 5615 O O . ASP B 1 104 ? -3.629 -80.938 -33.344 1 81.75 104 ASP B O 1
ATOM 5619 N N . VAL B 1 105 ? -5.672 -81.875 -33.312 1 83.44 105 VAL B N 1
ATOM 5620 C CA . VAL B 1 105 ? -6.363 -80.625 -33.25 1 83.44 105 VAL B CA 1
ATOM 5621 C C . VAL B 1 105 ? -6.066 -79.938 -31.938 1 83.44 105 VAL B C 1
ATOM 5623 O O . VAL B 1 105 ? -5.688 -78.75 -31.906 1 83.44 105 VAL B O 1
ATOM 5626 N N . TYR B 1 106 ? -6.086 -80.688 -30.844 1 85.38 106 TYR B N 1
ATOM 5627 C CA . TYR B 1 106 ? -5.844 -80.125 -29.516 1 85.38 106 TYR B CA 1
ATOM 5628 C C . TYR B 1 106 ? -4.395 -79.688 -29.375 1 85.38 106 TYR B C 1
ATOM 5630 O O . TYR B 1 106 ? -4.121 -78.625 -28.781 1 85.38 106 TYR B O 1
ATOM 5638 N N . ASN B 1 107 ? -3.57 -80.438 -29.953 1 81.06 107 ASN B N 1
ATOM 5639 C CA . ASN B 1 107 ? -2.154 -80.062 -29.875 1 81.06 107 ASN B CA 1
ATOM 5640 C C . ASN B 1 107 ? -1.853 -78.812 -30.672 1 81.06 107 ASN B C 1
ATOM 5642 O O . ASN B 1 107 ? -1.128 -77.938 -30.188 1 81.06 107 ASN B O 1
ATOM 5646 N N . TYR B 1 108 ? -2.447 -78.75 -31.812 1 81.56 108 TYR B N 1
ATOM 5647 C CA . TYR B 1 108 ? -2.191 -77.562 -32.656 1 81.56 108 TYR B CA 1
ATOM 5648 C C . TYR B 1 108 ? -2.801 -76.312 -32.031 1 81.56 108 TYR B C 1
ATOM 5650 O O . TYR B 1 108 ? -2.109 -75.312 -31.844 1 81.56 108 TYR B O 1
ATOM 5658 N N . ILE B 1 109 ? -4.055 -76.438 -31.672 1 85.94 109 ILE B N 1
ATOM 5659 C CA . ILE B 1 109 ? -4.766 -75.25 -31.141 1 85.94 109 ILE B CA 1
ATOM 5660 C C . ILE B 1 109 ? -4.219 -74.875 -29.766 1 85.94 109 ILE B C 1
ATOM 5662 O O . ILE B 1 109 ? -4.008 -73.688 -29.469 1 85.94 109 ILE B O 1
ATOM 5666 N N . GLY B 1 110 ? -3.994 -75.812 -28.984 1 83.19 110 GLY B N 1
ATOM 5667 C CA . GLY B 1 110 ? -3.398 -75.625 -27.672 1 83.19 110 GLY B CA 1
ATOM 5668 C C . GLY B 1 110 ? -2.043 -74.938 -27.75 1 83.19 110 GLY B C 1
ATOM 5669 O O . GLY B 1 110 ? -1.783 -73.938 -27.031 1 83.19 110 GLY B O 1
ATOM 5670 N N . ASN B 1 111 ? -1.242 -75.375 -28.656 1 74.94 111 ASN B N 1
ATOM 5671 C CA . ASN B 1 111 ? 0.076 -74.812 -28.828 1 74.94 111 ASN B CA 1
ATOM 5672 C C . ASN B 1 111 ? -0.025 -73.375 -29.328 1 74.94 111 ASN B C 1
ATOM 5674 O O . ASN B 1 111 ? 0.75 -72.5 -28.906 1 74.94 111 ASN B O 1
ATOM 5678 N N . ARG B 1 112 ? -0.908 -73.125 -30.234 1 78.62 112 ARG B N 1
ATOM 5679 C CA . ARG B 1 112 ? -1.108 -71.75 -30.766 1 78.62 112 ARG B CA 1
ATOM 5680 C C . ARG B 1 112 ? -1.548 -70.812 -29.656 1 78.62 112 ARG B C 1
ATOM 5682 O O . ARG B 1 112 ? -1 -69.688 -29.531 1 78.62 112 ARG B O 1
ATOM 5689 N N . ILE B 1 113 ? -2.455 -71.188 -28.844 1 84.38 113 ILE B N 1
ATOM 5690 C CA . ILE B 1 113 ? -3 -70.375 -27.797 1 84.38 113 ILE B CA 1
ATOM 5691 C C . ILE B 1 113 ? -1.96 -70.188 -26.688 1 84.38 113 ILE B C 1
ATOM 5693 O O . ILE B 1 113 ? -1.765 -69.062 -26.188 1 84.38 113 ILE B O 1
ATOM 5697 N N . ASP B 1 114 ? -1.333 -71.25 -26.406 1 78.06 114 ASP B N 1
ATOM 5698 C CA . ASP B 1 114 ? -0.308 -71.125 -25.375 1 78.06 114 ASP B CA 1
ATOM 5699 C C . ASP B 1 114 ? 0.82 -70.188 -25.781 1 78.06 114 ASP B C 1
ATOM 5701 O O . ASP B 1 114 ? 1.351 -69.438 -24.953 1 78.06 114 ASP B O 1
ATOM 5705 N N . THR B 1 115 ? 1.173 -70.25 -27 1 73.38 115 THR B N 1
ATOM 5706 C CA . THR B 1 115 ? 2.215 -69.375 -27.5 1 73.38 115 THR B CA 1
ATOM 5707 C C . THR B 1 115 ? 1.785 -67.938 -27.375 1 73.38 115 THR B C 1
ATOM 5709 O O . THR B 1 115 ? 2.576 -67.062 -26.969 1 73.38 115 THR B O 1
ATOM 5712 N N . ILE B 1 116 ? 0.579 -67.688 -27.688 1 79.75 116 ILE B N 1
ATOM 5713 C CA . ILE B 1 116 ? 0.061 -66.375 -27.609 1 79.75 116 ILE B CA 1
ATOM 5714 C C . ILE B 1 116 ? -0.015 -65.875 -26.156 1 79.75 116 ILE B C 1
ATOM 5716 O O . ILE B 1 116 ? 0.384 -64.75 -25.828 1 79.75 116 ILE B O 1
ATOM 5720 N N . MET B 1 117 ? -0.492 -66.688 -25.312 1 82.5 117 MET B N 1
ATOM 5721 C CA . MET B 1 117 ? -0.623 -66.375 -23.891 1 82.5 117 MET B CA 1
ATOM 5722 C C . MET B 1 117 ? 0.744 -66.125 -23.266 1 82.5 117 MET B C 1
ATOM 5724 O O . MET B 1 117 ? 0.879 -65.25 -22.375 1 82.5 117 MET B O 1
ATOM 5728 N N . ALA B 1 118 ? 1.633 -66.875 -23.734 1 72.19 118 ALA B N 1
ATOM 5729 C CA . ALA B 1 118 ? 2.994 -66.688 -23.234 1 72.19 118 ALA B CA 1
ATOM 5730 C C . ALA B 1 118 ? 3.596 -65.375 -23.75 1 72.19 118 ALA B C 1
ATOM 5732 O O . ALA B 1 118 ? 4.344 -64.688 -23.031 1 72.19 118 ALA B O 1
ATOM 5733 N N . ALA B 1 119 ? 3.17 -65.062 -24.953 1 70.94 119 ALA B N 1
ATOM 5734 C CA . ALA B 1 119 ? 3.693 -63.875 -25.578 1 70.94 119 ALA B CA 1
ATOM 5735 C C . ALA B 1 119 ? 3.014 -62.625 -25.016 1 70.94 119 ALA B C 1
ATOM 5737 O O . ALA B 1 119 ? 3.623 -61.562 -24.953 1 70.94 119 ALA B O 1
ATOM 5738 N N . TYR B 1 120 ? 1.808 -62.781 -24.609 1 79.12 120 TYR B N 1
ATOM 5739 C CA . TYR B 1 120 ? 1.042 -61.656 -24.109 1 79.12 120 TYR B CA 1
ATOM 5740 C C . TYR B 1 120 ? 0.513 -61.938 -22.703 1 79.12 120 TYR B C 1
ATOM 5742 O O . TYR B 1 120 ? -0.63 -62.344 -22.531 1 79.12 120 TYR B O 1
ATOM 5750 N N . PRO B 1 121 ? 1.294 -61.5 -21.812 1 79.06 121 PRO B N 1
ATOM 5751 C CA . PRO B 1 121 ? 0.882 -61.812 -20.453 1 79.06 121 PRO B CA 1
ATOM 5752 C C . PRO B 1 121 ? -0.365 -61.031 -20.016 1 79.06 121 PRO B C 1
ATOM 5754 O O . PRO B 1 121 ? -0.956 -61.344 -18.984 1 79.06 121 PRO B O 1
ATOM 5757 N N . ASP B 1 122 ? -0.76 -60.156 -20.875 1 85.69 122 ASP B N 1
ATOM 5758 C CA . ASP B 1 122 ? -1.965 -59.406 -20.594 1 85.69 122 ASP B CA 1
ATOM 5759 C C . ASP B 1 122 ? -3.199 -60.312 -20.562 1 85.69 122 ASP B C 1
ATOM 5761 O O . ASP B 1 122 ? -4.184 -60 -19.891 1 85.69 122 ASP B O 1
ATOM 5765 N N . PHE B 1 123 ? -3.119 -61.344 -21.375 1 88.44 123 PHE B N 1
ATOM 5766 C CA . PHE B 1 123 ? -4.285 -62.219 -21.516 1 88.44 123 PHE B CA 1
ATOM 5767 C C . PHE B 1 123 ? -4.375 -63.188 -20.344 1 88.44 123 PHE B C 1
ATOM 5769 O O . PHE B 1 123 ? -3.443 -63.969 -20.109 1 88.44 123 PHE B O 1
ATOM 5776 N N . ASP B 1 124 ? -5.395 -63.125 -19.656 1 89.44 124 ASP B N 1
ATOM 5777 C CA . ASP B 1 124 ? -5.645 -64.062 -18.594 1 89.44 124 ASP B CA 1
ATOM 5778 C C . ASP B 1 124 ? -6.078 -65.438 -19.156 1 89.44 124 ASP B C 1
ATOM 5780 O O . ASP B 1 124 ? -5.723 -66.5 -18.609 1 89.44 124 ASP B O 1
ATOM 5784 N N . SER B 1 125 ? -6.906 -65.375 -20.188 1 90.19 125 SER B N 1
ATOM 5785 C CA . SER B 1 125 ? -7.355 -66.562 -20.844 1 90.19 125 SER B CA 1
ATOM 5786 C C . SER B 1 125 ? -7.676 -66.312 -22.312 1 90.19 125 SER B C 1
ATOM 5788 O O . SER B 1 125 ? -7.945 -65.188 -22.719 1 90.19 125 SER B O 1
ATOM 5790 N N . ALA B 1 126 ? -7.508 -67.312 -23.109 1 92.69 126 ALA B N 1
ATOM 5791 C CA . ALA B 1 126 ? -7.859 -67.312 -24.531 1 92.69 126 ALA B CA 1
ATOM 5792 C C . ALA B 1 126 ? -8.445 -68.688 -24.938 1 92.69 126 ALA B C 1
ATOM 5794 O O . ALA B 1 126 ? -7.902 -69.75 -24.578 1 92.69 126 ALA B O 1
ATOM 5795 N N . PHE B 1 127 ? -9.531 -68.688 -25.562 1 93.81 127 PHE B N 1
ATOM 5796 C CA . PHE B 1 127 ? -10.164 -69.938 -26 1 93.81 127 PHE B CA 1
ATOM 5797 C C . PHE B 1 127 ? -11.016 -69.688 -27.234 1 93.81 127 PHE B C 1
ATOM 5799 O O . PHE B 1 127 ? -11.242 -68.562 -27.641 1 93.81 127 PHE B O 1
ATOM 5806 N N . ILE B 1 128 ? -11.461 -70.812 -27.859 1 94.75 128 ILE B N 1
ATOM 5807 C CA . ILE B 1 128 ? -12.266 -70.75 -29.078 1 94.75 128 ILE B CA 1
ATOM 5808 C C . ILE B 1 128 ? -13.57 -71.562 -28.875 1 94.75 128 ILE B C 1
ATOM 5810 O O . ILE B 1 128 ? -13.555 -72.688 -28.375 1 94.75 128 ILE B O 1
ATOM 5814 N N . TYR B 1 129 ? -14.664 -70.938 -29.156 1 94.69 129 TYR B N 1
ATOM 5815 C CA . TYR B 1 129 ? -15.938 -71.625 -29.234 1 94.69 129 TYR B CA 1
ATOM 5816 C C . TYR B 1 129 ? -16.109 -72.25 -30.594 1 94.69 129 TYR B C 1
ATOM 5818 O O . TYR B 1 129 ? -15.914 -71.625 -31.641 1 94.69 129 TYR B O 1
ATOM 5826 N N . SER B 1 130 ? -16.422 -73.5 -30.594 1 92.75 130 SER B N 1
ATOM 5827 C CA . SER B 1 130 ? -16.641 -74.188 -31.844 1 92.75 130 SER B CA 1
ATOM 5828 C C . SER B 1 130 ? -18.031 -74.875 -31.875 1 92.75 130 SER B C 1
ATOM 5830 O O . SER B 1 130 ? -18.5 -75.375 -30.875 1 92.75 130 SER B O 1
ATOM 5832 N N . ASP B 1 131 ? -18.656 -74.812 -33 1 86.88 131 ASP B N 1
ATOM 5833 C CA . ASP B 1 131 ? -19.969 -75.438 -33.188 1 86.88 131 ASP B CA 1
ATOM 5834 C C . ASP B 1 131 ? -19.859 -76.75 -33.875 1 86.88 131 ASP B C 1
ATOM 5836 O O . ASP B 1 131 ? -20.875 -77.375 -34.219 1 86.88 131 ASP B O 1
ATOM 5840 N N . ASN B 1 132 ? -18.703 -77.25 -34.094 1 89.81 132 ASN B N 1
ATOM 5841 C CA . ASN B 1 132 ? -18.5 -78.5 -34.75 1 89.81 132 ASN B CA 1
ATOM 5842 C C . ASN B 1 132 ? -18.812 -79.688 -33.812 1 89.81 132 ASN B C 1
ATOM 5844 O O . ASN B 1 132 ? -18.078 -79.938 -32.844 1 89.81 132 ASN B O 1
ATOM 5848 N N . PRO B 1 133 ? -19.875 -80.438 -34.062 1 87.5 133 PRO B N 1
ATOM 5849 C CA . PRO B 1 133 ? -20.266 -81.5 -33.125 1 87.5 133 PRO B CA 1
ATOM 5850 C C . PRO B 1 133 ? -19.312 -82.688 -33.125 1 87.5 133 PRO B C 1
ATOM 5852 O O . PRO B 1 133 ? -19.219 -83.438 -32.156 1 87.5 133 PRO B O 1
ATOM 5855 N N . SER B 1 134 ? -18.625 -82.875 -34.25 1 88.62 134 SER B N 1
ATOM 5856 C CA . SER B 1 134 ? -17.75 -84 -34.375 1 88.62 134 SER B CA 1
ATOM 5857 C C . SER B 1 134 ? -16.438 -83.812 -33.656 1 88.62 134 SER B C 1
ATOM 5859 O O . SER B 1 134 ? -15.672 -84.75 -33.438 1 88.62 134 SER B O 1
ATOM 5861 N N . LEU B 1 135 ? -16.25 -82.562 -33.281 1 88.75 135 LEU B N 1
ATOM 5862 C CA . LEU B 1 135 ? -15.016 -82.25 -32.594 1 88.75 135 LEU B CA 1
ATOM 5863 C C . LEU B 1 135 ? -15.227 -82.25 -31.078 1 88.75 135 LEU B C 1
ATOM 5865 O O . LEU B 1 135 ? -16 -81.438 -30.547 1 88.75 135 LEU B O 1
ATOM 5869 N N . PRO B 1 136 ? -14.57 -83.188 -30.391 1 86.56 136 PRO B N 1
ATOM 5870 C CA . PRO B 1 136 ? -14.688 -83.125 -28.938 1 86.56 136 PRO B CA 1
ATOM 5871 C C . PRO B 1 136 ? -14.141 -81.812 -28.328 1 86.56 136 PRO B C 1
ATOM 5873 O O . PRO B 1 136 ? -13.133 -81.312 -28.797 1 86.56 136 PRO B O 1
ATOM 5876 N N . LYS B 1 137 ? -14.82 -81.375 -27.344 1 88.44 137 LYS B N 1
ATOM 5877 C CA . LYS B 1 137 ? -14.43 -80.125 -26.688 1 88.44 137 LYS B CA 1
ATOM 5878 C C . LYS B 1 137 ? -13.656 -80.375 -25.406 1 88.44 137 LYS B C 1
ATOM 5880 O O . LYS B 1 137 ? -14.094 -81.188 -24.562 1 88.44 137 LYS B O 1
ATOM 5885 N N . ASP B 1 138 ? -12.523 -79.812 -25.25 1 85.62 138 ASP B N 1
ATOM 5886 C CA . ASP B 1 138 ? -11.719 -80 -24.062 1 85.62 138 ASP B CA 1
ATOM 5887 C C . ASP B 1 138 ? -12.109 -79.062 -22.953 1 85.62 138 ASP B C 1
ATOM 5889 O O . ASP B 1 138 ? -11.617 -79.125 -21.828 1 85.62 138 ASP B O 1
ATOM 5893 N N . HIS B 1 139 ? -12.891 -78.062 -23.203 1 86.38 139 HIS B N 1
ATOM 5894 C CA . HIS B 1 139 ? -13.422 -77.062 -22.266 1 86.38 139 HIS B CA 1
ATOM 5895 C C . HIS B 1 139 ? -12.312 -76.188 -21.703 1 86.38 139 HIS B C 1
ATOM 5897 O O . HIS B 1 139 ? -12.445 -75.625 -20.609 1 86.38 139 HIS B O 1
ATOM 5903 N N . TYR B 1 140 ? -11.242 -76.188 -22.328 1 89.44 140 TYR B N 1
ATOM 5904 C CA . TYR B 1 140 ? -10.125 -75.375 -21.969 1 89.44 140 TYR B CA 1
ATOM 5905 C C . TYR B 1 140 ? -9.734 -74.438 -23.141 1 89.44 140 TYR B C 1
ATOM 5907 O O . TYR B 1 140 ? -10.016 -73.25 -23.125 1 89.44 140 TYR B O 1
ATOM 5915 N N . TYR B 1 141 ? -9.336 -75.125 -24.25 1 90.81 141 TYR B N 1
ATOM 5916 C CA . TYR B 1 141 ? -9.008 -74.375 -25.453 1 90.81 141 TYR B CA 1
ATOM 5917 C C . TYR B 1 141 ? -10.219 -74.188 -26.375 1 90.81 141 TYR B C 1
ATOM 5919 O O . TYR B 1 141 ? -10.398 -73.188 -27.031 1 90.81 141 TYR B O 1
ATOM 5927 N N . ILE B 1 142 ? -10.961 -75.25 -26.375 1 93.25 142 ILE B N 1
ATOM 5928 C CA . ILE B 1 142 ? -12.133 -75.312 -27.25 1 93.25 142 ILE B CA 1
ATOM 5929 C C . ILE B 1 142 ? -13.383 -75.562 -26.406 1 93.25 142 ILE B C 1
ATOM 5931 O O . ILE B 1 142 ? -13.492 -76.562 -25.719 1 93.25 142 ILE B O 1
ATOM 5935 N N . LYS B 1 143 ? -14.258 -74.688 -26.547 1 93.94 143 LYS B N 1
ATOM 5936 C CA . LYS B 1 143 ? -15.5 -74.75 -25.781 1 93.94 143 LYS B CA 1
ATOM 5937 C C . LYS B 1 143 ? -16.703 -74.812 -26.719 1 93.94 143 LYS B C 1
ATOM 5939 O O . LYS B 1 143 ? -16.688 -74.312 -27.828 1 93.94 143 LYS B O 1
ATOM 5944 N N . PRO B 1 144 ? -17.719 -75.5 -26.188 1 93.62 144 PRO B N 1
ATOM 5945 C CA . PRO B 1 144 ? -18.922 -75.625 -27.016 1 93.62 144 PRO B CA 1
ATOM 5946 C C . PRO B 1 144 ? -19.781 -74.375 -26.984 1 93.62 144 PRO B C 1
ATOM 5948 O O . PRO B 1 144 ? -19.719 -73.625 -26.031 1 93.62 144 PRO B O 1
ATOM 5951 N N . ILE B 1 145 ? -20.484 -74.25 -28.062 1 92.81 145 ILE B N 1
ATOM 5952 C CA . ILE B 1 145 ? -21.469 -73.125 -28.109 1 92.81 145 ILE B CA 1
ATOM 5953 C C . ILE B 1 145 ? -22.812 -73.688 -27.578 1 92.81 145 ILE B C 1
ATOM 5955 O O . ILE B 1 145 ? -23.625 -74.188 -28.328 1 92.81 145 ILE B O 1
ATOM 5959 N N . THR B 1 146 ? -23 -73.438 -26.281 1 91.31 146 THR B N 1
ATOM 5960 C CA . THR B 1 146 ? -24.234 -73.875 -25.641 1 91.31 146 THR B CA 1
ATOM 5961 C C . THR B 1 146 ? -25.344 -72.875 -25.812 1 91.31 146 THR B C 1
ATOM 5963 O O . THR B 1 146 ? -25.078 -71.75 -26.219 1 91.31 146 THR B O 1
ATOM 5966 N N . PRO B 1 147 ? -26.531 -73.312 -25.594 1 91.94 147 PRO B N 1
ATOM 5967 C CA . PRO B 1 147 ? -27.625 -72.312 -25.672 1 91.94 147 PRO B CA 1
ATOM 5968 C C . PRO B 1 147 ? -27.438 -71.125 -24.719 1 91.94 147 PRO B C 1
ATOM 5970 O O . PRO B 1 147 ? -27.844 -70 -25.031 1 91.94 147 PRO B O 1
ATOM 5973 N N . GLU B 1 148 ? -26.828 -71.375 -23.672 1 92 148 GLU B N 1
ATOM 5974 C CA . GLU B 1 148 ? -26.547 -70.312 -22.703 1 92 148 GLU B CA 1
ATOM 5975 C C . GLU B 1 148 ? -25.578 -69.25 -23.297 1 92 148 GLU B C 1
ATOM 5977 O O . GLU B 1 148 ? -25.75 -68.062 -23.094 1 92 148 GLU B O 1
ATOM 5982 N N . VAL B 1 149 ? -24.594 -69.75 -24 1 91 149 VAL B N 1
ATOM 5983 C CA . VAL B 1 149 ? -23.609 -68.875 -24.625 1 91 149 VAL B CA 1
ATOM 5984 C C . VAL B 1 149 ? -24.281 -68.062 -25.734 1 91 149 VAL B C 1
ATOM 5986 O O . VAL B 1 149 ? -23.969 -66.938 -25.922 1 91 149 VAL B O 1
ATOM 5989 N N . GLN B 1 150 ? -25.203 -68.688 -26.375 1 91.88 150 GLN B N 1
ATOM 5990 C CA . GLN B 1 150 ? -25.891 -68 -27.469 1 91.88 150 GLN B CA 1
ATOM 5991 C C . GLN B 1 150 ? -26.75 -66.875 -26.953 1 91.88 150 GLN B C 1
ATOM 5993 O O . GLN B 1 150 ? -27.047 -65.938 -27.688 1 91.88 150 GLN B O 1
ATOM 5998 N N . GLU B 1 151 ? -27.047 -66.875 -25.688 1 91.25 151 GLU B N 1
ATOM 5999 C CA . GLU B 1 151 ? -27.906 -65.875 -25.109 1 91.25 151 GLU B CA 1
ATOM 6000 C C . GLU B 1 151 ? -27.078 -64.75 -24.531 1 91.25 151 GLU B C 1
ATOM 6002 O O . GLU B 1 151 ? -27.625 -63.688 -24.172 1 91.25 151 GLU B O 1
ATOM 6007 N N . THR B 1 152 ? -25.859 -64.938 -24.531 1 88.88 152 THR B N 1
ATOM 6008 C CA . THR B 1 152 ? -25 -63.906 -23.953 1 88.88 152 THR B CA 1
ATOM 6009 C C . THR B 1 152 ? -24.891 -62.688 -24.875 1 88.88 152 THR B C 1
ATOM 6011 O O . THR B 1 152 ? -25.109 -62.812 -26.078 1 88.88 152 THR B O 1
ATOM 6014 N N . GLU B 1 153 ? -24.594 -61.594 -24.281 1 87.81 153 GLU B N 1
ATOM 6015 C CA . GLU B 1 153 ? -24.391 -60.375 -25.047 1 87.81 153 GLU B CA 1
ATOM 6016 C C . GLU B 1 153 ? -23.203 -60.5 -26 1 87.81 153 GLU B C 1
ATOM 6018 O O . GLU B 1 153 ? -23.25 -60 -27.125 1 87.81 153 GLU B O 1
ATOM 6023 N N . LEU B 1 154 ? -22.266 -61.219 -25.656 1 88.69 154 LEU B N 1
ATOM 6024 C CA . LEU B 1 154 ? -21.078 -61.438 -26.469 1 88.69 154 LEU B CA 1
ATOM 6025 C C . LEU B 1 154 ? -21.438 -62.125 -27.781 1 88.69 154 LEU B C 1
ATOM 6027 O O . LEU B 1 154 ? -21 -61.688 -28.844 1 88.69 154 LEU B O 1
ATOM 6031 N N . TYR B 1 155 ? -22.188 -63.156 -27.641 1 91.31 155 TYR B N 1
ATOM 6032 C CA . TYR B 1 155 ? -22.578 -63.906 -28.812 1 91.31 155 TYR B CA 1
ATOM 6033 C C . TYR B 1 155 ? -23.391 -63.062 -29.781 1 91.31 155 TYR B C 1
ATOM 6035 O O . TYR B 1 155 ? -23.141 -63.062 -30.984 1 91.31 155 TYR B O 1
ATOM 6043 N N . GLN B 1 156 ? -24.297 -62.312 -29.219 1 90.12 156 GLN B N 1
ATOM 6044 C CA . GLN B 1 156 ? -25.156 -61.438 -30.047 1 90.12 156 GLN B CA 1
ATOM 6045 C C . GLN B 1 156 ? -24.328 -60.406 -30.781 1 90.12 156 GLN B C 1
ATOM 6047 O O . GLN B 1 156 ? -24.531 -60.156 -31.969 1 90.12 156 GLN B O 1
ATOM 6052 N N . LYS B 1 157 ? -23.391 -59.812 -30.125 1 88.75 157 LYS B N 1
ATOM 6053 C CA . LYS B 1 157 ? -22.562 -58.781 -30.734 1 88.75 157 LYS B CA 1
ATOM 6054 C C . LYS B 1 157 ? -21.641 -59.375 -31.797 1 88.75 157 LYS B C 1
ATOM 6056 O O . LYS B 1 157 ? -21.406 -58.75 -32.844 1 88.75 157 LYS B O 1
ATOM 6061 N N . LEU B 1 158 ? -21.156 -60.469 -31.562 1 90.44 158 LEU B N 1
ATOM 6062 C CA . LEU B 1 158 ? -20.234 -61.125 -32.5 1 90.44 158 LEU B CA 1
ATOM 6063 C C . LEU B 1 158 ? -20.938 -61.5 -33.781 1 90.44 158 LEU B C 1
ATOM 6065 O O . LEU B 1 158 ? -20.344 -61.375 -34.875 1 90.44 158 LEU B O 1
ATOM 6069 N N . GLN B 1 159 ? -22.172 -61.875 -33.656 1 87.12 159 GLN B N 1
ATOM 6070 C CA . GLN B 1 159 ? -22.938 -62.281 -34.844 1 87.12 159 GLN B CA 1
ATOM 6071 C C . GLN B 1 159 ? -23.094 -61.094 -35.781 1 87.12 159 GLN B C 1
ATOM 6073 O O . GLN B 1 159 ? -23.188 -61.281 -37 1 87.12 159 GLN B O 1
ATOM 6078 N N . GLN B 1 160 ? -23.031 -59.938 -35.188 1 85.75 160 GLN B N 1
ATOM 6079 C CA . GLN B 1 160 ? -23.234 -58.719 -36 1 85.75 160 GLN B CA 1
ATOM 6080 C C . GLN B 1 160 ? -21.891 -58.094 -36.375 1 85.75 160 GLN B C 1
ATOM 6082 O O . GLN B 1 160 ? -21.859 -57.062 -37.031 1 85.75 160 GLN B O 1
ATOM 6087 N N . SER B 1 161 ? -20.781 -58.625 -36.031 1 85.06 161 SER B N 1
ATOM 6088 C CA . SER B 1 161 ? -19.484 -58 -36.219 1 85.06 161 SER B CA 1
ATOM 6089 C C . SER B 1 161 ? -18.859 -58.344 -37.562 1 85.06 161 SER B C 1
ATOM 6091 O O . SER B 1 161 ? -17.953 -57.656 -38.031 1 85.06 161 SER B O 1
ATOM 6093 N N . TYR B 1 162 ? -19.297 -59.375 -38.25 1 79.06 162 TYR B N 1
ATOM 6094 C CA . TYR B 1 162 ? -18.781 -59.844 -39.531 1 79.06 162 TYR B CA 1
ATOM 6095 C C . TYR B 1 162 ? -17.266 -59.969 -39.5 1 79.06 162 TYR B C 1
ATOM 6097 O O . TYR B 1 162 ? -16.578 -59.5 -40.406 1 79.06 162 TYR B O 1
ATOM 6105 N N . GLY B 1 163 ? -16.719 -60.5 -38.344 1 80.62 163 GLY B N 1
ATOM 6106 C CA . GLY B 1 163 ? -15.297 -60.781 -38.25 1 80.62 163 GLY B CA 1
ATOM 6107 C C . GLY B 1 163 ? -14.508 -59.688 -37.562 1 80.62 163 GLY B C 1
ATOM 6108 O O . GLY B 1 163 ? -13.328 -59.875 -37.25 1 80.62 163 GLY B O 1
ATOM 6109 N N . ASN B 1 164 ? -15.133 -58.594 -37.344 1 85 164 ASN B N 1
ATOM 6110 C CA . ASN B 1 164 ? -14.469 -57.531 -36.625 1 85 164 ASN B CA 1
ATOM 6111 C C . ASN B 1 164 ? -14.375 -57.844 -35.125 1 85 164 ASN B C 1
ATOM 6113 O O . ASN B 1 164 ? -15.164 -58.625 -34.594 1 85 164 ASN B O 1
ATOM 6117 N N . ILE B 1 165 ? -13.414 -57.25 -34.531 1 88.75 165 ILE B N 1
ATOM 6118 C CA . ILE B 1 165 ? -13.18 -57.5 -33.125 1 88.75 165 ILE B CA 1
ATOM 6119 C C . ILE B 1 165 ? -14.258 -56.812 -32.281 1 88.75 165 ILE B C 1
ATOM 6121 O O . ILE B 1 165 ? -14.672 -55.688 -32.625 1 88.75 165 ILE B O 1
ATOM 6125 N N . VAL B 1 166 ? -14.773 -57.438 -31.328 1 88.75 166 VAL B N 1
ATOM 6126 C CA . VAL B 1 166 ? -15.75 -56.875 -30.406 1 88.75 166 VAL B CA 1
ATOM 6127 C C . VAL B 1 166 ? -15.133 -56.75 -29.016 1 88.75 166 VAL B C 1
ATOM 6129 O O . VAL B 1 166 ? -14.391 -57.625 -28.578 1 88.75 166 VAL B O 1
ATOM 6132 N N . HIS B 1 167 ? -15.422 -55.625 -28.406 1 87.44 167 HIS B N 1
ATOM 6133 C CA . HIS B 1 167 ? -14.93 -55.375 -27.047 1 87.44 167 HIS B CA 1
ATOM 6134 C C . HIS B 1 167 ? -16.078 -55.344 -26.047 1 87.44 167 HIS B C 1
ATOM 6136 O O . HIS B 1 167 ? -17.141 -54.781 -26.297 1 87.44 167 HIS B O 1
ATOM 6142 N N . LEU B 1 168 ? -15.891 -56.062 -24.938 1 85.31 168 LEU B N 1
ATOM 6143 C CA . LEU B 1 168 ? -16.859 -56.031 -23.844 1 85.31 168 LEU B CA 1
ATOM 6144 C C . LEU B 1 168 ? -16.156 -55.906 -22.5 1 85.31 168 LEU B C 1
ATOM 6146 O O . LEU B 1 168 ? -15.039 -56.406 -22.328 1 85.31 168 LEU B O 1
ATOM 6150 N N . SER B 1 169 ? -16.75 -55.188 -21.594 1 83.75 169 SER B N 1
ATOM 6151 C CA . SER B 1 169 ? -16.25 -55.094 -20.234 1 83.75 169 SER B CA 1
ATOM 6152 C C . SER B 1 169 ? -17.203 -55.719 -19.234 1 83.75 169 SER B C 1
ATOM 6154 O O . SER B 1 169 ? -18.422 -55.656 -19.422 1 83.75 169 SER B O 1
ATOM 6156 N N . SER B 1 1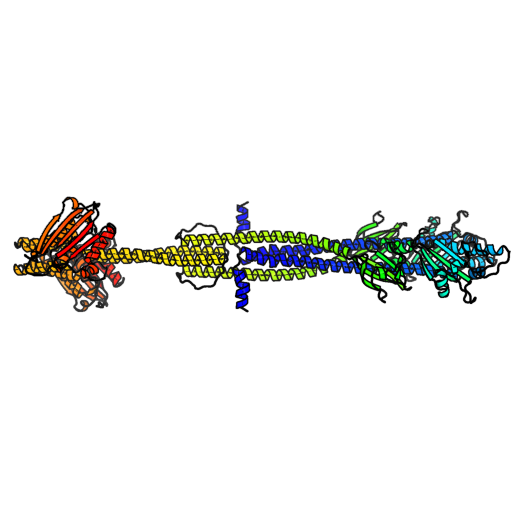70 ? -16.656 -56.406 -18.266 1 80.38 170 SER B N 1
ATOM 6157 C CA . SER B 1 170 ? -17.438 -56.969 -17.172 1 80.38 170 SER B CA 1
ATOM 6158 C C . SER B 1 170 ? -16.938 -56.469 -15.82 1 80.38 170 SER B C 1
ATOM 6160 O O . SER B 1 170 ? -15.727 -56.469 -15.562 1 80.38 170 SER B O 1
ATOM 6162 N N . PRO B 1 171 ? -17.844 -56 -14.984 1 77.19 171 PRO B N 1
ATOM 6163 C CA . PRO B 1 171 ? -17.453 -55.438 -13.688 1 77.19 171 PRO B CA 1
ATOM 6164 C C . PRO B 1 171 ? -16.969 -56.531 -12.719 1 77.19 171 PRO B C 1
ATOM 6166 O O . PRO B 1 171 ? -17.031 -57.719 -13.039 1 77.19 171 PRO B O 1
ATOM 6169 N N . ILE B 1 172 ? -16.391 -55.969 -11.672 1 75.31 172 ILE B N 1
ATOM 6170 C CA . ILE B 1 172 ? -15.922 -56.875 -10.617 1 75.31 172 ILE B CA 1
ATOM 6171 C C . ILE B 1 172 ? -17.109 -57.594 -10 1 75.31 172 ILE B C 1
ATOM 6173 O O . ILE B 1 172 ? -18.172 -57 -9.766 1 75.31 172 ILE B O 1
ATOM 6177 N N . THR B 1 173 ? -17.047 -58.906 -10.031 1 74.5 173 THR B N 1
ATOM 6178 C CA . THR B 1 173 ? -18.047 -59.688 -9.359 1 74.5 173 THR B CA 1
ATOM 6179 C C . THR B 1 173 ? -17.438 -60.5 -8.203 1 74.5 173 THR B C 1
ATOM 6181 O O . THR B 1 173 ? -16.234 -60.406 -7.953 1 74.5 173 THR B O 1
ATOM 6184 N N . GLU B 1 174 ? -18.234 -61.031 -7.312 1 74.06 174 GLU B N 1
ATOM 6185 C CA . GLU B 1 174 ? -17.766 -61.875 -6.23 1 74.06 174 GLU B CA 1
ATOM 6186 C C . GLU B 1 174 ? -16.875 -63 -6.766 1 74.06 174 GLU B C 1
ATOM 6188 O O . GLU B 1 174 ? -15.992 -63.5 -6.059 1 74.06 174 GLU B O 1
ATOM 6193 N N . GLU B 1 175 ? -17.047 -63.25 -8.008 1 67 175 GLU B N 1
ATOM 6194 C CA . GLU B 1 175 ? -16.406 -64.438 -8.594 1 67 175 GLU B CA 1
ATOM 6195 C C . GLU B 1 175 ? -15.047 -64.062 -9.203 1 67 175 GLU B C 1
ATOM 6197 O O . GLU B 1 175 ? -14.211 -64.938 -9.438 1 67 175 GLU B O 1
ATOM 6202 N N . GLY B 1 176 ? -14.852 -62.625 -9.367 1 75.69 176 GLY B N 1
ATOM 6203 C CA . GLY B 1 176 ? -13.57 -62.312 -9.977 1 75.69 176 GLY B CA 1
ATOM 6204 C C . GLY B 1 176 ? -13.375 -60.844 -10.266 1 75.69 176 GLY B C 1
ATOM 6205 O O . GLY B 1 176 ? -14.281 -60.031 -10.023 1 75.69 176 GLY B O 1
ATOM 6206 N N . PRO B 1 177 ? -12.195 -60.562 -10.602 1 82.75 177 PRO B N 1
ATOM 6207 C CA . PRO B 1 177 ? -11.875 -59.156 -10.875 1 82.75 177 PRO B CA 1
ATOM 6208 C C . PRO B 1 177 ? -12.539 -58.625 -12.148 1 82.75 177 PRO B C 1
ATOM 6210 O O . PRO B 1 177 ? -13.125 -59.406 -12.906 1 82.75 177 PRO B O 1
ATOM 6213 N N . ALA B 1 178 ? -12.625 -57.375 -12.367 1 86.38 178 ALA B N 1
ATOM 6214 C CA . ALA B 1 178 ? -13.133 -56.781 -13.602 1 86.38 178 ALA B CA 1
ATOM 6215 C C . ALA B 1 178 ? -12.32 -57.25 -14.812 1 86.38 178 ALA B C 1
ATOM 6217 O O . ALA B 1 178 ? -11.094 -57.375 -14.734 1 86.38 178 ALA B O 1
ATOM 6218 N N . MET B 1 179 ? -13.023 -57.656 -15.852 1 88.31 179 MET B N 1
ATOM 6219 C CA . MET B 1 179 ? -12.352 -58.219 -17.016 1 88.31 179 MET B CA 1
ATOM 6220 C C . MET B 1 179 ? -12.742 -57.438 -18.281 1 88.31 179 MET B C 1
ATOM 6222 O O . MET B 1 179 ? -13.812 -56.844 -18.344 1 88.31 179 MET B O 1
ATOM 6226 N N . PHE B 1 180 ? -11.797 -57.469 -19.156 1 88.94 180 PHE B N 1
ATOM 6227 C CA . PHE B 1 180 ? -11.992 -56.969 -20.516 1 88.94 180 PHE B CA 1
ATOM 6228 C C . PHE B 1 180 ? -11.938 -58.125 -21.516 1 88.94 180 PHE B C 1
ATOM 6230 O O . PHE B 1 180 ? -11 -58.938 -21.5 1 88.94 180 PHE B O 1
ATOM 6237 N N . THR B 1 181 ? -13.039 -58.25 -22.281 1 90.19 181 THR B N 1
ATOM 6238 C CA . THR B 1 181 ? -13.117 -59.375 -23.219 1 90.19 181 THR B CA 1
ATOM 6239 C C . THR B 1 181 ? -13.008 -58.875 -24.656 1 90.19 181 THR B C 1
ATOM 6241 O O . THR B 1 181 ? -13.688 -57.938 -25.047 1 90.19 181 THR B O 1
ATOM 6244 N N . LEU B 1 182 ? -12.117 -59.438 -25.344 1 92.19 182 LEU B N 1
ATOM 6245 C CA . LEU B 1 182 ? -11.977 -59.25 -26.781 1 92.19 182 LEU B CA 1
ATOM 6246 C C . LEU B 1 182 ? -12.367 -60.5 -27.547 1 92.19 182 LEU B C 1
ATOM 6248 O O . LEU B 1 182 ? -11.914 -61.594 -27.203 1 92.19 182 LEU B O 1
ATOM 6252 N N . ALA B 1 183 ? -13.242 -60.344 -28.531 1 93.88 183 ALA B N 1
ATOM 6253 C CA . ALA B 1 183 ? -13.703 -61.531 -29.25 1 93.88 183 ALA B CA 1
ATOM 6254 C C . ALA B 1 183 ? -13.836 -61.25 -30.734 1 93.88 183 ALA B C 1
ATOM 6256 O O . ALA B 1 183 ? -14 -60.125 -31.156 1 93.88 183 ALA B O 1
ATOM 6257 N N . ARG B 1 184 ? -13.633 -62.25 -31.438 1 92.5 184 ARG B N 1
ATOM 6258 C CA . ARG B 1 184 ? -13.711 -62.188 -32.906 1 92.5 184 ARG B CA 1
ATOM 6259 C C . ARG B 1 184 ? -14.414 -63.438 -33.469 1 92.5 184 ARG B C 1
ATOM 6261 O O . ARG B 1 184 ? -14.188 -64.562 -33 1 92.5 184 ARG B O 1
ATOM 6268 N N . LEU B 1 185 ? -15.336 -63.188 -34.406 1 92 185 LEU B N 1
ATOM 6269 C CA . LEU B 1 185 ? -15.992 -64.25 -35.125 1 92 185 LEU B CA 1
ATOM 6270 C C . LEU B 1 185 ? -15.062 -64.875 -36.156 1 92 185 LEU B C 1
ATOM 6272 O O . LEU B 1 185 ? -14.469 -64.125 -36.969 1 92 185 LEU B O 1
ATOM 6276 N N . LEU B 1 186 ? -14.836 -66.188 -36.062 1 91 186 LEU B N 1
ATOM 6277 C CA . LEU B 1 186 ? -14.031 -66.875 -37.062 1 91 186 LEU B CA 1
ATOM 6278 C C . LEU B 1 186 ? -14.883 -67.312 -38.25 1 91 186 LEU B C 1
ATOM 6280 O O . LEU B 1 186 ? -15.711 -68.188 -38.125 1 91 186 LEU B O 1
ATOM 6284 N N . ASN B 1 187 ? -14.758 -66.5 -39.281 1 83.81 187 ASN B N 1
ATOM 6285 C CA . ASN B 1 187 ? -15.523 -66.875 -40.5 1 83.81 187 ASN B CA 1
ATOM 6286 C C . ASN B 1 187 ? -14.633 -66.875 -41.719 1 83.81 187 ASN B C 1
ATOM 6288 O O . ASN B 1 187 ? -13.57 -66.25 -41.75 1 83.81 187 ASN B O 1
ATOM 6292 N N . ASN B 1 188 ? -14.539 -67.75 -42.5 1 68.19 188 ASN B N 1
ATOM 6293 C CA . ASN B 1 188 ? -13.75 -67.812 -43.719 1 68.19 188 ASN B CA 1
ATOM 6294 C C . ASN B 1 188 ? -14.562 -67.375 -44.938 1 68.19 188 ASN B C 1
ATOM 6296 O O . ASN B 1 188 ? -15.781 -67.562 -44.969 1 68.19 188 ASN B O 1
ATOM 6300 N N . ASN B 1 189 ? -14.062 -66.375 -45.75 1 58.03 189 ASN B N 1
ATOM 6301 C CA . ASN B 1 189 ? -14.719 -66.062 -47 1 58.03 189 ASN B CA 1
ATOM 6302 C C . ASN B 1 189 ? -15.25 -67.25 -47.719 1 58.03 189 ASN B C 1
ATOM 6304 O O . ASN B 1 189 ? -16.312 -67.25 -48.344 1 58.03 189 ASN B O 1
ATOM 6308 N N . SER B 1 190 ? -14.352 -68.25 -47.719 1 55 190 SER B N 1
ATOM 6309 C CA . SER B 1 190 ? -14.742 -69.438 -48.531 1 55 190 SER B CA 1
ATOM 6310 C C . SER B 1 190 ? -15.914 -70.188 -47.906 1 55 190 SER B C 1
ATOM 6312 O O . SER B 1 190 ? -16.688 -70.812 -48.594 1 55 190 SER B O 1
ATOM 6314 N N . ASN B 1 191 ? -15.883 -70.188 -46.656 1 54.69 191 ASN B N 1
ATOM 6315 C CA . ASN B 1 191 ? -16.969 -70.875 -46 1 54.69 191 ASN B CA 1
ATOM 6316 C C . ASN B 1 191 ? -18.078 -69.938 -45.531 1 54.69 191 ASN B C 1
ATOM 6318 O O . ASN B 1 191 ? -17.812 -68.875 -44.969 1 54.69 191 ASN B O 1
ATOM 6322 N N . GLN B 1 192 ? -19.031 -69.5 -46.344 1 57.69 192 GLN B N 1
ATOM 6323 C CA . GLN B 1 192 ? -20.188 -68.625 -46.156 1 57.69 192 GLN B CA 1
ATOM 6324 C C . GLN B 1 192 ? -20.688 -68.688 -44.688 1 57.69 192 GLN B C 1
ATOM 6326 O O . GLN B 1 192 ? -21.625 -67.938 -44.344 1 57.69 192 GLN B O 1
ATOM 6331 N N . TYR B 1 193 ? -20.125 -69.562 -43.656 1 74.62 193 TYR B N 1
ATOM 6332 C CA . TYR B 1 193 ? -20.719 -69.688 -42.344 1 74.62 193 TYR B CA 1
ATOM 6333 C C . TYR B 1 193 ? -19.672 -69.562 -41.25 1 74.62 193 TYR B C 1
ATOM 6335 O O . TYR B 1 193 ? -18.516 -69.938 -41.438 1 74.62 193 TYR B O 1
ATOM 6343 N N . PRO B 1 194 ? -19.891 -68.938 -40.094 1 86.25 194 PRO B N 1
ATOM 6344 C CA . PRO B 1 194 ? -19 -68.875 -38.938 1 86.25 194 PRO B CA 1
ATOM 6345 C C . PRO B 1 194 ? -18.734 -70.25 -38.375 1 86.25 194 PRO B C 1
ATOM 6347 O O . PRO B 1 194 ? -19.625 -71.125 -38.344 1 86.25 194 PRO B O 1
ATOM 6350 N N . TYR B 1 195 ? -17.469 -70.625 -38.125 1 88.12 195 TYR B N 1
ATOM 6351 C CA . TYR B 1 195 ? -17.125 -71.938 -37.625 1 88.12 195 TYR B CA 1
ATOM 6352 C C . TYR B 1 195 ? -16.594 -71.875 -36.219 1 88.12 195 TYR B C 1
ATOM 6354 O O . TYR B 1 195 ? -16.234 -72.938 -35.625 1 88.12 1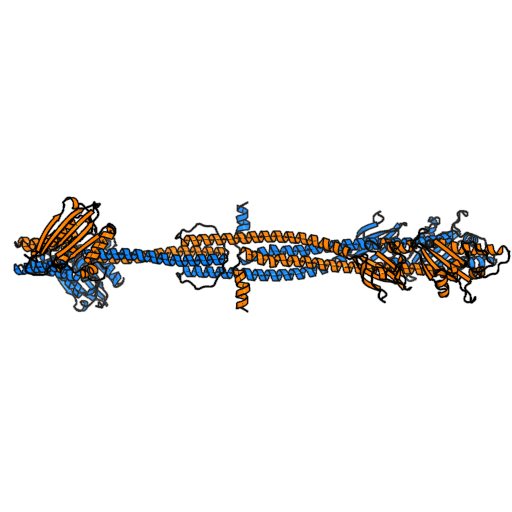95 TYR B O 1
ATOM 6362 N N . GLY B 1 196 ? -16.531 -70.625 -35.625 1 91.75 196 GLY B N 1
ATOM 6363 C CA . GLY B 1 196 ? -16.062 -70.5 -34.25 1 91.75 196 GLY B CA 1
ATOM 6364 C C . GLY B 1 196 ? -16 -69.062 -33.781 1 91.75 196 GLY B C 1
ATOM 6365 O O . GLY B 1 196 ? -16.266 -68.125 -34.562 1 91.75 196 GLY B O 1
ATOM 6366 N N . MET B 1 197 ? -15.75 -68.938 -32.5 1 93.56 197 MET B N 1
ATOM 6367 C CA . MET B 1 197 ? -15.547 -67.625 -31.859 1 93.56 197 MET B CA 1
ATOM 6368 C C . MET B 1 197 ? -14.266 -67.625 -31.031 1 93.56 197 MET B C 1
ATOM 6370 O O . MET B 1 197 ? -14.094 -68.438 -30.125 1 93.56 197 MET B O 1
ATOM 6374 N N . LEU B 1 198 ? -13.406 -66.688 -31.422 1 94.25 198 LEU B N 1
ATOM 6375 C CA . LEU B 1 198 ? -12.18 -66.5 -30.656 1 94.25 198 LEU B CA 1
ATOM 6376 C C . LEU B 1 198 ? -12.391 -65.5 -29.531 1 94.25 198 LEU B C 1
ATOM 6378 O O . LEU B 1 198 ? -12.898 -64.375 -29.75 1 94.25 198 LEU B O 1
ATOM 6382 N N . VAL B 1 199 ? -12.031 -65.875 -28.266 1 94.06 199 VAL B N 1
ATOM 6383 C CA . VAL B 1 199 ? -12.281 -65 -27.109 1 94.06 199 VAL B CA 1
ATOM 6384 C C . VAL B 1 199 ? -10.984 -64.875 -26.312 1 94.06 199 VAL B C 1
ATOM 6386 O O . VAL B 1 199 ? -10.312 -65.812 -26 1 94.06 199 VAL B O 1
ATOM 6389 N N . PHE B 1 200 ? -10.609 -63.594 -26.109 1 93.38 200 PHE B N 1
ATOM 6390 C CA . PHE B 1 200 ? -9.523 -63.25 -25.188 1 93.38 200 PHE B CA 1
ATOM 6391 C C . PHE B 1 200 ? -10.07 -62.5 -23.969 1 93.38 200 PHE B C 1
ATOM 6393 O O . PHE B 1 200 ? -10.883 -61.594 -24.094 1 93.38 200 PHE B O 1
ATOM 6400 N N . GLN B 1 201 ? -9.625 -62.875 -22.828 1 92.25 201 GLN B N 1
ATOM 6401 C CA . GLN B 1 201 ? -9.992 -62.219 -21.594 1 92.25 201 GLN B CA 1
ATOM 6402 C C . GLN B 1 201 ? -8.789 -61.5 -20.969 1 92.25 201 GLN B C 1
ATOM 6404 O O . GLN B 1 201 ? -7.723 -62.125 -20.812 1 92.25 201 GLN B O 1
ATOM 6409 N N . ILE B 1 202 ? -8.969 -60.219 -20.703 1 92.44 202 ILE B N 1
ATOM 6410 C CA . ILE B 1 202 ? -7.902 -59.406 -20.141 1 92.44 202 ILE B CA 1
ATOM 6411 C C . ILE B 1 202 ? -8.367 -58.781 -18.828 1 92.44 202 ILE B C 1
ATOM 6413 O O . ILE B 1 202 ? -9.477 -58.25 -18.734 1 92.44 202 ILE B O 1
ATOM 6417 N N . SER B 1 203 ? -7.508 -58.844 -17.844 1 90.81 203 SER B N 1
ATOM 6418 C CA . SER B 1 203 ? -7.824 -58.188 -16.578 1 90.81 203 SER B CA 1
ATOM 6419 C C . SER B 1 203 ? -7.898 -56.688 -16.75 1 90.81 203 SER B C 1
ATOM 6421 O O . SER B 1 203 ? -7.086 -56.094 -17.453 1 90.81 203 SER B O 1
ATOM 6423 N N . GLU B 1 204 ? -8.844 -56.031 -16.109 1 91.56 204 GLU B N 1
ATOM 6424 C CA . GLU B 1 204 ? -8.984 -54.594 -16.172 1 91.56 204 GLU B CA 1
ATOM 6425 C C . GLU B 1 204 ? -7.742 -53.875 -15.617 1 91.56 204 GLU B C 1
ATOM 6427 O O . GLU B 1 204 ? -7.422 -52.781 -16.031 1 91.56 204 GLU B O 1
ATOM 6432 N N . SER B 1 205 ? -7.023 -54.5 -14.727 1 90.69 205 SER B N 1
ATOM 6433 C CA . SER B 1 205 ? -5.832 -53.906 -14.102 1 90.69 205 SER B CA 1
ATOM 6434 C C . SER B 1 205 ? -4.75 -53.625 -15.141 1 90.69 205 SER B C 1
ATOM 6436 O O . SER B 1 205 ? -3.941 -52.719 -14.969 1 90.69 205 SER B O 1
ATOM 6438 N N . VAL B 1 206 ? -4.777 -54.406 -16.234 1 91.19 206 VAL B N 1
ATOM 6439 C CA . VAL B 1 206 ? -3.801 -54.219 -17.297 1 91.19 206 VAL B CA 1
ATOM 6440 C C . VAL B 1 206 ? -4.059 -52.875 -18 1 91.19 206 VAL B C 1
ATOM 6442 O O . VAL B 1 206 ? -3.123 -52.125 -18.25 1 91.19 206 VAL B O 1
ATOM 6445 N N . ILE B 1 207 ? -5.285 -52.594 -18.172 1 91.12 207 ILE B N 1
ATOM 6446 C CA . ILE B 1 207 ? -5.668 -51.344 -18.812 1 91.12 207 ILE B CA 1
ATOM 6447 C C . ILE B 1 207 ? -5.438 -50.188 -17.844 1 91.12 207 ILE B C 1
ATOM 6449 O O . ILE B 1 207 ? -4.914 -49.125 -18.234 1 91.12 207 ILE B O 1
ATOM 6453 N N . TYR B 1 208 ? -5.789 -50.375 -16.625 1 92.19 208 TYR B N 1
ATOM 6454 C CA . TYR B 1 208 ? -5.633 -49.344 -15.617 1 92.19 208 TYR B CA 1
ATOM 6455 C C . TYR B 1 208 ? -4.16 -49 -15.414 1 92.19 208 TYR B C 1
ATOM 6457 O O . TYR B 1 208 ? -3.824 -47.844 -15.109 1 92.19 208 TYR B O 1
ATOM 6465 N N . SER B 1 209 ? -3.262 -49.875 -15.562 1 91.44 209 SER B N 1
ATOM 6466 C CA . SER B 1 209 ? -1.832 -49.656 -15.359 1 91.44 209 SER B CA 1
ATOM 6467 C C . SER B 1 209 ? -1.289 -48.625 -16.328 1 91.44 209 SER B C 1
ATOM 6469 O O . SER B 1 209 ? -0.23 -48.031 -16.094 1 91.44 209 SER B O 1
ATOM 6471 N N . LEU B 1 210 ? -2.041 -48.344 -17.438 1 91.31 210 LEU B N 1
ATOM 6472 C CA . LEU B 1 210 ? -1.632 -47.375 -18.422 1 91.31 210 LEU B CA 1
ATOM 6473 C C . LEU B 1 210 ? -1.834 -45.938 -17.891 1 91.31 210 LEU B C 1
ATOM 6475 O O . LEU B 1 210 ? -1.311 -45 -18.453 1 91.31 210 LEU B O 1
ATOM 6479 N N . MET B 1 211 ? -2.594 -45.844 -16.781 1 92.38 211 MET B N 1
ATOM 6480 C CA . MET B 1 211 ? -2.924 -44.5 -16.312 1 92.38 211 MET B CA 1
ATOM 6481 C C . MET B 1 211 ? -2.775 -44.406 -14.789 1 92.38 211 MET B C 1
ATOM 6483 O O . MET B 1 211 ? -2.969 -43.344 -14.211 1 92.38 211 MET B O 1
ATOM 6487 N N . GLU B 1 212 ? -2.406 -45.375 -14.148 1 90.69 212 GLU B N 1
ATOM 6488 C CA . GLU B 1 212 ? -2.434 -45.5 -12.695 1 90.69 212 GLU B CA 1
ATOM 6489 C C . GLU B 1 212 ? -1.53 -44.469 -12.039 1 90.69 212 GLU B C 1
ATOM 6491 O O . GLU B 1 212 ? -1.912 -43.844 -11.047 1 90.69 212 GLU B O 1
ATOM 6496 N N . LYS B 1 213 ? -0.359 -44.219 -12.609 1 87.25 213 LYS B N 1
ATOM 6497 C CA . LYS B 1 213 ? 0.62 -43.344 -11.977 1 87.25 213 LYS B CA 1
ATOM 6498 C C . LYS B 1 213 ? 0.317 -41.875 -12.281 1 87.25 213 LYS B C 1
ATOM 6500 O O . LYS B 1 213 ? 0.834 -40.969 -11.609 1 87.25 213 LYS B O 1
ATOM 6505 N N . GLU B 1 214 ? -0.533 -41.719 -13.273 1 84.62 214 GLU B N 1
ATOM 6506 C CA . GLU B 1 214 ? -0.919 -40.344 -13.641 1 84.62 214 GLU B CA 1
ATOM 6507 C C . GLU B 1 214 ? -2.004 -39.812 -12.719 1 84.62 214 GLU B C 1
ATOM 6509 O O . GLU B 1 214 ? -2.262 -38.594 -12.688 1 84.62 214 GLU B O 1
ATOM 6514 N N . ALA B 1 215 ? -2.541 -40.562 -11.922 1 70.56 215 ALA B N 1
ATOM 6515 C CA . ALA B 1 215 ? -3.742 -40.25 -11.156 1 70.56 215 ALA B CA 1
ATOM 6516 C C . ALA B 1 215 ? -3.393 -39.438 -9.906 1 70.56 215 ALA B C 1
ATOM 6518 O O . ALA B 1 215 ? -4.23 -39.281 -9.016 1 70.56 215 ALA B O 1
ATOM 6519 N N . GLY B 1 216 ? -2.324 -38.844 -9.945 1 72.31 216 GLY B N 1
ATOM 6520 C CA . GLY B 1 216 ? -2.049 -38.031 -8.773 1 72.31 216 GLY B CA 1
ATOM 6521 C C . GLY B 1 216 ? -2.949 -36.812 -8.664 1 72.31 216 GLY B C 1
ATOM 6522 O O . GLY B 1 216 ? -2.717 -35.812 -9.32 1 72.31 216 GLY B O 1
ATOM 6523 N N . GLY B 1 217 ? -4 -36.906 -7.844 1 75.81 217 GLY B N 1
ATOM 6524 C CA . GLY B 1 217 ? -4.922 -35.812 -7.59 1 75.81 217 GLY B CA 1
ATOM 6525 C C . GLY B 1 217 ? -6.031 -35.719 -8.617 1 75.81 217 GLY B C 1
ATOM 6526 O O . GLY B 1 217 ? -6.836 -34.781 -8.586 1 75.81 217 GLY B O 1
ATOM 6527 N N . LYS B 1 218 ? -6.02 -36.5 -9.648 1 87.94 218 LYS B N 1
ATOM 6528 C CA . LYS B 1 218 ? -7.051 -36.531 -10.68 1 87.94 218 LYS B CA 1
ATOM 6529 C C . LYS B 1 218 ? -7.652 -37.906 -10.844 1 87.94 218 LYS B C 1
ATOM 6531 O O . LYS B 1 218 ? -7.035 -38.906 -10.461 1 87.94 218 LYS B O 1
ATOM 6536 N N . ASP B 1 219 ? -8.844 -37.969 -11.273 1 91.81 219 ASP B N 1
ATOM 6537 C CA . ASP B 1 219 ? -9.5 -39.25 -11.633 1 91.81 219 ASP B CA 1
ATOM 6538 C C . ASP B 1 219 ? -9.531 -39.438 -13.141 1 91.81 219 ASP B C 1
ATOM 6540 O O . ASP B 1 219 ? -9.953 -38.531 -13.883 1 91.81 219 ASP B O 1
ATOM 6544 N N . ILE B 1 220 ? -9.078 -40.531 -13.508 1 94.94 220 ILE B N 1
ATOM 6545 C CA . ILE B 1 220 ? -9.031 -40.812 -14.938 1 94.94 220 ILE B CA 1
ATOM 6546 C C . ILE B 1 220 ? -9.969 -42 -15.258 1 94.94 220 ILE B C 1
ATOM 6548 O O . ILE B 1 220 ? -10 -43 -14.539 1 94.94 220 ILE B O 1
ATOM 6552 N N . PHE B 1 221 ? -10.711 -41.844 -16.375 1 95.19 221 PHE B N 1
ATOM 6553 C CA . PHE B 1 221 ? -11.664 -42.875 -16.812 1 95.19 221 PHE B CA 1
ATOM 6554 C C . PHE B 1 221 ? -11.43 -43.219 -18.281 1 95.19 221 PHE B C 1
ATOM 6556 O O . PHE B 1 221 ? -11.031 -42.375 -19.078 1 95.19 221 PHE B O 1
ATOM 6563 N N . ILE B 1 222 ? -11.672 -44.406 -18.547 1 95.25 222 ILE B N 1
ATOM 6564 C CA . ILE B 1 222 ? -11.789 -44.875 -19.938 1 95.25 222 ILE B CA 1
ATOM 6565 C C . ILE B 1 222 ? -13.219 -45.344 -20.203 1 95.25 222 ILE B C 1
ATOM 6567 O O . ILE B 1 222 ? -13.75 -46.156 -19.453 1 95.25 222 ILE B O 1
ATOM 6571 N N . MET B 1 223 ? -13.828 -44.781 -21.188 1 93.81 223 MET B N 1
ATOM 6572 C CA . MET B 1 223 ? -15.203 -45.156 -21.5 1 93.81 223 MET B CA 1
ATOM 6573 C C . MET B 1 223 ? -15.344 -45.562 -22.953 1 93.81 223 MET B C 1
ATOM 6575 O O . MET B 1 223 ? -14.539 -45.125 -23.797 1 93.81 223 MET B O 1
ATOM 6579 N N . ASN B 1 224 ? -16.344 -46.375 -23.234 1 89.94 224 ASN B N 1
ATOM 6580 C CA . ASN B 1 224 ? -16.609 -46.75 -24.609 1 89.94 224 ASN B CA 1
ATOM 6581 C C . ASN B 1 224 ? -17.484 -45.75 -25.328 1 89.94 224 ASN B C 1
ATOM 6583 O O . ASN B 1 224 ? -17.719 -44.656 -24.812 1 89.94 224 ASN B O 1
ATOM 6587 N N . ASP B 1 225 ? -17.828 -46 -26.562 1 87.56 225 ASP B N 1
ATOM 6588 C CA . ASP B 1 225 ? -18.578 -45.062 -27.422 1 87.56 225 ASP B CA 1
ATOM 6589 C C . ASP B 1 225 ? -19.984 -44.844 -26.859 1 87.56 225 ASP B C 1
ATOM 6591 O O . ASP B 1 225 ? -20.625 -43.844 -27.188 1 87.56 225 ASP B O 1
ATOM 6595 N N . GLN B 1 226 ? -20.469 -45.656 -25.953 1 87 226 GLN B N 1
ATOM 6596 C CA . GLN B 1 226 ? -21.797 -45.531 -25.359 1 87 226 GLN B CA 1
ATOM 6597 C C . GLN B 1 226 ? -21.734 -44.781 -24.016 1 87 226 GLN B C 1
ATOM 6599 O O . GLN B 1 226 ? -22.766 -44.594 -23.375 1 87 226 GLN B O 1
ATOM 6604 N N . GLY B 1 227 ? -20.531 -44.469 -23.625 1 91 227 GLY B N 1
ATOM 6605 C CA . GLY B 1 227 ? -20.359 -43.719 -22.391 1 91 227 GLY B CA 1
ATOM 6606 C C . GLY B 1 227 ? -20.203 -44.625 -21.156 1 91 227 GLY B C 1
ATOM 6607 O O . GLY B 1 227 ? -20.25 -44.125 -20.031 1 91 227 GLY B O 1
ATOM 6608 N N . ILE B 1 228 ? -20.062 -45.875 -21.422 1 90.88 228 ILE B N 1
ATOM 6609 C CA . ILE B 1 228 ? -19.922 -46.844 -20.312 1 90.88 228 ILE B CA 1
ATOM 6610 C C . ILE B 1 228 ? -18.453 -46.906 -19.859 1 90.88 228 ILE B C 1
ATOM 6612 O O . ILE B 1 228 ? -17.562 -47.062 -20.688 1 90.88 228 ILE B O 1
ATOM 6616 N N . ILE B 1 229 ? -18.234 -46.844 -18.547 1 93.38 229 ILE B N 1
ATOM 6617 C CA . ILE B 1 229 ? -16.891 -46.844 -17.984 1 93.38 229 ILE B CA 1
ATOM 6618 C C . ILE B 1 229 ? -16.281 -48.25 -18.094 1 93.38 229 ILE B C 1
ATOM 6620 O O . ILE B 1 229 ? -16.859 -49.219 -17.609 1 93.38 229 ILE B O 1
ATOM 6624 N N . LEU B 1 230 ? -15.18 -48.219 -18.703 1 91.12 230 LEU B N 1
ATOM 6625 C CA . LEU B 1 230 ? -14.469 -49.5 -18.875 1 91.12 230 LEU B CA 1
ATOM 6626 C C . LEU B 1 230 ? -13.398 -49.656 -17.812 1 91.12 230 LEU B C 1
ATOM 6628 O O . LEU B 1 230 ? -13.102 -50.781 -17.391 1 91.12 230 LEU B O 1
ATOM 6632 N N . SER B 1 231 ? -12.758 -48.562 -17.453 1 92.75 231 SER B N 1
ATOM 6633 C CA . SER B 1 231 ? -11.688 -48.594 -16.469 1 92.75 231 SER B CA 1
ATOM 6634 C C . SER B 1 231 ? -11.664 -47.344 -15.633 1 92.75 231 SER B C 1
ATOM 6636 O O . SER B 1 231 ? -11.938 -46.25 -16.141 1 92.75 231 SER B O 1
ATOM 6638 N N . SER B 1 232 ? -11.422 -47.469 -14.375 1 91.56 232 SER B N 1
ATOM 6639 C CA . SER B 1 232 ? -11.336 -46.375 -13.43 1 91.56 232 SER B CA 1
ATOM 6640 C C . SER B 1 232 ? -10.617 -46.781 -12.156 1 91.56 232 SER B C 1
ATOM 6642 O O . SER B 1 232 ? -10.398 -47.969 -11.914 1 91.56 232 SER B O 1
ATOM 6644 N N . ALA B 1 233 ? -10.172 -45.812 -11.438 1 89.25 233 ALA B N 1
ATOM 6645 C CA . ALA B 1 233 ? -9.562 -46.094 -10.141 1 89.25 233 ALA B CA 1
ATOM 6646 C C . ALA B 1 233 ? -10.555 -46.781 -9.219 1 89.25 233 ALA B C 1
ATOM 6648 O O . ALA B 1 233 ? -10.195 -47.781 -8.555 1 89.25 233 ALA B O 1
ATOM 6649 N N . ASP B 1 234 ? -11.773 -46.281 -9.164 1 88.19 234 ASP B N 1
ATOM 6650 C CA . ASP B 1 234 ? -12.852 -46.938 -8.422 1 88.19 234 ASP B CA 1
ATOM 6651 C C . ASP B 1 234 ? -13.531 -48 -9.258 1 88.19 234 ASP B C 1
ATOM 6653 O O . ASP B 1 234 ? -14.367 -47.719 -10.109 1 88.19 234 ASP B O 1
ATOM 6657 N N . LYS B 1 235 ? -13.242 -49.219 -8.938 1 87.31 235 LYS B N 1
ATOM 6658 C CA . LYS B 1 235 ? -13.695 -50.344 -9.742 1 87.31 235 LYS B CA 1
ATOM 6659 C C . LYS B 1 235 ? -15.219 -50.5 -9.664 1 87.31 235 LYS B C 1
ATOM 6661 O O . LYS B 1 235 ? -15.82 -51.125 -10.523 1 87.31 235 LYS B O 1
ATOM 6666 N N . LYS B 1 236 ? -15.883 -49.844 -8.633 1 86.56 236 LYS B N 1
ATOM 6667 C CA . LYS B 1 236 ? -17.328 -49.938 -8.484 1 86.56 236 LYS B CA 1
ATOM 6668 C C . LYS B 1 236 ? -18.047 -49.125 -9.57 1 86.56 236 LYS B C 1
ATOM 6670 O O . LYS B 1 236 ? -19.219 -49.375 -9.852 1 86.56 236 LYS B O 1
ATOM 6675 N N . LEU B 1 237 ? -17.297 -48.281 -10.203 1 89.56 237 LEU B N 1
ATOM 6676 C CA . LEU B 1 237 ? -17.906 -47.406 -11.195 1 89.56 237 LEU B CA 1
ATOM 6677 C C . LEU B 1 237 ? -17.891 -48.062 -12.578 1 89.56 237 LEU B C 1
ATOM 6679 O O . LEU B 1 237 ? -18.531 -47.562 -13.508 1 89.56 237 LEU B O 1
ATOM 6683 N N . ILE B 1 238 ? -17.234 -49.094 -12.719 1 88.19 238 ILE B N 1
ATOM 6684 C CA . ILE B 1 238 ? -17.156 -49.812 -14 1 88.19 238 ILE B CA 1
ATOM 6685 C C . ILE B 1 238 ? -18.547 -50.25 -14.43 1 88.19 238 ILE B C 1
ATOM 6687 O O . ILE B 1 238 ? -19.328 -50.75 -13.609 1 88.19 238 ILE B O 1
ATOM 6691 N N . ASN B 1 239 ? -18.875 -50.062 -15.672 1 87.44 239 ASN B N 1
ATOM 6692 C CA . ASN B 1 239 ? -20.125 -50.438 -16.312 1 87.44 239 ASN B CA 1
ATOM 6693 C C . ASN B 1 239 ? -21.234 -49.438 -15.984 1 87.44 239 ASN B C 1
ATOM 6695 O O . ASN B 1 239 ? -22.406 -49.719 -16.188 1 87.44 239 ASN B O 1
ATOM 6699 N N . THR B 1 240 ? -20.844 -48.344 -15.352 1 90 240 THR B N 1
ATOM 6700 C CA . THR B 1 240 ? -21.766 -47.219 -15.188 1 90 240 THR B CA 1
ATOM 6701 C C . THR B 1 240 ? -21.547 -46.188 -16.281 1 90 240 THR B C 1
ATOM 6703 O O . THR B 1 240 ? -20.516 -46.188 -16.953 1 90 240 THR B O 1
ATOM 6706 N N . ARG B 1 241 ? -22.562 -45.344 -16.484 1 93.56 241 ARG B N 1
ATOM 6707 C CA . ARG B 1 241 ? -22.469 -44.312 -17.531 1 93.56 241 ARG B CA 1
ATOM 6708 C C . ARG B 1 241 ? -21.812 -43.031 -17 1 93.56 241 ARG B C 1
ATOM 6710 O O . ARG B 1 241 ? -22.344 -42.375 -16.094 1 93.56 241 ARG B O 1
ATOM 6717 N N . LEU B 1 242 ? -20.719 -42.688 -17.578 1 93.38 242 LEU B N 1
ATOM 6718 C CA . LEU B 1 242 ? -19.938 -41.531 -17.109 1 93.38 242 LEU B CA 1
ATOM 6719 C C . LEU B 1 242 ? -20.656 -40.219 -17.391 1 93.38 242 LEU B C 1
ATOM 6721 O O . LEU B 1 242 ? -20.672 -39.344 -16.531 1 93.38 242 LEU B O 1
ATOM 6725 N N . PRO B 1 243 ? -21.328 -40.062 -18.562 1 92.5 243 PRO B N 1
ATOM 6726 C CA . PRO B 1 243 ? -22.031 -38.812 -18.828 1 92.5 243 PRO B CA 1
ATOM 6727 C C . PRO B 1 243 ? -23.125 -38.531 -17.812 1 92.5 243 PRO B C 1
ATOM 6729 O O . PRO B 1 243 ? -23.406 -37.344 -17.5 1 92.5 243 PRO B O 1
ATOM 6732 N N . GLU B 1 244 ? -23.688 -39.562 -17.281 1 91.44 244 GLU B N 1
ATOM 6733 C CA . GLU B 1 244 ? -24.703 -39.406 -16.25 1 91.44 244 GLU B CA 1
ATOM 6734 C C . GLU B 1 244 ? -24.078 -39 -14.922 1 91.44 244 GLU B C 1
ATOM 6736 O O . GLU B 1 244 ? -24.656 -38.188 -14.188 1 91.44 244 GLU B O 1
ATOM 6741 N N . LEU B 1 245 ? -22.922 -39.562 -14.664 1 91.31 245 LEU B N 1
ATOM 6742 C CA . LEU B 1 245 ? -22.219 -39.219 -13.438 1 91.31 245 LEU B CA 1
ATOM 6743 C C . LEU B 1 245 ? -21.75 -37.781 -13.453 1 91.31 245 LEU B C 1
ATOM 6745 O O . LEU B 1 245 ? -21.703 -37.125 -12.414 1 91.31 245 LEU B O 1
ATOM 6749 N N . LEU B 1 246 ? -21.422 -37.344 -14.688 1 91.94 246 LEU B N 1
ATOM 6750 C CA . LEU B 1 246 ? -20.906 -35.969 -14.828 1 91.94 246 LEU B CA 1
ATOM 6751 C C . LEU B 1 246 ? -22.016 -35 -15.219 1 91.94 246 LEU B C 1
ATOM 6753 O O . LEU B 1 246 ? -21.781 -33.781 -15.289 1 91.94 246 LEU B O 1
ATOM 6757 N N . GLN B 1 247 ? -23.25 -35.5 -15.445 1 85.5 247 GLN B N 1
ATOM 6758 C CA . GLN B 1 247 ? -24.391 -34.688 -15.859 1 85.5 247 GLN B CA 1
ATOM 6759 C C . GLN B 1 247 ? -24.047 -33.812 -17.062 1 85.5 247 GLN B C 1
ATOM 6761 O O . GLN B 1 247 ? -24.359 -32.625 -17.094 1 85.5 247 GLN B O 1
ATOM 6766 N N . GLN B 1 248 ? -23.203 -34.312 -17.906 1 83.81 248 GLN B N 1
ATOM 6767 C CA . GLN B 1 248 ? -22.75 -33.594 -19.094 1 83.81 248 GLN B CA 1
ATOM 6768 C C . GLN B 1 248 ? -22.547 -34.531 -20.281 1 83.81 248 GLN B C 1
ATOM 6770 O O . GLN B 1 248 ? -22.062 -35.656 -20.094 1 83.81 248 GLN B O 1
ATOM 6775 N N . ASN B 1 249 ? -22.875 -33.969 -21.406 1 80.44 249 ASN B N 1
ATOM 6776 C CA . ASN B 1 249 ? -22.625 -34.75 -22.625 1 80.44 249 ASN B CA 1
ATOM 6777 C C . ASN B 1 249 ? -21.312 -34.344 -23.297 1 80.44 249 ASN B C 1
ATOM 6779 O O . ASN B 1 249 ? -20.906 -33.188 -23.234 1 80.44 249 ASN B O 1
ATOM 6783 N N . PHE B 1 250 ? -20.641 -35.375 -23.719 1 84.06 250 PHE B N 1
ATOM 6784 C CA . PHE B 1 250 ? -19.375 -35.156 -24.406 1 84.06 250 PHE B CA 1
ATOM 6785 C C . PHE B 1 250 ? -19.609 -34.688 -25.828 1 84.06 250 PHE B C 1
ATOM 6787 O O . PHE B 1 250 ? -20.547 -35.094 -26.484 1 84.06 250 PHE B O 1
ATOM 6794 N N . GLY B 1 251 ? -19 -33.625 -26.281 1 74.5 251 GLY B N 1
ATOM 6795 C CA . GLY B 1 251 ? -19.141 -33.094 -27.625 1 74.5 251 GLY B CA 1
ATOM 6796 C C . GLY B 1 251 ? -18.609 -34.031 -28.688 1 74.5 251 GLY B C 1
ATOM 6797 O O . GLY B 1 251 ? -18.109 -35.125 -28.391 1 74.5 251 GLY B O 1
ATOM 6798 N N . GLU B 1 252 ? -18.797 -33.625 -29.969 1 78.44 252 GLU B N 1
ATOM 6799 C CA . GLU B 1 252 ? -18.391 -34.406 -31.141 1 78.44 252 GLU B CA 1
ATOM 6800 C C . GLU B 1 252 ? -16.906 -34.25 -31.422 1 78.44 252 GLU B C 1
ATOM 6802 O O . GLU B 1 252 ? -16.328 -35.031 -32.188 1 78.44 252 GLU B O 1
ATOM 6807 N N . SER B 1 253 ? -16.344 -33.406 -30.656 1 84.75 253 SER B N 1
ATOM 6808 C CA . SER B 1 253 ? -14.922 -33.156 -30.922 1 84.75 253 SER B CA 1
ATOM 6809 C C . SER B 1 253 ? -14.055 -34.312 -30.406 1 84.75 253 SER B C 1
ATOM 6811 O O . SER B 1 253 ? -14.43 -35 -29.469 1 84.75 253 SER B O 1
ATOM 6813 N N . LEU B 1 254 ? -12.906 -34.531 -31.047 1 89.81 254 LEU B N 1
ATOM 6814 C CA . LEU B 1 254 ? -11.984 -35.625 -30.703 1 89.81 254 LEU B CA 1
ATOM 6815 C C . LEU B 1 254 ? -11.336 -35.375 -29.344 1 89.81 254 LEU B C 1
ATOM 6817 O O . LEU B 1 254 ? -11.016 -36.312 -28.625 1 89.81 254 LEU B O 1
ATOM 6821 N N . SER B 1 255 ? -11.141 -34.094 -29.078 1 92.12 255 SER B N 1
ATOM 6822 C CA . SER B 1 255 ? -10.602 -33.688 -27.781 1 92.12 255 SER B CA 1
ATOM 6823 C C . SER B 1 255 ? -11.273 -32.438 -27.266 1 92.12 255 SER B C 1
ATOM 6825 O O . SER B 1 255 ? -11.82 -31.656 -28.062 1 92.12 255 SER B O 1
ATOM 6827 N N . GLY B 1 256 ? -11.398 -32.344 -25.969 1 91 256 GLY B N 1
ATOM 6828 C CA . GLY B 1 256 ? -12.023 -31.141 -25.438 1 91 256 GLY B CA 1
ATOM 6829 C C . GLY B 1 256 ? -11.992 -31.078 -23.922 1 91 256 GLY B C 1
ATOM 6830 O O . GLY B 1 256 ? -11.398 -31.938 -23.266 1 91 256 GLY B O 1
ATOM 6831 N N . ARG B 1 257 ? -12.453 -29.938 -23.531 1 91.75 257 ARG B N 1
ATOM 6832 C CA . ARG B 1 257 ? -12.555 -29.719 -22.094 1 91.75 257 ARG B CA 1
ATOM 6833 C C . ARG B 1 257 ? -13.906 -29.125 -21.719 1 91.75 257 ARG B C 1
ATOM 6835 O O . ARG B 1 257 ? -14.562 -28.484 -22.547 1 91.75 257 ARG B O 1
ATOM 6842 N N . PHE B 1 258 ? -14.43 -29.438 -20.562 1 92 258 PHE B N 1
ATOM 6843 C CA . PHE B 1 258 ? -15.648 -28.828 -20.062 1 92 258 PHE B CA 1
ATOM 6844 C C . PHE B 1 258 ? -15.664 -28.828 -18.531 1 92 258 PHE B C 1
ATOM 6846 O O . PHE B 1 258 ? -14.969 -29.625 -17.906 1 92 258 PHE B O 1
ATOM 6853 N N . ASP B 1 259 ? -16.406 -27.922 -18.047 1 91.81 259 ASP B N 1
ATOM 6854 C CA . ASP B 1 259 ? -16.609 -27.875 -16.594 1 91.81 259 ASP B CA 1
ATOM 6855 C C . ASP B 1 259 ? -17.766 -28.781 -16.172 1 91.81 259 ASP B C 1
ATOM 6857 O O . ASP B 1 259 ? -18.766 -28.891 -16.891 1 91.81 259 ASP B O 1
ATOM 6861 N N . THR B 1 260 ? -17.516 -29.5 -15.086 1 92.25 260 THR B N 1
ATOM 6862 C CA . THR B 1 260 ? -18.547 -30.406 -14.617 1 92.25 260 THR B CA 1
ATOM 6863 C C . THR B 1 260 ? -18.547 -30.484 -13.086 1 92.25 260 THR B C 1
ATOM 6865 O O . THR B 1 260 ? -17.812 -29.75 -12.43 1 92.25 260 THR B O 1
ATOM 6868 N N . THR B 1 261 ? -19.562 -31.203 -12.578 1 91.75 261 THR B N 1
ATOM 6869 C CA . THR B 1 261 ? -19.641 -31.5 -11.156 1 91.75 261 THR B CA 1
ATOM 6870 C C . THR B 1 261 ? -19.453 -33 -10.914 1 91.75 261 THR B C 1
ATOM 6872 O O . THR B 1 261 ? -20.156 -33.812 -11.5 1 91.75 261 THR B O 1
ATOM 6875 N N . TYR B 1 262 ? -18.406 -33.344 -10.289 1 89.88 262 TYR B N 1
ATOM 6876 C CA . TYR B 1 262 ? -18.062 -34.719 -9.969 1 89.88 262 TYR B CA 1
ATOM 6877 C C . TYR B 1 262 ? -18.078 -34.938 -8.461 1 89.88 262 TYR B C 1
ATOM 6879 O O . TYR B 1 262 ? -17.328 -34.312 -7.73 1 89.88 262 TYR B O 1
ATOM 6887 N N . GLN B 1 263 ? -18.969 -35.812 -8.023 1 86.19 263 GLN B N 1
ATOM 6888 C CA . GLN B 1 263 ? -19.109 -36.125 -6.605 1 86.19 263 GLN B CA 1
ATOM 6889 C C . GLN B 1 263 ? -19.438 -34.875 -5.801 1 86.19 263 GLN B C 1
ATOM 6891 O O . GLN B 1 263 ? -18.859 -34.656 -4.734 1 86.19 263 GLN B O 1
ATOM 6896 N N . GLY B 1 264 ? -20.125 -33.906 -6.379 1 86.75 264 GLY B N 1
ATOM 6897 C CA . GLY B 1 264 ? -20.609 -32.75 -5.688 1 86.75 264 GLY B CA 1
ATOM 6898 C C . GLY B 1 264 ? -19.641 -31.578 -5.719 1 86.75 264 GLY B C 1
ATOM 6899 O O . GLY B 1 264 ? -19.906 -30.531 -5.129 1 86.75 264 GLY B O 1
ATOM 6900 N N . VAL B 1 265 ? -18.609 -31.766 -6.324 1 89.81 265 VAL B N 1
ATOM 6901 C CA . VAL B 1 265 ? -17.625 -30.703 -6.371 1 89.81 265 VAL B CA 1
ATOM 6902 C C . VAL B 1 265 ? -17.391 -30.281 -7.816 1 89.81 265 VAL B C 1
ATOM 6904 O O . VAL B 1 265 ? -17.422 -31.109 -8.727 1 89.81 265 VAL B O 1
ATOM 6907 N N . LYS B 1 266 ? -17.234 -28.984 -7.969 1 92.75 266 LYS B N 1
ATOM 6908 C CA . LYS B 1 266 ? -16.922 -28.484 -9.305 1 92.75 266 LYS B CA 1
ATOM 6909 C C . LYS B 1 266 ? -15.57 -29 -9.789 1 92.75 266 LYS B C 1
ATOM 6911 O O . LYS B 1 266 ? -14.609 -29.031 -9.016 1 92.75 266 LYS B O 1
ATOM 6916 N N . ALA B 1 267 ? -15.539 -29.562 -11.016 1 93.69 267 ALA B N 1
ATOM 6917 C CA . ALA B 1 267 ? -14.312 -30.172 -11.531 1 93.69 267 ALA B CA 1
ATOM 6918 C C . ALA B 1 267 ? -14.117 -29.844 -13.016 1 93.69 267 ALA B C 1
ATOM 6920 O O . ALA B 1 267 ? -15.07 -29.453 -13.695 1 93.69 267 ALA B O 1
ATOM 6921 N N . LEU B 1 268 ? -12.906 -29.891 -13.391 1 92.69 268 LEU B N 1
ATOM 6922 C CA . LEU B 1 268 ? -12.531 -29.75 -14.789 1 92.69 268 LEU B CA 1
ATOM 6923 C C . LEU B 1 268 ? -12.352 -31.125 -15.445 1 92.69 268 LEU B C 1
ATOM 6925 O O . LEU B 1 268 ? -11.633 -31.969 -14.922 1 92.69 268 LEU B O 1
ATOM 6929 N N . ALA B 1 269 ? -13 -31.328 -16.562 1 94.62 269 ALA B N 1
ATOM 6930 C CA . ALA B 1 269 ? -12.883 -32.594 -17.281 1 94.62 269 ALA B CA 1
ATOM 6931 C C . ALA B 1 269 ? -12.234 -32.375 -18.656 1 94.62 269 ALA B C 1
ATOM 6933 O O . ALA B 1 269 ? -12.539 -31.422 -19.344 1 94.62 269 ALA B O 1
ATOM 6934 N N . VAL B 1 270 ? -11.289 -33.188 -18.922 1 94.62 270 VAL B N 1
ATOM 6935 C CA . VAL B 1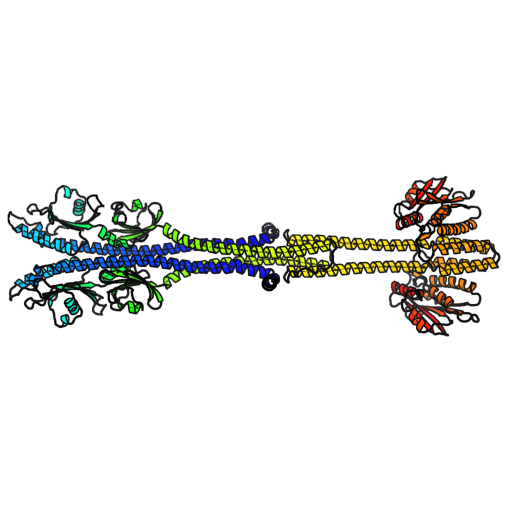 270 ? -10.625 -33.219 -20.219 1 94.62 270 VAL B CA 1
ATOM 6936 C C . VAL B 1 270 ? -10.766 -34.625 -20.844 1 94.62 270 VAL B C 1
ATOM 6938 O O . VAL B 1 270 ? -10.648 -35.625 -20.141 1 94.62 270 VAL B O 1
ATOM 6941 N N . TYR B 1 271 ? -11.07 -34.656 -22.094 1 95.44 271 TYR B N 1
ATOM 6942 C CA . TYR B 1 271 ? -11.234 -35.969 -22.703 1 95.44 271 TYR B CA 1
ATOM 6943 C C . TYR B 1 271 ? -10.539 -36.031 -24.062 1 95.44 271 TYR B C 1
ATOM 6945 O O . TYR B 1 271 ? -10.25 -35 -24.672 1 95.44 271 TYR B O 1
ATOM 6953 N N . ASN B 1 272 ? -10.195 -37.125 -24.453 1 95.31 272 ASN B N 1
ATOM 6954 C CA . ASN B 1 272 ? -9.617 -37.5 -25.734 1 95.31 272 ASN B CA 1
ATOM 6955 C C . ASN B 1 272 ? -10.234 -38.75 -26.297 1 95.31 272 ASN B C 1
ATOM 6957 O O . ASN B 1 272 ? -10.531 -39.688 -25.562 1 95.31 272 ASN B O 1
ATOM 6961 N N . THR B 1 273 ? -10.43 -38.781 -27.625 1 95 273 THR B N 1
ATOM 6962 C CA . THR B 1 273 ? -11.156 -39.875 -28.25 1 95 273 THR B CA 1
ATOM 6963 C C . THR B 1 273 ? -10.219 -40.75 -29.078 1 95 273 THR B C 1
ATOM 6965 O O . THR B 1 273 ? -9.352 -40.25 -29.797 1 95 273 THR B O 1
ATOM 6968 N N . LEU B 1 274 ? -10.367 -42.031 -28.906 1 93.06 274 LEU B N 1
ATOM 6969 C CA . LEU B 1 274 ? -9.617 -43.031 -29.688 1 93.06 274 LEU B CA 1
ATOM 6970 C C . LEU B 1 274 ? -10.25 -43.219 -31.062 1 93.06 274 LEU B C 1
ATOM 6972 O O . LEU B 1 274 ? -11.367 -42.75 -31.297 1 93.06 274 LEU B O 1
ATOM 6976 N N . LYS B 1 275 ? -9.555 -43.938 -31.891 1 87.19 275 LYS B N 1
ATOM 6977 C CA . LYS B 1 275 ? -10.039 -44.219 -33.25 1 87.19 275 LYS B CA 1
ATOM 6978 C C . LYS B 1 275 ? -11.305 -45.062 -33.219 1 87.19 275 LYS B C 1
ATOM 6980 O O . LYS B 1 275 ? -12.18 -44.938 -34.062 1 87.19 275 LYS B O 1
ATOM 6985 N N . ASN B 1 276 ? -11.484 -45.906 -32.188 1 86.38 276 ASN B N 1
ATOM 6986 C CA . ASN B 1 276 ? -12.617 -46.812 -32.094 1 86.38 276 ASN B CA 1
ATOM 6987 C C . ASN B 1 276 ? -13.812 -46.156 -31.406 1 86.38 276 ASN B C 1
ATOM 6989 O O . ASN B 1 276 ? -14.82 -46.812 -31.156 1 86.38 276 ASN B O 1
ATOM 6993 N N . GLY B 1 277 ? -13.641 -44.906 -31 1 89.38 277 GLY B N 1
ATOM 6994 C CA . GLY B 1 277 ? -14.734 -44.188 -30.375 1 89.38 277 GLY B CA 1
ATOM 6995 C C . GLY B 1 277 ? -14.641 -44.156 -28.859 1 89.38 277 GLY B C 1
ATOM 6996 O O . GLY B 1 277 ? -15.383 -43.438 -28.203 1 89.38 277 GLY B O 1
ATOM 6997 N N . TRP B 1 278 ? -13.734 -44.969 -28.281 1 92.69 278 TRP B N 1
ATOM 6998 C CA . TRP B 1 278 ? -13.523 -44.906 -26.844 1 92.69 278 TRP B CA 1
ATOM 6999 C C . TRP B 1 278 ? -12.953 -43.562 -26.422 1 92.69 278 TRP B C 1
ATOM 7001 O O . TRP B 1 278 ? -12.359 -42.844 -27.25 1 92.69 278 TRP B O 1
ATOM 7011 N N . LYS B 1 279 ? -13.195 -43.188 -25.188 1 94.69 279 LYS B N 1
ATOM 7012 C CA . LYS B 1 279 ? -12.688 -41.906 -24.703 1 94.69 279 LYS B CA 1
ATOM 7013 C C . LYS B 1 279 ? -11.953 -42.062 -23.375 1 94.69 279 LYS B C 1
ATOM 7015 O O . LYS B 1 279 ? -12.367 -42.875 -22.531 1 94.69 279 LYS B O 1
ATOM 7020 N N . THR B 1 280 ? -10.867 -41.375 -23.281 1 95.5 280 THR B N 1
ATOM 7021 C CA . THR B 1 280 ? -10.195 -41.188 -22 1 95.5 280 THR B CA 1
ATOM 7022 C C . THR B 1 280 ? -10.57 -39.875 -21.375 1 95.5 280 THR B C 1
ATOM 7024 O O . THR B 1 280 ? -10.477 -38.812 -22.031 1 95.5 280 THR B O 1
ATOM 7027 N N . VAL B 1 281 ? -11.023 -39.906 -20.141 1 95.31 281 VAL B N 1
ATOM 7028 C CA . VAL B 1 281 ? -11.5 -38.719 -19.469 1 95.31 281 VAL B CA 1
ATOM 7029 C C . VAL B 1 281 ? -10.734 -38.5 -18.156 1 95.31 281 VAL B C 1
ATOM 7031 O O . VAL B 1 281 ? -10.664 -39.406 -17.328 1 95.31 281 VAL B O 1
ATOM 7034 N N . SER B 1 282 ? -10.172 -37.375 -18.062 1 94.69 282 SER B N 1
ATOM 7035 C CA . SER B 1 282 ? -9.508 -36.969 -16.828 1 94.69 282 SER B CA 1
ATOM 7036 C C . SER B 1 282 ? -10.289 -35.875 -16.109 1 94.69 282 SER B C 1
ATOM 7038 O O . SER B 1 282 ? -10.719 -34.906 -16.734 1 94.69 282 SER B O 1
ATOM 7040 N N . ILE B 1 283 ? -10.508 -36.062 -14.836 1 94.25 283 ILE B N 1
ATOM 7041 C CA . ILE B 1 283 ? -11.273 -35.094 -14.031 1 94.25 283 ILE B CA 1
ATOM 7042 C C . ILE B 1 283 ? -10.406 -34.562 -12.891 1 94.25 283 ILE B C 1
ATOM 7044 O O . ILE B 1 283 ? -9.805 -35.344 -12.148 1 94.25 283 ILE B O 1
ATOM 7048 N N . PHE B 1 284 ? -10.344 -33.312 -12.773 1 92.38 284 PHE B N 1
ATOM 7049 C CA . PHE B 1 284 ? -9.586 -32.625 -11.719 1 92.38 284 PHE B CA 1
ATOM 7050 C C . PHE B 1 284 ? -10.484 -31.703 -10.922 1 92.38 284 PHE B C 1
ATOM 7052 O O . PHE B 1 284 ? -11.07 -30.766 -11.484 1 92.38 284 PHE B O 1
ATOM 7059 N N . PRO B 1 285 ? -10.516 -31.875 -9.641 1 91.31 285 PRO B N 1
ATOM 7060 C CA . PRO B 1 285 ? -11.352 -31 -8.812 1 91.31 285 PRO B CA 1
ATOM 7061 C C . PRO B 1 285 ? -10.773 -29.594 -8.672 1 91.31 285 PRO B C 1
ATOM 7063 O O . PRO B 1 285 ? -9.578 -29.438 -8.406 1 91.31 285 PRO B O 1
ATOM 7066 N N . TYR B 1 286 ? -11.617 -28.594 -8.781 1 90.19 286 TYR B N 1
ATOM 7067 C CA . TYR B 1 286 ? -11.195 -27.203 -8.664 1 90.19 286 TYR B CA 1
ATOM 7068 C C . TYR B 1 286 ? -10.781 -26.875 -7.234 1 90.19 286 TYR B C 1
ATOM 7070 O O . TYR B 1 286 ? -9.977 -25.969 -7.008 1 90.19 286 TYR B O 1
ATOM 7078 N N . ASP B 1 287 ? -11.305 -27.594 -6.359 1 88.62 287 ASP B N 1
ATOM 7079 C CA . ASP B 1 287 ? -11.008 -27.344 -4.953 1 88.62 287 ASP B CA 1
ATOM 7080 C C . ASP B 1 287 ? -9.508 -27.453 -4.688 1 88.62 287 ASP B C 1
ATOM 7082 O O . ASP B 1 287 ? -8.961 -26.719 -3.855 1 88.62 287 ASP B O 1
ATOM 7086 N N . SER B 1 288 ? -8.859 -28.328 -5.383 1 84.25 288 SER B N 1
ATOM 7087 C CA . SER B 1 288 ? -7.422 -28.484 -5.211 1 84.25 288 SER B CA 1
ATOM 7088 C C . SER B 1 288 ? -6.668 -27.266 -5.738 1 84.25 288 SER B C 1
ATOM 7090 O O . SER B 1 288 ? -5.688 -26.828 -5.137 1 84.25 288 SER B O 1
ATOM 7092 N N . ILE B 1 289 ? -7.207 -26.734 -6.801 1 83.44 289 ILE B N 1
ATOM 7093 C CA . ILE B 1 289 ? -6.621 -25.531 -7.379 1 83.44 289 ILE B CA 1
ATOM 7094 C C . ILE B 1 289 ? -6.816 -24.344 -6.43 1 83.44 289 ILE B C 1
ATOM 7096 O O . ILE B 1 289 ? -5.875 -23.594 -6.164 1 83.44 289 ILE B O 1
ATOM 7100 N N . ILE B 1 290 ? -8.016 -24.328 -5.918 1 85.06 290 ILE B N 1
ATOM 7101 C CA . ILE B 1 290 ? -8.383 -23.234 -5.02 1 85.06 290 ILE B CA 1
ATOM 7102 C C . ILE B 1 290 ? -7.562 -23.328 -3.736 1 85.06 290 ILE B C 1
ATOM 7104 O O . ILE B 1 290 ? -7.102 -22.312 -3.213 1 85.06 290 ILE B O 1
ATOM 7108 N N . LYS B 1 291 ? -7.352 -24.531 -3.33 1 84.88 291 LYS B N 1
ATOM 7109 C CA . LYS B 1 291 ? -6.578 -24.75 -2.109 1 84.88 291 LYS B CA 1
ATOM 7110 C C . LYS B 1 291 ? -5.148 -24.234 -2.27 1 84.88 291 LYS B C 1
ATOM 7112 O O . LYS B 1 291 ? -4.621 -23.562 -1.38 1 84.88 291 LYS B O 1
ATOM 7117 N N . ASP B 1 292 ? -4.555 -24.375 -3.361 1 81.38 292 ASP B N 1
ATOM 7118 C CA . ASP B 1 292 ? -3.197 -23.906 -3.621 1 81.38 292 ASP B CA 1
ATOM 7119 C C . ASP B 1 292 ? -3.164 -22.391 -3.762 1 81.38 292 ASP B C 1
ATOM 7121 O O . ASP B 1 292 ? -2.275 -21.719 -3.219 1 81.38 292 ASP B O 1
ATOM 7125 N N . ALA B 1 293 ? -4.199 -22 -4.438 1 82.81 293 ALA B N 1
ATOM 7126 C CA . ALA B 1 293 ? -4.297 -20.547 -4.609 1 82.81 293 ALA B CA 1
ATOM 7127 C C . ALA B 1 293 ? -4.562 -19.859 -3.275 1 82.81 293 ALA B C 1
ATOM 7129 O O . ALA B 1 293 ? -4 -18.797 -2.998 1 82.81 293 ALA B O 1
ATOM 7130 N N . LYS B 1 294 ? -5.355 -20.484 -2.4 1 84.06 294 LYS B N 1
ATOM 7131 C CA . LYS B 1 294 ? -5.691 -19.922 -1.097 1 84.06 294 LYS B CA 1
ATOM 7132 C C . LYS B 1 294 ? -4.473 -19.891 -0.179 1 84.06 294 LYS B C 1
ATOM 7134 O O . LYS B 1 294 ? -4.285 -18.938 0.581 1 84.06 294 LYS B O 1
ATOM 7139 N N . SER B 1 295 ? -3.717 -20.859 -0.289 1 83.44 295 SER B N 1
ATOM 7140 C CA . SER B 1 295 ? -2.529 -20.891 0.558 1 83.44 295 SER B CA 1
ATOM 7141 C C . SER B 1 295 ? -1.589 -19.734 0.241 1 83.44 295 SER B C 1
ATOM 7143 O O . SER B 1 295 ? -1.042 -19.109 1.15 1 83.44 295 SER B O 1
ATOM 7145 N N . LEU B 1 296 ? -1.497 -19.438 -0.968 1 78.25 296 LEU B N 1
ATOM 7146 C CA . LEU B 1 296 ? -0.672 -18.328 -1.402 1 78.25 296 LEU B CA 1
ATOM 7147 C C . LEU B 1 296 ? -1.292 -17 -0.978 1 78.25 296 LEU B C 1
ATOM 7149 O O . LEU B 1 296 ? -0.594 -16.109 -0.473 1 78.25 296 LEU B O 1
ATOM 7153 N N . SER B 1 297 ? -2.508 -16.984 -1.173 1 80.5 297 SER B N 1
ATOM 7154 C CA . SER B 1 297 ? -3.215 -15.742 -0.856 1 80.5 297 SER B CA 1
ATOM 7155 C C . SER B 1 297 ? -3.195 -15.461 0.643 1 80.5 297 SER B C 1
ATOM 7157 O O . SER B 1 297 ? -3.102 -14.305 1.063 1 80.5 297 SER B O 1
ATOM 7159 N N . GLN B 1 298 ? -3.205 -16.484 1.447 1 85.31 298 GLN B N 1
ATOM 7160 C CA . GLN B 1 298 ? -3.17 -16.297 2.895 1 85.31 298 GLN B CA 1
ATOM 7161 C C . GLN B 1 298 ? -1.844 -15.695 3.338 1 85.31 298 GLN B C 1
ATOM 7163 O O . GLN B 1 298 ? -1.811 -14.859 4.246 1 85.31 298 GLN B O 1
ATOM 7168 N N . LEU B 1 299 ? -0.833 -16.172 2.678 1 83.06 299 LEU B N 1
ATOM 7169 C CA . LEU B 1 299 ? 0.47 -15.602 2.998 1 83.06 299 LEU B CA 1
ATOM 7170 C C . LEU B 1 299 ? 0.523 -14.125 2.619 1 83.06 299 LEU B C 1
ATOM 7172 O O . LEU B 1 299 ? 1.024 -13.297 3.387 1 83.06 299 LEU B O 1
ATOM 7176 N N . ILE B 1 300 ? -0.032 -13.781 1.514 1 81.62 300 ILE B N 1
ATOM 7177 C CA . ILE B 1 300 ? -0.051 -12.398 1.044 1 81.62 300 ILE B CA 1
ATOM 7178 C C . ILE B 1 300 ? -0.909 -11.547 1.978 1 81.62 300 ILE B C 1
ATOM 7180 O O . ILE B 1 300 ? -0.563 -10.398 2.275 1 81.62 300 ILE B O 1
ATOM 7184 N N . ILE B 1 301 ? -1.967 -12.102 2.506 1 84.31 301 ILE B N 1
ATOM 7185 C CA . ILE B 1 301 ? -2.854 -11.398 3.426 1 84.31 301 ILE B CA 1
ATOM 7186 C C . ILE B 1 301 ? -2.119 -11.117 4.734 1 84.31 301 ILE B C 1
ATOM 7188 O O . ILE B 1 301 ? -2.199 -10.008 5.27 1 84.31 301 ILE B O 1
ATOM 7192 N N . LYS B 1 302 ? -1.351 -12.078 5.203 1 85.38 302 LYS B N 1
ATOM 7193 C CA . LYS B 1 302 ? -0.599 -11.891 6.441 1 85.38 302 LYS B CA 1
ATOM 7194 C C . LYS B 1 302 ? 0.441 -10.789 6.289 1 85.38 302 LYS B C 1
ATOM 7196 O O . LYS B 1 302 ? 0.581 -9.938 7.172 1 85.38 302 LYS B O 1
ATOM 7201 N N . ILE B 1 303 ? 1.051 -10.781 5.125 1 81.62 303 ILE B N 1
ATOM 7202 C CA . ILE B 1 303 ? 2.062 -9.766 4.859 1 81.62 303 ILE B CA 1
ATOM 7203 C C . ILE B 1 303 ? 1.399 -8.398 4.742 1 81.62 303 ILE B C 1
ATOM 7205 O O . ILE B 1 303 ? 1.894 -7.41 5.297 1 81.62 303 ILE B O 1
ATOM 7209 N N . SER B 1 304 ? 0.275 -8.32 4.07 1 82.06 304 SER B N 1
ATOM 7210 C CA . SER B 1 304 ? -0.47 -7.078 3.91 1 82.06 304 SER B CA 1
ATOM 7211 C C . SER B 1 304 ? -0.946 -6.543 5.258 1 82.06 304 SER B C 1
ATOM 7213 O O . SER B 1 304 ? -0.912 -5.332 5.496 1 82.06 304 SER B O 1
ATOM 7215 N N . LEU B 1 305 ? -1.326 -7.414 6.172 1 85.12 305 LEU B N 1
ATOM 7216 C CA . LEU B 1 305 ? -1.778 -7.016 7.5 1 85.12 305 LEU B CA 1
ATOM 7217 C C . LEU B 1 305 ? -0.63 -6.422 8.305 1 85.12 305 LEU B C 1
ATOM 7219 O O . LEU B 1 305 ? -0.824 -5.461 9.055 1 85.12 305 LEU B O 1
ATOM 7223 N N . GLY B 1 306 ? 0.522 -7.02 8.102 1 84.88 306 GLY B N 1
ATOM 7224 C CA . GLY B 1 306 ? 1.704 -6.445 8.727 1 84.88 306 GLY B CA 1
ATOM 7225 C C . GLY B 1 306 ? 2 -5.031 8.25 1 84.88 306 GLY B C 1
ATOM 7226 O O . GLY B 1 306 ? 2.264 -4.145 9.062 1 84.88 306 GLY B O 1
ATOM 7227 N N . PHE B 1 307 ? 1.818 -4.789 6.969 1 82.25 307 PHE B N 1
ATOM 7228 C CA . PHE B 1 307 ? 2.072 -3.475 6.391 1 82.25 307 PHE B CA 1
ATOM 7229 C C . PHE B 1 307 ? 1.017 -2.471 6.84 1 82.25 307 PHE B C 1
ATOM 7231 O O . PHE B 1 307 ? 1.323 -1.299 7.066 1 82.25 307 PHE B O 1
ATOM 7238 N N . ILE B 1 308 ? -0.168 -2.932 7.012 1 82.81 308 ILE B N 1
ATOM 7239 C CA . ILE B 1 308 ? -1.249 -2.068 7.473 1 82.81 308 ILE B CA 1
ATOM 7240 C C . ILE B 1 308 ? -0.993 -1.653 8.922 1 82.81 308 ILE B C 1
ATOM 7242 O O . ILE B 1 308 ? -1.21 -0.496 9.289 1 82.81 308 ILE B O 1
ATOM 7246 N N . GLY B 1 309 ? -0.494 -2.555 9.758 1 85.25 309 GLY B N 1
ATOM 7247 C CA . GLY B 1 309 ? -0.142 -2.236 11.133 1 85.25 309 GLY B CA 1
ATOM 7248 C C . GLY B 1 309 ? 0.921 -1.16 11.242 1 85.25 309 GLY B C 1
ATOM 7249 O O . GLY B 1 309 ? 0.774 -0.212 12.016 1 85.25 309 GLY B O 1
ATOM 7250 N N . VAL B 1 310 ? 1.885 -1.275 10.445 1 82.81 310 VAL B N 1
ATOM 7251 C CA . VAL B 1 310 ? 2.973 -0.304 10.445 1 82.81 310 VAL B CA 1
ATOM 7252 C C . VAL B 1 310 ? 2.463 1.045 9.945 1 82.81 310 VAL B C 1
ATOM 7254 O O . VAL B 1 310 ? 2.834 2.094 10.477 1 82.81 310 VAL B O 1
ATOM 7257 N N . ALA B 1 311 ? 1.627 0.977 8.914 1 81.19 311 ALA B N 1
ATOM 7258 C CA . ALA B 1 311 ? 1.05 2.201 8.367 1 81.19 311 ALA B CA 1
ATOM 7259 C C . ALA B 1 311 ? 0.224 2.938 9.414 1 81.19 311 ALA B C 1
ATOM 7261 O O . ALA B 1 311 ? 0.323 4.16 9.547 1 81.19 311 ALA B O 1
ATOM 7262 N N . LEU B 1 312 ? -0.534 2.217 10.211 1 83.19 312 LEU B N 1
ATOM 7263 C CA . LEU B 1 312 ? -1.367 2.811 11.25 1 83.19 312 LEU B CA 1
ATOM 7264 C C . LEU B 1 312 ? -0.509 3.438 12.344 1 83.19 312 LEU B C 1
ATOM 7266 O O . LEU B 1 312 ? -0.83 4.516 12.852 1 83.19 312 LEU B O 1
ATOM 7270 N N . LEU B 1 313 ? 0.546 2.82 12.672 1 84.88 313 LEU B N 1
ATOM 7271 C CA . LEU B 1 313 ? 1.465 3.342 13.68 1 84.88 313 LEU B CA 1
ATOM 7272 C C . LEU B 1 313 ? 2.1 4.648 13.211 1 84.88 313 LEU B C 1
ATOM 7274 O O . LEU B 1 313 ? 2.182 5.613 13.969 1 84.88 313 LEU B O 1
ATOM 7278 N N . LEU B 1 314 ? 2.459 4.703 11.961 1 80.75 314 LEU B N 1
ATOM 7279 C CA . LEU B 1 314 ? 3.107 5.891 11.414 1 80.75 314 LEU B CA 1
ATOM 7280 C C . LEU B 1 314 ? 2.125 7.051 11.32 1 80.75 314 LEU B C 1
ATOM 7282 O O . LEU B 1 314 ? 2.494 8.203 11.562 1 80.75 314 LEU B O 1
ATOM 7286 N N . ILE B 1 315 ? 0.962 6.746 11.008 1 77 315 ILE B N 1
ATOM 7287 C CA . ILE B 1 315 ? -0.082 7.762 10.93 1 77 315 ILE B CA 1
ATOM 7288 C C . ILE B 1 315 ? -0.334 8.344 12.32 1 77 315 ILE B C 1
ATOM 7290 O O . ILE B 1 315 ? -0.479 9.562 12.477 1 77 315 ILE B O 1
ATOM 7294 N N . TYR B 1 316 ? -0.311 7.473 13.258 1 82.44 316 TYR B N 1
ATOM 7295 C CA . TYR B 1 316 ? -0.554 7.906 14.625 1 82.44 316 TYR B CA 1
ATOM 7296 C C . TYR B 1 316 ? 0.564 8.82 15.117 1 82.44 316 TYR B C 1
ATOM 7298 O O . TYR B 1 316 ? 0.303 9.859 15.727 1 82.44 316 TYR B O 1
ATOM 7306 N N . ILE B 1 317 ? 1.705 8.453 14.797 1 82.5 317 ILE B N 1
ATOM 7307 C CA . ILE B 1 317 ? 2.861 9.227 15.234 1 82.5 317 ILE B CA 1
ATOM 7308 C C . ILE B 1 317 ? 2.854 10.602 14.555 1 82.5 317 ILE B C 1
ATOM 7310 O O . ILE B 1 317 ? 3.02 11.625 15.219 1 82.5 317 ILE B O 1
ATOM 7314 N N . THR B 1 318 ? 2.621 10.609 13.25 1 81.5 318 THR B N 1
ATOM 7315 C CA . THR B 1 318 ? 2.631 11.859 12.5 1 81.5 318 THR B CA 1
ATOM 7316 C C . THR B 1 318 ? 1.503 12.781 12.961 1 81.5 318 THR B C 1
ATOM 7318 O O . THR B 1 318 ? 1.711 13.984 13.148 1 81.5 318 THR B O 1
ATOM 7321 N N . ALA B 1 319 ? 0.369 12.211 13.125 1 79.69 319 ALA B N 1
ATOM 7322 C CA . ALA B 1 319 ? -0.783 12.992 13.57 1 79.69 319 ALA B CA 1
ATOM 7323 C C . ALA B 1 319 ? -0.549 13.57 14.961 1 79.69 319 ALA B C 1
ATOM 7325 O O . ALA B 1 319 ? -0.909 14.719 15.234 1 79.69 319 ALA B O 1
ATOM 7326 N N . SER B 1 320 ? 0.039 12.844 15.789 1 82.81 320 SER B N 1
ATOM 7327 C CA . SER B 1 320 ? 0.285 13.289 17.156 1 82.81 320 SER B CA 1
ATOM 7328 C C . SER B 1 320 ? 1.324 14.406 17.188 1 82.81 320 SER B C 1
ATOM 7330 O O . SER B 1 320 ? 1.191 15.359 17.969 1 82.81 320 SER B O 1
ATOM 7332 N N . LEU B 1 321 ? 2.312 14.289 16.406 1 81.44 321 LEU B N 1
ATOM 7333 C CA . LEU B 1 321 ? 3.35 15.312 16.344 1 81.44 321 LEU B CA 1
ATOM 7334 C C . LEU B 1 321 ? 2.779 16.641 15.836 1 81.44 321 LEU B C 1
ATOM 7336 O O . LEU B 1 321 ? 3.084 17.688 16.391 1 81.44 321 LEU B O 1
ATOM 7340 N N . PHE B 1 322 ? 1.946 16.484 14.891 1 82.81 322 PHE B N 1
ATOM 7341 C CA . PHE B 1 322 ? 1.335 17.672 14.305 1 82.81 322 PHE B CA 1
ATOM 7342 C C . PHE B 1 322 ? 0.367 18.312 15.289 1 82.81 322 PHE B C 1
ATOM 7344 O O . PHE B 1 322 ? 0.402 19.531 15.492 1 82.81 322 PHE B O 1
ATOM 7351 N N . SER B 1 323 ? -0.453 17.531 15.859 1 80.06 323 SER B N 1
ATOM 7352 C CA . SER B 1 323 ? -1.474 18.031 16.766 1 80.06 323 SER B CA 1
ATOM 7353 C C . SER B 1 323 ? -0.846 18.688 18 1 80.06 323 SER B C 1
ATOM 7355 O O . SER B 1 323 ? -1.325 19.719 18.469 1 80.06 323 SER B O 1
ATOM 7357 N N . LYS B 1 324 ? 0.185 18.141 18.469 1 83.88 324 LYS B N 1
ATOM 7358 C CA . LYS B 1 324 ? 0.864 18.688 19.641 1 83.88 324 LYS B CA 1
ATOM 7359 C C . LYS B 1 324 ? 1.457 20.062 19.344 1 83.88 324 LYS B C 1
ATOM 7361 O O . LYS B 1 324 ? 1.367 20.969 20.172 1 83.88 324 LYS B O 1
ATOM 7366 N N . ARG B 1 325 ? 2.053 20.188 18.234 1 84.06 325 ARG B N 1
ATOM 7367 C CA . ARG B 1 325 ? 2.68 21.453 17.875 1 84.06 325 ARG B CA 1
ATOM 7368 C C . ARG B 1 325 ? 1.633 22.547 17.672 1 84.06 325 ARG B C 1
ATOM 7370 O O . ARG B 1 325 ? 1.832 23.688 18.094 1 84.06 325 ARG B O 1
ATOM 7377 N N . ILE B 1 326 ? 0.5 22.156 17.141 1 84.56 326 ILE B N 1
ATOM 7378 C CA . ILE B 1 326 ? -0.57 23.125 16.922 1 84.56 326 ILE B CA 1
ATOM 7379 C C . ILE B 1 326 ? -1.176 23.531 18.266 1 84.56 326 ILE B C 1
ATOM 7381 O O . ILE B 1 326 ? -1.485 24.703 18.484 1 84.56 326 ILE B O 1
ATOM 7385 N N . ARG B 1 327 ? -1.277 22.656 19.109 1 84.62 327 ARG B N 1
ATOM 7386 C CA . ARG B 1 327 ? -1.832 22.938 20.438 1 84.62 327 ARG B CA 1
ATOM 7387 C C . ARG B 1 327 ? -0.925 23.891 21.219 1 84.62 327 ARG B C 1
ATOM 7389 O O . ARG B 1 327 ? -1.405 24.734 21.969 1 84.62 327 ARG B O 1
ATOM 7396 N N . THR B 1 328 ? 0.331 23.625 21.016 1 86.12 328 THR B N 1
ATOM 7397 C CA . THR B 1 328 ? 1.286 24.516 21.672 1 86.12 328 THR B CA 1
ATOM 7398 C C . THR B 1 328 ? 1.116 25.953 21.172 1 86.12 328 THR B C 1
ATOM 7400 O O . THR B 1 328 ? 1.158 26.891 21.953 1 86.12 328 THR B O 1
ATOM 7403 N N . LEU B 1 329 ? 0.882 26.094 19.938 1 86.5 329 LEU B N 1
ATOM 7404 C CA . LEU B 1 329 ? 0.674 27.422 19.359 1 86.5 329 LEU B CA 1
ATOM 7405 C C . LEU B 1 329 ? -0.607 28.047 19.891 1 86.5 329 LEU B C 1
ATOM 7407 O O . LEU B 1 329 ? -0.645 29.25 20.172 1 86.5 329 LEU B O 1
ATOM 7411 N N . ILE B 1 330 ? -1.612 27.203 20.047 1 86.81 330 ILE B N 1
ATOM 7412 C CA . ILE B 1 330 ? -2.889 27.688 20.562 1 86.81 330 ILE B CA 1
ATOM 7413 C C . ILE B 1 330 ? -2.709 28.172 22 1 86.81 330 ILE B C 1
ATOM 7415 O O . ILE B 1 330 ? -3.266 29.203 22.375 1 86.81 330 ILE B O 1
ATOM 7419 N N . ARG B 1 331 ? -1.936 27.5 22.75 1 87 331 ARG B N 1
ATOM 7420 C CA . ARG B 1 331 ? -1.667 27.906 24.141 1 87 331 ARG B CA 1
ATOM 7421 C C . ARG B 1 331 ? -0.945 29.25 24.172 1 87 331 ARG B C 1
ATOM 7423 O O . ARG B 1 331 ? -1.227 30.078 25.047 1 87 331 ARG B O 1
ATOM 7430 N N . MET B 1 332 ? -0.067 29.422 23.281 1 84.75 332 MET B N 1
ATOM 7431 C CA . MET B 1 332 ? 0.68 30.672 23.219 1 84.75 332 MET B CA 1
ATOM 7432 C C . MET B 1 332 ? -0.241 31.844 22.875 1 84.75 332 MET B C 1
ATOM 7434 O O . MET B 1 332 ? -0.129 32.906 23.453 1 84.75 332 MET B O 1
ATOM 7438 N N . ILE B 1 333 ? -1.137 31.578 21.969 1 85 333 ILE B N 1
ATOM 7439 C CA . ILE B 1 333 ? -2.096 32.594 21.547 1 85 333 ILE B CA 1
ATOM 7440 C C . ILE B 1 333 ? -3.002 32.969 22.719 1 85 333 ILE B C 1
ATOM 7442 O O . ILE B 1 333 ? -3.285 34.156 22.953 1 85 333 ILE B O 1
ATOM 7446 N N . ARG B 1 334 ? -3.336 31.969 23.5 1 85.06 334 ARG B N 1
ATOM 7447 C CA . ARG B 1 334 ? -4.23 32.188 24.625 1 85.06 334 ARG B CA 1
ATOM 7448 C C . ARG B 1 334 ? -3.531 32.969 25.734 1 85.06 334 ARG B C 1
ATOM 7450 O O . ARG B 1 334 ? -4.16 33.781 26.422 1 85.06 334 ARG B O 1
ATOM 7457 N N . ARG B 1 335 ? -2.289 32.781 25.828 1 83.75 335 ARG B N 1
ATOM 7458 C CA . ARG B 1 335 ? -1.507 33.562 26.812 1 83.75 335 ARG B CA 1
ATOM 7459 C C . ARG B 1 335 ? -1.479 35.031 26.453 1 83.75 335 ARG B C 1
ATOM 7461 O O . ARG B 1 335 ? -1.608 35.875 27.344 1 83.75 335 ARG B O 1
ATOM 7468 N N . ILE B 1 336 ? -1.359 35.25 25.203 1 79.94 336 ILE B N 1
ATOM 7469 C CA . ILE B 1 336 ? -1.328 36.625 24.734 1 79.94 336 ILE B CA 1
ATOM 7470 C C . ILE B 1 336 ? -2.705 37.281 24.906 1 79.94 336 ILE B C 1
ATOM 7472 O O . ILE B 1 336 ? -2.814 38.438 25.25 1 79.94 336 ILE B O 1
ATOM 7476 N N . GLU B 1 337 ? -3.66 36.406 24.703 1 80.31 337 GLU B N 1
ATOM 7477 C CA . GLU B 1 337 ? -5.035 36.844 24.922 1 80.31 337 GLU B CA 1
ATOM 7478 C C . GLU B 1 337 ? -5.266 37.281 26.359 1 80.31 337 GLU B C 1
ATOM 7480 O O . GLU B 1 337 ? -6.047 38.219 26.625 1 80.31 337 GLU B O 1
ATOM 7485 N N . ARG B 1 338 ? -4.512 36.688 27.25 1 78.75 338 ARG B N 1
ATOM 7486 C CA . ARG B 1 338 ? -4.664 36.969 28.672 1 78.75 338 ARG B CA 1
ATOM 7487 C C . ARG B 1 338 ? -3.732 38.094 29.094 1 78.75 338 ARG B C 1
ATOM 7489 O O . ARG B 1 338 ? -3.682 38.438 30.281 1 78.75 338 ARG B O 1
ATOM 7496 N N . GLY B 1 339 ? -2.994 38.531 28.156 1 72.06 339 GLY B N 1
ATOM 7497 C CA . GLY B 1 339 ? -2.174 39.719 28.453 1 72.06 339 GLY B CA 1
ATOM 7498 C C . GLY B 1 339 ? -0.734 39.344 28.781 1 72.06 339 GLY B C 1
ATOM 7499 O O . GLY B 1 339 ? 0.045 40.219 29.188 1 72.06 339 GLY B O 1
ATOM 7500 N N . ASP B 1 340 ? -0.494 38.156 28.672 1 75.75 340 ASP B N 1
ATOM 7501 C CA . ASP B 1 340 ? 0.877 37.719 28.906 1 75.75 340 ASP B CA 1
ATOM 7502 C C . ASP B 1 340 ? 1.714 37.781 27.641 1 75.75 340 ASP B C 1
ATOM 7504 O O . ASP B 1 340 ? 1.646 36.906 26.781 1 75.75 340 ASP B O 1
ATOM 7508 N N . PHE B 1 341 ? 2.5 38.875 27.516 1 73.44 341 PHE B N 1
ATOM 7509 C CA . PHE B 1 341 ? 3.293 39.062 26.312 1 73.44 341 PHE B CA 1
ATOM 7510 C C . PHE B 1 341 ? 4.727 38.594 26.516 1 73.44 341 PHE B C 1
ATOM 7512 O O . PHE B 1 341 ? 5.598 38.875 25.688 1 73.44 341 PHE B O 1
ATOM 7519 N N . ASN B 1 342 ? 4.988 38 27.641 1 67.88 342 ASN B N 1
ATOM 7520 C CA . ASN B 1 342 ? 6.348 37.531 27.906 1 67.88 342 ASN B CA 1
ATOM 7521 C C . ASN B 1 342 ? 6.758 36.438 26.922 1 67.88 342 ASN B C 1
ATOM 7523 O O . ASN B 1 342 ? 5.977 35.5 26.656 1 67.88 342 ASN B O 1
ATOM 7527 N N . PRO B 1 343 ? 7.934 36.875 26.297 1 64.19 343 PRO B N 1
ATOM 7528 C CA . PRO B 1 343 ? 8.406 35.844 25.375 1 64.19 343 PRO B CA 1
ATOM 7529 C C . PRO B 1 343 ? 8.586 34.469 26.062 1 64.19 343 PRO B C 1
ATOM 7531 O O . PRO B 1 343 ? 9.078 34.406 27.188 1 64.19 343 PRO B O 1
ATOM 7534 N N . THR B 1 344 ? 7.758 33.656 25.812 1 59.97 344 THR B N 1
ATOM 7535 C CA . THR B 1 344 ? 8 32.312 26.344 1 59.97 344 THR B CA 1
ATOM 7536 C C . THR B 1 344 ? 9.164 31.641 25.625 1 59.97 344 THR B C 1
ATOM 7538 O O . THR B 1 344 ? 9.273 31.75 24.406 1 59.97 344 THR B O 1
ATOM 7541 N N . HIS B 1 345 ? 10.367 31.656 26.281 1 57.41 345 HIS B N 1
ATOM 7542 C CA . HIS B 1 345 ? 11.492 30.891 25.75 1 57.41 345 HIS B CA 1
ATOM 7543 C C . HIS B 1 345 ? 11.047 29.531 25.25 1 57.41 345 HIS B C 1
ATOM 7545 O O . HIS B 1 345 ? 11.352 28.5 25.859 1 57.41 345 HIS B O 1
ATOM 7551 N N . GLU B 1 346 ? 9.898 29.5 24.734 1 57.16 346 GLU B N 1
ATOM 7552 C CA . GLU B 1 346 ? 9.406 28.156 24.469 1 57.16 346 GLU B CA 1
ATOM 7553 C C . GLU B 1 346 ? 10.172 27.5 23.328 1 57.16 346 GLU B C 1
ATOM 7555 O O . GLU B 1 346 ? 10.914 28.172 22.609 1 57.16 346 GLU B O 1
ATOM 7560 N N . GLU B 1 347 ? 9.742 26.125 22.906 1 62.81 347 GLU B N 1
ATOM 7561 C CA . GLU B 1 347 ? 10.125 24.922 22.188 1 62.81 347 GLU B CA 1
ATOM 7562 C C . GLU B 1 347 ? 10.227 25.188 20.688 1 62.81 347 GLU B C 1
ATOM 7564 O O . GLU B 1 347 ? 9.445 25.969 20.125 1 62.81 347 GLU B O 1
ATOM 7569 N N . GLN B 1 348 ? 11.391 25 20.156 1 65.25 348 GLN B N 1
ATOM 7570 C CA . GLN B 1 348 ? 11.633 24.984 18.719 1 65.25 348 GLN B CA 1
ATOM 7571 C C . GLN B 1 348 ? 10.594 24.125 18 1 65.25 348 GLN B C 1
ATOM 7573 O O . GLN B 1 348 ? 10.516 22.922 18.219 1 65.25 348 GLN B O 1
ATOM 7578 N N . LEU B 1 349 ? 9.586 24.875 17.469 1 76.75 349 LEU B N 1
ATOM 7579 C CA . LEU B 1 349 ? 8.516 24.156 16.781 1 76.75 349 LEU B CA 1
ATOM 7580 C C . LEU B 1 349 ? 8.906 23.812 15.352 1 76.75 349 LEU B C 1
ATOM 7582 O O . LEU B 1 349 ? 8.047 23.562 14.508 1 76.75 349 LEU B O 1
ATOM 7586 N N . GLY B 1 350 ? 10.242 23.938 15.109 1 77.12 350 GLY B N 1
ATOM 7587 C CA . GLY B 1 350 ? 10.719 23.531 13.797 1 77.12 350 GLY B CA 1
ATOM 7588 C C . GLY B 1 350 ? 10.797 24.672 12.805 1 77.12 350 GLY B C 1
ATOM 7589 O O . GLY B 1 350 ? 10.57 25.828 13.164 1 77.12 350 GLY B O 1
ATOM 7590 N N . SER B 1 351 ? 11.227 24.266 11.562 1 76.94 351 SER B N 1
ATOM 7591 C CA . SER B 1 351 ? 11.383 25.281 10.531 1 76.94 351 SER B CA 1
ATOM 7592 C C . SER B 1 351 ? 10.375 25.094 9.406 1 76.94 351 SER B C 1
ATOM 7594 O O . SER B 1 351 ? 10.484 25.719 8.352 1 76.94 351 SER B O 1
ATOM 7596 N N . ASP B 1 352 ? 9.383 24.266 9.672 1 80.5 352 ASP B N 1
ATOM 7597 C CA . ASP B 1 352 ? 8.352 24.031 8.664 1 80.5 352 ASP B CA 1
ATOM 7598 C C . ASP B 1 352 ? 7.277 25.109 8.703 1 80.5 352 ASP B C 1
ATOM 7600 O O . ASP B 1 352 ? 7.516 26.219 9.211 1 80.5 352 ASP B O 1
ATOM 7604 N N . GLU B 1 353 ? 6.148 24.812 8.188 1 82 353 GLU B N 1
ATOM 7605 C CA . GLU B 1 353 ? 5.07 25.797 8.141 1 82 353 GLU B CA 1
ATOM 7606 C C . GLU B 1 353 ? 4.605 26.172 9.547 1 82 353 GLU B C 1
ATOM 7608 O O . GLU B 1 353 ? 4.309 27.328 9.82 1 82 353 GLU B O 1
ATOM 7613 N N . ILE B 1 354 ? 4.668 25.203 10.375 1 82.31 354 ILE B N 1
ATOM 7614 C CA . ILE B 1 354 ? 4.285 25.469 11.758 1 82.31 354 ILE B CA 1
ATOM 7615 C C . ILE B 1 354 ? 5.359 26.312 12.438 1 82.31 354 ILE B C 1
ATOM 7617 O O . ILE B 1 354 ? 5.043 27.219 13.211 1 82.31 354 ILE B O 1
ATOM 7621 N N . GLY B 1 355 ? 6.57 25.953 12.055 1 82.88 355 GLY B N 1
ATOM 7622 C CA . GLY B 1 355 ? 7.66 26.766 12.562 1 82.88 355 GLY B CA 1
ATOM 7623 C C . GLY B 1 355 ? 7.602 28.203 12.078 1 82.88 355 GLY B C 1
ATOM 7624 O O . GLY B 1 355 ? 7.848 29.141 12.844 1 82.88 355 GLY B O 1
ATOM 7625 N N . GLN B 1 356 ? 7.285 28.359 10.883 1 83.81 356 GLN B N 1
ATOM 7626 C CA . GLN B 1 356 ? 7.137 29.703 10.32 1 83.81 356 GLN B CA 1
ATOM 7627 C C . GLN B 1 356 ? 6.004 30.469 11 1 83.81 356 GLN B C 1
ATOM 7629 O O . GLN B 1 356 ? 6.109 31.672 11.242 1 83.81 356 GLN B O 1
ATOM 7634 N N . LEU B 1 357 ? 5 29.781 11.234 1 84.5 357 LEU B N 1
ATOM 7635 C CA . LEU B 1 357 ? 3.867 30.375 11.938 1 84.5 357 LEU B CA 1
ATOM 7636 C C . LEU B 1 357 ? 4.27 30.828 13.336 1 84.5 357 LEU B C 1
ATOM 7638 O O . LEU B 1 357 ? 3.898 31.906 13.781 1 84.5 357 LEU B O 1
ATOM 7642 N N . HIS B 1 358 ? 5.012 29.984 13.953 1 85.25 358 HIS B N 1
ATOM 7643 C CA . HIS B 1 358 ? 5.512 30.281 15.297 1 85.25 358 HIS B CA 1
ATOM 7644 C C . HIS B 1 358 ? 6.387 31.531 15.281 1 85.25 358 HIS B C 1
ATOM 7646 O O . HIS B 1 358 ? 6.258 32.406 16.156 1 85.25 358 HIS B O 1
ATOM 7652 N N . PHE B 1 359 ? 7.203 31.547 14.273 1 84.69 359 PHE B N 1
ATOM 7653 C CA . PHE B 1 359 ? 8.109 32.688 14.141 1 84.69 359 PHE B CA 1
ATOM 7654 C C . PHE B 1 359 ? 7.324 33.969 13.875 1 84.69 359 PHE B C 1
ATOM 7656 O O . PHE B 1 359 ? 7.605 35 14.469 1 84.69 359 PHE B O 1
ATOM 7663 N N . ALA B 1 360 ? 6.445 33.906 12.992 1 84.5 360 ALA B N 1
ATOM 7664 C CA . ALA B 1 360 ? 5.605 35.062 12.68 1 84.5 360 ALA B CA 1
ATOM 7665 C C . ALA B 1 360 ? 4.836 35.531 13.906 1 84.5 360 ALA B C 1
ATOM 7667 O O . ALA B 1 360 ? 4.707 36.75 14.141 1 84.5 360 ALA B O 1
ATOM 7668 N N . PHE B 1 361 ? 4.453 34.625 14.648 1 87.06 361 PHE B N 1
ATOM 7669 C CA . PHE B 1 361 ? 3.695 34.906 15.859 1 87.06 361 PHE B CA 1
ATOM 7670 C C . PHE B 1 361 ? 4.578 35.594 16.891 1 87.06 361 PHE B C 1
ATOM 7672 O O . PHE B 1 361 ? 4.145 36.562 17.547 1 87.06 361 PHE B O 1
ATOM 7679 N N . GLN B 1 362 ? 5.719 35.125 16.984 1 83.31 362 GLN B N 1
ATOM 7680 C CA . GLN B 1 362 ? 6.66 35.719 17.938 1 83.31 362 GLN B CA 1
ATOM 7681 C C . GLN B 1 362 ? 6.988 37.156 17.531 1 83.31 362 GLN B C 1
ATOM 7683 O O . GLN B 1 362 ? 7.082 38.031 18.391 1 83.31 362 GLN B O 1
ATOM 7688 N N . GLN B 1 363 ? 7.141 37.375 16.312 1 85.31 363 GLN B N 1
ATOM 7689 C CA . GLN B 1 363 ? 7.43 38.719 15.797 1 85.31 363 GLN B CA 1
ATOM 7690 C C . GLN B 1 363 ? 6.254 39.656 16.047 1 85.31 363 GLN B C 1
ATOM 7692 O O . GLN B 1 363 ? 6.449 40.812 16.406 1 85.31 363 GLN B O 1
ATOM 7697 N N . MET B 1 364 ? 5.121 39.125 15.828 1 83.81 364 MET B N 1
ATOM 7698 C CA . MET B 1 364 ? 3.91 39.906 16.047 1 83.81 364 MET B CA 1
ATOM 7699 C C . MET B 1 364 ? 3.787 40.312 17.516 1 83.81 364 MET B C 1
ATOM 7701 O O . MET B 1 364 ? 3.451 41.469 17.812 1 83.81 364 MET B O 1
ATOM 7705 N N . THR B 1 365 ? 4.082 39.375 18.406 1 81.94 365 THR B N 1
ATOM 7706 C CA . THR B 1 365 ? 3.971 39.625 19.828 1 81.94 365 THR B CA 1
ATOM 7707 C C . THR B 1 365 ? 4.945 40.719 20.266 1 81.94 365 THR B C 1
ATOM 7709 O O . THR B 1 365 ? 4.586 41.594 21.047 1 81.94 365 THR B O 1
ATOM 7712 N N . THR B 1 366 ? 6.121 40.656 19.719 1 80.5 366 THR B N 1
ATOM 7713 C CA . THR B 1 366 ? 7.145 41.656 20.031 1 80.5 366 THR B CA 1
ATOM 7714 C C . THR B 1 366 ? 6.742 43.031 19.516 1 80.5 366 THR B C 1
ATOM 7716 O O . THR B 1 366 ? 6.918 44.031 20.219 1 80.5 366 THR B O 1
ATOM 7719 N N . ARG B 1 367 ? 6.238 43.031 18.359 1 79.25 367 ARG B N 1
ATOM 7720 C CA . ARG B 1 367 ? 5.828 44.312 17.75 1 79.25 367 ARG B CA 1
ATOM 7721 C C . ARG B 1 367 ? 4.641 44.906 18.484 1 79.25 367 ARG B C 1
ATOM 7723 O O . ARG B 1 367 ? 4.562 46.125 18.641 1 79.25 367 ARG B O 1
ATOM 7730 N N . LEU B 1 368 ? 3.742 44.125 18.906 1 75.88 368 LEU B N 1
ATOM 7731 C CA . LEU B 1 368 ? 2.57 44.562 19.641 1 75.88 368 LEU B CA 1
ATOM 7732 C C . LEU B 1 368 ? 2.975 45.188 20.969 1 75.88 368 LEU B C 1
ATOM 7734 O O . LEU B 1 368 ? 2.424 46.219 21.375 1 75.88 368 LEU B O 1
ATOM 7738 N N . ARG B 1 369 ? 3.939 44.594 21.578 1 74.62 369 ARG B N 1
ATOM 7739 C CA . ARG B 1 369 ? 4.445 45.125 22.844 1 74.62 369 ARG B CA 1
ATOM 7740 C C . ARG B 1 369 ? 5.055 46.5 22.656 1 74.62 369 ARG B C 1
ATOM 7742 O O . ARG B 1 369 ? 4.816 47.406 23.469 1 74.62 369 ARG B O 1
ATOM 7749 N N . SER B 1 370 ? 5.711 46.688 21.578 1 76.31 370 SER B N 1
ATOM 7750 C CA . SER B 1 370 ? 6.387 47.969 21.297 1 76.31 370 SER B CA 1
ATOM 7751 C C . SER B 1 370 ? 5.383 49.062 20.938 1 76.31 370 SER B C 1
ATOM 7753 O O . SER B 1 370 ? 5.516 50.188 21.375 1 76.31 370 SER B O 1
ATOM 7755 N N . LEU B 1 371 ? 4.395 48.75 20.156 1 71.31 371 LEU B N 1
ATOM 7756 C CA . LEU B 1 371 ? 3.406 49.719 19.703 1 71.31 371 LEU B CA 1
ATOM 7757 C C . LEU B 1 371 ? 2.562 50.219 20.859 1 71.31 371 LEU B C 1
ATOM 7759 O O . LEU B 1 371 ? 2.285 51.438 20.969 1 71.31 371 LEU B O 1
ATOM 7763 N N . ILE B 1 372 ? 2.268 49.344 21.766 1 69.69 372 ILE B N 1
ATOM 7764 C CA . ILE B 1 372 ? 1.458 49.719 22.922 1 69.69 372 ILE B CA 1
ATOM 7765 C C . ILE B 1 372 ? 2.248 50.656 23.828 1 69.69 372 ILE B C 1
ATOM 7767 O O . ILE B 1 372 ? 1.724 51.656 24.297 1 69.69 372 ILE B O 1
ATOM 7771 N N . THR B 1 373 ? 3.459 50.406 23.922 1 69.12 373 THR B N 1
ATOM 7772 C CA . THR B 1 373 ? 4.316 51.188 24.797 1 69.12 373 THR B CA 1
ATOM 7773 C C . THR B 1 373 ? 4.566 52.562 24.188 1 69.12 373 THR B C 1
ATOM 7775 O O . THR B 1 373 ? 4.574 53.594 24.891 1 69.12 373 THR B O 1
ATOM 7778 N N . GLU B 1 374 ? 4.672 52.656 22.906 1 71.31 374 GLU B N 1
ATOM 7779 C CA . GLU B 1 374 ? 4.973 53.906 22.219 1 71.31 374 GLU B CA 1
ATOM 7780 C C . GLU B 1 374 ? 3.777 54.844 22.25 1 71.31 374 GLU B C 1
ATOM 7782 O O . GLU B 1 374 ? 3.928 56.062 22.531 1 71.31 374 GLU B O 1
ATOM 7787 N N . VAL B 1 375 ? 2.631 54.469 21.938 1 67.06 375 VAL B N 1
ATOM 7788 C CA . VAL B 1 375 ? 1.43 55.281 21.906 1 67.06 375 VAL B CA 1
ATOM 7789 C C . VAL B 1 375 ? 1.121 55.812 23.312 1 67.06 375 VAL B C 1
ATOM 7791 O O . VAL B 1 375 ? 0.776 56.969 23.5 1 67.06 375 VAL B O 1
ATOM 7794 N N . TYR B 1 376 ? 1.477 54.969 24.203 1 65.44 376 TYR B N 1
ATOM 7795 C CA . TYR B 1 376 ? 1.275 55.312 25.609 1 65.44 376 TYR B CA 1
ATOM 7796 C C . TYR B 1 376 ? 2.191 56.438 26.031 1 65.44 376 TYR B C 1
ATOM 7798 O O . TYR B 1 376 ? 1.737 57.406 26.656 1 65.44 376 TYR B O 1
ATOM 7806 N N . GLN B 1 377 ? 3.301 56.375 25.703 1 68.38 377 GLN B N 1
ATOM 7807 C CA . GLN B 1 377 ? 4.293 57.344 26.125 1 68.38 377 GLN B CA 1
ATOM 7808 C C . GLN B 1 377 ? 4.039 58.719 25.453 1 68.38 377 GLN B C 1
ATOM 7810 O O . GLN B 1 377 ? 4.141 59.75 26.109 1 68.38 377 GLN B O 1
ATOM 7815 N N . LYS B 1 378 ? 3.662 58.75 24.25 1 66.19 378 LYS B N 1
ATOM 7816 C CA . LYS B 1 378 ? 3.438 59.969 23.5 1 66.19 378 LYS B CA 1
ATOM 7817 C C . LYS B 1 378 ? 2.244 60.75 24.078 1 66.19 378 LYS B C 1
ATOM 7819 O O . LYS B 1 378 ? 2.303 61.969 24.234 1 66.19 378 LYS B O 1
ATOM 7824 N N . GLU B 1 379 ? 1.249 60.062 24.391 1 65.56 379 GLU B N 1
ATOM 7825 C CA . GLU B 1 379 ? 0.045 60.719 24.891 1 65.56 379 GLU B CA 1
ATOM 7826 C C . GLU B 1 379 ? 0.268 61.281 26.297 1 65.56 379 GLU B C 1
ATOM 7828 O O . GLU B 1 379 ? -0.216 62.375 26.625 1 65.56 379 GLU B O 1
ATOM 7833 N N . LEU B 1 380 ? 1.045 60.656 27.031 1 64.44 380 LEU B N 1
ATOM 7834 C CA . LEU B 1 380 ? 1.379 61.094 28.375 1 64.44 380 LEU B CA 1
ATOM 7835 C C . LEU B 1 380 ? 2.225 62.375 28.328 1 64.44 380 LEU B C 1
ATOM 7837 O O . LEU B 1 380 ? 2.01 63.312 29.109 1 64.44 380 LEU B O 1
ATOM 7841 N N . GLN B 1 381 ? 3.102 62.438 27.453 1 63.53 381 GLN B N 1
ATOM 7842 C CA . GLN B 1 381 ? 3.971 63.594 27.312 1 63.53 381 GLN B CA 1
ATOM 7843 C C . GLN B 1 381 ? 3.176 64.812 26.891 1 63.53 381 GLN B C 1
ATOM 7845 O O . GLN B 1 381 ? 3.434 65.938 27.359 1 63.53 381 GLN B O 1
ATOM 7850 N N . SER B 1 382 ? 2.242 64.562 26.016 1 63.66 382 SER B N 1
ATOM 7851 C CA . SER B 1 382 ? 1.405 65.688 25.547 1 63.66 382 SER B CA 1
ATOM 7852 C C . SER B 1 382 ? 0.604 66.312 26.688 1 63.66 382 SER B C 1
ATOM 7854 O O . SER B 1 382 ? 0.524 67.5 26.812 1 63.66 382 SER B O 1
ATOM 7856 N N . LYS B 1 383 ? 0.154 65.5 27.625 1 64.12 383 LYS B N 1
ATOM 7857 C CA . LYS B 1 383 ? -0.662 66 28.734 1 64.12 383 LYS B CA 1
ATOM 7858 C C . LYS B 1 383 ? 0.2 66.625 29.797 1 64.12 383 LYS B C 1
ATOM 7860 O O . LYS B 1 383 ? -0.219 67.625 30.406 1 64.12 383 LYS B O 1
ATOM 7865 N N . GLU B 1 384 ? 1.372 66.25 29.906 1 63.44 384 GLU B N 1
ATOM 7866 C CA . GLU B 1 384 ? 2.307 66.875 30.859 1 63.44 384 GLU B CA 1
ATOM 7867 C C . GLU B 1 384 ? 2.711 68.25 30.391 1 63.44 384 GLU B C 1
ATOM 7869 O O . GLU B 1 384 ? 2.805 69.188 31.219 1 63.44 384 GLU B O 1
ATOM 7874 N N . ALA B 1 385 ? 2.936 68.438 29.125 1 58 385 ALA B N 1
ATOM 7875 C CA . ALA B 1 385 ? 3.285 69.75 28.578 1 58 385 ALA B CA 1
ATOM 7876 C C . ALA B 1 385 ? 2.156 70.75 28.781 1 58 385 ALA B C 1
ATOM 7878 O O . ALA B 1 385 ? 2.404 71.938 29.094 1 58 385 ALA B O 1
ATOM 7879 N N . GLU B 1 386 ? 0.961 70.188 28.656 1 61.69 386 GLU B N 1
ATOM 7880 C CA . GLU B 1 386 ? -0.206 71.062 28.875 1 61.69 386 GLU B CA 1
ATOM 7881 C C . GLU B 1 386 ? -0.286 71.5 30.328 1 61.69 386 GLU B C 1
ATOM 7883 O O . GLU B 1 386 ? -0.619 72.625 30.609 1 61.69 386 GLU B O 1
ATOM 7888 N N . LEU B 1 387 ? 0.083 70.688 31.219 1 61.22 387 LEU B N 1
ATOM 7889 C CA . LEU B 1 387 ? 0.076 71 32.656 1 61.22 387 LEU B CA 1
ATOM 7890 C C . LEU B 1 387 ? 1.14 72 33 1 61.22 387 LEU B C 1
ATOM 7892 O O . LEU B 1 387 ? 0.881 72.938 33.75 1 61.22 387 LEU B O 1
ATOM 7896 N N . ASP B 1 388 ? 2.285 71.875 32.438 1 58.75 388 ASP B N 1
ATOM 7897 C CA . ASP B 1 388 ? 3.381 72.812 32.688 1 58.75 388 ASP B CA 1
ATOM 7898 C C . ASP B 1 388 ? 3.008 74.25 32.219 1 58.75 388 ASP B C 1
ATOM 7900 O O . ASP B 1 388 ? 3.311 75.188 32.906 1 58.75 388 ASP B O 1
ATOM 7904 N N . LEU B 1 389 ? 2.412 74.312 31.125 1 57.75 389 LEU B N 1
ATOM 7905 C CA . LEU B 1 389 ? 1.971 75.625 30.578 1 57.75 389 LEU B CA 1
ATOM 7906 C C . LEU B 1 389 ? 0.998 76.312 31.531 1 57.75 389 LEU B C 1
ATOM 7908 O O . LEU B 1 389 ? 1.115 77.5 31.781 1 57.75 389 LEU B O 1
ATOM 7912 N N . LEU B 1 390 ? 0.131 75.438 32.062 1 60 390 LEU B N 1
ATOM 7913 C CA . LEU B 1 390 ? -0.87 76.062 32.969 1 60 390 LEU B CA 1
ATOM 7914 C C . LEU B 1 390 ? -0.219 76.562 34.25 1 60 390 LEU B C 1
ATOM 7916 O O . LEU B 1 390 ? -0.593 77.625 34.719 1 60 390 LEU B O 1
ATOM 7920 N N . GLN B 1 391 ? 0.849 76 34.656 1 58.31 391 GLN B N 1
ATOM 7921 C CA . GLN B 1 391 ? 1.55 76.375 35.875 1 58.31 391 GLN B CA 1
ATOM 7922 C C . GLN B 1 391 ? 2.34 77.688 35.625 1 58.31 391 GLN B C 1
ATOM 7924 O O . GLN B 1 391 ? 2.369 78.562 36.5 1 58.31 391 GLN B O 1
ATOM 7929 N N . ALA B 1 392 ? 2.973 77.812 34.562 1 58.12 392 ALA B N 1
ATOM 7930 C CA . ALA B 1 392 ? 3.783 78.938 34.219 1 58.12 392 ALA B CA 1
ATOM 7931 C C . ALA B 1 392 ? 2.922 80.25 34.125 1 58.12 392 ALA B C 1
ATOM 7933 O O . ALA B 1 392 ? 3.389 81.312 34.406 1 58.12 392 ALA B O 1
ATOM 7934 N N . GLN B 1 393 ? 1.694 80.062 33.812 1 58.94 393 GLN B N 1
ATOM 7935 C CA . GLN B 1 393 ? 0.79 81.188 33.625 1 58.94 393 GLN B CA 1
ATOM 7936 C C . GLN B 1 393 ? 0.46 81.875 34.938 1 58.94 393 GLN B C 1
ATOM 7938 O O . GLN B 1 393 ? 0.22 83.062 34.969 1 58.94 393 GLN B O 1
ATOM 7943 N N . ILE B 1 394 ? 0.556 81.375 36.094 1 60 394 ILE B N 1
ATOM 7944 C CA . ILE B 1 394 ? 0.1 81.938 37.375 1 60 394 ILE B CA 1
ATOM 7945 C C . ILE B 1 394 ? 1.234 82.75 38 1 60 394 ILE B C 1
ATOM 7947 O O . ILE B 1 394 ? 0.994 83.75 38.656 1 60 394 ILE B O 1
ATOM 7951 N N . ASN B 1 395 ? 2.461 82.812 37.719 1 68.19 395 ASN B N 1
ATOM 7952 C CA . ASN B 1 395 ? 3.633 83.375 38.344 1 68.19 395 ASN B CA 1
ATOM 7953 C C . ASN B 1 395 ? 3.311 83.938 39.75 1 68.19 395 ASN B C 1
ATOM 7955 O O . ASN B 1 395 ? 3.174 85.125 39.938 1 68.19 395 ASN B O 1
ATOM 7959 N N . PRO B 1 396 ? 3.191 83.25 40.781 1 73.94 396 PRO B N 1
ATOM 7960 C CA . PRO B 1 396 ? 2.777 83.625 42.125 1 73.94 396 PRO B CA 1
ATOM 7961 C C . PRO B 1 396 ? 3.742 84.562 42.781 1 73.94 396 PRO B C 1
ATOM 7963 O O . PRO B 1 396 ? 3.314 85.438 43.531 1 73.94 396 PRO B O 1
ATOM 7966 N N . HIS B 1 397 ? 4.934 84.562 42.469 1 78.25 397 HIS B N 1
ATOM 7967 C CA . HIS B 1 397 ? 5.945 85.375 43.094 1 78.25 397 HIS B CA 1
ATOM 7968 C C . HIS B 1 397 ? 5.727 86.875 42.75 1 78.25 397 HIS B C 1
ATOM 7970 O O . HIS B 1 397 ? 5.77 87.75 43.625 1 78.25 397 HIS B O 1
ATOM 7976 N N . PHE B 1 398 ? 5.488 87.125 41.656 1 83.25 398 PHE B N 1
ATOM 7977 C CA . PHE B 1 398 ? 5.242 88.5 41.219 1 83.25 398 PHE B CA 1
ATOM 7978 C C . PHE B 1 398 ? 4.016 89.062 41.906 1 83.25 398 PHE B C 1
ATOM 7980 O O . PHE B 1 398 ? 4.035 90.188 42.344 1 83.25 398 PHE B O 1
ATOM 7987 N N . LEU B 1 399 ? 3.117 88.25 42.031 1 85.75 399 LEU B N 1
ATOM 7988 C CA . LEU B 1 399 ? 1.874 88.688 42.656 1 85.75 399 LEU B CA 1
ATOM 7989 C C . LEU B 1 399 ? 2.105 89.062 44.125 1 85.75 399 LEU B C 1
ATOM 7991 O O . LEU B 1 399 ? 1.783 90.188 44.531 1 85.75 399 LEU B O 1
ATOM 7995 N N . TYR B 1 400 ? 2.861 88.25 44.812 1 84.94 400 TYR B N 1
ATOM 7996 C CA . TYR B 1 400 ? 3.084 88.5 46.219 1 84.94 400 TYR B CA 1
ATOM 7997 C C . TYR B 1 400 ? 3.955 89.75 46.438 1 84.94 400 TYR B C 1
ATOM 7999 O O . TYR B 1 400 ? 3.682 90.562 47.312 1 84.94 400 TYR B O 1
ATOM 8007 N N . ASN B 1 401 ? 4.855 89.875 45.656 1 85.12 401 ASN B N 1
ATOM 8008 C CA . ASN B 1 401 ? 5.777 91 45.781 1 85.12 401 ASN B CA 1
ATOM 8009 C C . ASN B 1 401 ? 5.09 92.312 45.5 1 85.12 401 ASN B C 1
ATOM 8011 O O . ASN B 1 401 ? 5.32 93.312 46.188 1 85.12 401 ASN B O 1
ATOM 8015 N N . THR B 1 402 ? 4.289 92.25 44.562 1 91.88 402 THR B N 1
ATOM 8016 C CA . THR B 1 402 ? 3.582 93.5 44.188 1 91.88 402 THR B CA 1
ATOM 8017 C C . THR B 1 402 ? 2.57 93.875 45.281 1 91.88 402 THR B C 1
ATOM 8019 O O . THR B 1 402 ? 2.496 95 45.688 1 91.88 402 THR B O 1
ATOM 8022 N N . LEU B 1 403 ? 1.929 92.875 45.75 1 92.88 403 LEU B N 1
ATOM 8023 C CA . LEU B 1 403 ? 0.982 93.125 46.844 1 92.88 403 LEU B CA 1
ATOM 8024 C C . LEU B 1 403 ? 1.706 93.625 48.094 1 92.88 403 LEU B C 1
ATOM 8026 O O . LEU B 1 403 ? 1.22 94.5 48.812 1 92.88 403 LEU B O 1
ATOM 8030 N N . GLY B 1 404 ? 2.828 93.125 48.312 1 90.56 404 GLY B N 1
ATOM 8031 C CA . GLY B 1 404 ? 3.66 93.625 49.406 1 90.56 404 GLY B CA 1
ATOM 8032 C C . GLY B 1 404 ? 4.078 95.062 49.25 1 90.56 404 GLY B C 1
ATOM 8033 O O . GLY B 1 404 ? 4.059 95.812 50.219 1 90.56 404 GLY B O 1
ATOM 8034 N N . SER B 1 405 ? 4.398 95.438 48.125 1 92.25 405 SER B N 1
ATOM 8035 C CA . SER B 1 405 ? 4.785 96.812 47.812 1 92.25 405 SER B CA 1
ATOM 8036 C C . SER B 1 405 ? 3.611 97.75 48 1 92.25 405 SER B C 1
ATOM 8038 O O . SER B 1 405 ? 3.775 98.812 48.562 1 92.25 405 SER B O 1
ATOM 8040 N N . ILE B 1 406 ? 2.512 97.312 47.594 1 93.62 406 ILE B N 1
ATOM 8041 C CA . ILE B 1 406 ? 1.313 98.125 47.75 1 93.62 406 ILE B CA 1
ATOM 8042 C C . ILE B 1 406 ? 0.989 98.312 49.25 1 93.62 406 ILE B C 1
ATOM 8044 O O . ILE B 1 406 ? 0.644 99.375 49.688 1 93.62 406 ILE B O 1
ATOM 8048 N N . SER B 1 407 ? 1.157 97.312 49.969 1 93.81 407 SER B N 1
ATOM 8049 C CA . SER B 1 407 ? 0.941 97.312 51.406 1 93.81 407 SER B CA 1
ATOM 8050 C C . SER B 1 407 ? 1.898 98.312 52.094 1 93.81 407 SER B C 1
ATOM 8052 O O . SER B 1 407 ? 1.489 99.062 52.969 1 93.81 407 SER B O 1
ATOM 8054 N N . SER B 1 408 ? 3.051 98.25 51.688 1 93.19 408 SER B N 1
ATOM 8055 C CA . SER B 1 408 ? 4.059 99.188 52.25 1 93.19 408 SER B CA 1
ATOM 8056 C C . SER B 1 408 ? 3.732 100.625 51.938 1 93.19 408 SER B C 1
ATOM 8058 O O . SER B 1 408 ? 3.879 101.5 52.781 1 93.19 408 SER B O 1
ATOM 8060 N N . LEU B 1 409 ? 3.322 100.875 50.812 1 92.38 409 LEU B N 1
ATOM 8061 C CA . LEU B 1 409 ? 2.916 102.188 50.406 1 92.38 409 LEU B CA 1
ATOM 8062 C C . LEU B 1 409 ? 1.703 102.688 51.219 1 92.38 409 LEU B C 1
ATOM 8064 O O . LEU B 1 409 ? 1.629 103.812 51.625 1 92.38 409 LEU B O 1
ATOM 8068 N N . ALA B 1 410 ? 0.818 101.75 51.375 1 94.31 410 ALA B N 1
ATOM 8069 C CA . ALA B 1 410 ? -0.376 102.125 52.156 1 94.31 410 ALA B CA 1
ATOM 8070 C C . ALA B 1 410 ? -0.011 102.438 53.594 1 94.31 410 ALA B C 1
ATOM 8072 O O . ALA B 1 410 ? -0.595 103.375 54.188 1 94.31 410 ALA B O 1
ATOM 8073 N N . ILE B 1 411 ? 0.93 101.812 54.094 1 93.44 411 ILE B N 1
ATOM 8074 C CA . ILE B 1 411 ? 1.419 102.125 55.438 1 93.44 411 ILE B CA 1
ATOM 8075 C C . ILE B 1 411 ? 2.049 103.562 55.438 1 93.44 411 ILE B C 1
ATOM 8077 O O . ILE B 1 411 ? 1.741 104.375 56.312 1 93.44 411 ILE B O 1
ATOM 8081 N N . LYS B 1 412 ? 2.818 103.812 54.531 1 93.94 412 LYS B N 1
ATOM 8082 C CA . LYS B 1 412 ? 3.494 105.062 54.406 1 93.94 412 LYS B CA 1
ATOM 8083 C C . LYS B 1 412 ? 2.486 106.188 54.25 1 93.94 412 LYS B C 1
ATOM 8085 O O . LYS B 1 412 ? 2.668 107.312 54.812 1 93.94 412 LYS B O 1
ATOM 8090 N N . HIS B 1 413 ? 1.461 105.938 53.562 1 94.19 413 HIS B N 1
ATOM 8091 C CA . HIS B 1 413 ? 0.45 106.938 53.281 1 94.19 413 HIS B CA 1
ATOM 8092 C C . HIS B 1 413 ? -0.646 106.938 54.344 1 94.19 413 HIS B C 1
ATOM 8094 O O . HIS B 1 413 ? -1.653 107.625 54.219 1 94.19 413 HIS B O 1
ATOM 8100 N N . GLN B 1 414 ? -0.525 106.125 55.438 1 92.81 414 GLN B N 1
ATOM 8101 C CA . GLN B 1 414 ? -1.435 106.062 56.562 1 92.81 414 GLN B CA 1
ATOM 8102 C C . GLN B 1 414 ? -2.855 105.75 56.094 1 92.81 414 GLN B C 1
ATOM 8104 O O . GLN B 1 414 ? -3.805 106.375 56.5 1 92.81 414 GLN B O 1
ATOM 8109 N N . ASP B 1 415 ? -2.98 104.812 55.219 1 93.62 415 ASP B N 1
ATOM 8110 C CA . ASP B 1 415 ? -4.27 104.375 54.719 1 93.62 415 ASP B CA 1
ATOM 8111 C C . ASP B 1 415 ? -4.547 102.938 55.219 1 93.62 415 ASP B C 1
ATOM 8113 O O . ASP B 1 415 ? -4.27 101.938 54.531 1 93.62 415 ASP B O 1
ATOM 8117 N N . PRO B 1 416 ? -5.156 102.75 56.281 1 92.25 416 PRO B N 1
ATOM 8118 C CA . PRO B 1 416 ? -5.355 101.438 56.875 1 92.25 416 PRO B CA 1
ATOM 8119 C C . PRO B 1 416 ? -6.332 100.562 56.094 1 92.25 416 PRO B C 1
ATOM 8121 O O . PRO B 1 416 ? -6.207 99.312 56.094 1 92.25 416 PRO B O 1
ATOM 8124 N N . GLN B 1 417 ? -7.242 101.125 55.375 1 91.44 417 GLN B N 1
ATOM 8125 C CA . GLN B 1 417 ? -8.227 100.375 54.625 1 91.44 417 GLN B CA 1
ATOM 8126 C C . GLN B 1 417 ? -7.57 99.625 53.469 1 91.44 417 GLN B C 1
ATOM 8128 O O . GLN B 1 417 ? -7.793 98.438 53.25 1 91.44 417 GLN B O 1
ATOM 8133 N N . ILE B 1 418 ? -6.824 100.375 52.781 1 94.19 418 ILE B N 1
ATOM 8134 C CA . ILE B 1 418 ? -6.129 99.75 51.656 1 94.19 418 ILE B CA 1
ATOM 8135 C C . ILE B 1 418 ? -5.117 98.75 52.156 1 94.19 418 ILE B C 1
ATOM 8137 O O . ILE B 1 418 ? -4.965 97.625 51.562 1 94.19 418 ILE B O 1
ATOM 8141 N N . GLN B 1 419 ? -4.426 99.062 53.188 1 95.31 419 GLN B N 1
ATOM 8142 C CA . GLN B 1 419 ? -3.465 98.125 53.75 1 95.31 419 GLN B CA 1
ATOM 8143 C C . GLN B 1 419 ? -4.133 96.812 54.125 1 95.31 419 GLN B C 1
ATOM 8145 O O . GLN B 1 419 ? -3.609 95.75 53.812 1 95.31 419 GLN B O 1
ATOM 8150 N N . GLU B 1 420 ? -5.211 96.938 54.75 1 94.5 420 GLU B N 1
ATOM 8151 C CA . GLU B 1 420 ? -5.93 95.75 55.188 1 94.5 420 GLU B CA 1
ATOM 8152 C C . GLU B 1 420 ? -6.367 94.875 53.969 1 94.5 420 GLU B C 1
ATOM 8154 O O . GLU B 1 420 ? -6.219 93.625 54 1 94.5 420 GLU B O 1
ATOM 8159 N N . MET B 1 421 ? -6.855 95.438 52.969 1 94 421 MET B N 1
ATOM 8160 C CA . MET B 1 421 ? -7.328 94.75 51.781 1 94 421 MET B CA 1
ATOM 8161 C C . MET B 1 421 ? -6.172 94.062 51.062 1 94 421 MET B C 1
ATOM 8163 O O . MET B 1 421 ? -6.297 92.875 50.656 1 94 421 MET B O 1
ATOM 8167 N N . VAL B 1 422 ? -5.125 94.688 50.938 1 95.31 422 VAL B N 1
ATOM 8168 C CA . VAL B 1 422 ? -3.967 94.188 50.219 1 95.31 422 VAL B CA 1
ATOM 8169 C C . VAL B 1 422 ? -3.355 93 51 1 95.31 422 VAL B C 1
ATOM 8171 O O . VAL B 1 422 ? -2.957 92 50.438 1 95.31 422 VAL B O 1
ATOM 8174 N N . LEU B 1 423 ? -3.248 93.188 52.281 1 94.94 423 LEU B N 1
ATOM 8175 C CA . LEU B 1 423 ? -2.699 92.125 53.125 1 94.94 423 LEU B CA 1
ATOM 8176 C C . LEU B 1 423 ? -3.551 90.875 53.062 1 94.94 423 LEU B C 1
ATOM 8178 O O . LEU B 1 423 ? -3.016 89.75 53 1 94.94 423 LEU B O 1
ATOM 8182 N N . ASN B 1 424 ? -4.777 91.062 53.094 1 94.75 424 ASN B N 1
ATOM 8183 C CA . ASN B 1 424 ? -5.672 89.875 53 1 94.75 424 ASN B CA 1
ATOM 8184 C C . ASN B 1 424 ? -5.609 89.25 51.625 1 94.75 424 ASN B C 1
ATOM 8186 O O . ASN B 1 424 ? -5.691 88 51.5 1 94.75 424 ASN B O 1
ATOM 8190 N N . LEU B 1 425 ? -5.531 90.062 50.688 1 93.31 425 LEU B N 1
ATOM 8191 C CA . LEU B 1 425 ? -5.379 89.5 49.312 1 93.31 425 LEU B CA 1
ATOM 8192 C C . LEU B 1 425 ? -4.09 88.688 49.188 1 93.31 425 LEU B C 1
ATOM 8194 O O . LEU B 1 425 ? -4.086 87.625 48.625 1 93.31 425 LEU B O 1
ATOM 8198 N N . ALA B 1 426 ? -3.039 89.25 49.656 1 90.94 426 ALA B N 1
ATOM 8199 C CA . ALA B 1 426 ? -1.75 88.562 49.656 1 90.94 426 ALA B CA 1
ATOM 8200 C C . ALA B 1 426 ? -1.835 87.25 50.406 1 90.94 426 ALA B C 1
ATOM 8202 O O . ALA B 1 426 ? -1.342 86.188 49.938 1 90.94 426 ALA B O 1
ATOM 8203 N N . LYS B 1 427 ? -2.381 87.25 51.531 1 91.62 427 LYS B N 1
ATOM 8204 C CA . LYS B 1 427 ? -2.549 86.062 52.312 1 91.62 427 LYS B CA 1
ATOM 8205 C C . LYS B 1 427 ? -3.383 85 51.562 1 91.62 427 LYS B C 1
ATOM 8207 O O . LYS B 1 427 ? -3.053 83.812 51.562 1 91.62 427 LYS B O 1
ATOM 8212 N N . PHE B 1 428 ? -4.387 85.438 50.938 1 90.56 428 PHE B N 1
ATOM 8213 C CA . PHE B 1 428 ? -5.27 84.562 50.156 1 90.56 428 PHE B CA 1
ATOM 8214 C C . PHE B 1 428 ? -4.496 83.812 49.062 1 90.56 428 PHE B C 1
ATOM 8216 O O . PHE B 1 428 ? -4.559 82.562 48.969 1 90.56 428 PHE B O 1
ATOM 8223 N N . TYR B 1 429 ? -3.812 84.438 48.344 1 87 429 TYR B N 1
ATOM 8224 C CA . TYR B 1 429 ? -3.137 83.875 47.188 1 87 429 TYR B CA 1
ATOM 8225 C C . TYR B 1 429 ? -1.897 83.125 47.625 1 87 429 TYR B C 1
ATOM 8227 O O . TYR B 1 429 ? -1.508 82.125 46.969 1 87 429 TYR B O 1
ATOM 8235 N N . ARG B 1 430 ? -1.317 83.5 48.656 1 83.56 430 ARG B N 1
ATOM 8236 C CA . ARG B 1 430 ? -0.208 82.75 49.188 1 83.56 430 ARG B CA 1
ATOM 8237 C C . ARG B 1 430 ? -0.659 81.312 49.562 1 83.56 430 ARG B C 1
ATOM 8239 O O . ARG B 1 430 ? 0.026 80.312 49.219 1 83.56 430 ARG B O 1
ATOM 8246 N N . ILE B 1 431 ? -1.78 81.25 50.125 1 85.31 431 ILE B N 1
ATOM 8247 C CA . ILE B 1 431 ? -2.307 79.938 50.531 1 85.31 431 ILE B CA 1
ATOM 8248 C C . ILE B 1 431 ? -2.861 79.188 49.312 1 85.31 431 ILE B C 1
ATOM 8250 O O . ILE B 1 431 ? -2.609 78 49.125 1 85.31 431 ILE B O 1
ATOM 8254 N N . SER B 1 432 ? -3.574 79.938 48.438 1 82.06 432 SER B N 1
ATOM 8255 C CA . SER B 1 432 ? -4.258 79.312 47.312 1 82.06 432 SER B CA 1
ATOM 8256 C C . SER B 1 432 ? -3.26 78.812 46.281 1 82.06 432 SER B C 1
ATOM 8258 O O . SER B 1 432 ? -3.52 77.812 45.594 1 82.06 432 SER B O 1
ATOM 8260 N N . LEU B 1 433 ? -2.152 79.438 46.188 1 76.25 433 LEU B N 1
ATOM 8261 C CA . LEU B 1 433 ? -1.179 79.062 45.156 1 76.25 433 LEU B CA 1
ATOM 8262 C C . LEU B 1 433 ? -0.006 78.312 45.781 1 76.25 433 LEU B C 1
ATOM 8264 O O . LEU B 1 433 ? 1.039 78.125 45.156 1 76.25 433 LEU B O 1
ATOM 8268 N N . ASN B 1 434 ? -0.043 77.812 47.031 1 69.25 434 ASN B N 1
ATOM 8269 C CA . ASN B 1 434 ? 0.985 77.188 47.875 1 69.25 434 ASN B CA 1
ATOM 8270 C C . ASN B 1 434 ? 1.639 76 47.156 1 69.25 434 ASN B C 1
ATOM 8272 O O . ASN B 1 434 ? 1.575 74.875 47.656 1 69.25 434 ASN B O 1
ATOM 8276 N N . LYS B 1 435 ? 2.488 76.188 46.125 1 59.38 435 LYS B N 1
ATOM 8277 C CA . LYS B 1 435 ? 3.498 75.312 45.5 1 59.38 435 LYS B CA 1
ATOM 8278 C C . LYS B 1 435 ? 2.881 74 45 1 59.38 435 LYS B C 1
ATOM 8280 O O . LYS B 1 435 ? 3.404 72.938 45.281 1 59.38 435 LYS B O 1
ATOM 8285 N N . GLY B 1 436 ? 1.709 74 44.625 1 61.34 436 GLY B N 1
ATOM 8286 C CA . GLY B 1 436 ? 1.262 72.875 43.875 1 61.34 436 GLY B CA 1
ATOM 8287 C C . GLY B 1 436 ? 0.562 71.812 44.719 1 61.34 436 GLY B C 1
ATOM 8288 O O . GLY B 1 436 ? 0.058 70.812 44.219 1 61.34 436 GLY B O 1
ATOM 8289 N N . LYS B 1 437 ? 0.5 72 46.031 1 70.56 437 LYS B N 1
ATOM 8290 C CA . LYS B 1 437 ? -0.176 71 46.906 1 70.56 437 LYS B CA 1
ATOM 8291 C C . LYS B 1 437 ? -1.691 71.125 46.75 1 70.56 437 LYS B C 1
ATOM 8293 O O . LYS B 1 437 ? -2.262 72.188 46.719 1 70.56 437 LYS B O 1
ATOM 8298 N N . SER B 1 438 ? -2.24 69.938 46.531 1 74.69 438 SER B N 1
ATOM 8299 C CA . SER B 1 438 ? -3.688 69.875 46.344 1 74.69 438 SER B CA 1
ATOM 8300 C C . SER B 1 438 ? -4.406 69.688 47.688 1 74.69 438 SER B C 1
ATOM 8302 O O . SER B 1 438 ? -5.605 69.938 47.781 1 74.69 438 SER B O 1
ATOM 8304 N N . ILE B 1 439 ? -3.645 69.438 48.781 1 83.12 439 ILE B N 1
ATOM 8305 C CA . ILE B 1 439 ? -4.223 69.188 50.094 1 83.12 439 ILE B CA 1
ATOM 8306 C C . ILE B 1 439 ? -3.701 70.188 51.094 1 83.12 439 ILE B C 1
ATOM 8308 O O . ILE B 1 439 ? -2.531 70.625 51.031 1 83.12 439 ILE B O 1
ATOM 8312 N N . LEU B 1 440 ? -4.52 70.812 51.906 1 88.12 440 LEU B N 1
ATOM 8313 C CA . LEU B 1 440 ? -4.145 71.688 52.969 1 88.12 440 LEU B CA 1
ATOM 8314 C C . LEU B 1 440 ? -4.898 71.375 54.281 1 88.12 440 LEU B C 1
ATOM 8316 O O . LEU B 1 440 ? -5.785 70.5 54.25 1 88.12 440 LEU B O 1
ATOM 8320 N N . THR B 1 441 ? -4.488 72 55.375 1 93.12 441 THR B N 1
ATOM 8321 C CA . THR B 1 441 ? -5.211 71.812 56.625 1 93.12 441 THR B CA 1
ATOM 8322 C C . THR B 1 441 ? -6.488 72.625 56.656 1 93.12 441 THR B C 1
ATOM 8324 O O . THR B 1 441 ? -6.582 73.625 55.969 1 93.12 441 THR B O 1
ATOM 8327 N N . ILE B 1 442 ? -7.398 72.188 57.406 1 95 442 ILE B N 1
ATOM 8328 C CA . ILE B 1 442 ? -8.633 73 57.562 1 95 442 ILE B CA 1
ATOM 8329 C C . ILE B 1 442 ? -8.32 74.375 58.125 1 95 442 ILE B C 1
ATOM 8331 O O . ILE B 1 442 ? -8.953 75.312 57.75 1 95 442 ILE B O 1
ATOM 8335 N N . ASN B 1 443 ? -7.301 74.312 59 1 95.44 443 ASN B N 1
ATOM 8336 C CA . ASN B 1 443 ? -6.848 75.625 59.531 1 95.44 443 ASN B CA 1
ATOM 8337 C C . ASN B 1 443 ? -6.453 76.562 58.406 1 95.44 443 ASN B C 1
ATOM 8339 O O . ASN B 1 443 ? -6.855 77.75 58.406 1 95.44 443 ASN B O 1
ATOM 8343 N N . GLU B 1 444 ? -5.699 76.125 57.5 1 93.38 444 GLU B N 1
ATOM 8344 C CA . GLU B 1 444 ? -5.27 76.938 56.375 1 93.38 444 GLU B CA 1
ATOM 8345 C C . GLU B 1 444 ? -6.453 77.375 55.5 1 93.38 444 GLU B C 1
ATOM 8347 O O . GLU B 1 444 ? -6.523 78.5 55 1 93.38 444 GLU B O 1
ATOM 8352 N N . GLU B 1 445 ? -7.398 76.438 55.344 1 94.44 445 GLU B N 1
ATOM 8353 C CA . GLU B 1 445 ? -8.586 76.75 54.531 1 94.44 445 GLU B CA 1
ATOM 8354 C C . GLU B 1 445 ? -9.445 77.812 55.188 1 94.44 445 GLU B C 1
ATOM 8356 O O . GLU B 1 445 ? -9.984 78.688 54.5 1 94.44 445 GLU B O 1
ATOM 8361 N N . VAL B 1 446 ? -9.5 77.688 56.438 1 96 446 VAL B N 1
ATOM 8362 C CA . VAL B 1 446 ? -10.281 78.688 57.188 1 96 446 VAL B CA 1
ATOM 8363 C C . VAL B 1 446 ? -9.609 80.062 57.094 1 96 446 VAL B C 1
ATOM 8365 O O . VAL B 1 446 ? -10.273 81.062 56.875 1 96 446 VAL B O 1
ATOM 8368 N N . LYS B 1 447 ? -8.344 80.062 57.219 1 95.38 447 LYS B N 1
ATOM 8369 C CA . LYS B 1 447 ? -7.594 81.312 57.125 1 95.38 447 LYS B CA 1
ATOM 8370 C C . LYS B 1 447 ? -7.758 81.875 55.719 1 95.38 447 LYS B C 1
ATOM 8372 O O . LYS B 1 447 ? -7.945 83.125 55.594 1 95.38 447 LYS B O 1
ATOM 8377 N N . LEU B 1 448 ? -7.699 81.062 54.812 1 93.5 448 LEU B N 1
ATOM 8378 C CA . LEU B 1 448 ? -7.91 81.5 53.438 1 93.5 448 LEU B CA 1
ATOM 8379 C C . LEU B 1 448 ? -9.289 82.125 53.25 1 93.5 448 LEU B C 1
ATOM 8381 O O . LEU B 1 448 ? -9.422 83.188 52.656 1 93.5 448 LEU B O 1
ATOM 8385 N N . THR B 1 449 ? -10.234 81.5 53.75 1 95.88 449 THR B N 1
ATOM 8386 C CA . THR B 1 449 ? -11.617 81.938 53.625 1 95.88 449 THR B CA 1
ATOM 8387 C C . THR B 1 449 ? -11.805 83.25 54.406 1 95.88 449 THR B C 1
ATOM 8389 O O . THR B 1 449 ? -12.508 84.188 53.938 1 95.88 449 THR B O 1
ATOM 8392 N N . GLN B 1 450 ? -11.203 83.312 55.531 1 96.62 450 GLN B N 1
ATOM 8393 C CA . GLN B 1 450 ? -11.281 84.5 56.312 1 96.62 450 GLN B CA 1
ATOM 8394 C C . GLN B 1 450 ? -10.664 85.688 55.594 1 96.62 450 GLN B C 1
ATOM 8396 O O . GLN B 1 450 ? -11.188 86.812 55.656 1 96.62 450 GLN B O 1
ATOM 8401 N N . SER B 1 451 ? -9.586 85.5 54.969 1 95.19 451 SER B N 1
ATOM 8402 C CA . SER B 1 451 ? -8.969 86.562 54.156 1 95.19 451 SER B CA 1
ATOM 8403 C C . SER B 1 451 ? -9.883 87 53.031 1 95.19 451 SER B C 1
ATOM 8405 O O . SER B 1 451 ? -10.016 88.188 52.781 1 95.19 451 SER B O 1
ATOM 8407 N N . TYR B 1 452 ? -10.469 86.125 52.438 1 94.44 452 TYR B N 1
ATOM 8408 C CA . TYR B 1 452 ? -11.445 86.438 51.406 1 94.44 452 TYR B CA 1
ATOM 8409 C C . TYR B 1 452 ? -12.602 87.25 51.938 1 94.44 452 TYR B C 1
ATOM 8411 O O . TYR B 1 452 ? -12.984 88.25 51.344 1 94.44 452 TYR B O 1
ATOM 8419 N N . ASN B 1 453 ? -13.078 86.812 53.031 1 95.62 453 ASN B N 1
ATOM 8420 C CA . ASN B 1 453 ? -14.219 87.438 53.656 1 95.62 453 ASN B CA 1
ATOM 8421 C C . ASN B 1 453 ? -13.875 88.875 54.094 1 95.62 453 ASN B C 1
ATOM 8423 O O . ASN B 1 453 ? -14.711 89.75 54 1 95.62 453 ASN B O 1
ATOM 8427 N N . ALA B 1 454 ? -12.734 89 54.625 1 95.69 454 ALA B N 1
ATOM 8428 C CA . ALA B 1 454 ? -12.289 90.312 55.062 1 95.69 454 ALA B CA 1
ATOM 8429 C C . ALA B 1 454 ? -12.305 91.312 53.906 1 95.69 454 ALA B C 1
ATOM 8431 O O . ALA B 1 454 ? -12.711 92.5 54.062 1 95.69 454 ALA B O 1
ATOM 8432 N N . ILE B 1 455 ? -11.938 90.875 52.781 1 94.12 455 ILE B N 1
ATOM 8433 C CA . ILE B 1 455 ? -11.93 91.688 51.562 1 94.12 455 ILE B CA 1
ATOM 8434 C C . ILE B 1 455 ? -13.359 92.062 51.156 1 94.12 455 ILE B C 1
ATOM 8436 O O . ILE B 1 455 ? -13.68 93.188 50.844 1 94.12 455 ILE B O 1
ATOM 8440 N N . GLN B 1 456 ? -14.195 91.125 51.219 1 93.56 456 GLN B N 1
ATOM 8441 C CA . GLN B 1 456 ? -15.586 91.312 50.812 1 93.56 456 GLN B CA 1
ATOM 8442 C C . GLN B 1 456 ? -16.312 92.25 51.75 1 93.56 456 GLN B C 1
ATOM 8444 O O . GLN B 1 456 ? -17.172 93 51.344 1 93.56 456 GLN B O 1
ATOM 8449 N N . LEU B 1 457 ? -15.953 92.188 53 1 93.75 457 LEU B N 1
ATOM 8450 C CA . LEU B 1 457 ? -16.547 93.062 54 1 93.75 457 LEU B CA 1
ATOM 8451 C C . LEU B 1 457 ? -16.234 94.5 53.688 1 93.75 457 LEU B C 1
ATOM 8453 O O . LEU B 1 457 ? -17.078 95.375 53.875 1 93.75 457 LEU B O 1
ATOM 8457 N N . ILE B 1 458 ? -15.047 94.75 53.25 1 91.31 458 ILE B N 1
ATOM 8458 C CA . ILE B 1 458 ? -14.641 96.125 52.906 1 91.31 458 ILE B CA 1
ATOM 8459 C C . ILE B 1 458 ? -15.336 96.562 51.625 1 91.31 458 ILE B C 1
ATOM 8461 O O . ILE B 1 458 ? -15.82 97.688 51.531 1 91.31 458 ILE B O 1
ATOM 8465 N N . ARG B 1 459 ? -15.516 95.688 50.719 1 88.12 459 ARG B N 1
ATOM 8466 C CA . ARG B 1 459 ? -16.109 96 49.438 1 88.12 459 ARG B CA 1
ATOM 8467 C C . ARG B 1 459 ? -17.594 96.25 49.531 1 88.12 459 ARG B C 1
ATOM 8469 O O . ARG B 1 459 ? -18.125 97.125 48.875 1 88.12 459 ARG B O 1
ATOM 8476 N N . PHE B 1 460 ? -18.188 95.5 50.406 1 87.69 460 PHE B N 1
ATOM 8477 C CA . PHE B 1 460 ? -19.641 95.562 50.562 1 87.69 460 PHE B CA 1
ATOM 8478 C C . PHE B 1 460 ? -20 96.125 51.938 1 87.69 460 PHE B C 1
ATOM 8480 O O . PHE B 1 460 ? -20.828 95.5 52.656 1 87.69 460 PHE B O 1
ATOM 8487 N N . LYS B 1 461 ? -19.406 97.125 52.281 1 83.38 461 LYS B N 1
ATOM 8488 C CA . LYS B 1 461 ? -19.531 97.688 53.594 1 83.38 461 LYS B CA 1
ATOM 8489 C C . LYS B 1 461 ? -20.984 97.75 54.062 1 83.38 461 LYS B C 1
ATOM 8491 O O . LYS B 1 461 ? -21.844 98.25 53.344 1 83.38 461 LYS B O 1
ATOM 8496 N N . GLY B 1 462 ? -21.219 97.062 55.188 1 83.06 462 GLY B N 1
ATOM 8497 C CA . GLY B 1 462 ? -22.516 97.125 55.844 1 83.06 462 GLY B CA 1
ATOM 8498 C C . GLY B 1 462 ? -23.516 96.188 55.25 1 83.06 462 GLY B C 1
ATOM 8499 O O . GLY B 1 462 ? -24.641 96.062 55.719 1 83.06 462 GLY B O 1
ATOM 8500 N N . GLN B 1 463 ? -23.156 95.375 54.281 1 90.38 463 GLN B N 1
ATOM 8501 C CA . GLN B 1 463 ? -24.109 94.5 53.625 1 90.38 463 GLN B CA 1
ATOM 8502 C C . GLN B 1 463 ? -23.859 93.062 53.938 1 90.38 463 GLN B C 1
ATOM 8504 O O . GLN B 1 463 ? -24.672 92.188 53.594 1 90.38 463 GLN B O 1
ATOM 8509 N N . LEU B 1 464 ? -22.75 92.75 54.688 1 93.56 464 LEU B N 1
ATOM 8510 C CA . LEU B 1 464 ? -22.375 91.375 54.938 1 93.56 464 LEU B CA 1
ATOM 8511 C C . LEU B 1 464 ? -22.047 91.188 56.438 1 93.56 464 LEU B C 1
ATOM 8513 O O . LEU B 1 464 ? -21.5 92.062 57.062 1 93.56 464 LEU B O 1
ATOM 8517 N N . ASN B 1 465 ? -22.406 90.062 56.969 1 94.56 465 ASN B N 1
ATOM 8518 C CA . ASN B 1 465 ? -22.047 89.625 58.312 1 94.56 465 ASN B CA 1
ATOM 8519 C C . ASN B 1 465 ? -21.562 88.188 58.312 1 94.56 465 ASN B C 1
ATOM 8521 O O . ASN B 1 465 ? -22.266 87.312 57.812 1 94.56 465 ASN B O 1
ATOM 8525 N N . PHE B 1 466 ? -20.328 88 58.844 1 96 466 PHE B N 1
ATOM 8526 C CA . PHE B 1 466 ? -19.781 86.625 58.875 1 96 466 PHE B CA 1
ATOM 8527 C C . PHE B 1 466 ? -19.734 86.125 60.344 1 96 466 PHE B C 1
ATOM 8529 O O . PHE B 1 466 ? -19.312 86.875 61.219 1 96 466 PHE B O 1
ATOM 8536 N N . ILE B 1 467 ? -20.172 84.938 60.562 1 96.5 467 ILE B N 1
ATOM 8537 C CA . ILE B 1 467 ? -20.078 84.25 61.844 1 96.5 467 ILE B CA 1
ATOM 8538 C C . ILE B 1 467 ? -19.312 82.938 61.719 1 96.5 467 ILE B C 1
ATOM 8540 O O . ILE B 1 467 ? -19.562 82.125 60.781 1 96.5 467 ILE B O 1
ATOM 8544 N N . TYR B 1 468 ? -18.297 82.75 62.562 1 96.81 468 TYR B N 1
ATOM 8545 C CA . TYR B 1 468 ? -17.469 81.5 62.5 1 96.81 468 TYR B CA 1
ATOM 8546 C C . TYR B 1 468 ? -17.703 80.688 63.75 1 96.81 468 TYR B C 1
ATOM 8548 O O . TYR B 1 468 ? -17.625 81.125 64.875 1 96.81 468 TYR B O 1
ATOM 8556 N N . THR B 1 469 ? -18.156 79.5 63.625 1 97 469 THR B N 1
ATOM 8557 C CA . THR B 1 469 ? -18.266 78.5 64.688 1 97 469 THR B CA 1
ATOM 8558 C C . THR B 1 469 ? -17.5 77.25 64.312 1 97 469 THR B C 1
ATOM 8560 O O . THR B 1 469 ? -18.109 76.25 63.812 1 97 469 THR B O 1
ATOM 8563 N N . ILE B 1 470 ? -16.219 77.25 64.5 1 96.69 470 ILE B N 1
ATOM 8564 C CA . ILE B 1 470 ? -15.367 76.125 64.062 1 96.69 470 ILE B CA 1
ATOM 8565 C C . ILE B 1 470 ? -14.727 75.5 65.312 1 96.69 470 ILE B C 1
ATOM 8567 O O . ILE B 1 470 ? -14.023 76.188 66.062 1 96.69 470 ILE B O 1
ATOM 8571 N N . ASP B 1 471 ? -14.969 74.25 65.438 1 95.31 471 ASP B N 1
ATOM 8572 C CA . ASP B 1 471 ? -14.336 73.5 66.562 1 95.31 471 ASP B CA 1
ATOM 8573 C C . ASP B 1 471 ? -12.828 73.375 66.312 1 95.31 471 ASP B C 1
ATOM 8575 O O . ASP B 1 471 ? -12.367 73 65.25 1 95.31 471 ASP B O 1
ATOM 8579 N N . GLN B 1 472 ? -12.039 73.688 67.312 1 94.12 472 GLN B N 1
ATOM 8580 C CA . GLN B 1 472 ? -10.578 73.688 67.25 1 94.12 472 GLN B CA 1
ATOM 8581 C C . GLN B 1 472 ? -10.062 72.312 66.938 1 94.12 472 GLN B C 1
ATOM 8583 O O . GLN B 1 472 ? -8.992 72.125 66.375 1 94.12 472 GLN B O 1
ATOM 8588 N N . THR B 1 473 ? -10.883 71.25 67.125 1 93.06 473 THR B N 1
ATOM 8589 C CA . THR B 1 473 ? -10.461 69.875 66.938 1 93.06 473 THR B CA 1
ATOM 8590 C C . THR B 1 473 ? -10.398 69.562 65.438 1 93.06 473 THR B C 1
ATOM 8592 O O . THR B 1 473 ? -9.719 68.625 65.062 1 93.06 473 THR B O 1
ATOM 8595 N N . VAL B 1 474 ? -11.047 70.312 64.562 1 94.81 474 VAL B N 1
ATOM 8596 C CA . VAL B 1 474 ? -11.109 70 63.156 1 94.81 474 VAL B CA 1
ATOM 8597 C C . VAL B 1 474 ? -9.953 70.625 62.406 1 94.81 474 VAL B C 1
ATOM 8599 O O . VAL B 1 474 ? -9.602 70.25 61.312 1 94.81 474 VAL B O 1
ATOM 8602 N N . LEU B 1 475 ? -9.266 71.625 63 1 94.81 475 LEU B N 1
ATOM 8603 C CA . LEU B 1 475 ? -8.328 72.5 62.312 1 94.81 475 LEU B CA 1
ATOM 8604 C C . LEU B 1 475 ? -7.105 71.75 61.812 1 94.81 475 LEU B C 1
ATOM 8606 O O . LEU B 1 475 ? -6.602 72 60.719 1 94.81 475 LEU B O 1
ATOM 8610 N N . PRO B 1 476 ? -6.73 70.688 62.5 1 93.19 476 PRO B N 1
ATOM 8611 C CA . PRO B 1 476 ? -5.512 70 62.062 1 93.19 476 PRO B CA 1
ATOM 8612 C C . PRO B 1 476 ? -5.773 69 60.938 1 93.19 476 PRO B C 1
ATOM 8614 O O . PRO B 1 476 ? -4.832 68.5 60.281 1 93.19 476 PRO B O 1
ATOM 8617 N N . TYR B 1 477 ? -6.977 68.75 60.625 1 93.94 477 TYR B N 1
ATOM 8618 C CA . TYR B 1 477 ? -7.297 67.75 59.625 1 93.94 477 TYR B CA 1
ATOM 8619 C C . TYR B 1 477 ? -7.16 68.312 58.219 1 93.94 477 TYR B C 1
ATOM 8621 O O . TYR B 1 477 ? -7.082 69.5 58.031 1 93.94 477 TYR B O 1
ATOM 8629 N N . SER B 1 478 ? -7.09 67.375 57.219 1 92.19 478 SER B N 1
ATOM 8630 C CA . SER B 1 478 ? -6.793 67.75 55.844 1 92.19 478 SER B CA 1
ATOM 8631 C C . SER B 1 478 ? -8.07 67.938 55.062 1 92.19 478 SER B C 1
ATOM 8633 O O . SER B 1 478 ? -9.109 67.375 55.344 1 92.19 478 SER B O 1
ATOM 8635 N N . THR B 1 479 ? -8.031 68.875 54.062 1 91.62 479 THR B N 1
ATOM 8636 C CA . THR B 1 479 ? -9.062 69.125 53.062 1 91.62 479 THR B CA 1
ATOM 8637 C C . THR B 1 479 ? -8.43 69.438 51.719 1 91.62 479 THR B C 1
ATOM 8639 O O . THR B 1 479 ? -7.207 69.562 51.594 1 91.62 479 THR B O 1
ATOM 8642 N N . VAL B 1 480 ? -9.273 69.375 50.688 1 87.12 480 VAL B N 1
ATOM 8643 C CA . VAL B 1 480 ? -8.797 69.875 49.375 1 87.12 480 VAL B CA 1
ATOM 8644 C C . VAL B 1 480 ? -8.727 71.375 49.375 1 87.12 480 VAL B C 1
ATOM 8646 O O . VAL B 1 480 ? -9.508 72.062 50.031 1 87.12 480 VAL B O 1
ATOM 8649 N N . LYS B 1 481 ? -7.812 71.875 48.656 1 84.75 481 LYS B N 1
ATOM 8650 C CA . LYS B 1 481 ? -7.633 73.312 48.5 1 84.75 481 LYS B CA 1
ATOM 8651 C C . LYS B 1 481 ? -8.883 73.938 47.938 1 84.75 481 LYS B C 1
ATOM 8653 O O . LYS B 1 481 ? -9.492 73.438 47 1 84.75 481 LYS B O 1
ATOM 8658 N N . LEU B 1 482 ? -9.289 75.125 48.562 1 88 482 LEU B N 1
ATOM 8659 C CA . LEU B 1 482 ? -10.445 75.875 48.125 1 88 482 LEU B CA 1
ATOM 8660 C C . LEU B 1 482 ? -11.727 75.062 48.281 1 88 482 LEU B C 1
ATOM 8662 O O . LEU B 1 482 ? -12.555 75.062 47.375 1 88 482 LEU B O 1
ATOM 8666 N N . ALA B 1 483 ? -11.883 74.5 49.375 1 90.5 483 ALA B N 1
ATOM 8667 C CA . ALA B 1 483 ? -13.055 73.688 49.688 1 90.5 483 ALA B CA 1
ATOM 8668 C C . ALA B 1 483 ? -14.211 74.562 50.188 1 90.5 483 ALA B C 1
ATOM 8670 O O . ALA B 1 483 ? -15.383 74.25 49.969 1 90.5 483 ALA B O 1
ATOM 8671 N N . LEU B 1 484 ? -13.891 75.625 50.844 1 93.38 484 LEU B N 1
ATOM 8672 C CA . LEU B 1 484 ? -14.898 76.438 51.5 1 93.38 484 LEU B CA 1
ATOM 8673 C C . LEU B 1 484 ? -15.188 77.688 50.719 1 93.38 484 LEU B C 1
ATOM 8675 O O . LEU B 1 484 ? -16.344 78.062 50.469 1 93.38 484 LEU B O 1
ATOM 8679 N N . GLN B 1 485 ? -14.148 78.25 50.25 1 90.38 485 GLN B N 1
ATOM 8680 C CA . GLN B 1 485 ? -14.188 79.625 49.688 1 90.38 485 GLN B CA 1
ATOM 8681 C C . GLN B 1 485 ? -15.18 79.688 48.531 1 90.38 485 GLN B C 1
ATOM 8683 O O . GLN B 1 485 ? -15.953 80.625 48.406 1 90.38 485 GLN B O 1
ATOM 8688 N N . PRO B 1 486 ? -15.227 78.688 47.688 1 88.25 486 PRO B N 1
ATOM 8689 C CA . PRO B 1 486 ? -16.156 78.812 46.562 1 88.25 486 PRO B CA 1
ATOM 8690 C C . PRO B 1 486 ? -17.625 78.875 47 1 88.25 486 PRO B C 1
ATOM 8692 O O . PRO B 1 486 ? -18.422 79.562 46.344 1 88.25 486 PRO B O 1
ATOM 8695 N N . PHE B 1 487 ? -17.922 78.375 48.062 1 93 487 PHE B N 1
ATOM 8696 C CA . PHE B 1 487 ? -19.297 78.375 48.531 1 93 487 PHE B CA 1
ATOM 8697 C C . PHE B 1 487 ? -19.641 79.688 49.219 1 93 487 PHE B C 1
ATOM 8699 O O . PHE B 1 487 ? -20.781 80.188 49.156 1 93 487 PHE B O 1
ATOM 8706 N N . VAL B 1 488 ? -18.719 80.25 49.906 1 93.81 488 VAL B N 1
ATOM 8707 C CA . VAL B 1 488 ? -18.906 81.625 50.438 1 93.81 488 VAL B CA 1
ATOM 8708 C C . VAL B 1 488 ? -19.109 82.625 49.281 1 93.81 488 VAL B C 1
ATOM 8710 O O . VAL B 1 488 ? -20 83.438 49.344 1 93.81 488 VAL B O 1
ATOM 8713 N N . GLU B 1 489 ? -18.344 82.375 48.281 1 90.06 489 GLU B N 1
ATOM 8714 C CA . GLU B 1 489 ? -18.469 83.25 47.094 1 90.06 489 GLU B CA 1
ATOM 8715 C C . GLU B 1 489 ? -19.859 83.125 46.469 1 90.06 489 GLU B C 1
ATOM 8717 O O . GLU B 1 489 ? -20.484 84.125 46.094 1 90.06 489 GLU B O 1
ATOM 8722 N N . ASN B 1 490 ? -20.297 82 46.375 1 87.69 490 ASN B N 1
ATOM 8723 C CA . ASN B 1 490 ? -21.625 81.75 45.844 1 87.69 490 ASN B CA 1
ATOM 8724 C C . ASN B 1 490 ? -22.719 82.438 46.656 1 87.69 490 ASN B C 1
ATOM 8726 O O . ASN B 1 490 ? -23.672 82.938 46.094 1 87.69 490 ASN B O 1
ATOM 8730 N N . ALA B 1 491 ? -22.531 82.375 47.875 1 91.25 491 ALA B N 1
ATOM 8731 C CA . ALA B 1 491 ? -23.484 83 48.75 1 91.25 491 ALA B CA 1
ATOM 8732 C C . ALA B 1 491 ? -23.5 84.5 48.469 1 91.25 491 ALA B C 1
ATOM 8734 O O . ALA B 1 491 ? -24.562 85.125 48.344 1 91.25 491 ALA B O 1
ATOM 8735 N N . ILE B 1 492 ? -22.406 85.125 48.406 1 90.06 492 ILE B N 1
ATOM 8736 C CA . ILE B 1 492 ? -22.266 86.562 48.219 1 90.06 492 ILE B CA 1
ATOM 8737 C C . ILE B 1 492 ? -22.828 86.938 46.875 1 90.06 492 ILE B C 1
ATOM 8739 O O . ILE B 1 492 ? -23.516 88 46.75 1 90.06 492 ILE B O 1
ATOM 8743 N N . ILE B 1 493 ? -22.578 86.188 45.844 1 86.19 493 ILE B N 1
ATOM 8744 C CA . ILE B 1 493 ? -22.969 86.562 44.5 1 86.19 493 ILE B CA 1
ATOM 8745 C C . ILE B 1 493 ? -24.469 86.25 44.312 1 86.19 493 ILE B C 1
ATOM 8747 O O . ILE B 1 493 ? -25.172 87.062 43.656 1 86.19 493 ILE B O 1
ATOM 8751 N N . HIS B 1 494 ? -24.922 85.25 44.875 1 83.75 494 HIS B N 1
ATOM 8752 C CA . HIS B 1 494 ? -26.25 84.812 44.5 1 83.75 494 HIS B CA 1
ATOM 8753 C C . HIS B 1 494 ? -27.25 85 45.625 1 83.75 494 HIS B C 1
ATOM 8755 O O . HIS B 1 494 ? -28.469 84.938 45.406 1 83.75 494 HIS B O 1
ATOM 8761 N N . ALA B 1 495 ? -26.828 85.188 46.781 1 80.06 495 ALA B N 1
ATOM 8762 C CA . ALA B 1 495 ? -27.75 85.125 47.938 1 80.06 495 ALA B CA 1
ATOM 8763 C C . ALA B 1 495 ? -28.297 86.562 48.219 1 80.06 495 ALA B C 1
ATOM 8765 O O . ALA B 1 495 ? -29.328 86.688 48.906 1 80.06 495 ALA B O 1
ATOM 8766 N N . ILE B 1 496 ? -27.688 87.562 47.625 1 75.44 496 ILE B N 1
ATOM 8767 C CA . ILE B 1 496 ? -28.109 88.938 47.938 1 75.44 496 ILE B CA 1
ATOM 8768 C C . ILE B 1 496 ? -29.391 89.25 47.156 1 75.44 496 ILE B C 1
ATOM 8770 O O . ILE B 1 496 ? -29.406 89.188 45.906 1 75.44 496 ILE B O 1
ATOM 8774 N N . TRP B 1 497 ? -30.625 89.25 47.75 1 65.19 497 TRP B N 1
ATOM 8775 C CA . TRP B 1 497 ? -31.922 89.438 47.125 1 65.19 497 TRP B CA 1
ATOM 8776 C C . TRP B 1 497 ? -32.344 90.938 47.188 1 65.19 497 TRP B C 1
ATOM 8778 O O . TRP B 1 497 ? -32.75 91.5 46.188 1 65.19 497 TRP B O 1
ATOM 8788 N N . ASN B 1 498 ? -32.5 91.562 48.5 1 64.81 498 ASN B N 1
ATOM 8789 C CA . ASN B 1 498 ? -32.969 92.875 48.781 1 64.81 498 ASN B CA 1
ATOM 8790 C C . ASN B 1 498 ? -31.906 93.75 49.469 1 64.81 498 ASN B C 1
ATOM 8792 O O . ASN B 1 498 ? -31.234 93.25 50.375 1 64.81 498 ASN B O 1
ATOM 8796 N N . GLN B 1 499 ? -31.516 94.938 48.906 1 64.62 499 GLN B N 1
ATOM 8797 C CA . GLN B 1 499 ? -30.484 95.875 49.312 1 64.62 499 GLN B CA 1
ATOM 8798 C C . GLN B 1 499 ? -30.75 96.375 50.75 1 64.62 499 GLN B C 1
ATOM 8800 O O . GLN B 1 499 ? -29.875 96.938 51.375 1 64.62 499 GLN B O 1
ATOM 8805 N N . GLU B 1 500 ? -31.891 96 51.406 1 70.06 500 GLU B N 1
ATOM 8806 C CA . GLU B 1 500 ? -32.219 96.75 52.656 1 70.06 500 GLU B CA 1
ATOM 8807 C C . GLU B 1 500 ? -31.688 95.938 53.844 1 70.06 500 GLU B C 1
ATOM 8809 O O . GLU B 1 500 ? -31.484 96.562 54.938 1 70.06 500 GLU B O 1
ATOM 8814 N N . ARG B 1 501 ? -31.359 94.562 53.812 1 81.5 501 ARG B N 1
ATOM 8815 C CA . ARG B 1 501 ? -30.844 93.812 54.938 1 81.5 501 ARG B CA 1
ATOM 8816 C C . ARG B 1 501 ? -29.5 93.125 54.625 1 81.5 501 ARG B C 1
ATOM 8818 O O . ARG B 1 501 ? -29.297 92.625 53.5 1 81.5 501 ARG B O 1
ATOM 8825 N N . PRO B 1 502 ? -28.641 93.188 55.625 1 90.06 502 PRO B N 1
ATOM 8826 C CA . PRO B 1 502 ? -27.344 92.562 55.406 1 90.06 502 PRO B CA 1
ATOM 8827 C C . PRO B 1 502 ? -27.438 91.062 55.312 1 90.06 502 PRO B C 1
ATOM 8829 O O . PRO B 1 502 ? -28.328 90.438 55.906 1 90.06 502 PRO B O 1
ATOM 8832 N N . LEU B 1 503 ? -26.734 90.438 54.469 1 93.81 503 LEU B N 1
ATOM 8833 C CA . LEU B 1 503 ? -26.609 89 54.312 1 93.81 503 LEU B CA 1
ATOM 8834 C C . LEU B 1 503 ? -25.781 88.375 55.438 1 93.81 503 LEU B C 1
ATOM 8836 O O . LEU B 1 503 ? -24.672 88.875 55.719 1 93.81 503 LEU B O 1
ATOM 8840 N N . ASN B 1 504 ? -26.344 87.438 56.188 1 94.5 504 ASN B N 1
ATOM 8841 C CA . ASN B 1 504 ? -25.625 86.688 57.219 1 94.5 504 ASN B CA 1
ATOM 8842 C C . ASN B 1 504 ? -25.094 85.375 56.688 1 94.5 504 ASN B C 1
ATOM 8844 O O . ASN B 1 504 ? -25.859 84.562 56.125 1 94.5 504 ASN B O 1
ATOM 8848 N N . ILE B 1 505 ? -23.797 85.188 56.75 1 96.38 505 ILE B N 1
ATOM 8849 C CA . ILE B 1 505 ? -23.156 83.938 56.344 1 96.38 505 ILE B CA 1
ATOM 8850 C C . ILE B 1 505 ? -22.5 83.25 57.562 1 96.38 505 ILE B C 1
ATOM 8852 O O . ILE B 1 505 ? -21.672 83.875 58.25 1 96.38 505 ILE B O 1
ATOM 8856 N N . HIS B 1 506 ? -22.891 82 57.844 1 97.38 506 HIS B N 1
ATOM 8857 C CA . HIS B 1 506 ? -22.359 81.25 58.969 1 97.38 506 HIS B CA 1
ATOM 8858 C C . HIS B 1 506 ? -21.469 80.125 58.5 1 97.38 506 HIS B C 1
ATOM 8860 O O . HIS B 1 506 ? -21.906 79.25 57.719 1 97.38 506 HIS B O 1
ATOM 8866 N N . ILE B 1 507 ? -20.203 80.125 58.875 1 97.69 507 ILE B N 1
ATOM 8867 C CA . ILE B 1 507 ? -19.25 79.062 58.562 1 97.69 507 ILE B CA 1
ATOM 8868 C C . ILE B 1 507 ? -19.047 78.188 59.812 1 97.69 507 ILE B C 1
ATOM 8870 O O . ILE B 1 507 ? -18.609 78.688 60.844 1 97.69 507 ILE B O 1
ATOM 8874 N N . LYS B 1 508 ? -19.344 76.875 59.625 1 97.25 508 LYS B N 1
ATOM 8875 C CA . LYS B 1 508 ? -19.312 76 60.75 1 97.25 508 LYS B CA 1
ATOM 8876 C C . LYS B 1 508 ? -18.422 74.75 60.469 1 97.25 508 LYS B C 1
ATOM 8878 O O . LYS B 1 508 ? -18.328 74.312 59.312 1 97.25 508 LYS B O 1
ATOM 8883 N N . GLY B 1 509 ? -17.641 74.312 61.438 1 96.69 509 GLY B N 1
ATOM 8884 C CA . GLY B 1 509 ? -16.844 73.125 61.375 1 96.69 509 GLY B CA 1
ATOM 8885 C C . GLY B 1 509 ? -16.938 72.25 62.625 1 96.69 509 GLY B C 1
ATOM 8886 O O . GLY B 1 509 ? -16.594 72.688 63.719 1 96.69 509 GLY B O 1
ATOM 8887 N N . VAL B 1 510 ? -17.5 71.062 62.406 1 96 510 VAL B N 1
ATOM 8888 C CA . VAL B 1 510 ? -17.688 70.188 63.562 1 96 510 VAL B CA 1
ATOM 8889 C C . VAL B 1 510 ? -17.328 68.75 63.188 1 96 510 VAL B C 1
ATOM 8891 O O . VAL B 1 510 ? -17.203 68.438 62 1 96 510 VAL B O 1
ATOM 8894 N N . VAL B 1 511 ? -17.062 67.938 64.188 1 94.88 511 VAL B N 1
ATOM 8895 C CA . VAL B 1 511 ? -16.891 66.5 64.062 1 94.88 511 VAL B CA 1
ATOM 8896 C C . VAL B 1 511 ? -18.219 65.812 64.312 1 94.88 511 VAL B C 1
ATOM 8898 O O . VAL B 1 511 ? -18.812 66 65.375 1 94.88 511 VAL B O 1
ATOM 8901 N N . GLU B 1 512 ? -18.688 65.25 63.312 1 92.12 512 GLU B N 1
ATOM 8902 C CA . GLU B 1 512 ? -19.906 64.438 63.438 1 92.12 512 GLU B CA 1
ATOM 8903 C C . GLU B 1 512 ? -19.719 63 62.969 1 92.12 512 GLU B C 1
ATOM 8905 O O . GLU B 1 512 ? -19.328 62.781 61.812 1 92.12 512 GLU B O 1
ATOM 8910 N N . ASN B 1 513 ? -20.062 61.938 63.75 1 89 513 ASN B N 1
ATOM 8911 C CA . ASN B 1 513 ? -20.031 60.531 63.375 1 89 513 ASN B CA 1
ATOM 8912 C C . ASN B 1 513 ? -18.703 60.156 62.719 1 89 513 ASN B C 1
ATOM 8914 O O . ASN B 1 513 ? -18.688 59.594 61.625 1 89 513 ASN B O 1
ATOM 8918 N N . ASN B 1 514 ? -17.531 60.562 63.25 1 89.25 514 ASN B N 1
ATOM 8919 C CA . ASN B 1 514 ? -16.172 60.25 62.844 1 89.25 514 ASN B CA 1
ATOM 8920 C C . ASN B 1 514 ? -15.828 60.938 61.5 1 89.25 514 ASN B C 1
ATOM 8922 O O . ASN B 1 514 ? -14.938 60.469 60.781 1 89.25 514 ASN B O 1
ATOM 8926 N N . SER B 1 515 ? -16.688 61.844 61.094 1 94.62 515 SER B N 1
ATOM 8927 C CA . SER B 1 515 ? -16.406 62.688 59.906 1 94.62 515 SER B CA 1
ATOM 8928 C C . SER B 1 515 ? -16.359 64.188 60.281 1 94.62 515 SER B C 1
ATOM 8930 O O . SER B 1 515 ? -16.906 64.562 61.312 1 94.62 515 SER B O 1
ATOM 8932 N N . ILE B 1 516 ? -15.648 64.875 59.531 1 96.06 516 ILE B N 1
ATOM 8933 C CA . ILE B 1 516 ? -15.609 66.312 59.656 1 96.06 516 ILE B CA 1
ATOM 8934 C C . ILE B 1 516 ? -16.656 66.938 58.75 1 96.06 516 ILE B C 1
ATOM 8936 O O . ILE B 1 516 ? -16.734 66.625 57.562 1 96.06 516 ILE B O 1
ATOM 8940 N N . ILE B 1 517 ? -17.5 67.75 59.281 1 96.75 517 ILE B N 1
ATOM 8941 C CA . ILE B 1 517 ? -18.5 68.438 58.5 1 96.75 517 ILE B CA 1
ATOM 8942 C C . ILE B 1 517 ? -18.219 69.938 58.5 1 96.75 517 ILE B C 1
ATOM 8944 O O . ILE B 1 517 ? -18.25 70.562 59.531 1 96.75 517 ILE B O 1
ATOM 8948 N N . LEU B 1 518 ? -17.875 70.5 57.375 1 97.06 518 LEU B N 1
ATOM 8949 C CA . LEU B 1 518 ? -17.781 71.938 57.188 1 97.06 518 LEU B CA 1
ATOM 8950 C C . LEU B 1 518 ? -19.047 72.438 56.5 1 97.06 518 LEU B C 1
ATOM 8952 O O . LEU B 1 518 ? -19.516 71.875 55.531 1 97.06 518 LEU B O 1
ATOM 8956 N N . SER B 1 519 ? -19.625 73.5 57.062 1 97.06 519 SER B N 1
ATOM 8957 C CA . SER B 1 519 ? -20.875 74.062 56.5 1 97.06 519 SER B CA 1
ATOM 8958 C C . SER B 1 519 ? -20.797 75.5 56.219 1 97.06 519 SER B C 1
ATOM 8960 O O . SER B 1 519 ? -20.125 76.25 56.938 1 97.06 519 SER B O 1
ATOM 8962 N N . VAL B 1 520 ? -21.328 75.938 55.188 1 96.62 520 VAL B N 1
ATOM 8963 C CA . VAL B 1 520 ? -21.578 77.375 54.812 1 96.62 520 VAL B CA 1
ATOM 8964 C C . VAL B 1 520 ? -23.078 77.625 54.719 1 96.62 520 VAL B C 1
ATOM 8966 O O . VAL B 1 520 ? -23.766 77 53.906 1 96.62 520 VAL B O 1
ATOM 8969 N N . ILE B 1 521 ? -23.578 78.438 55.625 1 96.12 521 ILE B N 1
ATOM 8970 C CA . ILE B 1 521 ? -25.016 78.688 55.719 1 96.12 521 ILE B CA 1
ATOM 8971 C C . ILE B 1 521 ? -25.297 80.188 55.469 1 96.12 521 ILE B C 1
ATOM 8973 O O . ILE B 1 521 ? -24.703 81.062 56.125 1 96.12 521 ILE B O 1
ATOM 8977 N N . ASP B 1 522 ? -26.094 80.438 54.531 1 94.56 522 ASP B N 1
ATOM 8978 C CA . ASP B 1 522 ? -26.5 81.812 54.281 1 94.56 522 ASP B CA 1
ATOM 8979 C C . ASP B 1 522 ? -28 82 54.469 1 94.56 522 ASP B C 1
ATOM 8981 O O . ASP B 1 522 ? -28.75 81.062 54.438 1 94.56 522 ASP B O 1
ATOM 8985 N N . ASP B 1 523 ? -28.469 83.188 54.812 1 91.56 523 ASP B N 1
ATOM 8986 C CA . ASP B 1 523 ? -29.891 83.5 54.969 1 91.56 523 ASP B CA 1
ATOM 8987 C C . ASP B 1 523 ? -30.422 84.312 53.812 1 91.56 523 ASP B C 1
ATOM 8989 O O . ASP B 1 523 ? -31.25 85.188 54 1 91.56 523 ASP B O 1
ATOM 8993 N N . GLY B 1 524 ? -29.922 84.125 52.719 1 90.31 524 GLY B N 1
ATOM 8994 C CA . GLY B 1 524 ? -30.312 84.875 51.531 1 90.31 524 GLY B CA 1
ATOM 8995 C C . GLY B 1 524 ? -31.562 84.312 50.875 1 90.31 524 GLY B C 1
ATOM 8996 O O . GLY B 1 524 ? -32.438 83.812 51.531 1 90.31 524 GLY B O 1
ATOM 8997 N N . MET B 1 525 ? -31.656 84.562 49.562 1 88.62 525 MET B N 1
ATOM 8998 C CA . MET B 1 525 ? -32.875 84.25 48.781 1 88.62 525 MET B CA 1
ATOM 8999 C C . MET B 1 525 ? -33.094 82.75 48.656 1 88.62 525 MET B C 1
ATOM 9001 O O . MET B 1 525 ? -34.25 82.312 48.531 1 88.62 525 MET B O 1
ATOM 9005 N N . GLY B 1 526 ? -32.062 81.938 48.719 1 89.38 526 GLY B N 1
ATOM 9006 C CA . GLY B 1 526 ? -32.188 80.562 48.5 1 89.38 526 GLY B CA 1
ATOM 9007 C C . GLY B 1 526 ? -32.469 80.188 47.062 1 89.38 526 GLY B C 1
ATOM 9008 O O . GLY B 1 526 ? -32.406 81.062 46.156 1 89.38 526 GLY B O 1
ATOM 9009 N N . MET B 1 527 ? -32.562 78.875 46.781 1 88.12 527 MET B N 1
ATOM 9010 C CA . MET B 1 527 ? -32.781 78.438 45.438 1 88.12 527 MET B CA 1
ATOM 9011 C C . MET B 1 527 ? -34.031 77.562 45.344 1 88.12 527 MET B C 1
ATOM 9013 O O . MET B 1 527 ? -34.406 76.875 46.344 1 88.12 527 MET B O 1
ATOM 9017 N N . SER B 1 528 ? -34.656 77.562 44.188 1 88.25 528 SER B N 1
ATOM 9018 C CA . SER B 1 528 ? -35.781 76.625 43.938 1 88.25 528 SER B CA 1
ATOM 9019 C C . SER B 1 528 ? -35.312 75.188 43.812 1 88.25 528 SER B C 1
ATOM 9021 O O . SER B 1 528 ? -34.125 74.938 43.562 1 88.25 528 SER B O 1
ATOM 9023 N N . ARG B 1 529 ? -36.219 74.312 43.969 1 85.81 529 ARG B N 1
ATOM 9024 C CA . ARG B 1 529 ? -35.906 72.875 43.812 1 85.81 529 ARG B CA 1
ATOM 9025 C C . ARG B 1 529 ? -35.344 72.562 42.438 1 85.81 529 ARG B C 1
ATOM 9027 O O . ARG B 1 529 ? -34.406 71.75 42.312 1 85.81 529 ARG B O 1
ATOM 9034 N N . ASP B 1 530 ? -35.844 73.25 41.469 1 83.94 530 ASP B N 1
ATOM 9035 C CA . ASP B 1 530 ? -35.406 73.062 40.125 1 83.94 530 ASP B CA 1
ATOM 9036 C C . ASP B 1 530 ? -33.969 73.5 39.906 1 83.94 530 ASP B C 1
ATOM 9038 O O . ASP B 1 530 ? -33.156 72.812 39.25 1 83.94 530 ASP B O 1
ATOM 9042 N N . THR B 1 531 ? -33.656 74.562 40.469 1 82.12 531 THR B N 1
ATOM 9043 C CA . THR B 1 531 ? -32.312 75.125 40.375 1 82.12 531 THR B CA 1
ATOM 9044 C C . THR B 1 531 ? -31.312 74.25 41.094 1 82.12 531 THR B C 1
ATOM 9046 O O . THR B 1 531 ? -30.203 74.062 40.594 1 82.12 531 THR B O 1
ATOM 9049 N N . LEU B 1 532 ? -31.703 73.75 42.188 1 84 532 LEU B N 1
ATOM 9050 C CA . LEU B 1 532 ? -30.844 72.938 43 1 84 532 LEU B CA 1
ATOM 9051 C C . LEU B 1 532 ? -30.531 71.625 42.281 1 84 532 LEU B C 1
ATOM 9053 O O . LEU B 1 532 ? -29.391 71.188 42.281 1 84 532 LEU B O 1
ATOM 9057 N N . GLN B 1 533 ? -31.5 71.062 41.625 1 80.88 533 GLN B N 1
ATOM 9058 C CA . GLN B 1 533 ? -31.328 69.812 40.906 1 80.88 533 GLN B CA 1
ATOM 9059 C C . GLN B 1 533 ? -30.422 70 39.688 1 80.88 533 GLN B C 1
ATOM 9061 O O . GLN B 1 533 ? -29.594 69.125 39.406 1 80.88 533 GLN B O 1
ATOM 9066 N N . SER B 1 534 ? -30.531 71.062 39.094 1 78.56 534 SER B N 1
ATOM 9067 C CA . SER B 1 534 ? -29.75 71.312 37.875 1 78.56 534 SER B CA 1
ATOM 9068 C C . SER B 1 534 ? -28.281 71.562 38.219 1 78.56 534 SER B C 1
ATOM 9070 O O . SER B 1 534 ? -27.391 71.188 37.438 1 78.56 534 SER B O 1
ATOM 9072 N N . LEU B 1 535 ? -27.984 72.125 39.312 1 75.12 535 LEU B N 1
ATOM 9073 C CA . LEU B 1 535 ? -26.625 72.438 39.75 1 75.12 535 LEU B CA 1
ATOM 9074 C C . LEU B 1 535 ? -25.875 71.125 40.094 1 75.12 535 LEU B C 1
ATOM 9076 O O . LEU B 1 535 ? -24.656 71.062 39.844 1 75.12 535 LEU B O 1
ATOM 9080 N N . LEU B 1 536 ? -26.656 70.188 40.531 1 71.88 536 LEU B N 1
ATOM 9081 C CA . LEU B 1 536 ? -26.031 68.938 40.938 1 71.88 536 LEU B CA 1
ATOM 9082 C C . LEU B 1 536 ? -25.844 68.062 39.719 1 71.88 536 LEU B C 1
ATOM 9084 O O . LEU B 1 536 ? -25.016 67.125 39.75 1 71.88 536 LEU B O 1
ATOM 9088 N N . GLU B 1 537 ? -26.562 68.375 38.688 1 66.75 537 GLU B N 1
ATOM 9089 C CA . GLU B 1 537 ? -26.438 67.562 37.469 1 66.75 537 GLU B CA 1
ATOM 9090 C C . GLU B 1 537 ? -25.328 68.062 36.562 1 66.75 537 GLU B C 1
ATOM 9092 O O . GLU B 1 537 ? -25.203 69.312 36.375 1 66.75 537 GLU B O 1
ATOM 9097 N N . ASP B 1 538 ? -24.031 67.625 36.531 1 56.06 538 ASP B N 1
ATOM 9098 C CA . ASP B 1 538 ? -22.75 67.812 35.844 1 56.06 538 ASP B CA 1
ATOM 9099 C C . ASP B 1 538 ? -22.938 68.562 34.531 1 56.06 538 ASP B C 1
ATOM 9101 O O . ASP B 1 538 ? -22.688 68 33.469 1 56.06 538 ASP B O 1
ATOM 9105 N N . LYS B 1 539 ? -23.75 69.562 34.25 1 51.88 539 LYS B N 1
ATOM 9106 C CA . LYS B 1 539 ? -23.766 70.188 32.938 1 51.88 539 LYS B CA 1
ATOM 9107 C C . LYS B 1 539 ? -22.672 71.25 32.812 1 51.88 539 LYS B C 1
ATOM 9109 O O . LYS B 1 539 ? -22.391 71.938 33.781 1 51.88 539 LYS B O 1
ATOM 9114 N N . PRO B 1 540 ? -22.125 71.25 31.641 1 51.19 540 PRO B N 1
ATOM 9115 C CA . PRO B 1 540 ? -21.109 72.25 31.328 1 51.19 540 PRO B CA 1
ATOM 9116 C C . PRO B 1 540 ? -21.609 73.688 31.438 1 51.19 540 PRO B C 1
ATOM 9118 O O . PRO B 1 540 ? -22.719 74 30.984 1 51.19 540 PRO B O 1
ATOM 9121 N N . GLY B 1 541 ? -21.125 74.688 32.281 1 49.69 541 GLY B N 1
ATOM 9122 C CA . GLY B 1 541 ? -21.375 76.125 32.344 1 49.69 541 GLY B CA 1
ATOM 9123 C C . GLY B 1 541 ? -21.734 76.562 33.719 1 49.69 541 GLY B C 1
ATOM 9124 O O . GLY B 1 541 ? -21.156 77.562 34.219 1 49.69 541 GLY B O 1
ATOM 9125 N N . ARG B 1 542 ? -22.969 76.312 34.219 1 50.88 542 ARG B N 1
ATOM 9126 C CA . ARG B 1 542 ? -23.641 76.75 35.438 1 50.88 542 ARG B CA 1
ATOM 9127 C C . ARG B 1 542 ? -23.406 75.75 36.594 1 50.88 542 ARG B C 1
ATOM 9129 O O . ARG B 1 542 ? -23.516 74.562 36.406 1 50.88 542 ARG B O 1
ATOM 9136 N N . GLY B 1 543 ? -22.656 76.125 37.688 1 55.81 543 GLY B N 1
ATOM 9137 C CA . GLY B 1 543 ? -22.562 75.25 38.844 1 55.81 543 GLY B CA 1
ATOM 9138 C C . GLY B 1 543 ? -21.25 74.5 38.906 1 55.81 543 GLY B C 1
ATOM 9139 O O . GLY B 1 543 ? -21.125 73.5 39.656 1 55.81 543 GLY B O 1
ATOM 9140 N N . TYR B 1 544 ? -20.344 74.812 38.062 1 59.22 544 TYR B N 1
ATOM 9141 C CA . TYR B 1 544 ? -19.031 74.188 37.875 1 59.22 544 TYR B CA 1
ATOM 9142 C C . TYR B 1 544 ? -18.219 74.25 39.156 1 59.22 544 TYR B C 1
ATOM 9144 O O . TYR B 1 544 ? -17.5 73.25 39.438 1 59.22 544 TYR B O 1
ATOM 9152 N N . GLY B 1 545 ? -18.578 75.188 40 1 69.75 545 GLY B N 1
ATOM 9153 C CA . GLY B 1 545 ? -17.781 75.25 41.219 1 69.75 545 GLY B CA 1
ATOM 9154 C C . GLY B 1 545 ? -18.094 74.188 42.25 1 69.75 545 GLY B C 1
ATOM 9155 O O . GLY B 1 545 ? -17.188 73.562 42.781 1 69.75 545 GLY B O 1
ATOM 9156 N N . ILE B 1 546 ? -19.359 74 42.406 1 79.81 546 ILE B N 1
ATOM 9157 C CA . ILE B 1 546 ? -19.797 73 43.406 1 79.81 546 ILE B CA 1
ATOM 9158 C C . ILE B 1 546 ? -19.391 71.625 42.969 1 79.81 546 ILE B C 1
ATOM 9160 O O . ILE B 1 546 ? -18.812 70.875 43.75 1 79.81 546 ILE B O 1
ATOM 9164 N N . SER B 1 547 ? -19.641 71.312 41.719 1 81.38 547 SER B N 1
ATOM 9165 C CA . SER B 1 547 ? -19.328 70 41.188 1 81.38 547 SER B CA 1
ATOM 9166 C C . SER B 1 547 ? -17.828 69.75 41.188 1 81.38 547 SER B C 1
ATOM 9168 O O . SER B 1 547 ? -17.391 68.625 41.438 1 81.38 547 SER B O 1
ATOM 9170 N N . ASN B 1 548 ? -17.141 70.75 40.969 1 76.56 548 ASN B N 1
ATOM 9171 C CA . ASN B 1 548 ? -15.688 70.562 40.938 1 76.56 548 ASN B CA 1
ATOM 9172 C C . ASN B 1 548 ? -15.141 70.25 42.312 1 76.56 548 ASN B C 1
ATOM 9174 O O . ASN B 1 548 ? -14.281 69.375 42.438 1 76.56 548 ASN B O 1
ATOM 9178 N N . VAL B 1 549 ? -15.672 70.938 43.344 1 85.19 549 VAL B N 1
ATOM 9179 C CA . VAL B 1 549 ? -15.211 70.688 44.688 1 85.19 549 VAL B CA 1
ATOM 9180 C C . VAL B 1 549 ? -15.656 69.312 45.125 1 85.19 549 VAL B C 1
ATOM 9182 O O . VAL B 1 549 ? -14.875 68.562 45.719 1 85.19 549 VAL B O 1
ATOM 9185 N N . ASP B 1 550 ? -16.828 68.938 44.719 1 88.25 550 ASP B N 1
ATOM 9186 C CA . ASP B 1 550 ? -17.359 67.625 45 1 88.25 550 ASP B CA 1
ATOM 9187 C C . ASP B 1 550 ? -16.484 66.5 44.375 1 88.25 550 ASP B C 1
ATOM 9189 O O . ASP B 1 550 ? -16.109 65.562 45.062 1 88.25 550 ASP B O 1
ATOM 9193 N N . ARG B 1 551 ? -16.188 66.688 43.188 1 81.56 551 ARG B N 1
ATOM 9194 C CA . ARG B 1 551 ? -15.391 65.688 42.438 1 81.56 551 ARG B CA 1
ATOM 9195 C C . ARG B 1 551 ? -14 65.562 43.031 1 81.56 551 ARG B C 1
ATOM 9197 O O . ARG B 1 551 ? -13.477 64.438 43.156 1 81.56 551 ARG B O 1
ATOM 9204 N N . ARG B 1 552 ? -13.398 66.562 43.406 1 79.19 552 ARG B N 1
ATOM 9205 C CA . ARG B 1 552 ? -12.047 66.562 43.969 1 79.19 552 ARG B CA 1
ATOM 9206 C C . ARG B 1 552 ? -12.016 65.875 45.312 1 79.19 552 ARG B C 1
ATOM 9208 O O . ARG B 1 552 ? -11.078 65.125 45.625 1 79.19 552 ARG B O 1
ATOM 9215 N N . ILE B 1 553 ? -13.031 66.188 46.062 1 87.25 553 ILE B N 1
ATOM 9216 C CA . ILE B 1 553 ? -13.117 65.562 47.375 1 87.25 553 ILE B CA 1
ATOM 9217 C C . ILE B 1 553 ? -13.297 64.062 47.188 1 87.25 553 ILE B C 1
ATOM 9219 O O . ILE B 1 553 ? -12.609 63.281 47.844 1 87.25 553 ILE B O 1
ATOM 9223 N N . LYS B 1 554 ? -14.117 63.688 46.281 1 88.25 554 LYS B N 1
ATOM 9224 C CA . LYS B 1 554 ? -14.391 62.25 46.031 1 88.25 554 LYS B CA 1
ATOM 9225 C C . LYS B 1 554 ? -13.156 61.562 45.5 1 88.25 554 LYS B C 1
ATOM 9227 O O . LYS B 1 554 ? -12.867 60.406 45.844 1 88.25 554 LYS B O 1
ATOM 9232 N N . LEU B 1 555 ? -12.492 62.219 44.656 1 79.31 555 LEU B N 1
ATOM 9233 C CA . LEU B 1 555 ? -11.289 61.656 44.062 1 79.31 555 LEU B CA 1
ATOM 9234 C C . LEU B 1 555 ? -10.203 61.438 45.125 1 79.31 555 LEU B C 1
ATOM 9236 O O . LEU B 1 555 ? -9.461 60.469 45.062 1 79.31 555 LEU B O 1
ATOM 9240 N N . LYS B 1 556 ? -10.156 62.312 46.062 1 79.38 556 LYS B N 1
ATOM 9241 C CA . LYS B 1 556 ? -9.047 62.281 47 1 79.38 556 LYS B CA 1
ATOM 9242 C C . LYS B 1 556 ? -9.398 61.438 48.219 1 79.38 556 LYS B C 1
ATOM 9244 O O . LYS B 1 556 ? -8.531 60.781 48.812 1 79.38 556 LYS B O 1
ATOM 9249 N N . PHE B 1 557 ? -10.688 61.562 48.625 1 88.56 557 PHE B N 1
ATOM 9250 C CA . PHE B 1 557 ? -11.016 60.969 49.906 1 88.56 557 PHE B CA 1
ATOM 9251 C C . PHE B 1 557 ? -12 59.812 49.75 1 88.56 557 PHE B C 1
ATOM 9253 O O . PHE B 1 557 ? -12.234 59.062 50.688 1 88.56 557 PHE B O 1
ATOM 9260 N N . GLY B 1 558 ? -12.617 59.656 48.625 1 88.5 558 GLY B N 1
ATOM 9261 C CA . GLY B 1 558 ? -13.555 58.562 48.406 1 88.5 558 GLY B CA 1
ATOM 9262 C C . GLY B 1 558 ? -14.969 59.031 48.125 1 88.5 558 GLY B C 1
ATOM 9263 O O . GLY B 1 558 ? -15.328 60.156 48.469 1 88.5 558 GLY B O 1
ATOM 9264 N N . GLU B 1 559 ? -15.758 58.156 47.562 1 89.88 559 GLU B N 1
ATOM 9265 C CA . GLU B 1 559 ? -17.109 58.469 47.094 1 89.88 559 GLU B CA 1
ATOM 9266 C C . GLU B 1 559 ? -18.047 58.75 48.25 1 89.88 559 GLU B C 1
ATOM 9268 O O . GLU B 1 559 ? -19.094 59.375 48.094 1 89.88 559 GLU B O 1
ATOM 9273 N N . TYR B 1 560 ? -17.594 58.25 49.406 1 91.69 560 TYR B N 1
ATOM 9274 C CA . TYR B 1 560 ? -18.422 58.438 50.594 1 91.69 560 TYR B CA 1
ATOM 9275 C C . TYR B 1 560 ? -18.453 59.906 51.031 1 91.69 560 TYR B C 1
ATOM 9277 O O . TYR B 1 560 ? -19.422 60.344 51.625 1 91.69 560 TYR B O 1
ATOM 9285 N N . TYR B 1 561 ? -17.469 60.656 50.75 1 92.75 561 TYR B N 1
ATOM 9286 C CA . TYR B 1 561 ? -17.328 62.062 51.094 1 92.75 561 TYR B CA 1
ATOM 9287 C C . TYR B 1 561 ? -17.766 62.969 49.938 1 92.75 561 TYR B C 1
ATOM 9289 O O . TYR B 1 561 ? -18.016 62.5 48.844 1 92.75 561 TYR B O 1
ATOM 9297 N N . GLY B 1 562 ? -17.922 64.25 50.25 1 92.69 562 GLY B N 1
ATOM 9298 C CA . GLY B 1 562 ? -18.359 65.188 49.188 1 92.69 562 GLY B CA 1
ATOM 9299 C C . GLY B 1 562 ? -19.172 66.375 49.719 1 92.69 562 GLY B C 1
ATOM 9300 O O . GLY B 1 562 ? -19.078 66.688 50.875 1 92.69 562 GLY B O 1
ATOM 9301 N N . VAL B 1 563 ? -19.891 67 48.688 1 94.06 563 VAL B N 1
ATOM 9302 C CA . VAL B 1 563 ? -20.625 68.188 48.938 1 94.06 563 VAL B CA 1
ATOM 9303 C C . VAL B 1 563 ? -22.125 67.938 48.906 1 94.06 563 VAL B C 1
ATOM 9305 O O . VAL B 1 563 ? -22.609 67.25 48 1 94.06 563 VAL B O 1
ATOM 9308 N N . LYS B 1 564 ? -22.891 68.25 49.969 1 94.19 564 LYS B N 1
ATOM 9309 C CA . LYS B 1 564 ? -24.344 68.188 49.969 1 94.19 564 LYS B CA 1
ATOM 9310 C C . LYS B 1 564 ? -24.922 69.625 50.062 1 94.19 564 LYS B C 1
ATOM 9312 O O . LYS B 1 564 ? -24.406 70.438 50.812 1 94.19 564 LYS B O 1
ATOM 9317 N N . VAL B 1 565 ? -25.891 69.938 49.25 1 93 565 VAL B N 1
ATOM 9318 C CA . VAL B 1 565 ? -26.484 71.312 49.188 1 93 565 VAL B CA 1
ATOM 9319 C C . VAL B 1 565 ? -27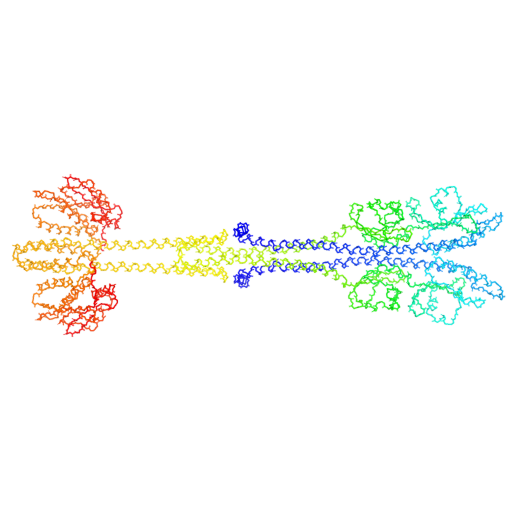.938 71.188 49.625 1 93 565 VAL B C 1
ATOM 9321 O O . VAL B 1 565 ? -28.688 70.375 49.156 1 93 565 VAL B O 1
ATOM 9324 N N . TYR B 1 566 ? -28.312 71.938 50.625 1 93.19 566 TYR B N 1
ATOM 9325 C CA . TYR B 1 566 ? -29.703 72.125 51.062 1 93.19 566 TYR B CA 1
ATOM 9326 C C . TYR B 1 566 ? -30.156 73.562 50.906 1 93.19 566 TYR B C 1
ATOM 9328 O O . TYR B 1 566 ? -29.5 74.5 51.375 1 93.19 566 TYR B O 1
ATOM 9336 N N . SER B 1 567 ? -31.156 73.812 50.031 1 91.75 567 SER B N 1
ATOM 9337 C CA . SER B 1 567 ? -31.609 75.188 49.781 1 91.75 567 SER B CA 1
ATOM 9338 C C . SER B 1 567 ? -33.125 75.25 49.594 1 91.75 567 SER B C 1
ATOM 9340 O O . SER B 1 567 ? -33.719 74.312 49.125 1 91.75 567 SER B O 1
ATOM 9342 N N . ARG B 1 568 ? -33.781 76.25 50.219 1 89.19 568 ARG B N 1
ATOM 9343 C CA . ARG B 1 568 ? -35.188 76.562 50 1 89.19 568 ARG B CA 1
ATOM 9344 C C . ARG B 1 568 ? -35.406 78 49.688 1 89.19 568 ARG B C 1
ATOM 9346 O O . ARG B 1 568 ? -34.75 78.875 50.281 1 89.19 568 ARG B O 1
ATOM 9353 N N . LEU B 1 569 ? -36.219 78.312 48.719 1 89 569 LEU B N 1
ATOM 9354 C CA . LEU B 1 569 ? -36.469 79.688 48.344 1 89 569 LEU B CA 1
ATOM 9355 C C . LEU B 1 569 ? -36.969 80.5 49.531 1 89 569 LEU B C 1
ATOM 9357 O O . LEU B 1 569 ? -37.906 80.062 50.219 1 89 569 LEU B O 1
ATOM 9361 N N . GLY B 1 570 ? -36.344 81.562 49.781 1 86.69 570 GLY B N 1
ATOM 9362 C CA . GLY B 1 570 ? -36.75 82.438 50.844 1 86.69 570 GLY B CA 1
ATOM 9363 C C . GLY B 1 570 ? -36.125 82.125 52.188 1 86.69 570 GLY B C 1
ATOM 9364 O O . GLY B 1 570 ? -36.25 82.875 53.156 1 86.69 570 GLY B O 1
ATOM 9365 N N . ALA B 1 571 ? -35.469 81 52.344 1 88.38 571 ALA B N 1
ATOM 9366 C CA . ALA B 1 571 ? -34.938 80.562 53.656 1 88.38 571 ALA B CA 1
ATOM 9367 C C . ALA B 1 571 ? -33.406 80.562 53.625 1 88.38 571 ALA B C 1
ATOM 9369 O O . ALA B 1 571 ? -32.781 80.5 54.688 1 88.38 571 ALA B O 1
ATOM 9370 N N . GLY B 1 572 ? -32.781 80.625 52.469 1 92.06 572 GLY B N 1
ATOM 9371 C CA . GLY B 1 572 ? -31.328 80.625 52.406 1 92.06 572 GLY B CA 1
ATOM 9372 C C . GLY B 1 572 ? -30.781 79.312 51.906 1 92.06 572 GLY B C 1
ATOM 9373 O O . GLY B 1 572 ? -31.531 78.5 51.344 1 92.06 572 GLY B O 1
ATOM 9374 N N . THR B 1 573 ? -29.516 79.125 51.938 1 94.06 573 THR B N 1
ATOM 9375 C CA . THR B 1 573 ? -28.828 77.938 51.406 1 94.06 573 THR B CA 1
ATOM 9376 C C . THR B 1 573 ? -27.828 77.438 52.438 1 94.06 573 THR B C 1
ATOM 9378 O O . THR B 1 573 ? -27.141 78.188 53.094 1 94.06 573 THR B O 1
ATOM 9381 N N . THR B 1 574 ? -27.812 76.062 52.625 1 95.44 574 THR B N 1
ATOM 9382 C CA . THR B 1 574 ? -26.828 75.375 53.469 1 95.44 574 THR B CA 1
ATOM 9383 C C . THR B 1 574 ? -26 74.375 52.656 1 95.44 574 THR B C 1
ATOM 9385 O O . THR B 1 574 ? -26.562 73.5 52 1 95.44 574 THR B O 1
ATOM 9388 N N . ILE B 1 575 ? -24.734 74.625 52.656 1 95.44 575 ILE B N 1
ATOM 9389 C CA . ILE B 1 575 ? -23.797 73.688 52 1 95.44 575 ILE B CA 1
ATOM 9390 C C . ILE B 1 575 ? -23.047 72.875 53.062 1 95.44 575 ILE B C 1
ATOM 9392 O O . ILE B 1 575 ? -22.5 73.5 54.031 1 95.44 575 ILE B O 1
ATOM 9396 N N . ARG B 1 576 ? -22.969 71.562 52.938 1 96.12 576 ARG B N 1
ATOM 9397 C CA . ARG B 1 576 ? -22.234 70.75 53.844 1 96.12 576 ARG B CA 1
ATOM 9398 C C . ARG B 1 576 ? -21.125 69.938 53.125 1 96.12 576 ARG B C 1
ATOM 9400 O O . ARG B 1 576 ? -21.391 69.25 52.156 1 96.12 576 ARG B O 1
ATOM 9407 N N . ILE B 1 577 ? -19.969 70.125 53.562 1 96.69 577 ILE B N 1
ATOM 9408 C CA . ILE B 1 577 ? -18.812 69.438 53.031 1 96.69 577 ILE B CA 1
ATOM 9409 C C . ILE B 1 577 ? -18.375 68.312 54.031 1 96.69 577 ILE B C 1
ATOM 9411 O O . ILE B 1 577 ? -18 68.625 55.156 1 96.69 577 ILE B O 1
ATOM 9415 N N . ILE B 1 578 ? -18.516 67.125 53.656 1 95.94 578 ILE B N 1
ATOM 9416 C CA . ILE B 1 578 ? -18.188 65.938 54.5 1 95.94 578 ILE B CA 1
ATOM 9417 C C . ILE B 1 578 ? -16.766 65.5 54.188 1 95.94 578 ILE B C 1
ATOM 9419 O O . ILE B 1 578 ? -16.453 65.188 53.031 1 95.94 578 ILE B O 1
ATOM 9423 N N . LEU B 1 579 ? -15.883 65.438 55.156 1 96.06 579 LEU B N 1
ATOM 9424 C CA . LEU B 1 579 ? -14.477 65.062 55 1 96.06 579 LEU B CA 1
ATOM 9425 C C . LEU B 1 579 ? -14.086 63.969 56.031 1 96.06 579 LEU B C 1
ATOM 9427 O O . LEU B 1 579 ? -14.688 63.875 57.094 1 96.06 579 LEU B O 1
ATOM 9431 N N . PRO B 1 580 ? -13.086 63.188 55.656 1 94.31 580 PRO B N 1
ATOM 9432 C CA . PRO B 1 580 ? -12.594 62.219 56.625 1 94.31 580 PRO B CA 1
ATOM 9433 C C . PRO B 1 580 ? -11.703 62.875 57.719 1 94.31 580 PRO B C 1
ATOM 9435 O O . PRO B 1 580 ? -11.188 63.969 57.5 1 94.31 580 PRO B O 1
ATOM 9438 N N . GLN B 1 581 ? -11.633 62.125 58.781 1 90.94 581 GLN B N 1
ATOM 9439 C CA . GLN B 1 581 ? -10.703 62.531 59.812 1 90.94 581 GLN B CA 1
ATOM 9440 C C . GLN B 1 581 ? -9.281 62.062 59.531 1 90.94 581 GLN B C 1
ATOM 9442 O O . GLN B 1 581 ? -8.758 61.156 60.188 1 90.94 581 GLN B O 1
ATOM 9447 N N . ASN B 1 582 ? -8.805 62.562 58.406 1 82.94 582 ASN B N 1
ATOM 9448 C CA . ASN B 1 582 ? -7.438 62.25 58 1 82.94 582 ASN B CA 1
ATOM 9449 C C . ASN B 1 582 ? -6.492 63.406 58.219 1 82.94 582 ASN B C 1
ATOM 9451 O O . ASN B 1 582 ? -6.801 64.562 57.844 1 82.94 582 ASN B O 1
ATOM 9455 N N . GLN B 1 583 ? -5.441 63.156 59.031 1 70.25 583 GLN B N 1
ATOM 9456 C CA . GLN B 1 583 ? -4.457 64.188 59.219 1 70.25 583 GLN B CA 1
ATOM 9457 C C . GLN B 1 583 ? -3.521 64.312 58.031 1 70.25 583 GLN B C 1
ATOM 9459 O O . GLN B 1 583 ? -3.26 63.344 57.344 1 70.25 583 GLN B O 1
ATOM 9464 N N . VAL B 1 584 ? -3.41 65.438 57.375 1 62.12 584 VAL B N 1
ATOM 9465 C CA . VAL B 1 584 ? -2.457 65.688 56.312 1 62.12 584 VAL B CA 1
ATOM 9466 C C . VAL B 1 584 ? -1.104 65.062 56.656 1 62.12 584 VAL B C 1
ATOM 9468 O O . VAL B 1 584 ? -0.628 65.25 57.781 1 62.12 584 VAL B O 1
ATOM 9471 N N . GLN B 1 585 ? -0.667 63.969 56.031 1 52.44 585 GLN B N 1
ATOM 9472 C CA . GLN B 1 585 ? 0.746 63.688 56.25 1 52.44 585 GLN B CA 1
ATOM 9473 C C . GLN B 1 585 ? 1.631 64.812 55.719 1 52.44 585 GLN B C 1
ATOM 9475 O O . GLN B 1 585 ? 1.604 65.125 54.531 1 52.44 585 GLN B O 1
ATOM 9480 N N . VAL B 1 586 ? 1.82 65.812 56.469 1 43.59 586 VAL B N 1
ATOM 9481 C CA . VAL B 1 586 ? 2.859 66.75 56.094 1 43.59 586 VAL B CA 1
ATOM 9482 C C . VAL B 1 586 ? 4.137 66 55.719 1 43.59 586 VAL B C 1
ATOM 9484 O O . VAL B 1 586 ? 4.535 65.062 56.406 1 43.59 586 VAL B O 1
#

Nearest PDB structures (foldseek):
  6swk-assembly1_A-2  TM=7.982E-01  e=3.809E-15  Geobacillus stearothermophilus
  6swj-assembly1_A-2  TM=7.972E-01 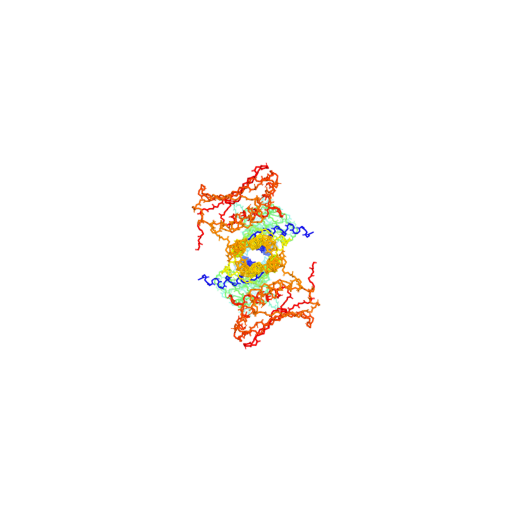 e=4.022E-15  Geobacillus stearothermophilus
  5ltx-assembly2_B  TM=7.576E-01  e=1.023E-08  Pseudomonas aeruginosa
  5ltv-assembly3_C  TM=6.587E-01  e=2.076E-08  Pseudomonas aeruginosa
  5ltv-assembly5_E  TM=6.568E-01  e=3.039E-08  Pseudomonas aeruginosa

Radius of gyration: 71.12 Å; Cα contacts (8 Å, |Δi|>4): 1805; chains: 2; bounding box: 69×203×117 Å

Organism: NCBI:txid248903

Sequence (1172 aa):
MRPFYKKYIYMPFVNLSFRSKLFLVFVLVTIIPMMLLVYFSFELTKSKLTEQIYINMMNSTAQITKNLENKLDSYEHISASIYLDNRLANYLTSEYQDDPSYLDVYNYIGNRIDTIMAAYPDFDSAFIYSDNPSLPKDHYYIKPITPEVQETELYQKLQQSYGNIVHLSSPITEEGPAMFTLARLLNNNSNQYPYGMLVFQISESVIYSLMEKEAGGKDIFIMNDQGIILSSADKKLINTRLPELLQQNFGESLSGRFDTTYQGVKALAVYNTLKNGWKTVSIFPYDSIIKDAKSLSQLIIKISLGFIGVALLLIYITASLFSKRIRTLIRMIRRIERGDFNPTHEEQLGSDEIGQLHFAFQQMTTRLRSLITEVYQKELQSKEAELDLLQAQINPHFLYNTLGSISSLAIKHQDPQIQEMVLNLAKFYRISLNKGKSILTINEEVKLTQSYNAIQLIRFKGQLNFIYTIDQTVLPYSTVKLALQPFVENAIIHAIWNQERPLNIHIKGVVENNSIILSVIDDGMGMSRDTLQSLLEDKPGRGYGISNVDRRIKLKFGEYYGVKVYSRLGAGTTIRIILPQNQVQVMRPFYKKYIYMPFVNLSFRSKLFLVFVLVTIIPMMLLVYFSFELTKSKLTEQIYINMMNSTAQITKNLENKLDSYEHISASIYLDNRLANYLTSEYQDDPSYLDVYNYIGNRIDTIMAAYPDFDSAFIYSDNPSLPKDHYYIKPITPEVQETELYQKLQQSYGNIVHLSSPITEEGPAMFTLARLLNNNSNQYPYGMLVFQISESVIYSLMEKEAGGKDIFIMNDQGIILSSADKKLINTRLPELLQQNFGESLSGRFDTTYQGVKALAVYNTLKNGWKTVSIFPYDSIIKDAKSLSQLIIKISLGFIGVALLLIYITASLFSKRIRTLIRMIRRIERGDFNPTHEEQLGSDEIGQLHFAFQQMTTRLRSLITEVYQKELQSKEAELDLLQAQINPHFLYNTLGSISSLAIKHQDPQIQEMVLNLAKFYRISLNKGKSILTINEEVKLTQSYNAIQLIRFKGQLNFIYTIDQTVLPYSTVKLALQPFVENAIIHAIWNQERPLNIHIKGVVENNSIILSVIDDGMGMSRDTLQSLLEDKPGRGYGISNVDRRIKLKFGEYYGVKVYSRLGAGTTIRIILPQNQVQV

Foldseek 3Di:
DVVCCCVPPVVVLVPDAPLVNLVVVCCVPAVVVLVVVLVVLLVVLLVVLVVVVVVVCQVLQVQLQVVLLVVVVVVQVLLVVCLPDPVLVCLLPPADDVDPVLVVNCVVQVVSQVVVCVVDVQFPAKAKEFDHPRRDAPCHRYDYCDPVNCPDPVVVVQVVQQFGKDWDWDADDPVGHIKIKIKGFRDDPVHPDTGIMIITIGGLVVSCVSCVVVPPQKWKFKFALQQATRHTPPSVRHRPHVCVQFVHDDDPDQWDKDWTAHPRAIWIKIWGAHPRNMIMIMIHGSVVSSVVSVVVSVVSVVVSVVVVVVSSVVSVVVSVLVVVLVVVVVVVVVCVVVVNLDPDPDDQNDDPPSNVVVVVVNVVSVVVVVVVVVVVVVVVVVVVVVVVVVLVVCPLVVLLVVLVVQLVVCVVVVNVLSNLLSVLVSLLSCLLSVPPDQKDFQLSQVSNQVSVVSNVCSVLPPQEAEAEAEDPVRRQAMATRPLPNVVVVCCVVPFADDSPHHKYWYWYWDDDPQKIKTKIWIQGQWDDPVLVVVLCVPDDPPNCVQVVRFVVQCVVANNVWGWDKDTDGRGTIMIIGIHHRHGPPD/DVVCCCPPPVVVLVPDAPLVNLVVVCCVPAVVVLVVVLVVLLVVLLVVLVVVVVVVCQVLQVQLQVVVLVVVVVVQVLLVVCLPDVVLVCLLADADDVDPVLVVNCVVQVVSQVVVCVVDVQFPAKAKEFDHPRRDAPCHRYDYCDPVNCPDPVVVVQVVQQFGKDWDWDADDPVGHIKIKIKGFRDDPVHPDTGIMIITIGGLVVSCVSCVVVPPQKKKFKFALQQATRHTPPSVRHRPHVCVQFVHDDDPDQWDKDWTAHPRAIWIKIWGAHPRNMIMIMIHGSVVSSVVSVVVSVVSVVVSVVVVVVSSVVSVVVSVLVVVLVVVVVVVVVCVVVVNLPPDPDDQNDDPPSNVVVVVVNVVSVVVVVVVVVVVVVVVVVVVVVVVVVLVVCPLVVLLVVLVVQLVVCVVVVNVLSNLLSVLVSLLSCLLSVPPDQKDFQLSQVSNLVSVVSNVCSVLPPQEAEAEAEDPVRRQAMATRPLPNVVVVCCVVPFADDSPHHKYWYWYWDDDPQKIKTKIWIQGQWDDPVLVVVLCVPDPPHNCVQVVRFVSQCVVANPVWGKDKDTDGRGTIMIIGIHHRHGPPD

Solvent-accessible surface area (backbone atoms only — not comparable to full-atom values): 61500 Å² total; per-residue (Å²): 108,68,65,54,42,42,62,66,50,46,43,57,51,46,40,34,41,63,54,55,42,52,48,52,52,42,43,63,41,34,54,50,48,50,52,50,48,50,52,49,50,34,56,50,45,39,50,51,50,50,51,50,51,47,53,50,47,51,24,48,36,44,32,40,39,48,48,50,49,53,51,50,51,34,52,52,27,38,52,47,45,57,61,68,33,63,66,58,54,48,58,50,66,49,85,50,60,110,52,80,67,57,56,56,45,52,52,51,53,43,49,53,48,49,44,48,40,45,25,34,71,63,42,75,44,60,34,31,31,35,73,42,83,52,50,85,63,75,69,62,50,33,30,70,70,44,74,68,50,60,68,33,70,63,44,55,52,37,72,72,37,82,51,40,77,42,81,48,71,44,55,60,48,99,87,40,72,32,34,34,35,41,34,30,34,34,55,47,88,86,45,91,54,72,52,32,36,41,39,37,35,24,48,36,64,64,62,41,58,62,47,57,49,56,38,74,82,35,50,50,36,31,22,41,72,85,32,34,24,60,38,48,86,57,60,86,50,34,72,36,53,48,42,69,62,36,73,46,80,81,70,91,59,58,57,52,72,50,79,37,42,53,93,86,33,57,21,43,34,34,39,27,50,44,95,86,45,28,32,29,36,37,36,33,52,45,61,62,52,47,51,56,29,47,55,52,38,50,54,52,49,56,54,50,51,52,46,49,53,53,37,54,52,51,49,51,52,52,35,49,55,51,51,52,56,51,49,52,52,44,52,52,46,51,36,44,52,72,66,48,74,67,80,67,91,65,78,86,66,41,68,14,67,63,13,48,43,50,51,50,48,52,51,28,50,54,47,51,54,50,53,54,52,49,58,50,52,55,55,51,50,55,44,50,54,55,41,51,54,59,57,63,55,64,54,63,65,62,53,46,53,50,36,50,51,51,29,52,49,23,57,76,67,71,34,66,67,59,24,54,40,34,50,24,50,40,51,27,49,54,61,60,59,51,81,81,59,61,64,38,37,37,46,55,49,50,51,35,35,49,24,50,47,54,40,48,42,66,75,38,65,82,42,61,43,81,43,82,53,62,46,77,84,53,30,67,24,36,39,56,63,71,68,57,43,62,56,56,49,48,40,65,72,64,20,70,76,59,98,87,58,55,42,47,36,38,41,36,32,43,81,51,96,81,22,33,39,38,33,47,34,34,61,23,36,39,37,48,70,67,57,54,53,50,37,71,44,90,49,92,82,64,44,53,64,62,50,48,48,23,48,51,37,22,72,73,72,30,80,90,35,28,68,49,80,48,56,39,63,70,64,6,36,38,38,38,36,42,37,61,78,40,64,58,84,123,107,69,63,54,44,42,61,67,49,47,44,59,52,47,41,35,41,63,55,54,42,52,49,53,52,42,42,63,41,34,53,50,48,50,54,50,47,49,52,50,52,32,55,47,46,39,51,52,52,50,51,51,51,47,54,49,47,51,23,48,37,44,32,39,38,47,48,50,49,53,52,52,50,34,52,50,27,38,53,47,44,58,59,68,32,63,66,57,52,48,59,51,66,50,82,51,61,107,52,80,65,58,55,57,44,52,53,52,52,44,49,56,47,47,44,48,41,44,25,33,70,62,41,75,45,62,34,32,32,35,73,40,82,53,50,85,64,76,69,62,51,32,30,70,70,41,76,69,51,59,68,32,70,66,44,54,51,37,72,72,38,84,50,41,76,42,81,48,71,43,54,59,47,100,89,40,72,33,35,33,35,41,33,30,34,35,54,46,87,87,45,92,54,72,52,32,35,40,39,36,33,25,47,37,65,64,62,40,59,61,47,57,50,56,36,74,83,35,50,50,37,32,22,41,72,86,32,33,25,61,37,47,86,57,59,86,51,33,74,35,51,47,39,69,60,36,73,44,81,80,71,92,59,58,56,51,70,48,80,38,42,52,94,86,35,57,22,43,35,35,40,27,51,44,94,85,44,29,33,28,37,37,36,35,51,46,61,61,52,48,51,55,29,47,56,53,38,51,54,51,49,54,52,49,51,53,46,50,52,52,37,53,51,50,50,50,52,53,37,50,55,52,52,51,54,51,50,51,51,44,52,51,46,50,36,43,53,71,66,47,73,67,80,66,91,66,78,86,64,41,68,14,67,65,13,48,43,52,51,50,46,52,53,28,51,54,46,51,56,51,53,56,52,50,59,50,53,54,55,52,51,56,43,49,55,56,42,51,54,60,58,63,55,63,55,63,65,61,52,46,52,50,34,50,51,50,28,52,49,24,57,76,67,71,35,67,68,57,24,51,42,34,50,26,50,39,51,28,49,52,60,60,59,51,83,80,60,61,64,40,35,38,45,56,50,48,51,34,36,48,23,50,47,55,42,48,40,66,73,39,63,84,41,59,43,82,44,81,53,62,47,78,82,55,31,68,24,35,38,56,62,70,68,57,44,60,57,56,50,46,41,65,72,63,21,71,76,60,95,87,58,56,41,47,37,38,39,36,31,46,80,51,97,83,23,32,39,38,32,46,34,34,61,23,35,38,36,48,71,68,56,53,55,51,38,70,46,89,49,92,82,64,45,54,64,62,50,49,47,24,50,50,37,22,72,74,73,31,81,90,35,28,66,47,78,49,56,39,65,71,64,7,36,37,36,36,38,42,36,62,78,41,64,60,84,122

Secondary structure (DSSP, 8-state):
-HHHIIIIIIHHHHHS-HHHHHHHHHIIIIIHHHHHHHHHHHHHHHHHHHHHHHHHHHHHHHHHHHHHHHHHHHHHHHHHHHHT-HHHHHHHHS---SSTTHHHHHHHHHHHHHHHHHH-TTEEEEEEEE--TTSPP-SSSEEE--HHHHTSHHHHHHHTTTT-EEEEEE--BTTB--EEEEEEEEE-SSSSSEEEEEEEEEEHHHHHTTTGGG-TTSEEEEE-TTSBEEEESSGGGTTSBHHHHHT----SSSEEEEEEEETTEEEEEEEEE-TTS-EEEEEEEHHHHHHHHHHHHHHHHHHHHHHHHHHHHHHHHHHHHHHHHHHHHHHHHHHHHTT-----------SSHHHHHHHHHHHHHHHHHHHHHHHHHHHHHHHHHHHHHHHHHH-HHHHHHHHHHHHHHHHHTT-HHHHHHHHHHHHHHHHHTSTT-SEEEHHHHHHHHHHHHHHHHHHTTTTEEEEEEE-GGGTTBEEETTSSHHHHHHHHHHS---TTSPEEEEEEEEEETTEEEEEEEE-S----HHHHHHHHS--SSSSHHHHHHHHHHHHHH-TT-EEEEEEETTTEEEEEEEEE--B---/-HHHIIIIIIHHHHHS-HHHHHHHHHIIIIIHHHHHHHHHHHHHHHHHHHHHHHHHHHHHHHHHHHHHHHHHHHHHHHHHHHHT-HHHHHHHHS---SSTTHHHHHHHHHHHHHHHHHH-TTEEEEEEEE--TTS---SSSEEE--HHHHTSHHHHHHHTTTT-EEEEEE--BTTB--EEEEEEEEE-SSSSSEEEEEEEEEEHHHHHTTTGGG-TTSEEEEE-TTSBEEEESSGGGTTSBHHHHHT----SSSEEEEEEEETTEEEEEEEEE-TTS-EEEEEEEHHHHHHHHHHHHHHHHHHHHHHHHHHHHHHHHHHHHHHHHHHHHHHHHHHHHTT-----------SSHHHHHHHHHHHHHHHHHHHHHHHHHHHHHHHHHHHHHHHHHH-HHHHHHHHHHHHHHHHHTT-HHHHHHHHHHHHHHHHHTSTT-SEEEHHHHHHHHHHHHHHHHHHTTTTEEEEEEE-GGGTTBEEETTSSHHHHHHHHHHS---TTSPEEEEEEEEEETTEEEEEEEE-S----HHHHHHHHS--SSSSHHHHHHHHHHHHHH-TT-EEEEEEETTTEEEEEEEEE--B---